Protein 8PO7 (pdb70)

InterPro domains:
  IPR001650 Helicase, C-terminal domain-like [PF00271] (281-403)
  IPR001650 Helicase, C-terminal domain-like [PS51194] (274-444)
  IPR001650 Helicase, C-terminal domain-like [SM00490] (304-404)
  IPR003593 AAA+ ATPase domain [SM00382] (92-384)
  IPR007502 Helicase-associated domain [SM00847] (464-559)
  IPR010222 RNA helicase HrpA [TIGR01967] (13-1297)
  IPR011545 DEAD/DEAH-box helicase domain [PF00270] (84-233)
  IPR011709 DEAD-box helicase, OB fold [PF07717] (622-698)
  IPR014001 Helicase superfamily 1/2, ATP-binding domain [PS51192] (87-250)
  IPR014001 Helicase superfamily 1/2, ATP-binding domain [SM00487] (75-259)
  IPR024590 RNA helicase HrpA, C-terminal [PF11898] (713-1297)
  IPR027417 P-loop containing nucleoside triphosphate hydrolase [G3DSA:3.40.50.300] (28-252)
  IPR027417 P-loop containing nucleoside triphosphate hydrolase [G3DSA:3.40.50.300] (253-420)
  IPR027417 P-loop containing nucleoside triphosphate hydrolase [SSF52540] (74-601)
  IPR048333 Helicase associated domain (HA2), winged-helix domain [PF04408] (466-498)

Organism: Escherichia coli (strain K12) (NCBI:txid83333)

B-factor: mean 46.71, std 26.01, range [9.18, 165.21]

Solvent-accessible surface area: 53423 Å² total; per-residue (Å²): 217,130,149,16,69,53,110,44,0,73,126,82,0,74,62,1,25,13,130,14,77,44,110,1,31,148,73,0,102,34,7,117,140,49,183,77,93,110,36,31,28,62,59,8,54,105,0,9,143,61,4,90,143,10,25,30,99,6,116,128,9,72,90,33,92,17,144,35,68,51,42,117,102,32,23,0,17,118,45,40,90,62,0,16,64,12,1,118,88,75,67,11,1,0,0,0,0,69,21,35,3,9,19,32,28,0,0,0,2,0,0,3,74,42,39,39,0,7,80,1,12,0,0,0,0,4,36,73,75,60,9,0,74,41,16,0,56,114,0,0,116,33,12,191,46,134,43,12,24,8,0,0,13,48,7,91,151,41,100,88,52,55,136,52,0,0,0,6,0,0,3,5,26,18,0,2,64,23,0,113,168,23,108,36,0,13,50,0,9,0,0,0,0,2,12,0,27,75,24,26,12,50,0,0,2,0,0,0,4,0,65,82,0,19,114,127,2,113,42,1,32,1,0,0,0,0,4,56,33,43,6,88,76,6,12,133,20,11,123,116,8,42,60,36,71,0,18,29,81,52,45,4,14,80,43,41,50,99,72,61,104,142,134,18,133,74,86,17,127,4,38,29,42,14,0,40,91,2,1,83,43,2,45,151,66,26,126,25,11,1,2,0,0,3,13,2,40,49,19,0,98,23,3,6,62,13,1,90,136,70,121,43,183,141,27,46,24,4,32,18,42,71,204,35,57,105,90,82,50,76,98,12,122,75,116,67,120,36,52,9,0,1,0,0,27,66,33,1,20,14,34,51,41,11,48,48,3,26,1,0,0,0,16,0,40,12,52,24,23,72,37,21,152,192,63,120,15,21,34,61,19,70,38,84,13,7,34,13,18,0,58,12,1,37,22,20,0,18,97,80,30,48,1,9,0,0,4,6,10,37,95,114,55,20,100,90,19,92,114,83,60,61,12,38,1,83,29,15,15,8,4,12,0,13,5,58,1,50,16,35,30,13,49,95,15,85,79,14,32,20,22,37,70,12,62,168,197,53,21,108,82,5,37,117,27,0,96,136,27,33,0,28,155,75,28,127,50,0,116,62,2,28,82,8,90,26,2,3,88,13,0,72,23,0,9,42,1,62,133,47,44,2,1,26,1,4,0,0,1,1,0,3,42,10,11,131,44,0,117,101,72,107,58,14,49,17,8,99,26,27,31,77,3,37,118,52,66,178,92,47,72,105,71,34,11,79,138,16,1,146,75,77,187,11,57,24,39,79,1,23,23,0,21,4,13,13,45,85,12,108,78,47,0,130,50,59,63,8,90,47,33,102,131,70,26,128,145,126,70,12,45,106,10,65,113,158,151,8,71,65,2,32,9,124,18,53,106,155,59,69,73,164,123,18,102,143,7,28,33,99,5,102,130,14,70,84,45,86,24,138,34,57,42,42,121,109,36,22,0,10,111,16,54,95,36,0,23,66,9,1,116,85,77,61,11,0,0,0,0,0,54,7,22,3,9,17,30,30,0,0,0,1,0,0,1,79,43,37,41,0,7,67,2,17,0,0,0,0,4,32,69,80,76,22,0,59,56,16,0,52,115,0,0,112,30,9,176,33,137,61,14,22,8,0,0,17,48,5,101,172,27,99,89,53,54,133,66,0,1,0,6,0,0,7,4,26,17,0,1,62,18,0,102,174,22,116,42,0,15,31,0,10,0,0,0,0,1,10,0,27,59,24,28,8,42,0,0,0,0,0,0,10,0,62,85,9,21,108,158,4,112,43,0,32,1,0,0,0,1,3,41,34,44,0,48,78,6,7,127,20,8,123,76,7,38,12,6,10,0,11,10,119,63,64,124,27,82,46,44,54,99,69,150,25,104,85,50,1,58,16,4,15,79,3,2,95,47,0,31,141,56,59,121,17,7,0,2,0,1,6,14,3,46,52,10,0,79,1,0,4,60,4,1,88,160,84,92,46,179,166,28,56,20,12,27,16,27,76,171,38,55,120,81,63,70,80,86,11,116,93,114,61,124,37,30,12,0,1,0,0,27,65,42,1,20,13,34,50,37,8,53,55,15,32,0,0,0,0,29,0,39,12,58,29,25,68,42,13,150,202,42,100,6,20,33,52,6,32,36,82,10,6,35,16,15,0,57,24,2,53,20,9,0,3,100,67,60,123,0,10,0,0,2,16,12,30,93,114,49,22,113,89,22,83,115,84,64,62,15,37,2,88,26,10,16,13,3,13,0,6,6,56,2,22,36,30,21,13,53,83,13,80,80,14,38,21,23,35,71,13,56,157,191,43,26,119,73,5,11,132,44,0,93,136,23,31,0,8,104,133,148,47,24,125,52,0,155,55,2,37,79,8,93,24,4,2,90,10,0,62,24,0,6,53,0,43,140,48,41,1,0,42,2,3,0,0,0,0,0,3,35,4,6,58,54,0,44,67,108,48,166,138,89,90,119,37,0,31,100,71,9,147,105,11,132,42,205,85,22,110,79,12,8,16,15,52,1,39,48,33,3,24,124,41,74,180,86,58,57,39,39,22,1,4,137,23,0,102,78,0,37,4,33,6,29,64,0,9,3,0,13,12,9,13,52,103,2,95,99,38,0,121,97,62,62,4,80,32,30,107,131,88,23,135,120,193,56,6,7,101,6,46,170

Secondary structure (DSSP, 8-state):
-----HHHHHHHGGGS-HHHHHHHHHHHHHHTT---HHHHHHHHHHHHHHHHHHHHHHHHHHHTPPPP---TT-HHHHTHHHHHHHHHH-SEEEEE--TTSSHHHHHHHHHHHTTTTSSSEEEEEESSHHHHHHHHHHHHHHTT--TTSSEEEEETTEEE--TT--EEEEEHHHHHHHTTT-TT-TTEEEEEE-SGGG--HHHHHHHHHHHHHGGG-TT-EEEEEE-SSSHHHHHHHTTS--EEE----B---EEEE------SS-SHHHHHHHHHHHHHHHHTSSS-EEEEE-SSHHHHHHHHHHHHHT--TTEEEEE--TT--TTTSGGGGS--SSEEEEEE-THHHHT---TTEEEEEE--EEE--EEETGGGEEE--EEEPPHHHHHHHHHTT-SSTT-EEEESS-HHHHHHS-SSPPPGGGSS-HHHHHHHHHHHT---TTTS--SS---GGGHHHHHHHHHHHT-----HHHHHHHTS-S-HHHHHHHHHHHTTT-HHHHHHHHHHHTS-----THHHHHHHHHHHHHHHHHHSPTT-SHHHHHHTT--HHHHHHHHHHHHHHHHHHHHTT----SSPPPTTTTTTT-/--GGGGS-HHHHHHH---TTHHHHHHHHHHHHHPPPP---TTSHHHHTHHHHHHHHHH-SEEEEE--TTSSHHHHHHHHHHHTT-SSSSEEEEEESSHHHHHHHHHHHHHHTT--TTSSEEEEETTEEE--TT--EEEEEHHHHHHHTTT-TT-TTEEEEEE-SGGG--HHHHHHHHHHHHHGGG-TT-EEEEEE-SSSHHHHHHHTTS--EEE--------EEEE----HHHHHHHHHHHHHHTTSSS-EEEEE-SSHHHHHHHHHHHHHTT-TTEEEEE--SS--TTTTGGGGS--SSEEEEEE-THHHHT---TTEEEEEE--EEE--EEETTTTEEE--EEEPPHHHHHHHHHTTTTSTT-EEEESS-HHHHHHS-SSPPPGGGSS-HHHHHHHHHHHT---TTTS--SS---GGGHHHHHHHHHHTT-B---B-HHHHHHHTS-S-HHHHHHHHHHHTTT-HHHHHHHHHHHTS--SB---TTTSSHHHHHHGGG--SS-THHHHHHHHHHHTTTTTTS-HHHHHHHHHHTTB-HHHHHHHHHHHHHHHHHHHHTT----SS---HHHHHHHH-

Foldseek 3Di:
DDFDDLVVVLVLLVLAQLVVSVVLVVVSVVLVPVPDVVVSRVVVVVVVVVSVVRSVLLVVLVVLQFDFDDDPPALCNVCLVVVLVLQVVDQEEEEAEFFRNCCLQCVLSSCVVNVALRSAAAEEADQDALLLQVSLCVNCVVRVHDELACRYEDEQPDGSHDSNHRYYRYHLVVVLQCCVVPVLNSNGLEYEYEQLLLQELSSQLCLLSVLVNCVVRVSHHYYYYHYPDPCQLSCVLNVNRYYHYRYDDWADAAEAEAAQDCPVVADLVSVLVSVVVVVVVCVVDDAFEEEEEDAFQLNLVVSLVVVVVVVDPQEAEQEDDPPDDVVSVCCQVPDGDGYYYYYYYCCCLRPDQRPGHQEYEAQFWYWDFAQDPVLRWGATEIDGAALVSLVSRSCSNGPDYHGYYYYNHDPVVRVVGHNHDDRNQAGDQVLLVVLLCVLSVVDDLVPTSGSDRYDCVRNVVSVVVCVVLVPPCVDPVSNQLNLQPTGSVLSSLLVLVLVPQANVLSLLLRLCSNYDHQQVCVSVVSVVVLVVLVVVVPPDDDPPCCVVQVVHSGHPVRVSSSVRSSVVNVVSCVSVVRDHHPDHDDPCCVVVSD/DVVCVLFALVVSVVPCPVVRVVRNVLLVVLVVLDFDQDDDPPALCRVVLVVVLVLQVVDQEEEEAEFFRNCCLQCVLSSCVVNPAQRSAAAEEADQDPVLLVVSLCVNCVVRPHDELACRYEDEVPDGSHDSNHRYYRYHLVVVLQCCVVPVLCSNGQEYEYEQLQLQELSSQLVLLSVLVNCVVNVSHHYYYYHYPDPCQLSCVLNVNRYYHYRYDDWADAAEAEAAALVSNVVSVVVVVVVPLPDDAFEEEEADAAQLVLVLSQVVVVVVPDPQEAEQEDDPPDDPVSVCVLVDDGDGYYYYYYHCCCLRPDQRPRHQEYEAQQWYFDFAQDPVLRWGAGEIDGAALCSVVSRRRSNTVDYHGYYYYHRDPVVRVPGHNGDDRNQAGDQVLLVVLVCQVSVVDDLVPGSGSDRYDPVRNVVSVVVCVVLVQVPVHGDPVVVQLNLFPTGSLLSSLLLLLLVQQANLLSLLLRLCVRYDHQQDCPPVPVPQSVVLLCVLDDDPDRSRSSVSVVVVLPVQCVVDPSVVSSVVCVVNRTNSVSVSSSVRSSVVRVVSCVVVVRDHHPDHDDDPSSVVSVD

Radius of gyration: 37.69 Å; Cα contacts (8 Å, |Δi|>4): 2034; chains: 2; bounding box: 105×93×84 Å

Nearest PDB structures (foldseek):
  8po7-assembly1_A-2  TM=1.002E+00  e=0.000E+00  Escherichia coli K-12
  8po8-assembly1_B  TM=9.654E-01  e=1.322E-97  Escherichia coli K-12
  8po6-assembly1_A  TM=9.384E-01  e=5.644E-93  Escherichia coli K-12
  6zww-assembly2_C  TM=7.565E-01  e=1.429E-93  Escherichia coli
  6zm2-assembly1_A  TM=7.275E-01  e=3.047E-46  Thermochaetoides thermophila DSM 1495

Sequence (1173 aa):
QQKLTFTALQQRLDSLMLRDRLRFSRRLHGVKKVKNPDAQQAIFQEMAKEIDQAAGKVLLREAARPEITYPDNLPVSQKKQDILEAIRDHQVVIVAGETGSGKTTQLPKICMELGRGIKGLIGHTQPRRLAARTVANRIAEELKTEPGGCIGYKVRFSNHVSDNTMVKLMTDGILLAEIQQDRLLMQYDTIIIDEAHERSLNIDFLLGYLKELLPRRPDLKIIITSATIDPERFSRHFNNAPIIEVSGRTYPVEVRYRPIVEEADDTERDQLQAIFDAVDELSQESPGDILIFMSGEREIRDTADALNKLNLRHTEILPLYARLSNSEQNRVFQSHSGRRIVLATNVAETSLTVPGIKYVIDPGTARISRYSYRTKVQRLPIEPISQASANQRKGRCGRVSEGICIRLYSEDDFLSRPEFTDPEILRTNLASVILQMTALGLGDIAAFPFVEAPDKRNIQDGVRLLEELGAITLTPLGRQLSQLPVDPRLARMVLEAQKHGCVREAMIITSALSIQDPRESDFLAFVNLWNYLGEQQKALSSNAFRRLCRTDYLNYLRVREWQDIYTQLRQVVKELGIPVNSEPAEYREIHIALQQRLDSLMLRDRLRFSAKEIDQAAGKVLLREAARPEITYPDNLPVSQKKQDILEAIRDHQVVIVAGETGSGKTTQLPKICMELGRGIKGLIGHTQPRRLAARTVANRIAEELKTEPGGCIGYKVRFSNHVSDNTMVKLMTDGILLAEIQQDRLLMQYDTIIIDEAHERSLNIDFLLGYLKELLPRRPDLKIIITSATIDPERFSRHFNNAPIIEVSGRTYPVEVRYRPIERDQLQAIFDAVDELSQESPGDILIFMSGEREIRDTADALNKLNLRHTEILPLYARLSNSEQNRVFQSHSGRRIVLATNVAETSLTVPGIKYVIDPGTARISRYSYRTKVQRLPIEPISQASANQRKGRCGRVSEGICIRLYSEDDFLSRPEFTDPEILRTNLASVILQMTALGLGDIAAFPFVEAPDKRNIQDGVRLLEELGAITYKLTPLGRQLSQLPVDPRLARMVLEAQKHGCVREAMIITSALSIQDPRERPMDKQQASDEKHRRFHDKESDFLAFVNLWNYLGEQQKALSSNAFRRLCRTDYLNYLRVREWQDIYTQLRQVVKELGIPVNSEPAEYREIHIALL

GO terms:
  GO:0034458 3'-5' RNA helicase activity (F, IDA)
  GO:0009451 RNA modification (P, IMP)
  GO:0004386 helicase activity (F, IMP)

Structure (mmCIF, N/CA/C/O backbone):
data_8PO7
#
_entry.id   8PO7
#
_cell.length_a   80.470
_cell.length_b   106.124
_cell.length_c   178.276
_cell.angle_alpha   90.000
_cell.angle_beta   90.000
_cell.angle_gamma   90.000
#
_symmetry.space_group_name_H-M   'P 21 21 21'
#
loop_
_entity.id
_entity.type
_entity.pdbx_description
1 polymer 'ATP-dependent RNA helicase HrpA'
2 polymer "DNA (5'-D(P*CP*C)-3')"
3 non-polymer "ADENOSINE-5'-DIPHOSPHATE"
4 non-polymer 'MAGNESIUM ION'
5 non-polymer 'PHOSPHATE ION'
6 water water
#
loop_
_atom_site.group_PDB
_atom_site.id
_atom_site.type_symbol
_atom_site.label_atom_id
_atom_site.label_alt_id
_atom_site.label_comp_id
_atom_site.label_asym_id
_atom_site.label_entity_id
_atom_site.label_seq_id
_atom_site.pdbx_PDB_ins_code
_atom_site.Cartn_x
_atom_site.Cartn_y
_atom_site.Cartn_z
_atom_site.occupancy
_atom_site.B_iso_or_equiv
_atom_site.auth_seq_id
_atom_site.auth_comp_id
_atom_site.auth_asym_id
_atom_site.auth_atom_id
_atom_site.pdbx_PDB_model_num
ATOM 1 N N . GLN A 1 4 ? -26.18900 99.09600 55.13400 1.000 89.80550 4 GLN A N 1
ATOM 2 C CA . GLN A 1 4 ? -26.19000 100.55200 55.05500 1.000 98.81185 4 GLN A CA 1
ATOM 3 C C . GLN A 1 4 ? -25.06800 101.07000 54.14600 1.000 105.32842 4 GLN A C 1
ATOM 4 O O . GLN A 1 4 ? -25.32600 101.83800 53.21600 1.000 106.14431 4 GLN A O 1
ATOM 10 N N . GLN A 1 5 ? -23.83200 100.64100 54.39900 1.000 104.87047 5 GLN A N 1
ATOM 11 C CA . GLN A 1 5 ? -22.67100 101.12800 53.66400 1.000 104.68097 5 GLN A CA 1
ATOM 12 C C . GLN A 1 5 ? -22.14600 100.06800 52.69800 1.000 92.20579 5 GLN A C 1
ATOM 13 O O . GLN A 1 5 ? -22.30300 98.86200 52.91500 1.000 86.34983 5 GLN A O 1
ATOM 19 N N . LYS A 1 6 ? -21.50600 100.55200 51.63300 1.000 84.41802 6 LYS A N 1
ATOM 20 C CA . LYS A 1 6 ? -21.22900 99.76100 50.43700 1.000 72.10075 6 LYS A CA 1
ATOM 21 C C . LYS A 1 6 ? -20.25800 98.61100 50.69400 1.000 66.65536 6 LYS A C 1
ATOM 22 O O . LYS A 1 6 ? -19.20800 98.79000 51.32100 1.000 72.13760 6 LYS A O 1
ATOM 28 N N . LEU A 1 7 ? -20.61000 97.43300 50.18000 1.000 52.11678 7 LEU A N 1
ATOM 29 C CA . LEU A 1 7 ? -19.78000 96.23700 50.20100 1.000 46.89510 7 LEU A CA 1
ATOM 30 C C . LEU A 1 7 ? -19.22500 95.97800 48.80500 1.000 41.18389 7 LEU A C 1
ATOM 31 O O . LEU A 1 7 ? -19.70700 96.53700 47.81900 1.000 32.63023 7 LEU A O 1
ATOM 36 N N . THR A 1 8 ? -18.16100 95.16900 48.74700 1.000 34.68574 8 THR A N 1
ATOM 37 C CA . THR A 1 8 ? -17.42400 94.89200 47.51200 1.000 37.36237 8 THR A CA 1
ATOM 38 C C . THR A 1 8 ? -17.07600 93.41000 47.42800 1.000 28.74555 8 THR A C 1
ATOM 39 O O . THR A 1 8 ? -17.02000 92.70900 48.43700 1.000 35.64901 8 THR A O 1
ATOM 43 N N . PHE A 1 9 ? -16.83000 92.93700 46.20400 1.000 28.31918 9 PHE A N 1
ATOM 44 C CA . PHE A 1 9 ? -16.39100 91.55500 46.02000 1.000 32.53285 9 PHE A CA 1
ATOM 45 C C . PHE A 1 9 ? -15.14000 91.23600 46.83800 1.000 33.50665 9 PHE A C 1
ATOM 46 O O . PHE A 1 9 ? -15.07600 90.20300 47.51800 1.000 31.90909 9 PHE A O 1
ATOM 54 N N . THR A 1 10 ? -14.12100 92.10100 46.77600 1.000 33.17240 10 THR A N 1
ATOM 55 C CA . THR A 1 10 ? -12.85200 91.77200 47.43500 1.000 30.18257 10 THR A CA 1
ATOM 56 C C . THR A 1 10 ? -13.00800 91.71100 48.94700 1.000 33.27767 10 THR A C 1
ATOM 57 O O . THR A 1 10 ? -12.43000 90.83600 49.60600 1.000 33.68035 10 THR A O 1
ATOM 61 N N . ALA A 1 11 ? -13.76000 92.64800 49.52500 1.000 32.45389 11 ALA A N 1
ATOM 62 C CA . ALA A 1 11 ? -13.90400 92.64500 50.97600 1.000 35.46741 11 ALA A CA 1
ATOM 63 C C . ALA A 1 11 ? -14.69900 91.43200 51.44600 1.000 33.29610 11 ALA A C 1
ATOM 64 O O . ALA A 1 11 ? -14.32200 90.78200 52.42700 1.000 41.06019 11 ALA A O 1
ATOM 66 N N . LEU A 1 12 ? -15.79200 91.10200 50.75800 1.000 28.06652 12 LEU A N 1
ATOM 67 C CA . LEU A 1 12 ? -16.53800 89.89900 51.12000 1.000 32.97237 12 LEU A CA 1
ATOM 68 C C . LEU A 1 12 ? -15.67300 88.65500 50.96400 1.000 31.17479 12 LEU A C 1
ATOM 69 O O . LEU A 1 12 ? -15.70600 87.75600 51.81500 1.000 32.36177 12 LEU A O 1
ATOM 74 N N . GLN A 1 13 ? -14.86800 88.59900 49.89600 1.000 26.77689 13 GLN A N 1
ATOM 75 C CA . GLN A 1 13 ? -14.07000 87.40500 49.65400 1.000 31.00635 13 GLN A CA 1
ATOM 76 C C . GLN A 1 13 ? -12.95400 87.26500 50.67800 1.000 31.64853 13 GLN A C 1
ATOM 77 O O . GLN A 1 13 ? -12.66200 86.14300 51.11200 1.000 31.78539 13 GLN A O 1
ATOM 83 N N . GLN A 1 14 ? -12.41800 88.37900 51.18400 1.000 31.97489 14 GLN A N 1
ATOM 84 C CA . GLN A 1 14 ? -11.42000 88.26000 52.24000 1.000 41.03124 14 GLN A CA 1
ATOM 85 C C . GLN A 1 14 ? -12.04800 87.79900 53.55000 1.000 43.92632 14 GLN A C 1
ATOM 86 O O . GLN A 1 14 ? -11.35300 87.21400 54.39200 1.000 39.86794 14 GLN A O 1
ATOM 92 N N . ARG A 1 15 ? -13.35100 88.02000 53.72300 1.000 32.38283 15 ARG A N 1
ATOM 93 C CA . ARG A 1 15 ? -14.02400 87.55700 54.93000 1.000 35.69112 15 ARG A CA 1
ATOM 94 C C . ARG A 1 15 ? -14.13100 86.04600 54.95400 1.000 35.77797 15 ARG A C 1
ATOM 95 O O . ARG A 1 15 ? -14.25900 85.46500 56.03400 1.000 39.62580 15 ARG A O 1
ATOM 103 N N . LEU A 1 16 ? -14.05400 85.39400 53.79200 1.000 30.56945 16 LEU A N 1
ATOM 104 C CA . LEU A 1 16 ? -14.29200 83.96100 53.76800 1.000 33.29347 16 LEU A CA 1
ATOM 105 C C . LEU A 1 16 ? -13.13700 83.15900 54.34100 1.000 37.23341 16 LEU A C 1
ATOM 106 O O . LEU A 1 16 ? -13.30700 81.95800 54.58800 1.000 34.50677 16 LEU A O 1
ATOM 111 N N . ASP A 1 17 ? -12.01700 83.80300 54.65900 1.000 34.55677 17 ASP A N 1
ATOM 112 C CA . ASP A 1 17 ? -10.91300 83.07900 55.26700 1.000 42.79724 17 ASP A CA 1
ATOM 113 C C . ASP A 1 17 ? -11.08300 82.88900 56.76600 1.000 43.40784 17 ASP A C 1
ATOM 114 O O . ASP A 1 17 ? -10.32700 82.12000 57.36400 1.000 49.73228 17 ASP A O 1
ATOM 119 N N . SER A 1 18 ? -12.09000 83.49800 57.38000 1.000 44.95802 18 SER A N 1
ATOM 120 C CA . SER A 1 18 ? -12.38100 83.21200 58.77400 1.000 50.19023 18 SER A CA 1
ATOM 121 C C . SER A 1 18 ? -13.47800 82.17300 58.91100 1.000 46.35556 18 SER A C 1
ATOM 122 O O . SER A 1 18 ? -13.95600 81.92700 60.02300 1.000 40.39958 18 SER A O 1
ATOM 125 N N . LEU A 1 19 ? -13.84800 81.52700 57.81400 1.000 36.97812 19 LEU A N 1
ATOM 126 C CA . LEU A 1 19 ? -14.90100 80.52900 57.81600 1.000 28.34814 19 LEU A CA 1
ATOM 127 C C . LEU A 1 19 ? -14.35300 79.11000 57.78500 1.000 31.83803 19 LEU A C 1
ATOM 128 O O . LEU A 1 19 ? -13.17100 78.86700 57.52400 1.000 26.65583 19 LEU A O 1
ATOM 133 N N . MET A 1 20 ? -15.24300 78.17500 58.10200 1.000 25.44516 20 MET A N 1
ATOM 134 C CA . MET A 1 20 ? -14.97600 76.77900 57.83200 1.000 28.15338 20 MET A CA 1
ATOM 135 C C . MET A 1 20 ? -14.89700 76.56800 56.33200 1.000 28.53237 20 MET A C 1
ATOM 136 O O . MET A 1 20 ? -15.55700 77.26600 55.55500 1.000 27.50067 20 MET A O 1
ATOM 141 N N . LEU A 1 21 ? -14.07500 75.59400 55.92700 1.000 33.01185 21 LEU A N 1
ATOM 142 C CA . LEU A 1 21 ? -13.73000 75.44800 54.51400 1.000 27.92440 21 LEU A CA 1
ATOM 143 C C . LEU A 1 21 ? -14.96500 75.19900 53.65800 1.000 32.29861 21 LEU A C 1
ATOM 144 O O . LEU A 1 21 ? -15.07200 75.73000 52.54300 1.000 30.48787 21 LEU A O 1
ATOM 149 N N . ARG A 1 22 ? -15.92000 74.40900 54.16300 1.000 27.31117 22 ARG A N 1
ATOM 150 C CA . ARG A 1 22 ? -17.14500 74.17100 53.39800 1.000 27.42697 22 ARG A CA 1
ATOM 151 C C . ARG A 1 22 ? -17.97800 75.44200 53.26100 1.000 27.42434 22 ARG A C 1
ATOM 152 O O . ARG A 1 22 ? -18.55000 75.70100 52.19700 1.000 31.01688 22 ARG A O 1
ATOM 160 N N . ASP A 1 23 ? -18.05500 76.24900 54.31700 1.000 28.42972 23 ASP A N 1
ATOM 161 C CA . ASP A 1 23 ? -18.75600 77.52300 54.20600 1.000 33.00396 23 ASP A CA 1
ATOM 162 C C . ASP A 1 23 ? -18.03800 78.45200 53.23400 1.000 30.71158 23 ASP A C 1
ATOM 163 O O . ASP A 1 23 ? -18.68200 79.12300 52.41700 1.000 25.61886 23 ASP A O 1
ATOM 168 N N . ARG A 1 24 ? -16.70000 78.47900 53.28000 1.000 28.84820 24 ARG A N 1
ATOM 169 C CA . ARG A 1 24 ? -15.97500 79.36500 52.38100 1.000 33.19345 24 ARG A CA 1
ATOM 170 C C . ARG A 1 24 ? -16.19000 78.95400 50.93400 1.000 32.61180 24 ARG A C 1
ATOM 171 O O . ARG A 1 24 ? -16.37800 79.81400 50.06500 1.000 30.24310 24 ARG A O 1
ATOM 179 N N . LEU A 1 25 ? -16.20200 77.64500 50.66100 1.000 27.69806 25 LEU A N 1
ATOM 180 C CA . LEU A 1 25 ? -16.50600 77.18700 49.31100 1.000 24.47925 25 LEU A CA 1
ATOM 181 C C . LEU A 1 25 ? -17.88400 77.65900 48.86500 1.000 24.40029 25 LEU A C 1
ATOM 182 O O . LEU A 1 25 ? -18.03300 78.21800 47.77400 1.000 31.30112 25 LEU A O 1
ATOM 187 N N . ARG A 1 26 ? -18.90000 77.48500 49.71700 1.000 27.17168 26 ARG A N 1
ATOM 188 C CA . ARG A 1 26 ? -20.26600 77.81100 49.29800 1.000 35.21738 26 ARG A CA 1
ATOM 189 C C . ARG A 1 26 ? -20.41700 79.30600 49.04200 1.000 27.41118 26 ARG A C 1
ATOM 190 O O . ARG A 1 26 ? -20.99600 79.72000 48.03000 1.000 27.32433 26 ARG A O 1
ATOM 198 N N . PHE A 1 27 ? -19.95800 80.12600 49.99200 1.000 25.67150 27 PHE A N 1
ATOM 199 C CA . PHE A 1 27 ? -20.00600 81.57300 49.83000 1.000 24.55558 27 PHE A CA 1
ATOM 200 C C . PHE A 1 27 ? -19.23000 81.99900 48.59700 1.000 25.09511 27 PHE A C 1
ATOM 201 O O . PHE A 1 27 ? -19.64200 82.92100 47.88200 1.000 25.70045 27 PHE A O 1
ATOM 209 N N . SER A 1 28 ? -18.06200 81.39000 48.38100 1.000 23.06066 28 SER A N 1
ATOM 210 C CA . SER A 1 28 ? -17.23200 81.76100 47.24200 1.000 25.70045 28 SER A CA 1
ATOM 211 C C . SER A 1 28 ? -17.95500 81.47700 45.93500 1.000 25.40831 28 SER A C 1
ATOM 212 O O . SER A 1 28 ? -17.91600 82.29100 45.00400 1.000 23.18699 28 SER A O 1
ATOM 215 N N . ARG A 1 29 ? -18.66300 80.34900 45.85500 1.000 23.93445 29 ARG A N 1
ATOM 216 C CA . ARG A 1 29 ? -19.40100 80.08400 44.62800 1.000 24.13974 29 ARG A CA 1
ATOM 217 C C . ARG A 1 29 ? -20.63800 80.96700 44.52100 1.000 28.90347 29 ARG A C 1
ATOM 218 O O . ARG A 1 29 ? -21.02800 81.33800 43.40900 1.000 28.90083 29 ARG A O 1
ATOM 226 N N . ARG A 1 30 ? -21.21800 81.38800 45.65000 1.000 23.84496 30 ARG A N 1
ATOM 227 C CA . ARG A 1 30 ? -22.31800 82.34900 45.57700 1.000 24.54242 30 ARG A CA 1
ATOM 228 C C . ARG A 1 30 ? -21.83400 83.70600 45.07100 1.000 23.46334 30 ARG A C 1
ATOM 229 O O . ARG A 1 30 ? -22.47500 84.31000 44.20500 1.000 25.42410 30 ARG A O 1
ATOM 237 N N . LEU A 1 31 ? -20.68700 84.18300 45.57400 1.000 24.22396 31 LEU A N 1
ATOM 238 C CA . LEU A 1 31 ? -20.13200 85.45600 45.11500 1.000 25.05564 31 LEU A CA 1
ATOM 239 C C . LEU A 1 31 ? -19.76900 85.39800 43.64300 1.000 29.09559 31 LEU A C 1
ATOM 240 O O . LEU A 1 31 ? -19.95300 86.37900 42.91200 1.000 28.26918 31 LEU A O 1
ATOM 245 N N . HIS A 1 32 ? -19.22000 84.26400 43.19700 1.000 29.58513 32 HIS A N 1
ATOM 246 C CA . HIS A 1 32 ? -18.95300 84.09000 41.77700 1.000 30.71421 32 HIS A CA 1
ATOM 247 C C . HIS A 1 32 ? -20.20900 84.34200 40.94400 1.000 27.80070 32 HIS A C 1
ATOM 248 O O . HIS A 1 32 ? -20.16900 85.07100 39.94700 1.000 26.93218 32 HIS A O 1
ATOM 255 N N . GLY A 1 33 ? -21.33100 83.72300 41.32900 1.000 27.85597 33 GLY A N 1
ATOM 256 C CA . GLY A 1 33 ? -22.59200 84.00300 40.65500 1.000 23.76338 33 GLY A CA 1
ATOM 257 C C . GLY A 1 33 ? -22.95200 85.47800 40.66000 1.000 32.31440 33 GLY A C 1
ATOM 258 O O . GLY A 1 33 ? -23.44600 86.01100 39.65900 1.000 31.05899 33 GLY A O 1
ATOM 259 N N . VAL A 1 34 ? -22.66200 86.17600 41.76600 1.000 28.02178 34 VAL A N 1
ATOM 260 C CA . VAL A 1 34 ? -23.03900 87.58700 41.84200 1.000 31.03267 34 VAL A CA 1
ATOM 261 C C . VAL A 1 34 ? -22.28400 88.38800 40.79200 1.000 28.97979 34 VAL A C 1
ATOM 262 O O . VAL A 1 34 ? -22.79100 89.40400 40.29400 1.000 27.96125 34 VAL A O 1
ATOM 266 N N . LYS A 1 35 ? -21.10000 87.91400 40.38800 1.000 23.12383 35 LYS A N 1
ATOM 267 C CA . LYS A 1 35 ? -20.31600 88.58100 39.34900 1.000 24.84772 35 LYS A CA 1
ATOM 268 C C . LYS A 1 35 ? -21.00400 88.57500 37.99000 1.000 25.18986 35 LYS A C 1
ATOM 269 O O . LYS A 1 35 ? -20.60000 89.34500 37.11500 1.000 27.06904 35 LYS A O 1
ATOM 275 N N . LYS A 1 36 ? -22.03900 87.75900 37.79100 1.000 25.10301 36 LYS A N 1
ATOM 276 C CA . LYS A 1 36 ? -22.77300 87.75400 36.52700 1.000 29.72462 36 LYS A CA 1
ATOM 277 C C . LYS A 1 36 ? -24.11900 88.45800 36.62500 1.000 33.42769 36 LYS A C 1
ATOM 278 O O . LYS A 1 36 ? -24.86100 88.48600 35.64300 1.000 40.04691 36 LYS A O 1
ATOM 284 N N . VAL A 1 37 ? -24.43800 89.04900 37.77200 1.000 33.60929 37 VAL A N 1
ATOM 285 C CA . VAL A 1 37 ? -25.66300 89.82500 37.92900 1.000 29.27193 37 VAL A CA 1
ATOM 286 C C . VAL A 1 37 ? -25.40700 91.21500 37.34800 1.000 32.79604 37 VAL A C 1
ATOM 287 O O . VAL A 1 37 ? -24.42400 91.87700 37.70400 1.000 24.33450 37 VAL A O 1
ATOM 291 N N . LYS A 1 38 ? -26.24000 91.62600 36.38800 1.000 24.63190 38 LYS A N 1
ATOM 292 C CA . LYS A 1 38 ? -25.96500 92.86000 35.65000 1.000 27.96125 38 LYS A CA 1
ATOM 293 C C . LYS A 1 38 ? -26.40300 94.11500 36.40200 1.000 28.10337 38 LYS A C 1
ATOM 294 O O . LYS A 1 38 ? -25.84900 95.19300 36.16600 1.000 35.37266 38 LYS A O 1
ATOM 300 N N . ASN A 1 39 ? -27.40100 94.00200 37.27400 1.000 26.46896 39 ASN A N 1
ATOM 301 C CA . ASN A 1 39 ? -27.94600 95.11100 38.04800 1.000 34.62520 39 ASN A CA 1
ATOM 302 C C . ASN A 1 39 ? -27.10000 95.35400 39.29500 1.000 28.97716 39 ASN A C 1
ATOM 303 O O . ASN A 1 39 ? -27.17700 94.57100 40.24700 1.000 28.86136 39 ASN A O 1
ATOM 308 N N . PRO A 1 40 ? -26.32700 96.44600 39.35100 1.000 28.68239 40 PRO A N 1
ATOM 309 C CA . PRO A 1 40 ? -25.47300 96.67200 40.53200 1.000 31.58537 40 PRO A CA 1
ATOM 310 C C . PRO A 1 40 ? -26.25900 96.85300 41.82400 1.000 39.63633 40 PRO A C 1
ATOM 311 O O . PRO A 1 40 ? -25.74200 96.51800 42.90100 1.000 36.99391 40 PRO A O 1
ATOM 315 N N . ASP A 1 41 ? -27.50400 97.33000 41.75100 1.000 36.46490 41 ASP A N 1
ATOM 316 C CA . ASP A 1 41 ? -28.32000 97.43400 42.96000 1.000 38.48619 41 ASP A CA 1
ATOM 317 C C . ASP A 1 41 ? -28.72600 96.06000 43.47100 1.000 32.60654 41 ASP A C 1
ATOM 318 O O . ASP A 1 41 ? -28.81600 95.85000 44.68400 1.000 36.58333 41 ASP A O 1
ATOM 323 N N . ALA A 1 42 ? -29.04500 95.13200 42.56400 1.000 39.88110 42 ALA A N 1
ATOM 324 C CA . ALA A 1 42 ? -29.29000 93.76200 42.99600 1.000 38.96257 42 ALA A CA 1
ATOM 325 C C . ALA A 1 42 ? -28.01300 93.10400 43.51500 1.000 37.85717 42 ALA A C 1
ATOM 326 O O . ALA A 1 42 ? -28.07900 92.24300 44.39900 1.000 29.42458 42 ALA A O 1
ATOM 328 N N . GLN A 1 43 ? -26.84100 93.55200 43.05300 1.000 29.26667 43 GLN A N 1
ATOM 329 C CA . GLN A 1 43 ? -25.61100 92.97400 43.58100 1.000 29.94306 43 GLN A CA 1
ATOM 330 C C . GLN A 1 43 ? -25.36700 93.47500 44.99500 1.000 31.29586 43 GLN A C 1
ATOM 331 O O . GLN A 1 43 ? -24.97700 92.70500 45.88200 1.000 28.38498 43 GLN A O 1
ATOM 337 N N . GLN A 1 44 ? -25.64100 94.75700 45.23000 1.000 33.04607 44 GLN A N 1
ATOM 338 C CA . GLN A 1 44 ? -25.47300 95.31500 46.56200 1.000 39.75740 44 GLN A CA 1
ATOM 339 C C . GLN A 1 44 ? -26.44700 94.67400 47.54500 1.000 35.56479 44 GLN A C 1
ATOM 340 O O . GLN A 1 44 ? -26.06700 94.33100 48.66900 1.000 42.16032 44 GLN A O 1
ATOM 346 N N . ALA A 1 45 ? -27.68500 94.43600 47.10900 1.000 32.97501 45 ALA A N 1
ATOM 347 C CA . ALA A 1 45 ? -28.66600 93.79400 47.97500 1.000 36.87811 45 ALA A CA 1
ATOM 348 C C . ALA A 1 45 ? -28.22600 92.38400 48.34500 1.000 41.91555 45 ALA A C 1
ATOM 349 O O . ALA A 1 45 ? -28.33000 91.97900 49.51000 1.000 37.27289 45 ALA A O 1
ATOM 351 N N . ILE A 1 46 ? -27.77700 91.60100 47.35500 1.000 30.71947 46 ILE A N 1
ATOM 352 C CA . ILE A 1 46 ? -27.27200 90.26400 47.65300 1.000 32.12227 46 ILE A CA 1
ATOM 353 C C . ILE A 1 46 ? -26.09400 90.34300 48.61500 1.000 31.78539 46 ILE A C 1
ATOM 354 O O . ILE A 1 46 ? -25.99300 89.54600 49.55500 1.000 33.58034 46 ILE A O 1
ATOM 359 N N . PHE A 1 47 ? -25.18400 91.30000 48.39500 1.000 30.73263 47 PHE A N 1
ATOM 360 C CA . PHE A 1 47 ? -24.04700 91.46900 49.29500 1.000 34.24884 47 PHE A CA 1
ATOM 361 C C . PHE A 1 47 ? -24.52300 91.68300 50.73300 1.000 32.26966 47 PHE A C 1
ATOM 362 O O . PHE A 1 47 ? -24.03800 91.02900 51.66400 1.000 35.42004 47 PHE A O 1
ATOM 370 N N . GLN A 1 48 ? -25.47400 92.59900 50.92900 1.000 32.39336 48 GLN A N 1
ATOM 371 C CA . GLN A 1 48 ? -25.92400 92.93200 52.27800 1.000 34.38570 48 GLN A CA 1
ATOM 372 C C . GLN A 1 48 ? -26.48600 91.70800 52.99300 1.000 39.09416 48 GLN A C 1
ATOM 373 O O . GLN A 1 48 ? -26.16500 91.45000 54.15900 1.000 34.80154 48 GLN A O 1
ATOM 379 N N . GLU A 1 49 ? -27.32800 90.93900 52.30100 1.000 34.80417 49 GLU A N 1
ATOM 380 C CA . GLU A 1 49 ? -27.81200 89.67700 52.84400 1.000 36.93601 49 GLU A CA 1
ATOM 381 C C . GLU A 1 49 ? -26.65900 88.72100 53.13800 1.000 41.70500 49 GLU A C 1
ATOM 382 O O . GLU A 1 49 ? -26.59700 88.11300 54.21500 1.000 43.11306 49 GLU A O 1
ATOM 388 N N . MET A 1 50 ? -25.71400 88.60300 52.20300 1.000 41.63394 50 MET A N 1
ATOM 389 C CA . MET A 1 50 ? -24.65700 87.61100 52.34900 1.000 36.34910 50 MET A CA 1
ATOM 390 C C . MET A 1 50 ? -23.68300 87.97900 53.46100 1.000 31.65643 50 MET A C 1
ATOM 391 O O . MET A 1 50 ? -23.14000 87.08600 54.11800 1.000 34.49624 50 MET A O 1
ATOM 396 N N . ALA A 1 51 ? -23.46500 89.27300 53.71500 1.000 30.79317 51 ALA A N 1
ATOM 397 C CA . ALA A 1 51 ? -22.52700 89.63000 54.77200 1.000 30.38785 51 ALA A CA 1
ATOM 398 C C . ALA A 1 51 ? -23.07400 89.28500 56.14600 1.000 37.47818 51 ALA A C 1
ATOM 399 O O . ALA A 1 51 ? -22.28800 88.99500 57.05800 1.000 36.80968 51 ALA A O 1
ATOM 401 N N . LYS A 1 52 ? -24.39900 89.23100 56.29000 1.000 34.81207 52 LYS A N 1
ATOM 402 C CA . LYS A 1 52 ? -24.97400 88.80100 57.55700 1.000 37.42028 52 LYS A CA 1
ATOM 403 C C . LYS A 1 52 ? -24.93600 87.29100 57.72300 1.000 39.18891 52 LYS A C 1
ATOM 404 O O . LYS A 1 52 ? -24.73100 86.80800 58.84300 1.000 41.40496 52 LYS A O 1
ATOM 410 N N . GLU A 1 53 ? -25.02200 86.53700 56.62200 1.000 34.67258 53 GLU A N 1
ATOM 411 C CA . GLU A 1 53 ? -24.84300 85.09500 56.72700 1.000 37.19920 53 GLU A CA 1
ATOM 412 C C . GLU A 1 53 ? -23.39200 84.73000 56.96200 1.000 30.90107 53 GLU A C 1
ATOM 413 O O . GLU A 1 53 ? -23.10800 83.78200 57.70200 1.000 39.90478 53 GLU A O 1
ATOM 419 N N . ILE A 1 54 ? -22.46500 85.49800 56.39300 1.000 30.73526 54 ILE A N 1
ATOM 420 C CA . ILE A 1 54 ? -21.04900 85.29000 56.68600 1.000 32.88815 54 ILE A CA 1
ATOM 421 C C . ILE A 1 54 ? -20.76800 85.55300 58.16300 1.000 33.26451 54 ILE A C 1
ATOM 422 O O . ILE A 1 54 ? -20.11200 84.74900 58.83400 1.000 36.76230 54 ILE A O 1
ATOM 427 N N . ASP A 1 55 ? -21.24500 86.69300 58.68500 1.000 31.93278 55 ASP A N 1
ATOM 428 C CA . ASP A 1 55 ? -21.14400 86.97200 60.11900 1.000 34.04882 55 ASP A CA 1
ATOM 429 C C . ASP A 1 55 ? -21.66400 85.81800 60.97000 1.000 44.92907 55 ASP A C 1
ATOM 430 O O . ASP A 1 55 ? -21.04400 85.45100 61.98000 1.000 42.81040 55 ASP A O 1
ATOM 435 N N . GLN A 1 56 ? -22.80200 85.23400 60.57900 1.000 44.91065 56 GLN A N 1
ATOM 436 C CA . GLN A 1 56 ? -23.33800 84.08400 61.30200 1.000 43.32362 56 GLN A CA 1
ATOM 437 C C . GLN A 1 56 ? -22.40000 82.89200 61.18900 1.000 39.44157 56 GLN A C 1
ATOM 438 O O . GLN A 1 56 ? -22.02100 82.29200 62.20000 1.000 46.27660 56 GLN A O 1
ATOM 444 N N . ALA A 1 57 ? -22.02700 82.52700 59.95600 1.000 33.72510 57 ALA A N 1
ATOM 445 C CA . ALA A 1 57 ? -21.15400 81.37500 59.74200 1.000 28.67449 57 ALA A CA 1
ATOM 446 C C . ALA A 1 57 ? -19.83300 81.49800 60.48800 1.000 30.69842 57 ALA A C 1
ATOM 447 O O . ALA A 1 57 ? -19.25700 80.48000 60.88900 1.000 35.55163 57 ALA A O 1
ATOM 449 N N . ALA A 1 58 ? -19.30600 82.71400 60.64900 1.000 32.97501 58 ALA A N 1
ATOM 450 C CA . ALA A 1 58 ? -18.05700 82.83600 61.38900 1.000 30.59841 58 ALA A CA 1
ATOM 451 C C . ALA A 1 58 ? -18.23200 82.48400 62.86000 1.000 36.34120 58 ALA A C 1
ATOM 452 O O . ALA A 1 58 ? -17.25300 82.11900 63.51300 1.000 31.52746 58 ALA A O 1
ATOM 454 N N . GLY A 1 59 ? -19.46400 82.51600 63.37900 1.000 31.28796 59 GLY A N 1
ATOM 455 C CA . GLY A 1 59 ? -19.67800 82.09000 64.74900 1.000 30.26942 59 GLY A CA 1
ATOM 456 C C . GLY A 1 59 ? -19.47100 80.60000 64.93900 1.000 34.48571 59 GLY A C 1
ATOM 457 O O . GLY A 1 59 ? -19.11400 80.15600 66.03800 1.000 33.69351 59 GLY A O 1
ATOM 458 N N . LYS A 1 60 ? -19.72000 79.80800 63.89000 1.000 31.61168 60 LYS A N 1
ATOM 459 C CA . LYS A 1 60 ? -19.41800 78.38000 63.94300 1.000 37.95981 60 LYS A CA 1
ATOM 460 C C . LYS A 1 60 ? -17.95400 78.13500 64.29400 1.000 34.83312 60 LYS A C 1
ATOM 461 O O . LYS A 1 60 ? -17.63800 77.23500 65.08400 1.000 37.48081 60 LYS A O 1
ATOM 467 N N . VAL A 1 61 ? -17.04800 78.93700 63.72800 1.000 33.87775 61 VAL A N 1
ATOM 468 C CA . VAL A 1 61 ? -15.62400 78.75400 63.98700 1.000 34.79101 61 VAL A CA 1
ATOM 469 C C . VAL A 1 61 ? -15.30900 79.04600 65.45000 1.000 41.23389 61 VAL A C 1
ATOM 470 O O . VAL A 1 61 ? -14.52500 78.33000 66.08900 1.000 38.43356 61 VAL A O 1
ATOM 474 N N . LEU A 1 62 ? -15.92700 80.08100 66.01800 1.000 38.71517 62 LEU A N 1
ATOM 475 C CA . LEU A 1 62 ? -15.54100 80.47500 67.36700 1.000 38.46514 62 LEU A CA 1
ATOM 476 C C . LEU A 1 62 ? -16.15100 79.54600 68.41600 1.000 36.88337 62 LEU A C 1
ATOM 477 O O . LEU A 1 62 ? -15.54300 79.33100 69.47200 1.000 37.17025 62 LEU A O 1
ATOM 482 N N . LEU A 1 63 ? -17.30200 78.93200 68.11900 1.000 36.50964 63 LEU A N 1
ATOM 483 C CA . LEU A 1 63 ? -17.80300 77.84800 68.96200 1.000 32.70918 63 LEU A CA 1
ATOM 484 C C . LEU A 1 63 ? -16.83300 76.67600 68.99400 1.000 30.24310 63 LEU A C 1
ATOM 485 O O . LEU A 1 63 ? -16.57600 76.10400 70.06100 1.000 29.80357 63 LEU A O 1
ATOM 490 N N . ARG A 1 64 ? -16.30300 76.29300 67.82600 1.000 31.55115 64 ARG A N 1
ATOM 491 C CA . ARG A 1 64 ? -15.36300 75.18000 67.74600 1.000 30.19046 64 ARG A CA 1
ATOM 492 C C . ARG A 1 64 ? -14.03700 75.49700 68.43500 1.000 27.82965 64 ARG A C 1
ATOM 493 O O . ARG A 1 64 ? -13.46500 74.63000 69.10400 1.000 28.59027 64 ARG A O 1
ATOM 501 N N . GLU A 1 65 ? -13.51800 76.72000 68.26700 1.000 26.52160 65 GLU A N 1
ATOM 502 C CA . GLU A 1 65 ? -12.29200 77.10800 68.96800 1.000 34.66731 65 GLU A CA 1
ATOM 503 C C . GLU A 1 65 ? -12.47500 77.05000 70.48100 1.000 33.41716 65 GLU A C 1
ATOM 504 O O . GLU A 1 65 ? -11.55100 76.67400 71.21500 1.000 29.13770 65 GLU A O 1
ATOM 510 N N . ALA A 1 66 ? -13.66500 77.41600 70.96700 1.000 30.87212 66 ALA A N 1
ATOM 511 C CA . ALA A 1 66 ? -13.92300 77.33000 72.39900 1.000 34.32517 66 ALA A CA 1
ATOM 512 C C . ALA A 1 66 ? -13.84900 75.89000 72.88800 1.000 32.64602 66 ALA A C 1
ATOM 513 O O . ALA A 1 66 ? -13.58100 75.64700 74.06800 1.000 31.38797 66 ALA A O 1
ATOM 515 N N . ALA A 1 67 ? -14.11800 74.92700 72.01600 1.000 30.51418 67 ALA A N 1
ATOM 516 C CA . ALA A 1 67 ? -14.10900 73.52500 72.39900 1.000 28.30339 67 ALA A CA 1
ATOM 517 C C . ALA A 1 67 ? -12.73200 72.87400 72.30300 1.000 37.30184 67 ALA A C 1
ATOM 518 O O . ALA A 1 67 ? -12.59400 71.70500 72.67600 1.000 27.55594 67 ALA A O 1
ATOM 520 N N . ARG A 1 68 ? -11.71400 73.58800 71.84100 1.000 27.15326 68 ARG A N 1
ATOM 521 C CA . ARG A 1 68 ? -10.40900 72.96300 71.64500 1.000 33.26188 68 ARG A CA 1
ATOM 522 C C . ARG A 1 68 ? -9.83800 72.48400 72.98300 1.000 23.94761 68 ARG A C 1
ATOM 523 O O . ARG A 1 68 ? -9.79100 73.25600 73.94600 1.000 27.78228 68 ARG A O 1
ATOM 531 N N . PRO A 1 69 ? -9.43000 71.22900 73.09600 1.000 24.47136 69 PRO A N 1
ATOM 532 C CA . PRO A 1 69 ? -8.89700 70.73600 74.36700 1.000 26.76110 69 PRO A CA 1
ATOM 533 C C . PRO A 1 69 ? -7.43800 71.13700 74.53600 1.000 26.02944 69 PRO A C 1
ATOM 534 O O . PRO A 1 69 ? -6.76000 71.53000 73.59400 1.000 26.60056 69 PRO A O 1
ATOM 538 N N . GLU A 1 70 ? -6.95400 70.98400 75.76300 1.000 24.06604 70 GLU A N 1
ATOM 539 C CA . GLU A 1 70 ? -5.53000 71.10800 76.01800 1.000 28.50868 70 GLU A CA 1
ATOM 540 C C . GLU A 1 70 ? -4.82900 69.86000 75.50200 1.000 24.86614 70 GLU A C 1
ATOM 541 O O . GLU A 1 70 ? -5.25200 68.74000 75.79700 1.000 29.15350 70 GLU A O 1
ATOM 547 N N . ILE A 1 71 ? -3.78400 70.04900 74.70600 1.000 23.86076 71 ILE A N 1
ATOM 548 C CA . ILE A 1 71 ? -3.05700 68.93800 74.09900 1.000 25.04248 71 ILE A CA 1
ATOM 549 C C . ILE A 1 71 ? -1.91800 68.52800 75.02500 1.000 28.27181 71 ILE A C 1
ATOM 550 O O . ILE A 1 71 ? -1.08400 69.35700 75.39800 1.000 34.22516 71 ILE A O 1
ATOM 555 N N . THR A 1 72 ? -1.88100 67.24800 75.40100 1.000 28.15338 72 THR A N 1
ATOM 556 C CA . THR A 1 72 ? -0.76400 66.67300 76.14400 1.000 29.89306 72 THR A CA 1
ATOM 557 C C . THR A 1 72 ? -0.33300 65.37200 75.47200 1.000 31.75644 72 THR A C 1
ATOM 558 O O . THR A 1 72 ? -1.09000 64.76900 74.70600 1.000 28.92978 72 THR A O 1
ATOM 562 N N . TYR A 1 73 ? 0.89300 64.93000 75.77900 1.000 34.95682 73 TYR A N 1
ATOM 563 C CA . TYR A 1 73 ? 1.45900 63.71400 75.19200 1.000 33.23820 73 TYR A CA 1
ATOM 564 C C . TYR A 1 73 ? 2.09100 62.83300 76.26800 1.000 26.85322 73 TYR A C 1
ATOM 565 O O . TYR A 1 73 ? 2.69800 63.35000 77.20500 1.000 34.81470 73 TYR A O 1
ATOM 574 N N . PRO A 1 74 ? 1.97900 61.50500 76.15500 1.000 28.21654 74 PRO A N 1
ATOM 575 C CA . PRO A 1 74 ? 2.66300 60.59300 77.09900 1.000 32.41178 74 PRO A CA 1
ATOM 576 C C . PRO A 1 74 ? 4.17900 60.63900 76.89700 1.000 35.36740 74 PRO A C 1
ATOM 577 O O . PRO A 1 74 ? 4.64700 60.60800 75.76200 1.000 31.16426 74 PRO A O 1
ATOM 581 N N . ASP A 1 75 ? 4.94800 60.70800 78.00300 1.000 32.03542 75 ASP A N 1
ATOM 582 C CA . ASP A 1 75 ? 6.38400 61.03700 77.92400 1.000 45.84234 75 ASP A CA 1
ATOM 583 C C . ASP A 1 75 ? 7.12600 60.00600 77.10600 1.000 41.39180 75 ASP A C 1
ATOM 584 O O . ASP A 1 75 ? 8.11300 60.31200 76.42700 1.000 46.41346 75 ASP A O 1
ATOM 589 N N . ASN A 1 76 ? 6.72800 58.75500 77.28000 1.000 28.66396 76 ASN A N 1
ATOM 590 C CA . ASN A 1 76 ? 7.51500 57.60000 76.90900 1.000 45.27648 76 ASN A CA 1
ATOM 591 C C . ASN A 1 76 ? 7.32800 57.21300 75.46100 1.000 34.37781 76 ASN A C 1
ATOM 592 O O . ASN A 1 76 ? 7.88500 56.20000 75.03900 1.000 42.97357 76 ASN A O 1
ATOM 597 N N . LEU A 1 77 ? 6.54800 57.98100 74.70900 1.000 30.64052 77 LEU A N 1
ATOM 598 C CA . LEU A 1 77 ? 6.37600 57.55700 73.33100 1.000 28.25865 77 LEU A CA 1
ATOM 599 C C . LEU A 1 77 ? 7.37300 58.28000 72.43500 1.000 29.59302 77 LEU A C 1
ATOM 600 O O . LEU A 1 77 ? 7.54900 59.49600 72.55700 1.000 28.80082 77 LEU A O 1
ATOM 605 N N . PRO A 1 78 ? 8.01400 57.53100 71.53900 1.000 33.89617 78 PRO A N 1
ATOM 606 C CA . PRO A 1 78 ? 8.92600 58.15900 70.56400 1.000 25.48463 78 PRO A CA 1
ATOM 607 C C . PRO A 1 78 ? 8.28500 59.29600 69.78700 1.000 20.02609 78 PRO A C 1
ATOM 608 O O . PRO A 1 78 ? 8.94800 60.30900 69.53800 1.000 23.01592 78 PRO A O 1
ATOM 612 N N . VAL A 1 79 ? 7.00800 59.15800 69.40500 1.000 18.64960 79 VAL A N 1
ATOM 613 C CA . VAL A 1 79 ? 6.32300 60.20800 68.66300 1.000 19.15493 79 VAL A CA 1
ATOM 614 C C . VAL A 1 79 ? 6.15900 61.45500 69.53200 1.000 26.76374 79 VAL A C 1
ATOM 615 O O . VAL A 1 79 ? 6.31000 62.58700 69.04900 1.000 22.60008 79 VAL A O 1
ATOM 619 N N . SER A 1 80 ? 5.87100 61.26900 70.82800 1.000 23.26595 80 SER A N 1
ATOM 620 C CA . SER A 1 80 ? 5.78700 62.40700 71.74100 1.000 26.89007 80 SER A CA 1
ATOM 621 C C . SER A 1 80 ? 7.13600 63.09400 71.88600 1.000 27.25064 80 SER A C 1
ATOM 622 O O . SER A 1 80 ? 7.21800 64.32600 71.85600 1.000 32.23018 80 SER A O 1
ATOM 625 N N . GLN A 1 81 ? 8.21000 62.31300 71.98300 1.000 23.48439 81 GLN A N 1
ATOM 626 C CA . GLN A 1 81 ? 9.54500 62.89200 72.07500 1.000 27.81912 81 GLN A CA 1
ATOM 627 C C . GLN A 1 81 ? 9.94100 63.60600 70.78600 1.000 32.67234 81 GLN A C 1
ATOM 628 O O . GLN A 1 81 ? 10.76800 64.52200 70.81800 1.000 28.20601 81 GLN A O 1
ATOM 634 N N . LYS A 1 82 ? 9.38600 63.18400 69.64900 1.000 31.69327 82 LYS A N 1
ATOM 635 C CA . LYS A 1 82 ? 9.71200 63.73400 68.34000 1.000 33.16187 82 LYS A CA 1
ATOM 636 C C . LYS A 1 82 ? 8.63500 64.68800 67.84300 1.000 31.27743 82 LYS A C 1
ATOM 637 O O . LYS A 1 82 ? 8.58000 64.98600 66.64600 1.000 27.92177 82 LYS A O 1
ATOM 643 N N . LYS A 1 83 ? 7.77200 65.16500 68.74100 1.000 28.00336 83 LYS A N 1
ATOM 644 C CA . LYS A 1 83 ? 6.54600 65.82500 68.30700 1.000 26.44791 83 LYS A CA 1
ATOM 645 C C . LYS A 1 83 ? 6.83200 67.11400 67.55100 1.000 28.76134 83 LYS A C 1
ATOM 646 O O . LYS A 1 83 ? 6.10700 67.44800 66.60800 1.000 32.08806 83 LYS A O 1
ATOM 652 N N . GLN A 1 84 ? 7.90800 67.82000 67.90800 1.000 31.30902 84 GLN A N 1
ATOM 653 C CA . GLN A 1 84 ? 8.19300 69.09900 67.26900 1.000 33.32768 84 GLN A CA 1
ATOM 654 C C . GLN A 1 84 ? 8.72200 68.89300 65.85800 1.000 33.78826 84 GLN A C 1
ATOM 655 O O . GLN A 1 84 ? 8.37800 69.65000 64.94300 1.000 33.06186 84 GLN A O 1
ATOM 661 N N . ASP A 1 85 ? 9.54200 67.86100 65.65500 1.000 27.14273 85 ASP A N 1
ATOM 662 C CA . ASP A 1 85 ? 9.98500 67.56100 64.30000 1.000 38.21248 85 ASP A CA 1
ATOM 663 C C . ASP A 1 85 ? 8.81100 67.14000 63.42300 1.000 26.41633 85 ASP A C 1
ATOM 664 O O . ASP A 1 85 ? 8.73400 67.53000 62.25500 1.000 26.85848 85 ASP A O 1
ATOM 669 N N . ILE A 1 86 ? 7.87300 66.36500 63.97100 1.000 21.49468 86 ILE A N 1
ATOM 670 C CA . ILE A 1 86 ? 6.71000 65.95700 63.18900 1.000 22.52375 86 ILE A CA 1
ATOM 671 C C . ILE A 1 86 ? 5.83300 67.16000 62.86900 1.000 26.53213 86 ILE A C 1
ATOM 672 O O . ILE A 1 86 ? 5.42500 67.36300 61.71900 1.000 26.03733 86 ILE A O 1
ATOM 677 N N . LEU A 1 87 ? 5.55300 67.98500 63.88600 1.000 30.12466 87 LEU A N 1
ATOM 678 C CA . LEU A 1 87 ? 4.71700 69.16800 63.71500 1.000 26.95850 87 LEU A CA 1
ATOM 679 C C . LEU A 1 87 ? 5.25600 70.05900 62.60500 1.000 33.76457 87 LEU A C 1
ATOM 680 O O . LEU A 1 87 ? 4.50800 70.50200 61.72700 1.000 31.80118 87 LEU A O 1
ATOM 685 N N . GLU A 1 88 ? 6.56800 70.31100 62.62100 1.000 28.14285 88 GLU A N 1
ATOM 686 C CA . GLU A 1 88 ? 7.17800 71.18400 61.62900 1.000 31.78276 88 GLU A CA 1
ATOM 687 C C . GLU A 1 88 ? 7.12500 70.57700 60.23300 1.000 32.82499 88 GLU A C 1
ATOM 688 O O . GLU A 1 88 ? 6.96600 71.30500 59.24500 1.000 32.58549 88 GLU A O 1
ATOM 694 N N . ALA A 1 89 ? 7.29500 69.25500 60.11900 1.000 26.56108 89 ALA A N 1
ATOM 695 C CA . ALA A 1 89 ? 7.17000 68.61400 58.81000 1.000 26.56371 89 ALA A CA 1
ATOM 696 C C . ALA A 1 89 ? 5.75400 68.76200 58.26300 1.000 22.54744 89 ALA A C 1
ATOM 697 O O . ALA A 1 89 ? 5.56100 69.13200 57.10000 1.000 32.35651 89 ALA A O 1
ATOM 699 N N . ILE A 1 90 ? 4.74800 68.47600 59.09300 1.000 24.51610 90 ILE A N 1
ATOM 700 C CA . ILE A 1 90 ? 3.35600 68.65100 58.67200 1.000 28.90873 90 ILE A CA 1
ATOM 701 C C . ILE A 1 90 ? 3.08800 70.11000 58.32900 1.000 34.83049 90 ILE A C 1
ATOM 702 O O . ILE A 1 90 ? 2.45400 70.42100 57.31400 1.000 34.38044 90 ILE A O 1
ATOM 707 N N . ARG A 1 91 ? 3.58200 71.02700 59.16100 1.000 32.29861 91 ARG A N 1
ATOM 708 C CA . ARG A 1 91 ? 3.38500 72.44900 58.90500 1.000 29.55091 91 ARG A CA 1
ATOM 709 C C . ARG A 1 91 ? 3.92700 72.84200 57.53800 1.000 30.14835 91 ARG A C 1
ATOM 710 O O . ARG A 1 91 ? 3.25500 73.54000 56.77500 1.000 26.70847 91 ARG A O 1
ATOM 718 N N . ASP A 1 92 ? 5.14000 72.39800 57.20500 1.000 26.01628 92 ASP A N 1
ATOM 719 C CA . ASP A 1 92 ? 5.82800 72.89100 56.01700 1.000 31.65116 92 ASP A CA 1
ATOM 720 C C . ASP A 1 92 ? 5.61200 72.04300 54.76700 1.000 33.92512 92 ASP A C 1
ATOM 721 O O . ASP A 1 92 ? 6.15100 72.39500 53.71900 1.000 37.32553 92 ASP A O 1
ATOM 726 N N . HIS A 1 93 ? 4.86000 70.94200 54.83200 1.000 27.62963 93 HIS A N 1
ATOM 727 C CA . HIS A 1 93 ? 4.68000 70.08800 53.66400 1.000 30.15888 93 HIS A CA 1
ATOM 728 C C . HIS A 1 93 ? 3.21700 69.69900 53.51300 1.000 35.06473 93 HIS A C 1
ATOM 729 O O . HIS A 1 93 ? 2.53400 69.43200 54.50500 1.000 33.20135 93 HIS A O 1
ATOM 736 N N . GLN A 1 94 ? 2.75000 69.63200 52.26100 1.000 27.32696 94 GLN A N 1
ATOM 737 C CA . GLN A 1 94 ? 1.36800 69.23600 52.02800 1.000 25.26356 94 GLN A CA 1
ATOM 738 C C . GLN A 1 94 ? 1.16400 67.75700 52.33600 1.000 22.32110 94 GLN A C 1
ATOM 739 O O . GLN A 1 94 ? 0.10800 67.36600 52.84200 1.000 28.32445 94 GLN A O 1
ATOM 745 N N . VAL A 1 95 ? 2.15600 66.92300 52.02000 1.000 22.57902 95 VAL A N 1
ATOM 746 C CA . VAL A 1 95 ? 2.10800 65.48300 52.24500 1.000 23.01855 95 VAL A CA 1
ATOM 747 C C . VAL A 1 95 ? 3.32400 65.06200 53.06500 1.000 29.81410 95 VAL A C 1
ATOM 748 O O . VAL A 1 95 ? 4.45800 65.41100 52.72500 1.000 28.61133 95 VAL A O 1
ATOM 752 N N . VAL A 1 96 ? 3.09400 64.25700 54.10100 1.000 23.79759 96 VAL A N 1
ATOM 753 C CA . VAL A 1 96 ? 4.16200 63.71200 54.92300 1.000 19.60498 96 VAL A CA 1
ATOM 754 C C . VAL A 1 96 ? 3.94800 62.20700 55.06200 1.000 28.61922 96 VAL A C 1
ATOM 755 O O . VAL A 1 96 ? 2.81000 61.74400 55.20900 1.000 22.06844 96 VAL A O 1
ATOM 759 N N . ILE A 1 97 ? 5.03800 61.44200 55.01200 1.000 22.05791 97 ILE A N 1
ATOM 760 C CA . ILE A 1 97 ? 5.01100 60.01400 55.31400 1.000 26.76637 97 ILE A CA 1
ATOM 761 C C . ILE A 1 97 ? 5.58600 59.83300 56.71200 1.000 28.36656 97 ILE A C 1
ATOM 762 O O . ILE A 1 97 ? 6.76500 60.12400 56.94600 1.000 29.18245 97 ILE A O 1
ATOM 767 N N . VAL A 1 98 ? 4.79200 59.31100 57.63800 1.000 23.10540 98 VAL A N 1
ATOM 768 C CA . VAL A 1 98 ? 5.27100 59.04200 58.98800 1.000 18.67329 98 VAL A CA 1
ATOM 769 C C . VAL A 1 98 ? 5.41600 57.53600 59.12900 1.000 21.31308 98 VAL A C 1
ATOM 770 O O . VAL A 1 98 ? 4.42400 56.80200 59.10300 1.000 18.48116 98 VAL A O 1
ATOM 774 N N . ALA A 1 99 ? 6.64600 57.06600 59.31100 1.000 22.20793 99 ALA A N 1
ATOM 775 C CA . ALA A 1 99 ? 6.91500 55.63900 59.37500 1.000 22.56586 99 ALA A CA 1
ATOM 776 C C . ALA A 1 99 ? 7.63400 55.29900 60.66900 1.000 20.16821 99 ALA A C 1
ATOM 777 O O . ALA A 1 99 ? 8.55600 56.00300 61.09300 1.000 24.07920 99 ALA A O 1
ATOM 779 N N . GLY A 1 100 ? 7.23700 54.19600 61.27000 1.000 22.32373 100 GLY A N 1
ATOM 780 C CA . GLY A 1 100 ? 7.82600 53.82700 62.52900 1.000 23.84496 100 GLY A CA 1
ATOM 781 C C . GLY A 1 100 ? 7.29100 52.49900 63.00700 1.000 20.08662 100 GLY A C 1
ATOM 782 O O . GLY A 1 100 ? 6.21900 52.04200 62.59100 1.000 17.09152 100 GLY A O 1
ATOM 783 N N . GLU A 1 101 ? 8.06700 51.89600 63.89400 1.000 21.64733 101 GLU A N 1
ATOM 784 C CA . GLU A 1 101 ? 7.68100 50.66500 64.55400 1.000 22.77378 101 GLU A CA 1
ATOM 785 C C . GLU A 1 101 ? 6.33700 50.80500 65.25400 1.000 21.52890 101 GLU A C 1
ATOM 786 O O . GLU A 1 101 ? 5.93700 51.89000 65.70200 1.000 23.17120 101 GLU A O 1
ATOM 792 N N . THR A 1 102 ? 5.63200 49.68600 65.31800 1.000 22.59745 102 THR A N 1
ATOM 793 C CA . THR A 1 102 ? 4.40600 49.61000 66.09700 1.000 27.63489 102 THR A CA 1
ATOM 794 C C . THR A 1 102 ? 4.70400 49.95300 67.54900 1.000 25.68466 102 THR A C 1
ATOM 795 O O . THR A 1 102 ? 5.73400 49.55200 68.10100 1.000 21.65260 102 THR A O 1
ATOM 799 N N . GLY A 1 103 ? 3.83800 50.76000 68.14700 1.000 20.86829 103 GLY A N 1
ATOM 800 C CA . GLY A 1 103 ? 4.07000 51.21400 69.49900 1.000 22.86853 103 GLY A CA 1
ATOM 801 C C . GLY A 1 103 ? 4.79300 52.53800 69.60100 1.000 23.05540 103 GLY A C 1
ATOM 802 O O . GLY A 1 103 ? 5.02200 53.01100 70.71800 1.000 23.41333 103 GLY A O 1
ATOM 803 N N . SER A 1 104 ? 5.17000 53.13800 68.47000 1.000 18.18376 104 SER A N 1
ATOM 804 C CA . SER A 1 104 ? 5.83100 54.44300 68.47800 1.000 22.57902 104 SER A CA 1
ATOM 805 C C . SER A 1 104 ? 4.92000 55.55700 68.99000 1.000 22.52112 104 SER A C 1
ATOM 806 O O . SER A 1 104 ? 5.40800 56.56700 69.51500 1.000 24.29502 104 SER A O 1
ATOM 809 N N . GLY A 1 105 ? 3.61100 55.40300 68.82500 1.000 16.96519 105 GLY A N 1
ATOM 810 C CA . GLY A 1 105 ? 2.65700 56.46800 69.08400 1.000 20.54983 105 GLY A CA 1
ATOM 811 C C . GLY A 1 105 ? 2.09700 57.18600 67.86300 1.000 21.68418 105 GLY A C 1
ATOM 812 O O . GLY A 1 105 ? 1.56900 58.29900 68.01100 1.000 24.62927 105 GLY A O 1
ATOM 813 N N . LYS A 1 106 ? 2.19900 56.59400 66.66900 1.000 18.32325 106 LYS A N 1
ATOM 814 C CA . LYS A 1 106 ? 1.67800 57.22800 65.45400 1.000 21.10779 106 LYS A CA 1
ATOM 815 C C . LYS A 1 106 ? 0.16400 57.40800 65.51800 1.000 19.37074 106 LYS A C 1
ATOM 816 O O . LYS A 1 106 ? -0.35900 58.52100 65.37300 1.000 17.26786 106 LYS A O 1
ATOM 822 N N . THR A 1 107 ? -0.55500 56.32100 65.75300 1.000 20.36034 107 THR A N 1
ATOM 823 C CA . THR A 1 107 ? -2.00900 56.35900 65.67200 1.000 22.64745 107 THR A CA 1
ATOM 824 C C . THR A 1 107 ? -2.62000 57.26000 66.74400 1.000 21.29203 107 THR A C 1
ATOM 825 O O . THR A 1 107 ? -3.54100 58.03400 66.45300 1.000 18.07322 107 THR A O 1
ATOM 829 N N . THR A 1 108 ? -2.12800 57.19100 67.98200 1.000 18.79436 108 THR A N 1
ATOM 830 C CA . THR A 1 108 ? -2.79100 57.94000 69.04900 1.000 21.64733 108 THR A CA 1
ATOM 831 C C . THR A 1 108 ? -2.31800 59.38300 69.17800 1.000 22.73694 108 THR A C 1
ATOM 832 O O . THR A 1 108 ? -3.08300 60.20800 69.68800 1.000 20.64195 108 THR A O 1
ATOM 836 N N . GLN A 1 109 ? -1.10800 59.73000 68.71600 1.000 20.31559 109 GLN A N 1
ATOM 837 C CA . GLN A 1 109 ? -0.60500 61.09400 68.90100 1.000 18.96280 109 GLN A CA 1
ATOM 838 C C . GLN A 1 109 ? -0.63200 61.96000 67.64900 1.000 19.02597 109 GLN A C 1
ATOM 839 O O . GLN A 1 109 ? -0.74000 63.18000 67.78000 1.000 24.35029 109 GLN A O 1
ATOM 845 N N . LEU A 1 110 ? -0.54700 61.38400 66.44400 1.000 18.09164 110 LEU A N 1
ATOM 846 C CA . LEU A 1 110 ? -0.55500 62.21900 65.24000 1.000 16.70463 110 LEU A CA 1
ATOM 847 C C . LEU A 1 110 ? -1.76700 63.14500 65.14900 1.000 17.60737 110 LEU A C 1
ATOM 848 O O . LEU A 1 110 ? -1.57600 64.32300 64.79700 1.000 19.01017 110 LEU A O 1
ATOM 853 N N . PRO A 1 111 ? -3.00100 62.71900 65.44600 1.000 15.71504 111 PRO A N 1
ATOM 854 C CA . PRO A 1 111 ? -4.11000 63.69000 65.41600 1.000 18.42589 111 PRO A CA 1
ATOM 855 C C . PRO A 1 111 ? -3.93700 64.83100 66.40700 1.000 21.01568 111 PRO A C 1
ATOM 856 O O . PRO A 1 111 ? -4.35300 65.96000 66.10900 1.000 18.28114 111 PRO A O 1
ATOM 860 N N . LYS A 1 112 ? -3.32700 64.56700 67.57300 1.000 14.10695 112 LYS A N 1
ATOM 861 C CA . LYS A 1 112 ? -3.06300 65.62600 68.54300 1.000 14.92547 112 LYS A CA 1
ATOM 862 C C . LYS A 1 112 ? -2.11500 66.66000 67.96100 1.000 26.09523 112 LYS A C 1
ATOM 863 O O . LYS A 1 112 ? -2.31900 67.87200 68.11900 1.000 23.40017 112 LYS A O 1
ATOM 869 N N . ILE A 1 113 ? -1.06800 66.19000 67.27500 1.000 22.60008 113 ILE A N 1
ATOM 870 C CA . ILE A 1 113 ? -0.09600 67.09800 66.68700 1.000 19.08124 113 ILE A CA 1
ATOM 871 C C . ILE A 1 113 ? -0.76800 68.00100 65.66700 1.000 19.62077 113 ILE A C 1
ATOM 872 O O . ILE A 1 113 ? -0.49300 69.20300 65.61000 1.000 25.57412 113 ILE A O 1
ATOM 877 N N . CYS A 1 114 ? -1.68700 67.45100 64.86600 1.000 15.56239 114 CYS A N 1
ATOM 878 C CA . CYS A 1 114 ? -2.39200 68.29600 63.90700 1.000 27.28222 114 CYS A CA 1
ATOM 879 C C . CYS A 1 114 ? -3.25100 69.33400 64.61800 1.000 18.50748 114 CYS A C 1
ATOM 880 O O . CYS A 1 114 ? -3.33000 70.49000 64.18200 1.000 18.83647 114 CYS A O 1
ATOM 883 N N . MET A 1 115 ? -3.86100 68.95600 65.74000 1.000 21.06832 115 MET A N 1
ATOM 884 C CA . MET A 1 115 ? -4.62300 69.93200 66.51700 1.000 23.03171 115 MET A CA 1
ATOM 885 C C . MET A 1 115 ? -3.71400 71.00800 67.08900 1.000 24.11342 115 MET A C 1
ATOM 886 O O . MET A 1 115 ? -4.08000 72.18800 67.10200 1.000 23.07119 115 MET A O 1
ATOM 891 N N . GLU A 1 116 ? -2.52900 70.62000 67.58100 1.000 22.93959 116 GLU A N 1
ATOM 892 C CA . GLU A 1 116 ? -1.59800 71.61200 68.11100 1.000 27.72438 116 GLU A CA 1
ATOM 893 C C . GLU A 1 116 ? -1.17500 72.60400 67.04300 1.000 28.91662 116 GLU A C 1
ATOM 894 O O . GLU A 1 116 ? -0.93900 73.78100 67.34700 1.000 25.82941 116 GLU A O 1
ATOM 900 N N . LEU A 1 117 ? -1.05300 72.14300 65.79500 1.000 25.46358 117 LEU A N 1
ATOM 901 C CA . LEU A 1 117 ? -0.73700 73.01000 64.66900 1.000 27.39539 117 LEU A CA 1
ATOM 902 C C . LEU A 1 117 ? -1.84900 73.99600 64.35600 1.000 22.20266 117 LEU A C 1
ATOM 903 O O . LEU A 1 117 ? -1.62400 74.92600 63.57300 1.000 29.68514 117 LEU A O 1
ATOM 908 N N . GLY A 1 118 ? -3.03900 73.80600 64.91800 1.000 28.62975 118 GLY A N 1
ATOM 909 C CA . GLY A 1 118 ? -4.17300 74.65400 64.61600 1.000 25.10564 118 GLY A CA 1
ATOM 910 C C . GLY A 1 118 ? -5.13600 74.06800 63.60700 1.000 27.55067 118 GLY A C 1
ATOM 911 O O . GLY A 1 118 ? -6.09000 74.74800 63.22000 1.000 30.09835 118 GLY A O 1
ATOM 912 N N . ARG A 1 119 ? -4.88700 72.85900 63.12100 1.000 20.03398 119 ARG A N 1
ATOM 913 C CA . ARG A 1 119 ? -5.83000 72.23900 62.20900 1.000 24.05552 119 ARG A CA 1
ATOM 914 C C . ARG A 1 119 ? -6.98200 71.60400 62.98500 1.000 25.65834 119 ARG A C 1
ATOM 915 O O . ARG A 1 119 ? -6.94500 71.46100 64.21300 1.000 22.39216 119 ARG A O 1
ATOM 923 N N . GLY A 1 120 ? -8.02000 71.21800 62.24900 1.000 21.49205 120 GLY A N 1
ATOM 924 C CA . GLY A 1 120 ? -9.17700 70.59900 62.84200 1.000 18.39694 120 GLY A CA 1
ATOM 925 C C . GLY A 1 120 ? -10.24200 71.57400 63.30100 1.000 31.39061 120 GLY A C 1
ATOM 926 O O . GLY A 1 120 ? -11.26800 71.12700 63.82800 1.000 19.72605 120 GLY A O 1
ATOM 927 N N . ILE A 1 121 ? -10.04700 72.87500 63.08100 1.000 18.69698 121 ILE A N 1
ATOM 928 C CA . ILE A 1 121 ? -11.04100 73.90400 63.38500 1.000 26.98481 121 ILE A CA 1
ATOM 929 C C . ILE A 1 121 ? -11.84500 74.28100 62.14600 1.000 26.59266 121 ILE A C 1
ATOM 930 O O . ILE A 1 121 ? -13.07500 74.25400 62.16900 1.000 23.45808 121 ILE A O 1
ATOM 935 N N . LYS A 1 122 ? -11.17000 74.63700 61.04600 1.000 25.87942 122 LYS A N 1
ATOM 936 C CA . LYS A 1 122 ? -11.89300 75.04800 59.84400 1.000 26.19261 122 LYS A CA 1
ATOM 937 C C . LYS A 1 122 ? -12.36000 73.86300 59.00100 1.000 23.14751 122 LYS A C 1
ATOM 938 O O . LYS A 1 122 ? -13.30600 74.00200 58.21400 1.000 26.64793 122 LYS A O 1
ATOM 944 N N . GLY A 1 123 ? -11.74300 72.70300 59.16900 1.000 21.05779 123 GLY A N 1
ATOM 945 C CA . GLY A 1 123 ? -12.25100 71.45600 58.63200 1.000 20.58931 123 GLY A CA 1
ATOM 946 C C . GLY A 1 123 ? -11.86300 70.36700 59.60700 1.000 20.14189 123 GLY A C 1
ATOM 947 O O . GLY A 1 123 ? -11.14800 70.61600 60.57200 1.000 24.63716 123 GLY A O 1
ATOM 948 N N . LEU A 1 124 ? -12.32300 69.14900 59.34500 1.000 22.87643 124 LEU A N 1
ATOM 949 C CA . LEU A 1 124 ? -12.01600 68.04500 60.24300 1.000 22.95275 124 LEU A CA 1
ATOM 950 C C . LEU A 1 124 ? -10.66200 67.43400 59.90600 1.000 25.69519 124 LEU A C 1
ATOM 951 O O . LEU A 1 124 ? -10.18600 67.50600 58.76800 1.000 25.62412 124 LEU A O 1
ATOM 956 N N . ILE A 1 125 ? -10.02300 66.86900 60.93100 1.000 24.72139 125 ILE A N 1
ATOM 957 C CA . ILE A 1 125 ? -8.87300 65.98700 60.76600 1.000 14.54385 125 ILE A CA 1
ATOM 958 C C . ILE A 1 125 ? -9.43700 64.57900 60.60300 1.000 21.76314 125 ILE A C 1
ATOM 959 O O . ILE A 1 125 ? -9.84500 63.95400 61.57800 1.000 17.51263 125 ILE A O 1
ATOM 964 N N . GLY A 1 126 ? -9.46100 64.06800 59.37300 1.000 14.36488 126 GLY A N 1
ATOM 965 C CA . GLY A 1 126 ? -9.96900 62.72400 59.12700 1.000 14.23329 126 GLY A CA 1
ATOM 966 C C . GLY A 1 126 ? -8.86800 61.68900 59.31000 1.000 18.49169 126 GLY A C 1
ATOM 967 O O . GLY A 1 126 ? -7.72500 61.90700 58.92300 1.000 23.76864 126 GLY A O 1
ATOM 968 N N . HIS A 1 127 ? -9.21400 60.56600 59.93500 1.000 19.90502 127 HIS A N 1
ATOM 969 C CA . HIS A 1 127 ? -8.19900 59.58300 60.32900 1.000 16.21773 127 HIS A CA 1
ATOM 970 C C . HIS A 1 127 ? -8.75200 58.19500 60.04200 1.000 24.32660 127 HIS A C 1
ATOM 971 O O . HIS A 1 127 ? -9.63500 57.71800 60.76900 1.000 20.93146 127 HIS A O 1
ATOM 978 N N . THR A 1 128 ? -8.23700 57.53800 58.99700 1.000 13.35423 128 THR A N 1
ATOM 979 C CA . THR A 1 128 ? -8.82800 56.28500 58.54800 1.000 13.82534 128 THR A CA 1
ATOM 980 C C . THR A 1 128 ? -8.10500 55.08300 59.15600 1.000 15.94928 128 THR A C 1
ATOM 981 O O . THR A 1 128 ? -6.90900 55.12900 59.44600 1.000 16.70200 128 THR A O 1
ATOM 985 N N . GLN A 1 129 ? -8.85800 54.01400 59.37400 1.000 16.63094 129 GLN A N 1
ATOM 986 C CA . GLN A 1 129 ? -8.36300 52.73300 59.83800 1.000 21.64996 129 GLN A CA 1
ATOM 987 C C . GLN A 1 129 ? -8.88600 51.64100 58.92500 1.000 21.65786 129 GLN A C 1
ATOM 988 O O . GLN A 1 129 ? -9.96700 51.77500 58.35300 1.000 23.35017 129 GLN A O 1
ATOM 994 N N . PRO A 1 130 ? -8.15300 50.54000 58.78400 1.000 22.52375 130 PRO A N 1
ATOM 995 C CA . PRO A 1 130 ? -8.70900 49.41400 58.01900 1.000 21.95000 130 PRO A CA 1
ATOM 996 C C . PRO A 1 130 ? -9.90000 48.75900 58.70400 1.000 22.58165 130 PRO A C 1
ATOM 997 O O . PRO A 1 130 ? -10.80000 48.27200 58.00900 1.000 23.00013 130 PRO A O 1
ATOM 1001 N N . ARG A 1 131 ? -9.97500 48.79300 60.03500 1.000 27.40855 131 ARG A N 1
ATOM 1002 C CA . ARG A 1 131 ? -10.96200 48.02400 60.78700 1.000 33.89091 131 ARG A CA 1
ATOM 1003 C C . ARG A 1 131 ? -11.87000 48.95100 61.58200 1.000 29.32720 131 ARG A C 1
ATOM 1004 O O . ARG A 1 131 ? -11.42100 49.95600 62.15500 1.000 27.51383 131 ARG A O 1
ATOM 1012 N N . ARG A 1 132 ? -13.14900 48.57800 61.61800 1.000 22.27109 132 ARG A N 1
ATOM 1013 C CA . ARG A 1 132 ? -14.15800 49.33800 62.34200 1.000 25.00300 132 ARG A CA 1
ATOM 1014 C C . ARG A 1 132 ? -13.87000 49.38900 63.84000 1.000 27.91651 132 ARG A C 1
ATOM 1015 O O . ARG A 1 132 ? -13.97700 50.45300 64.46000 1.000 25.28987 132 ARG A O 1
ATOM 1023 N N . LEU A 1 133 ? -13.48400 48.25900 64.43300 1.000 19.43128 133 LEU A N 1
ATOM 1024 C CA . LEU A 1 133 ? -13.19100 48.24100 65.86100 1.000 28.50079 133 LEU A CA 1
ATOM 1025 C C . LEU A 1 133 ? -12.03400 49.17600 66.19700 1.000 23.41860 133 LEU A C 1
ATOM 1026 O O . LEU A 1 133 ? -12.06100 49.86400 67.22300 1.000 24.76350 133 LEU A O 1
ATOM 1031 N N . ALA A 1 134 ? -11.03100 49.24500 65.32100 1.000 17.16522 134 ALA A N 1
ATOM 1032 C CA . ALA A 1 134 ? -9.86800 50.08300 65.58200 1.000 24.99247 134 ALA A CA 1
ATOM 1033 C C . ALA A 1 134 ? -10.23100 51.56100 65.51400 1.000 21.98421 134 ALA A C 1
ATOM 1034 O O . ALA A 1 134 ? -9.74700 52.35800 66.32200 1.000 25.56622 134 ALA A O 1
ATOM 1036 N N . ALA A 1 135 ? -11.11600 51.93700 64.59000 1.000 22.11581 135 ALA A N 1
ATOM 1037 C CA . ALA A 1 135 ? -11.55000 53.32900 64.50200 1.000 22.11055 135 ALA A CA 1
ATOM 1038 C C . ALA A 1 135 ? -12.21700 53.77500 65.80000 1.000 22.48954 135 ALA A C 1
ATOM 1039 O O . ALA A 1 135 ? -11.87800 54.82300 66.36600 1.000 22.64482 135 ALA A O 1
ATOM 1041 N N . ARG A 1 136 ? -13.14500 52.96400 66.30400 1.000 20.04714 136 ARG A N 1
ATOM 1042 C CA . ARG A 1 136 ? -13.83500 53.28600 67.54700 1.000 21.20781 136 ARG A CA 1
ATOM 1043 C C . ARG A 1 136 ? -12.87900 53.25200 68.74200 1.000 23.06592 136 ARG A C 1
ATOM 1044 O O . ARG A 1 136 ? -12.88900 54.16500 69.57800 1.000 21.35782 136 ARG A O 1
ATOM 1052 N N . THR A 1 137 ? -12.03500 52.21300 68.82900 1.000 21.66839 137 THR A N 1
ATOM 1053 C CA . THR A 1 137 ? -11.08900 52.08200 69.94400 1.000 26.21104 137 THR A CA 1
ATOM 1054 C C . THR A 1 137 ? -10.08400 53.23500 69.96500 1.000 20.39192 137 THR A C 1
ATOM 1055 O O . THR A 1 137 ? -9.76500 53.77700 71.03000 1.000 19.99187 137 THR A O 1
ATOM 1059 N N . VAL A 1 138 ? -9.56000 53.61400 68.80100 1.000 18.95227 138 VAL A N 1
ATOM 1060 C CA . VAL A 1 138 ? -8.61500 54.73100 68.76600 1.000 16.27827 138 VAL A CA 1
ATOM 1061 C C . VAL A 1 138 ? -9.30100 56.03500 69.16500 1.000 22.17371 138 VAL A C 1
ATOM 1062 O O . VAL A 1 138 ? -8.76900 56.80800 69.97600 1.000 19.81290 138 VAL A O 1
ATOM 1066 N N . ALA A 1 139 ? -10.51200 56.27900 68.65500 1.000 19.86817 139 ALA A N 1
ATOM 1067 C CA . ALA A 1 139 ? -11.22000 57.49400 69.04100 1.000 19.27336 139 ALA A CA 1
ATOM 1068 C C . ALA A 1 139 ? -11.42900 57.53500 70.55200 1.000 22.21582 139 ALA A C 1
ATOM 1069 O O . ALA A 1 139 ? -11.16500 58.56000 71.19400 1.000 19.36285 139 ALA A O 1
ATOM 1071 N N . ASN A 1 140 ? -11.88500 56.42100 71.14000 1.000 17.14416 140 ASN A N 1
ATOM 1072 C CA . ASN A 1 140 ? -12.10500 56.38500 72.58600 1.000 23.30543 140 ASN A CA 1
ATOM 1073 C C . ASN A 1 140 ? -10.80500 56.64500 73.34600 1.000 22.97644 140 ASN A C 1
ATOM 1074 O O . ASN A 1 140 ? -10.80700 57.31600 74.38800 1.000 20.25243 140 ASN A O 1
ATOM 1079 N N . ARG A 1 141 ? -9.69000 56.10500 72.84300 1.000 16.80465 141 ARG A N 1
ATOM 1080 C CA . ARG A 1 141 ? -8.40700 56.25000 73.52200 1.000 24.21606 141 ARG A CA 1
ATOM 1081 C C . ARG A 1 141 ? -7.90600 57.69100 73.46800 1.000 20.70248 141 ARG A C 1
ATOM 1082 O O . ARG A 1 141 ? -7.54400 58.27000 74.49900 1.000 25.12933 141 ARG A O 1
ATOM 1090 N N . ILE A 1 142 ? -7.94400 58.31500 72.28900 1.000 19.07071 142 ILE A N 1
ATOM 1091 C CA . ILE A 1 142 ? -7.47900 59.69900 72.21000 1.000 19.47339 142 ILE A CA 1
ATOM 1092 C C . ILE A 1 142 ? -8.35500 60.59500 73.08000 1.000 22.69483 142 ILE A C 1
ATOM 1093 O O . ILE A 1 142 ? -7.84700 61.43800 73.82800 1.000 24.50557 142 ILE A O 1
ATOM 1098 N N . ALA A 1 143 ? -9.67700 60.37900 73.05100 1.000 20.42613 143 ALA A N 1
ATOM 1099 C CA . ALA A 1 143 ? -10.58100 61.17200 73.88400 1.000 20.70248 143 ALA A CA 1
ATOM 1100 C C . ALA A 1 143 ? -10.23100 61.03100 75.35900 1.000 25.10301 143 ALA A C 1
ATOM 1101 O O . ALA A 1 143 ? -10.21400 62.01700 76.10300 1.000 24.53978 143 ALA A O 1
ATOM 1103 N N . GLU A 1 144 ? -9.93700 59.80800 75.79600 1.000 22.20266 144 GLU A N 1
ATOM 1104 C CA . GLU A 1 144 ? -9.56000 59.59800 77.18600 1.000 25.51359 144 GLU A CA 1
ATOM 1105 C C . GLU A 1 144 ? -8.24700 60.30400 77.50500 1.000 26.02944 144 GLU A C 1
ATOM 1106 O O . GLU A 1 144 ? -8.13600 60.99100 78.53000 1.000 24.91351 144 GLU A O 1
ATOM 1112 N N . GLU A 1 145 ? -7.25200 60.17700 76.62100 1.000 21.17359 145 GLU A N 1
ATOM 1113 C CA . GLU A 1 145 ? -5.97900 60.85400 76.85600 1.000 20.14452 145 GLU A CA 1
ATOM 1114 C C . GLU A 1 145 ? -6.16300 62.36100 76.97400 1.000 20.51562 145 GLU A C 1
ATOM 1115 O O . GLU A 1 145 ? -5.46900 63.01000 77.75600 1.000 29.21140 145 GLU A O 1
ATOM 1121 N N . LEU A 1 146 ? -7.09400 62.93500 76.22600 1.000 22.80010 146 LEU A N 1
ATOM 1122 C CA . LEU A 1 146 ? -7.36000 64.36000 76.32100 1.000 25.24776 146 LEU A CA 1
ATOM 1123 C C . LEU A 1 146 ? -8.37500 64.69800 77.40300 1.000 29.24824 146 LEU A C 1
ATOM 1124 O O . LEU A 1 146 ? -8.73700 65.86900 77.54300 1.000 34.11198 146 LEU A O 1
ATOM 1129 N N . LYS A 1 147 ? -8.83600 63.70000 78.16000 1.000 29.42458 147 LYS A N 1
ATOM 1130 C CA . LYS A 1 147 ? -9.83600 63.88400 79.21100 1.000 32.49337 147 LYS A CA 1
ATOM 1131 C C . LYS A 1 147 ? -11.08600 64.54900 78.64800 1.000 28.52184 147 LYS A C 1
ATOM 1132 O O . LYS A 1 147 ? -11.58100 65.54900 79.16900 1.000 32.10122 147 LYS A O 1
ATOM 1138 N N . THR A 1 148 ? -11.58900 63.98700 77.55900 1.000 27.07693 148 THR A N 1
ATOM 1139 C CA . THR A 1 148 ? -12.77700 64.49600 76.89600 1.000 30.80896 148 THR A CA 1
ATOM 1140 C C . THR A 1 148 ? -13.70000 63.32500 76.60300 1.000 29.94306 148 THR A C 1
ATOM 1141 O O . THR A 1 148 ? -13.33000 62.15900 76.75000 1.000 30.66683 148 THR A O 1
ATOM 1145 N N . GLU A 1 149 ? -14.91300 63.65100 76.19600 1.000 29.25351 149 GLU A N 1
ATOM 1146 C CA . GLU A 1 149 ? -15.92100 62.63800 75.94000 1.000 23.97130 149 GLU A CA 1
ATOM 1147 C C . GLU A 1 149 ? -15.91400 62.27700 74.46200 1.000 25.50569 149 GLU A C 1
ATOM 1148 O O . GLU A 1 149 ? -15.89900 63.17900 73.61600 1.000 25.05037 149 GLU A O 1
ATOM 1154 N N . PRO A 1 150 ? -15.88800 60.98600 74.12000 1.000 31.05109 150 PRO A N 1
ATOM 1155 C CA . PRO A 1 150 ? -15.96000 60.59300 72.70600 1.000 31.05636 150 PRO A CA 1
ATOM 1156 C C . PRO A 1 150 ? -17.22000 61.14900 72.05600 1.000 27.07693 150 PRO A C 1
ATOM 1157 O O . PRO A 1 150 ? -18.30000 61.14000 72.64800 1.000 24.30291 150 PRO A O 1
ATOM 1161 N N . GLY A 1 151 ? -17.07000 61.66400 70.83800 1.000 20.41561 151 GLY A N 1
ATOM 1162 C CA . GLY A 1 151 ? -18.14200 62.39500 70.18800 1.000 22.54218 151 GLY A CA 1
ATOM 1163 C C . GLY A 1 151 ? -18.01000 63.88500 70.35200 1.000 26.95323 151 GLY A C 1
ATOM 1164 O O . GLY A 1 151 ? -18.65700 64.64200 69.62000 1.000 24.85035 151 GLY A O 1
ATOM 1165 N N . GLY A 1 152 ? -17.13400 64.31600 71.25500 1.000 27.55067 152 GLY A N 1
ATOM 1166 C CA . GLY A 1 152 ? -16.81700 65.70900 71.44200 1.000 32.86710 152 GLY A CA 1
ATOM 1167 C C . GLY A 1 152 ? -15.73300 66.04700 70.44700 1.000 35.20422 152 GLY A C 1
ATOM 1168 O O . GLY A 1 152 ? -15.91400 65.78500 69.25400 1.000 29.26140 152 GLY A O 1
ATOM 1169 N N . CYS A 1 153 ? -14.63500 66.66300 70.88700 1.000 27.37960 153 CYS A N 1
ATOM 1170 C CA . CYS A 1 153 ? -13.60200 67.03000 69.92700 1.000 27.61910 153 CYS A CA 1
ATOM 1171 C C . CYS A 1 153 ? -13.05800 65.81700 69.17000 1.000 23.87128 153 CYS A C 1
ATOM 1172 O O . CYS A 1 153 ? -12.66600 65.95700 68.00600 1.000 20.13399 153 CYS A O 1
ATOM 1175 N N . ILE A 1 154 ? -12.99600 64.64200 69.80700 1.000 22.06317 154 ILE A N 1
ATOM 1176 C CA . ILE A 1 154 ? -12.60900 63.39000 69.14600 1.000 17.41525 154 ILE A CA 1
ATOM 1177 C C . ILE A 1 154 ? -13.86200 62.55100 68.93100 1.000 22.15266 154 ILE A C 1
ATOM 1178 O O . ILE A 1 154 ? -14.53400 62.17300 69.89400 1.000 25.65834 154 ILE A O 1
ATOM 1183 N N . GLY A 1 155 ? -14.18500 62.25400 67.67000 1.000 18.21008 155 GLY A N 1
ATOM 1184 C CA . GLY A 1 155 ? -15.31200 61.40400 67.35000 1.000 20.47614 155 GLY A CA 1
ATOM 1185 C C . GLY A 1 155 ? -14.92300 60.31500 66.36900 1.000 19.78658 155 GLY A C 1
ATOM 1186 O O . GLY A 1 155 ? -13.76800 60.21200 65.95600 1.000 20.64458 155 GLY A O 1
ATOM 1187 N N . TYR A 1 156 ? -15.92400 59.52400 65.98100 1.000 25.20039 156 TYR A N 1
ATOM 1188 C CA . TYR A 1 156 ? -15.67900 58.46300 65.01600 1.000 20.38139 156 TYR A CA 1
ATOM 1189 C C . TYR A 1 156 ? -16.93400 58.18800 64.20300 1.000 25.62939 156 TYR A C 1
ATOM 1190 O O . TYR A 1 156 ? -18.05300 58.46900 64.63400 1.000 20.97357 156 TYR A O 1
ATOM 1199 N N . LYS A 1 157 ? -16.72900 57.62700 63.00900 1.000 22.32636 157 LYS A N 1
ATOM 1200 C CA . LYS A 1 157 ? -17.83400 57.26000 62.12600 1.000 28.69028 157 LYS A CA 1
ATOM 1201 C C . LYS A 1 157 ? -17.52100 55.91600 61.48900 1.000 27.60331 157 LYS A C 1
ATOM 1202 O O . LYS A 1 157 ? -16.55300 55.78900 60.73500 1.000 22.00527 157 LYS A O 1
ATOM 1208 N N . VAL A 1 158 ? -18.32100 54.90900 61.80400 1.000 31.22216 158 VAL A N 1
ATOM 1209 C CA . VAL A 1 158 ? -18.21900 53.60800 61.17800 1.000 22.86853 158 VAL A CA 1
ATOM 1210 C C . VAL A 1 158 ? -19.61200 53.17600 60.74200 1.000 27.42434 158 VAL A C 1
ATOM 1211 O O . VAL A 1 158 ? -20.60700 53.84400 61.02500 1.000 24.88193 158 VAL A O 1
ATOM 1215 N N . ARG A 1 159 ? -19.67900 52.01600 60.09100 1.000 28.24023 159 ARG A N 1
ATOM 1216 C CA . ARG A 1 159 ? -20.96700 51.46500 59.70500 1.000 32.52495 159 ARG A CA 1
ATOM 1217 C C . ARG A 1 159 ? -21.83000 51.30700 60.95300 1.000 30.51418 159 ARG A C 1
ATOM 1218 O O . ARG A 1 159 ? -21.40800 50.70600 61.94600 1.000 31.96962 159 ARG A O 1
ATOM 1226 N N . PHE A 1 160 ? -23.02600 51.88700 60.90100 1.000 36.02800 160 PHE A N 1
ATOM 1227 C CA . PHE A 1 160 ? -24.04600 51.84100 61.94100 1.000 43.28940 160 PHE A CA 1
ATOM 1228 C C . PHE A 1 160 ? -23.74300 52.69100 63.17300 1.000 44.91328 160 PHE A C 1
ATOM 1229 O O . PHE A 1 160 ? -24.48100 52.59300 64.16200 1.000 50.03495 160 PHE A O 1
ATOM 1237 N N . SER A 1 161 ? -22.68500 53.50500 63.16700 1.000 37.58345 161 SER A N 1
ATOM 1238 C CA . SER A 1 161 ? -22.38200 54.34600 64.32600 1.000 40.18903 161 SER A CA 1
ATOM 1239 C C . SER A 1 161 ? -21.63900 55.59500 63.87900 1.000 46.76350 161 SER A C 1
ATOM 1240 O O . SER A 1 161 ? -20.48800 55.50800 63.44300 1.000 44.04739 161 SER A O 1
ATOM 1243 N N . ASN A 1 162 ? -22.27900 56.75000 64.05300 1.000 54.21439 162 ASN A N 1
ATOM 1244 C CA . ASN A 1 162 ? -21.75500 58.06100 63.67000 1.000 49.88493 162 ASN A CA 1
ATOM 1245 C C . ASN A 1 162 ? -21.68800 58.91400 64.93500 1.000 51.92991 162 ASN A C 1
ATOM 1246 O O . ASN A 1 162 ? -22.64300 59.62900 65.24900 1.000 55.78300 162 ASN A O 1
ATOM 1251 N N . HIS A 1 163 ? -20.55700 58.83100 65.64900 1.000 45.57125 163 HIS A N 1
ATOM 1252 C CA . HIS A 1 163 ? -20.32600 59.56200 66.90500 1.000 42.36824 163 HIS A CA 1
ATOM 1253 C C . HIS A 1 163 ? -19.56500 60.86400 66.63900 1.000 43.46574 163 HIS A C 1
ATOM 1254 O O . HIS A 1 163 ? -18.40300 61.02200 67.03200 1.000 31.03530 163 HIS A O 1
ATOM 1261 N N . VAL A 1 164 ? -20.23700 61.80700 65.97200 1.000 46.41872 164 VAL A N 1
ATOM 1262 C CA . VAL A 1 164 ? -19.64700 63.08600 65.56300 1.000 39.57580 164 VAL A CA 1
ATOM 1263 C C . VAL A 1 164 ? -20.60500 64.22100 65.90900 1.000 44.66851 164 VAL A C 1
ATOM 1264 O O . VAL A 1 164 ? -21.76600 64.19600 65.48500 1.000 59.98877 164 VAL A O 1
ATOM 1268 N N . SER A 1 165 ? -20.12500 65.21300 66.66900 1.000 26.92954 165 SER A N 1
ATOM 1269 C CA . SER A 1 165 ? -20.88900 66.40100 67.05100 1.000 29.27193 165 SER A CA 1
ATOM 1270 C C . SER A 1 165 ? -20.43200 67.63000 66.25200 1.000 23.86076 165 SER A C 1
ATOM 1271 O O . SER A 1 165 ? -19.48100 67.58900 65.47100 1.000 20.66827 165 SER A O 1
ATOM 1274 N N . ASP A 1 166 ? -21.10000 68.75800 66.48400 1.000 22.79484 166 ASP A N 1
ATOM 1275 C CA . ASP A 1 166 ? -20.69600 69.99000 65.81600 1.000 29.88516 166 ASP A CA 1
ATOM 1276 C C . ASP A 1 166 ? -19.31100 70.46100 66.23900 1.000 27.89282 166 ASP A C 1
ATOM 1277 O O . ASP A 1 166 ? -18.70800 71.27500 65.53400 1.000 27.66648 166 ASP A O 1
ATOM 1282 N N . ASN A 1 167 ? -18.78300 69.96200 67.35400 1.000 22.38953 167 ASN A N 1
ATOM 1283 C CA . ASN A 1 167 ? -17.47300 70.36400 67.83400 1.000 20.62879 167 ASN A CA 1
ATOM 1284 C C . ASN A 1 167 ? -16.38600 69.35200 67.50500 1.000 22.67114 167 ASN A C 1
ATOM 1285 O O . ASN A 1 167 ? -15.23900 69.55100 67.91000 1.000 25.66360 167 ASN A O 1
ATOM 1290 N N . THR A 1 168 ? -16.70900 68.27500 66.78600 1.000 21.20254 168 THR A N 1
ATOM 1291 C CA . THR A 1 168 ? -15.71200 67.25100 66.51200 1.000 19.43391 168 THR A CA 1
ATOM 1292 C C . THR A 1 168 ? -14.61000 67.83100 65.64100 1.000 19.07071 168 THR A C 1
ATOM 1293 O O . THR A 1 168 ? -14.87600 68.47300 64.61400 1.000 18.46011 168 THR A O 1
ATOM 1297 N N . MET A 1 169 ? -13.37400 67.63300 66.08300 1.000 20.85250 169 MET A N 1
ATOM 1298 C CA . MET A 1 169 ? -12.18800 68.06500 65.36200 1.000 22.37900 169 MET A CA 1
ATOM 1299 C C . MET A 1 169 ? -11.44700 66.92600 64.70400 1.000 20.68406 169 MET A C 1
ATOM 1300 O O . MET A 1 169 ? -10.86900 67.11600 63.63600 1.000 20.05767 169 MET A O 1
ATOM 1305 N N . VAL A 1 170 ? -11.43800 65.75700 65.33600 1.000 27.00324 170 VAL A N 1
ATOM 1306 C CA . VAL A 1 170 ? -10.78700 64.57300 64.81400 1.000 15.90980 170 VAL A CA 1
ATOM 1307 C C . VAL A 1 170 ? -11.87300 63.52800 64.61700 1.000 20.77091 170 VAL A C 1
ATOM 1308 O O . VAL A 1 170 ? -12.62400 63.22000 65.54900 1.000 19.90502 170 VAL A O 1
ATOM 1312 N N . LYS A 1 171 ? -11.97500 63.00700 63.41100 1.000 14.22802 171 LYS A N 1
ATOM 1313 C CA . LYS A 1 171 ? -12.99500 62.02400 63.06300 1.000 20.25506 171 LYS A CA 1
ATOM 1314 C C . LYS A 1 171 ? -12.28400 60.73600 62.66000 1.000 17.04941 171 LYS A C 1
ATOM 1315 O O . LYS A 1 171 ? -11.71600 60.64700 61.56200 1.000 16.77570 171 LYS A O 1
ATOM 1321 N N . LEU A 1 172 ? -12.27400 59.75600 63.55200 1.000 14.14906 172 LEU A N 1
ATOM 1322 C CA . LEU A 1 172 ? -11.78500 58.43900 63.17600 1.000 20.55773 172 LEU A CA 1
ATOM 1323 C C . LEU A 1 172 ? -12.85400 57.75600 62.33700 1.000 20.20242 172 LEU A C 1
ATOM 1324 O O . LEU A 1 172 ? -14.05100 57.96800 62.53800 1.000 18.63381 172 LEU A O 1
ATOM 1329 N N . MET A 1 173 ? -12.41900 56.94700 61.37800 1.000 19.37601 173 MET A N 1
ATOM 1330 C CA . MET A 1 173 ? -13.36200 56.23700 60.52400 1.000 20.27612 173 MET A CA 1
ATOM 1331 C C . MET A 1 173 ? -12.61800 55.10500 59.82800 1.000 21.31835 173 MET A C 1
ATOM 1332 O O . MET A 1 173 ? -11.38600 55.04200 59.85100 1.000 15.80453 173 MET A O 1
ATOM 1337 N N . THR A 1 174 ? -13.37300 54.20300 59.21500 1.000 16.48882 174 THR A N 1
ATOM 1338 C CA . THR A 1 174 ? -12.69700 53.24800 58.35600 1.000 26.22946 174 THR A CA 1
ATOM 1339 C C . THR A 1 174 ? -12.37400 53.92100 57.03100 1.000 24.72139 174 THR A C 1
ATOM 1340 O O . THR A 1 174 ? -12.98300 54.93300 56.66300 1.000 20.61563 174 THR A O 1
ATOM 1344 N N . ASP A 1 175 ? -11.39300 53.36100 56.31400 1.000 21.16570 175 ASP A N 1
ATOM 1345 C CA . ASP A 1 175 ? -11.10700 53.89400 54.98600 1.000 23.22910 175 ASP A CA 1
ATOM 1346 C C . ASP A 1 175 ? -12.31100 53.72000 54.07400 1.000 18.51275 175 ASP A C 1
ATOM 1347 O O . ASP A 1 175 ? -12.58000 54.58600 53.23900 1.000 25.67939 175 ASP A O 1
ATOM 1352 N N . GLY A 1 176 ? -13.09600 52.66000 54.28700 1.000 19.29442 176 GLY A N 1
ATOM 1353 C CA . GLY A 1 176 ? -14.31300 52.47400 53.50900 1.000 22.11318 176 GLY A CA 1
ATOM 1354 C C . GLY A 1 176 ? -15.33100 53.58400 53.71700 1.000 32.37493 176 GLY A C 1
ATOM 1355 O O . GLY A 1 176 ? -16.01800 53.98600 52.77600 1.000 22.21845 176 GLY A O 1
ATOM 1356 N N . ILE A 1 177 ? -15.45100 54.08900 54.95500 1.000 22.69219 177 ILE A N 1
ATOM 1357 C CA . ILE A 1 177 ? -16.36700 55.20400 55.22400 1.000 20.38139 177 ILE A CA 1
ATOM 1358 C C . ILE A 1 177 ? -15.92900 56.44000 54.44500 1.000 23.16594 177 ILE A C 1
ATOM 1359 O O . ILE A 1 177 ? -16.74300 57.12400 53.81300 1.000 25.67939 177 ILE A O 1
ATOM 1364 N N . LEU A 1 178 ? -14.62200 56.73400 54.47100 1.000 22.96065 178 LEU A N 1
ATOM 1365 C CA . LEU A 1 178 ? -14.11200 57.92700 53.80300 1.000 20.77618 178 LEU A CA 1
ATOM 1366 C C . LEU A 1 178 ? -14.30700 57.83000 52.29500 1.000 25.68203 178 LEU A C 1
ATOM 1367 O O . LEU A 1 178 ? -14.70600 58.80800 51.64900 1.000 25.21355 178 LEU A O 1
ATOM 1372 N N . LEU A 1 179 ? -14.06300 56.64700 51.72200 1.000 25.29777 179 LEU A N 1
ATOM 1373 C CA . LEU A 1 179 ? -14.31400 56.44300 50.29900 1.000 25.68203 179 LEU A CA 1
ATOM 1374 C C . LEU A 1 179 ? -15.77400 56.69600 49.95000 1.000 32.70918 179 LEU A C 1
ATOM 1375 O O . LEU A 1 179 ? -16.07100 57.34000 48.93500 1.000 25.94522 179 LEU A O 1
ATOM 1380 N N . ALA A 1 180 ? -16.70400 56.17800 50.76500 1.000 34.09883 180 ALA A N 1
ATOM 1381 C CA . ALA A 1 180 ? -18.12600 56.38300 50.49200 1.000 35.72007 180 ALA A CA 1
ATOM 1382 C C . ALA A 1 180 ? -18.53700 57.84600 50.60000 1.000 31.42482 180 ALA A C 1
ATOM 1383 O O . ALA A 1 180 ? -19.55100 58.23200 50.01700 1.000 38.08878 180 ALA A O 1
ATOM 1385 N N . GLU A 1 181 ? -17.78600 58.66900 51.33300 1.000 29.39300 181 GLU A N 1
ATOM 1386 C CA . GLU A 1 181 ? -18.13800 60.08300 51.44300 1.000 33.99618 181 GLU A CA 1
ATOM 1387 C C . GLU A 1 181 ? -17.79900 60.86000 50.17700 1.000 35.09631 181 GLU A C 1
ATOM 1388 O O . GLU A 1 181 ? -18.31100 61.96900 49.99000 1.000 27.17431 181 GLU A O 1
ATOM 1394 N N . ILE A 1 182 ? -16.97800 60.28300 49.29400 1.000 34.26200 182 ILE A N 1
ATOM 1395 C CA . ILE A 1 182 ? -16.53500 61.00500 48.10700 1.000 37.85454 182 ILE A CA 1
ATOM 1396 C C . ILE A 1 182 ? -17.72000 61.37500 47.20400 1.000 41.54709 182 ILE A C 1
ATOM 1397 O O . ILE A 1 182 ? -17.67500 62.42300 46.55000 1.000 41.12072 182 ILE A O 1
ATOM 1402 N N . GLN A 1 183 ? -18.80000 60.55900 47.15500 1.000 45.41860 183 GLN A N 1
ATOM 1403 C CA . GLN A 1 183 ? -19.89400 60.85900 46.21300 1.000 54.62497 183 GLN A CA 1
ATOM 1404 C C . GLN A 1 183 ? -20.45300 62.24100 46.48600 1.000 53.05899 183 GLN A C 1
ATOM 1405 O O . GLN A 1 183 ? -20.58700 63.08700 45.58800 1.000 61.35999 183 GLN A O 1
ATOM 1411 N N . GLN A 1 184 ? -20.80400 62.46300 47.73700 1.000 48.10577 184 GLN A N 1
ATOM 1412 C CA . GLN A 1 184 ? -21.48900 63.66700 48.14000 1.000 51.42195 184 GLN A CA 1
ATOM 1413 C C . GLN A 1 184 ? -20.54800 64.82400 48.40000 1.000 47.25830 184 GLN A C 1
ATOM 1414 O O . GLN A 1 184 ? -21.01100 65.96400 48.45400 1.000 48.74795 184 GLN A O 1
ATOM 1420 N N . ASP A 1 185 ? -19.25500 64.56400 48.54500 1.000 40.92859 185 ASP A N 1
ATOM 1421 C CA . ASP A 1 185 ? -18.28200 65.61700 48.80900 1.000 40.82595 185 ASP A CA 1
ATOM 1422 C C . ASP A 1 185 ? -17.03100 65.23500 48.02100 1.000 39.06784 185 ASP A C 1
ATOM 1423 O O . ASP A 1 185 ? -16.09600 64.62600 48.56400 1.000 30.13256 185 ASP A O 1
ATOM 1428 N N . ARG A 1 186 ? -16.95200 65.73600 46.79100 1.000 31.34586 186 ARG A N 1
ATOM 1429 C CA . ARG A 1 186 ? -15.94100 65.24100 45.86900 1.000 38.08351 186 ARG A CA 1
ATOM 1430 C C . ARG A 1 186 ? -14.59800 65.88300 46.13800 1.000 28.65607 186 ARG A C 1
ATOM 1431 O O . ARG A 1 186 ? -13.55900 65.27800 45.86900 1.000 35.80166 186 ARG A O 1
ATOM 1439 N N . LEU A 1 187 ? -14.60400 67.09100 46.68600 1.000 34.15410 187 LEU A N 1
ATOM 1440 C CA . LEU A 1 187 ? -13.38800 67.78000 47.07900 1.000 31.19058 187 LEU A CA 1
ATOM 1441 C C . LEU A 1 187 ? -12.99900 67.49600 48.52300 1.000 28.72976 187 LEU A C 1
ATOM 1442 O O . LEU A 1 187 ? -11.98700 68.03200 48.99300 1.000 26.27157 187 LEU A O 1
ATOM 1447 N N . LEU A 1 188 ? -13.77700 66.65900 49.22300 1.000 27.97177 188 LEU A N 1
ATOM 1448 C CA . LEU A 1 188 ? -13.53700 66.30700 50.62400 1.000 29.15350 188 LEU A CA 1
ATOM 1449 C C . LEU A 1 188 ? -13.35800 67.56700 51.47300 1.000 29.89306 188 LEU A C 1
ATOM 1450 O O . LEU A 1 188 ? -12.47200 67.66300 52.33200 1.000 24.72402 188 LEU A O 1
ATOM 1455 N N . MET A 1 189 ? -14.24200 68.53900 51.23800 1.000 26.23999 189 MET A N 1
ATOM 1456 C CA . MET A 1 189 ? -14.17000 69.85000 51.86800 1.000 28.78766 189 MET A CA 1
ATOM 1457 C C . MET A 1 189 ? -14.50500 69.81000 53.35200 1.000 29.88779 189 MET A C 1
ATOM 1458 O O . MET A 1 189 ? -14.23100 70.78900 54.05700 1.000 30.68789 189 MET A O 1
ATOM 1463 N N . GLN A 1 190 ? -15.10700 68.71700 53.83800 1.000 25.51622 190 GLN A N 1
ATOM 1464 C CA . GLN A 1 190 ? -15.27100 68.53300 55.27100 1.000 25.81625 190 GLN A CA 1
ATOM 1465 C C . GLN A 1 190 ? -13.92800 68.50500 55.99400 1.000 25.81625 190 GLN A C 1
ATOM 1466 O O . GLN A 1 190 ? -13.87400 68.81900 57.18800 1.000 19.09439 190 GLN A O 1
ATOM 1472 N N . TYR A 1 191 ? -12.84200 68.15500 55.30500 1.000 22.64745 191 TYR A N 1
ATOM 1473 C CA . TYR A 1 191 ? -11.55700 67.88600 55.94500 1.000 23.66600 191 TYR A CA 1
ATOM 1474 C C . TYR A 1 191 ? -10.52100 68.93900 55.57000 1.000 18.85752 191 TYR A C 1
ATOM 1475 O O . TYR A 1 191 ? -10.39400 69.31700 54.39700 1.000 19.90239 191 TYR A O 1
ATOM 1484 N N . ASP A 1 192 ? -9.77900 69.41700 56.56700 1.000 18.36799 192 ASP A N 1
ATOM 1485 C CA . ASP A 1 192 ? -8.55700 70.15000 56.27000 1.000 18.87068 192 ASP A CA 1
ATOM 1486 C C . ASP A 1 192 ? -7.32100 69.26900 56.36000 1.000 18.27061 192 ASP A C 1
ATOM 1487 O O . ASP A 1 192 ? -6.24200 69.71100 55.95900 1.000 24.62401 192 ASP A O 1
ATOM 1492 N N . THR A 1 193 ? -7.45700 68.05000 56.89200 1.000 19.07334 193 THR A N 1
ATOM 1493 C CA . THR A 1 193 ? -6.35300 67.11900 57.10300 1.000 16.32827 193 THR A CA 1
ATOM 1494 C C . THR A 1 193 ? -6.86500 65.69000 56.98400 1.000 17.69949 193 THR A C 1
ATOM 1495 O O . THR A 1 193 ? -7.91400 65.35200 57.54000 1.000 19.55498 193 THR A O 1
ATOM 1499 N N . ILE A 1 194 ? -6.11400 64.83100 56.30700 1.000 17.28892 194 ILE A N 1
ATOM 1500 C CA . ILE A 1 194 ? -6.50600 63.43100 56.21600 1.000 18.05743 194 ILE A CA 1
ATOM 1501 C C . ILE A 1 194 ? -5.30400 62.57000 56.56400 1.000 17.14153 194 ILE A C 1
ATOM 1502 O O . ILE A 1 194 ? -4.23900 62.70500 55.94900 1.000 20.69195 194 ILE A O 1
ATOM 1507 N N . ILE A 1 195 ? -5.46500 61.72000 57.57500 1.000 14.40699 195 ILE A N 1
ATOM 1508 C CA . ILE A 1 195 ? -4.45100 60.76300 57.99500 1.000 17.87583 195 ILE A CA 1
ATOM 1509 C C . ILE A 1 195 ? -4.89700 59.39500 57.49600 1.000 22.43427 195 ILE A C 1
ATOM 1510 O O . ILE A 1 195 ? -5.98500 58.92700 57.85800 1.000 20.46561 195 ILE A O 1
ATOM 1515 N N . ILE A 1 196 ? -4.09600 58.78600 56.61900 1.000 22.33952 196 ILE A N 1
ATOM 1516 C CA . ILE A 1 196 ? -4.32000 57.42300 56.14900 1.000 20.67880 196 ILE A CA 1
ATOM 1517 C C . ILE A 1 196 ? -3.44600 56.48500 56.97700 1.000 24.69770 196 ILE A C 1
ATOM 1518 O O . ILE A 1 196 ? -2.22800 56.40500 56.76300 1.000 20.06556 196 ILE A O 1
ATOM 1523 N N . ASP A 1 197 ? -4.05800 55.73600 57.88800 1.000 16.41513 197 ASP A N 1
ATOM 1524 C CA . ASP A 1 197 ? -3.31000 54.92600 58.84200 1.000 17.40998 197 ASP A CA 1
ATOM 1525 C C . ASP A 1 197 ? -3.22100 53.46700 58.39100 1.000 15.18866 197 ASP A C 1
ATOM 1526 O O . ASP A 1 197 ? -4.00500 52.99500 57.56200 1.000 14.00694 197 ASP A O 1
ATOM 1531 N N . GLU A 1 198 ? -2.22300 52.75700 58.93800 1.000 17.32839 198 GLU A N 1
ATOM 1532 C CA . GLU A 1 198 ? -1.95800 51.35800 58.57200 1.000 20.17610 198 GLU A CA 1
ATOM 1533 C C . GLU A 1 198 ? -1.73100 51.20900 57.07000 1.000 14.83599 198 GLU A C 1
ATOM 1534 O O . GLU A 1 198 ? -2.08300 50.18100 56.48600 1.000 18.78909 198 GLU A O 1
ATOM 1540 N N . ALA A 1 199 ? -1.13900 52.22300 56.43100 1.000 19.73395 199 ALA A N 1
ATOM 1541 C CA . ALA A 1 199 ? -1.14100 52.28900 54.96900 1.000 24.47662 199 ALA A CA 1
ATOM 1542 C C . ALA A 1 199 ? -0.32500 51.17000 54.34400 1.000 21.52627 199 ALA A C 1
ATOM 1543 O O . ALA A 1 199 ? -0.58700 50.78600 53.19800 1.000 19.33653 199 ALA A O 1
ATOM 1545 N N . HIS A 1 200 ? 0.66600 50.64600 55.07100 1.000 18.54433 200 HIS A N 1
ATOM 1546 C CA . HIS A 1 200 ? 1.46800 49.53500 54.56800 1.000 19.91818 200 HIS A CA 1
ATOM 1547 C C . HIS A 1 200 ? 0.62000 48.28900 54.29700 1.000 21.76050 200 HIS A C 1
ATOM 1548 O O . HIS A 1 200 ? 1.09300 47.36400 53.62700 1.000 18.94438 200 HIS A O 1
ATOM 1555 N N . GLU A 1 201 ? -0.62500 48.25000 54.76900 1.000 22.10791 201 GLU A N 1
ATOM 1556 C CA . GLU A 1 201 ? -1.46800 47.10700 54.45900 1.000 25.16091 201 GLU A CA 1
ATOM 1557 C C . GLU A 1 201 ? -1.83700 47.05500 52.98300 1.000 24.14237 201 GLU A C 1
ATOM 1558 O O . GLU A 1 201 ? -2.11700 45.96500 52.47500 1.000 20.93409 201 GLU A O 1
ATOM 1564 N N . ARG A 1 202 ? -1.79700 48.19000 52.27800 1.000 20.41297 202 ARG A N 1
ATOM 1565 C CA . ARG A 1 202 ? -1.99300 48.22100 50.82200 1.000 25.90311 202 ARG A CA 1
ATOM 1566 C C . ARG A 1 202 ? -3.23600 47.44300 50.39900 1.000 25.40305 202 ARG A C 1
ATOM 1567 O O . ARG A 1 202 ? -3.19700 46.62800 49.47600 1.000 22.47112 202 ARG A O 1
ATOM 1575 N N . SER A 1 203 ? -4.32500 47.62600 51.14300 1.000 21.87631 203 SER A N 1
ATOM 1576 C CA . SER A 1 203 ? -5.63200 47.14800 50.71500 1.000 25.80309 203 SER A CA 1
ATOM 1577 C C . SER A 1 203 ? -6.12200 47.95800 49.51200 1.000 26.00312 203 SER A C 1
ATOM 1578 O O . SER A 1 203 ? -5.58900 49.02400 49.18400 1.000 26.02154 203 SER A O 1
ATOM 1581 N N . LEU A 1 204 ? -7.17800 47.45500 48.86800 1.000 23.48966 204 LEU A N 1
ATOM 1582 C CA . LEU A 1 204 ? -7.83000 48.22500 47.81400 1.000 26.16893 204 LEU A CA 1
ATOM 1583 C C . LEU A 1 204 ? -8.29300 49.58200 48.32400 1.000 27.10062 204 LEU A C 1
ATOM 1584 O O . LEU A 1 204 ? -8.11500 50.59900 47.64400 1.000 26.47949 204 LEU A O 1
ATOM 1589 N N . ASN A 1 205 ? -8.87900 49.61900 49.52400 1.000 25.90047 205 ASN A N 1
ATOM 1590 C CA . ASN A 1 205 ? -9.36600 50.88200 50.06700 1.000 30.96161 205 ASN A CA 1
ATOM 1591 C C . ASN A 1 205 ? -8.23100 51.88400 50.23300 1.000 27.12430 205 ASN A C 1
ATOM 1592 O O . ASN A 1 205 ? -8.36100 53.05000 49.84100 1.000 28.73502 205 ASN A O 1
ATOM 1597 N N . ILE A 1 206 ? -7.09800 51.43100 50.77700 1.000 26.03733 206 ILE A N 1
ATOM 1598 C CA . ILE A 1 206 ? -5.94900 52.30900 50.97300 1.000 24.15553 206 ILE A CA 1
ATOM 1599 C C . ILE A 1 206 ? -5.45000 52.82300 49.63000 1.000 24.84772 206 ILE A C 1
ATOM 1600 O O . ILE A 1 206 ? -5.20300 54.02200 49.46200 1.000 27.70595 206 ILE A O 1
ATOM 1605 N N . ASP A 1 207 ? -5.33600 51.93000 48.63700 1.000 22.55797 207 ASP A N 1
ATOM 1606 C CA . ASP A 1 207 ? -4.84000 52.34300 47.33200 1.000 22.47638 207 ASP A CA 1
ATOM 1607 C C . ASP A 1 207 ? -5.83800 53.23900 46.59900 1.000 34.84628 207 ASP A C 1
ATOM 1608 O O . ASP A 1 207 ? -5.42600 54.13000 45.84700 1.000 29.55354 207 ASP A O 1
ATOM 1613 N N . PHE A 1 208 ? -7.14200 53.02400 46.78900 1.000 24.71875 208 PHE A N 1
ATOM 1614 C CA . PHE A 1 208 ? -8.11300 53.95700 46.22000 1.000 28.90347 208 PHE A CA 1
ATOM 1615 C C . PHE A 1 208 ? -7.95900 55.34600 46.82600 1.000 26.88743 208 PHE A C 1
ATOM 1616 O O . PHE A 1 208 ? -7.97800 56.34900 46.10500 1.000 27.14010 208 PHE A O 1
ATOM 1624 N N . LEU A 1 209 ? -7.77100 55.42100 48.14800 1.000 21.49731 209 LEU A N 1
ATOM 1625 C CA . LEU A 1 209 ? -7.59700 56.71900 48.79200 1.000 28.30603 209 LEU A CA 1
ATOM 1626 C C . LEU A 1 209 ? -6.31900 57.40800 48.33600 1.000 25.35830 209 LEU A C 1
ATOM 1627 O O . LEU A 1 209 ? -6.33000 58.61400 48.06600 1.000 31.13268 209 LEU A O 1
ATOM 1632 N N . LEU A 1 210 ? -5.21100 56.66400 48.23700 1.000 21.12095 210 LEU A N 1
ATOM 1633 C CA . LEU A 1 210 ? -3.94400 57.28300 47.86200 1.000 21.26308 210 LEU A CA 1
ATOM 1634 C C . LEU A 1 210 ? -3.98800 57.79500 46.42800 1.000 30.94055 210 LEU A C 1
ATOM 1635 O O . LEU A 1 210 ? -3.43000 58.85700 46.12400 1.000 35.53321 210 LEU A O 1
ATOM 1640 N N . GLY A 1 211 ? -4.65600 57.06400 45.53700 1.000 28.19812 211 GLY A N 1
ATOM 1641 C CA . GLY A 1 211 ? -4.83100 57.56000 44.18200 1.000 30.39049 211 GLY A CA 1
ATOM 1642 C C . GLY A 1 211 ? -5.76100 58.75700 44.14600 1.000 34.36201 211 GLY A C 1
ATOM 1643 O O . GLY A 1 211 ? -5.45600 59.77800 43.52400 1.000 30.40365 211 GLY A O 1
ATOM 1644 N N . TYR A 1 212 ? -6.90300 58.66000 44.83600 1.000 29.07717 212 TYR A N 1
ATOM 1645 C CA . TYR A 1 212 ? -7.84300 59.76900 44.80200 1.000 28.99558 212 TYR A CA 1
ATOM 1646 C C . TYR A 1 212 ? -7.26200 61.01400 45.46100 1.000 33.74878 212 TYR A C 1
ATOM 1647 O O . TYR A 1 212 ? -7.40900 62.11900 44.92900 1.000 35.29897 212 TYR A O 1
ATOM 1656 N N . LEU A 1 213 ? -6.56500 60.85700 46.59600 1.000 30.81159 213 LEU A N 1
ATOM 1657 C CA . LEU A 1 213 ? -5.97400 62.02400 47.24700 1.000 22.90538 213 LEU A CA 1
ATOM 1658 C C . LEU A 1 213 ? -4.92400 62.68300 46.35600 1.000 31.00635 213 LEU A C 1
ATOM 1659 O O . LEU A 1 213 ? -4.88100 63.91200 46.24400 1.000 34.57783 213 LEU A O 1
ATOM 1664 N N . LYS A 1 214 ? -4.09000 61.88100 45.69000 1.000 30.95898 214 LYS A N 1
ATOM 1665 C CA . LYS A 1 214 ? -3.11300 62.43400 44.75400 1.000 37.06497 214 LYS A CA 1
ATOM 1666 C C . LYS A 1 214 ? -3.78800 63.25300 43.65700 1.000 39.79951 214 LYS A C 1
ATOM 1667 O O . LYS A 1 214 ? -3.30700 64.33600 43.29600 1.000 40.81542 214 LYS A O 1
ATOM 1673 N N . GLU A 1 215 ? -4.87900 62.72700 43.08800 1.000 33.02764 215 GLU A N 1
ATOM 1674 C CA . GLU A 1 215 ? -5.65600 63.46000 42.08800 1.000 37.20446 215 GLU A CA 1
ATOM 1675 C C . GLU A 1 215 ? -6.22500 64.75200 42.65800 1.000 38.46251 215 GLU A C 1
ATOM 1676 O O . GLU A 1 215 ? -6.34600 65.75800 41.95100 1.000 35.32266 215 GLU A O 1
ATOM 1682 N N . LEU A 1 216 ? -6.62500 64.72400 43.92600 1.000 35.65427 216 LEU A N 1
ATOM 1683 C CA . LEU A 1 216 ? -7.36700 65.82200 44.52200 1.000 30.69579 216 LEU A CA 1
ATOM 1684 C C . LEU A 1 216 ? -6.47800 67.00700 44.87400 1.000 37.52029 216 LEU A C 1
ATOM 1685 O O . LEU A 1 216 ? -6.93900 68.15300 44.80200 1.000 32.36704 216 LEU A O 1
ATOM 1690 N N . LEU A 1 217 ? -5.20800 66.75600 45.21300 1.000 37.68610 217 LEU A N 1
ATOM 1691 C CA . LEU A 1 217 ? -4.37300 67.78800 45.83100 1.000 37.11498 217 LEU A CA 1
ATOM 1692 C C . LEU A 1 217 ? -4.25100 69.07000 45.01700 1.000 39.94689 217 LEU A C 1
ATOM 1693 O O . LEU A 1 217 ? -4.29400 70.15200 45.63000 1.000 40.76541 217 LEU A O 1
ATOM 1698 N N . PRO A 1 218 ? -4.09500 69.04900 43.68500 1.000 32.00384 218 PRO A N 1
ATOM 1699 C CA . PRO A 1 218 ? -4.04900 70.32700 42.95500 1.000 35.43056 218 PRO A CA 1
ATOM 1700 C C . PRO A 1 218 ? -5.29700 71.16800 43.15300 1.000 38.69674 218 PRO A C 1
ATOM 1701 O O . PRO A 1 218 ? -5.22100 72.39500 43.02200 1.000 40.65224 218 PRO A O 1
ATOM 1705 N N . ARG A 1 219 ? -6.43900 70.55800 43.48500 1.000 39.27839 219 ARG A N 1
ATOM 1706 C CA . ARG A 1 219 ? -7.65700 71.32200 43.74100 1.000 39.15733 219 ARG A CA 1
ATOM 1707 C C . ARG A 1 219 ? -7.86900 71.62700 45.22300 1.000 38.90466 219 ARG A C 1
ATOM 1708 O O . ARG A 1 219 ? -8.76800 72.40500 45.55000 1.000 38.85203 219 ARG A O 1
ATOM 1716 N N . ARG A 1 220 ? -7.04300 71.08100 46.12000 1.000 34.08303 220 ARG A N 1
ATOM 1717 C CA . ARG A 1 220 ? -7.15900 71.31300 47.56400 1.000 31.01688 220 ARG A CA 1
ATOM 1718 C C . ARG A 1 220 ? -5.81100 71.74900 48.13600 1.000 36.78336 220 ARG A C 1
ATOM 1719 O O . ARG A 1 220 ? -5.18800 71.01600 48.91800 1.000 35.98853 220 ARG A O 1
ATOM 1727 N N . PRO A 1 221 ? -5.32600 72.93900 47.76500 1.000 37.54661 221 PRO A N 1
ATOM 1728 C CA . PRO A 1 221 ? -4.02300 73.39200 48.28500 1.000 35.92273 221 PRO A CA 1
ATOM 1729 C C . PRO A 1 221 ? -4.04300 73.69400 49.77400 1.000 38.45461 221 PRO A C 1
ATOM 1730 O O . PRO A 1 221 ? -2.97600 73.89600 50.36800 1.000 35.44899 221 PRO A O 1
ATOM 1734 N N . ASP A 1 222 ? -5.22500 73.74900 50.38000 1.000 33.28557 222 ASP A N 1
ATOM 1735 C CA . ASP A 1 222 ? -5.40600 73.89700 51.81300 1.000 34.48571 222 ASP A CA 1
ATOM 1736 C C . ASP A 1 222 ? -5.40200 72.56300 52.55500 1.000 38.28354 222 ASP A C 1
ATOM 1737 O O . ASP A 1 222 ? -5.36400 72.55700 53.78900 1.000 35.38845 222 ASP A O 1
ATOM 1742 N N . LEU A 1 223 ? -5.46900 71.44600 51.83700 1.000 34.65415 223 LEU A N 1
ATOM 1743 C CA . LEU A 1 223 ? -5.55300 70.12300 52.43800 1.000 31.68801 223 LEU A CA 1
ATOM 1744 C C . LEU A 1 223 ? -4.16200 69.59900 52.77700 1.000 28.74555 223 LEU A C 1
ATOM 1745 O O . LEU A 1 223 ? -3.21100 69.80800 52.02300 1.000 31.18269 223 LEU A O 1
ATOM 1750 N N . LYS A 1 224 ? -4.03200 68.95700 53.93600 1.000 24.40819 224 LYS A N 1
ATOM 1751 C CA . LYS A 1 224 ? -2.78800 68.29300 54.30900 1.000 25.41357 224 LYS A CA 1
ATOM 1752 C C . LYS A 1 224 ? -3.01800 66.79300 54.46100 1.000 29.11139 224 LYS A C 1
ATOM 1753 O O . LYS A 1 224 ? -4.05500 66.36000 54.97800 1.000 24.58453 224 LYS A O 1
ATOM 1759 N N . ILE A 1 225 ? -2.04100 66.00900 54.00300 1.000 28.80345 225 ILE A N 1
ATOM 1760 C CA . ILE A 1 225 ? -2.11500 64.55400 53.97600 1.000 17.59421 225 ILE A CA 1
ATOM 1761 C C . ILE A 1 225 ? -0.99300 63.99300 54.84400 1.000 20.99462 225 ILE A C 1
ATOM 1762 O O . ILE A 1 225 ? 0.16800 64.41500 54.72900 1.000 23.82917 225 ILE A O 1
ATOM 1767 N N . ILE A 1 226 ? -1.32300 63.01300 55.67700 1.000 18.26272 226 ILE A N 1
ATOM 1768 C CA . ILE A 1 226 ? -0.32500 62.28100 56.44300 1.000 18.60749 226 ILE A CA 1
ATOM 1769 C C . ILE A 1 226 ? -0.54300 60.79800 56.17200 1.000 17.73634 226 ILE A C 1
ATOM 1770 O O . ILE A 1 226 ? -1.62800 60.26800 56.44100 1.000 18.61802 226 ILE A O 1
ATOM 1775 N N . ILE A 1 227 ? 0.45300 60.15200 55.57500 1.000 18.94438 227 ILE A N 1
ATOM 1776 C CA . ILE A 1 227 ? 0.42600 58.71200 55.33300 1.000 22.51586 227 ILE A CA 1
ATOM 1777 C C . ILE A 1 227 ? 1.19700 58.05400 56.46700 1.000 28.60080 227 ILE A C 1
ATOM 1778 O O . ILE A 1 227 ? 2.37500 58.36200 56.68600 1.000 24.26080 227 ILE A O 1
ATOM 1783 N N . THR A 1 228 ? 0.53000 57.18100 57.20900 1.000 18.24956 228 THR A N 1
ATOM 1784 C CA . THR A 1 228 ? 1.09900 56.56800 58.40000 1.000 28.65080 228 THR A CA 1
ATOM 1785 C C . THR A 1 228 ? 1.29100 55.08100 58.15800 1.000 32.20649 228 THR A C 1
ATOM 1786 O O . THR A 1 228 ? 0.36100 54.39800 57.71500 1.000 34.19884 228 THR A O 1
ATOM 1790 N N . SER A 1 229 ? 2.48000 54.57200 58.47900 1.000 28.20338 229 SER A N 1
ATOM 1791 C CA . SER A 1 229 ? 2.85100 53.24000 58.02300 1.000 33.03554 229 SER A CA 1
ATOM 1792 C C . SER A 1 229 ? 3.85700 52.60900 58.97200 1.000 28.75608 229 SER A C 1
ATOM 1793 O O . SER A 1 229 ? 4.63200 53.30300 59.63400 1.000 26.36895 229 SER A O 1
ATOM 1796 N N . ALA A 1 230 ? 3.81900 51.28300 59.05000 1.000 21.40783 230 ALA A N 1
ATOM 1797 C CA . ALA A 1 230 ? 4.99200 50.55300 59.49500 1.000 27.41645 230 ALA A CA 1
ATOM 1798 C C . ALA A 1 230 ? 6.13600 50.80200 58.51200 1.000 27.52172 230 ALA A C 1
ATOM 1799 O O . ALA A 1 230 ? 5.92500 51.20800 57.36000 1.000 29.32983 230 ALA A O 1
ATOM 1801 N N . THR A 1 231 ? 7.36900 50.60000 58.98500 1.000 30.27468 231 THR A N 1
ATOM 1802 C CA . THR A 1 231 ? 8.55100 50.80700 58.13000 1.000 41.27337 231 THR A CA 1
ATOM 1803 C C . THR A 1 231 ? 8.77900 49.61200 57.20800 1.000 36.61755 231 THR A C 1
ATOM 1804 O O . THR A 1 231 ? 9.63400 48.75000 57.41400 1.000 33.75931 231 THR A O 1
ATOM 1808 N N . ILE A 1 232 ? 7.90500 49.55400 56.20500 1.000 37.43080 232 ILE A N 1
ATOM 1809 C CA . ILE A 1 232 ? 7.94100 48.58800 55.11200 1.000 33.86722 232 ILE A CA 1
ATOM 1810 C C . ILE A 1 232 ? 7.87300 49.41900 53.83400 1.000 36.70703 232 ILE A C 1
ATOM 1811 O O . ILE A 1 232 ? 6.78700 49.85600 53.43200 1.000 39.52579 232 ILE A O 1
ATOM 1816 N N . ASP A 1 233 ? 9.01800 49.65800 53.20300 1.000 37.19657 233 ASP A N 1
ATOM 1817 C CA . ASP A 1 233 ? 9.09300 50.36300 51.92600 1.000 35.94642 233 ASP A CA 1
ATOM 1818 C C . ASP A 1 233 ? 8.30600 51.67600 51.88800 1.000 28.39025 233 ASP A C 1
ATOM 1819 O O . ASP A 1 233 ? 7.49500 51.89400 50.97400 1.000 29.04559 233 ASP A O 1
ATOM 1824 N N . PRO A 1 234 ? 8.48700 52.57000 52.86000 1.000 32.16175 234 PRO A N 1
ATOM 1825 C CA . PRO A 1 234 ? 7.77100 53.85100 52.79600 1.000 34.59362 234 PRO A CA 1
ATOM 1826 C C . PRO A 1 234 ? 8.23100 54.74100 51.64300 1.000 33.84616 234 PRO A C 1
ATOM 1827 O O . PRO A 1 234 ? 7.53300 55.71300 51.31800 1.000 27.99020 234 PRO A O 1
ATOM 1831 N N . GLU A 1 235 ? 9.36100 54.42000 51.00500 1.000 31.51430 235 GLU A N 1
ATOM 1832 C CA . GLU A 1 235 ? 9.81800 55.17700 49.84400 1.000 35.72797 235 GLU A CA 1
ATOM 1833 C C . GLU A 1 235 ? 8.80800 55.11900 48.70500 1.000 37.30447 235 GLU A C 1
ATOM 1834 O O . GLU A 1 235 ? 8.71300 56.06600 47.91400 1.000 38.84413 235 GLU A O 1
ATOM 1840 N N . ARG A 1 236 ? 8.05800 54.01700 48.59200 1.000 32.52495 236 ARG A N 1
ATOM 1841 C CA . ARG A 1 236 ? 7.05100 53.93000 47.53700 1.000 28.03494 236 ARG A CA 1
ATOM 1842 C C . ARG A 1 236 ? 5.94500 54.95800 47.74200 1.000 27.76912 236 ARG A C 1
ATOM 1843 O O . ARG A 1 236 ? 5.47900 55.57700 46.77600 1.000 31.06951 236 ARG A O 1
ATOM 1851 N N . PHE A 1 237 ? 5.53500 55.18000 48.99400 1.000 26.11629 237 PHE A N 1
ATOM 1852 C CA . PHE A 1 237 ? 4.56600 56.23700 49.27400 1.000 24.59242 237 PHE A CA 1
ATOM 1853 C C . PHE A 1 237 ? 5.15000 57.60700 48.94600 1.000 28.64291 237 PHE A C 1
ATOM 1854 O O . PHE A 1 237 ? 4.46200 58.46900 48.38200 1.000 25.98469 237 PHE A O 1
ATOM 1862 N N . SER A 1 238 ? 6.42300 57.82000 49.29100 1.000 30.54050 238 SER A N 1
ATOM 1863 C CA . SER A 1 238 ? 7.07600 59.09800 49.01800 1.000 35.02788 238 SER A CA 1
ATOM 1864 C C . SER A 1 238 ? 7.10000 59.38700 47.52100 1.000 40.24430 238 SER A C 1
ATOM 1865 O O . SER A 1 238 ? 6.74400 60.48800 47.08300 1.000 37.50976 238 SER A O 1
ATOM 1868 N N . ARG A 1 239 ? 7.52800 58.40600 46.72200 1.000 33.65140 239 ARG A N 1
ATOM 1869 C CA . ARG A 1 239 ? 7.57200 58.58600 45.27500 1.000 33.18556 239 ARG A CA 1
ATOM 1870 C C . ARG A 1 239 ? 6.18800 58.87400 44.72000 1.000 34.18831 239 ARG A C 1
ATOM 1871 O O . ARG A 1 239 ? 6.03800 59.69600 43.81100 1.000 37.75979 239 ARG A O 1
ATOM 1879 N N . HIS A 1 240 ? 5.16400 58.18400 45.23500 1.000 33.73562 240 HIS A N 1
ATOM 1880 C CA . HIS A 1 240 ? 3.80300 58.39800 44.74600 1.000 34.70942 240 HIS A CA 1
ATOM 1881 C C . HIS A 1 240 ? 3.36300 59.84300 44.93100 1.000 35.39109 240 HIS A C 1
ATOM 1882 O O . HIS A 1 240 ? 2.67000 60.41000 44.07700 1.000 38.69148 240 HIS A O 1
ATOM 1889 N N . PHE A 1 241 ? 3.78500 60.47200 46.02200 1.000 35.41740 241 PHE A N 1
ATOM 1890 C CA . PHE A 1 241 ? 3.39500 61.84500 46.33100 1.000 40.39432 241 PHE A CA 1
ATOM 1891 C C . PHE A 1 241 ? 4.51700 62.83300 46.02400 1.000 37.27289 241 PHE A C 1
ATOM 1892 O O . PHE A 1 241 ? 4.78500 63.75800 46.80300 1.000 41.44707 241 PHE A O 1
ATOM 1900 N N . ASN A 1 242 ? 5.23900 62.58800 44.92400 1.000 36.62808 242 ASN A N 1
ATOM 1901 C CA . ASN A 1 242 ? 6.27400 63.49700 44.41700 1.000 35.94905 242 ASN A CA 1
ATOM 1902 C C . ASN A 1 242 ? 7.38600 63.69200 45.44700 1.000 38.54936 242 ASN A C 1
ATOM 1903 O O . ASN A 1 242 ? 7.75400 64.81600 45.80000 1.000 34.21989 242 ASN A O 1
ATOM 1908 N N . ASN A 1 243 ? 7.93100 62.56700 45.91600 1.000 37.85980 243 ASN A N 1
ATOM 1909 C CA . ASN A 1 243 ? 9.05100 62.54400 46.86000 1.000 37.02286 243 ASN A CA 1
ATOM 1910 C C . ASN A 1 243 ? 8.74000 63.33800 48.12700 1.000 30.95634 243 ASN A C 1
ATOM 1911 O O . ASN A 1 243 ? 9.54400 64.14800 48.59500 1.000 38.71254 243 ASN A O 1
ATOM 1916 N N . ALA A 1 244 ? 7.57000 63.06700 48.70100 1.000 30.99319 244 ALA A N 1
ATOM 1917 C CA . ALA A 1 244 ? 7.19500 63.64400 49.98100 1.000 30.03255 244 ALA A CA 1
ATOM 1918 C C . ALA A 1 244 ? 8.16600 63.18300 51.07100 1.000 32.72498 244 ALA A C 1
ATOM 1919 O O . ALA A 1 244 ? 8.65600 62.05000 51.04000 1.000 30.16941 244 ALA A O 1
ATOM 1921 N N . PRO A 1 245 ? 8.47100 64.04100 52.04200 1.000 37.43870 245 PRO A N 1
ATOM 1922 C CA . PRO A 1 245 ? 9.41700 63.64900 53.09500 1.000 33.43032 245 PRO A CA 1
ATOM 1923 C C . PRO A 1 245 ? 8.90200 62.49200 53.94600 1.000 27.74280 245 PRO A C 1
ATOM 1924 O O . PRO A 1 245 ? 7.70800 62.36900 54.22400 1.000 22.34742 245 PRO A O 1
ATOM 1928 N N . ILE A 1 246 ? 9.84000 61.66200 54.39000 1.000 31.37745 246 ILE A N 1
ATOM 1929 C CA . ILE A 1 246 ? 9.57700 60.52800 55.27000 1.000 30.50366 246 ILE A CA 1
ATOM 1930 C C . ILE A 1 246 ? 10.15100 60.87300 56.63100 1.000 30.57998 246 ILE A C 1
ATOM 1931 O O . ILE A 1 246 ? 11.36100 61.09600 56.76100 1.000 40.73120 246 ILE A O 1
ATOM 1936 N N . ILE A 1 247 ? 9.29000 60.93000 57.63900 1.000 28.02441 247 ILE A N 1
ATOM 1937 C CA . ILE A 1 247 ? 9.70200 61.13900 59.01800 1.000 26.29263 247 ILE A CA 1
ATOM 1938 C C . ILE A 1 247 ? 9.69100 59.78600 59.70600 1.000 24.12395 247 ILE A C 1
ATOM 1939 O O . ILE A 1 247 ? 8.63800 59.15200 59.82600 1.000 22.18161 247 ILE A O 1
ATOM 1944 N N . GLU A 1 248 ? 10.84900 59.35100 60.18000 1.000 24.05288 248 GLU A N 1
ATOM 1945 C CA . GLU A 1 248 ? 10.97000 58.06400 60.83800 1.000 24.78981 248 GLU A CA 1
ATOM 1946 C C . GLU A 1 248 ? 10.88800 58.27900 62.34400 1.000 28.29550 248 GLU A C 1
ATOM 1947 O O . GLU A 1 248 ? 11.74500 58.95100 62.92600 1.000 26.69004 248 GLU A O 1
ATOM 1953 N N . VAL A 1 249 ? 9.88300 57.68300 62.98100 1.000 25.01089 249 VAL A N 1
ATOM 1954 C CA . VAL A 1 249 ? 9.55800 58.02900 64.35600 1.000 23.01065 249 VAL A CA 1
ATOM 1955 C C . VAL A 1 249 ? 9.79900 56.86100 65.31500 1.000 21.61575 249 VAL A C 1
ATOM 1956 O O . VAL A 1 249 ? 9.32200 56.89100 66.44700 1.000 30.74053 249 VAL A O 1
ATOM 1960 N N . SER A 1 250 ? 10.49200 55.81300 64.88200 1.000 20.15242 250 SER A N 1
ATOM 1961 C CA . SER A 1 250 ? 10.87700 54.74500 65.80200 1.000 23.27648 250 SER A CA 1
ATOM 1962 C C . SER A 1 250 ? 11.77100 55.28500 66.91700 1.000 29.52722 250 SER A C 1
ATOM 1963 O O . SER A 1 250 ? 12.57100 56.20600 66.71800 1.000 24.49767 250 SER A O 1
ATOM 1966 N N . GLY A 1 251 ? 11.67200 54.68300 68.09600 1.000 23.68705 251 GLY A N 1
ATOM 1967 C CA . GLY A 1 251 ? 12.65400 54.95500 69.12700 1.000 36.28067 251 GLY A CA 1
ATOM 1968 C C . GLY A 1 251 ? 13.90700 54.13400 68.89100 1.000 34.00934 251 GLY A C 1
ATOM 1969 O O . GLY A 1 251 ? 14.23400 53.75600 67.75600 1.000 24.70033 251 GLY A O 1
ATOM 1970 N N . ARG A 1 252 ? 14.60700 53.82700 69.97500 1.000 32.30387 252 ARG A N 1
ATOM 1971 C CA . ARG A 1 252 ? 15.79200 52.99500 69.86100 1.000 32.57496 252 ARG A CA 1
ATOM 1972 C C . ARG A 1 252 ? 15.37100 51.62700 69.34200 1.000 29.68251 252 ARG A C 1
ATOM 1973 O O . ARG A 1 252 ? 14.28100 51.14800 69.64800 1.000 32.52758 252 ARG A O 1
ATOM 1981 N N . THR A 1 253 ? 16.21800 51.01100 68.52300 1.000 25.33198 253 THR A N 1
ATOM 1982 C CA . THR A 1 253 ? 15.96300 49.67300 68.00600 1.000 23.43702 253 THR A CA 1
ATOM 1983 C C . THR A 1 253 ? 16.67500 48.66200 68.89200 1.000 23.60020 253 THR A C 1
ATOM 1984 O O . THR A 1 253 ? 17.87800 48.79900 69.13800 1.000 23.15014 253 THR A O 1
ATOM 1988 N N . TYR A 1 254 ? 15.94500 47.64000 69.35100 1.000 15.87822 254 TYR A N 1
ATOM 1989 C CA . TYR A 1 254 ? 16.56000 46.57000 70.13100 1.000 22.61587 254 TYR A CA 1
ATOM 1990 C C . TYR A 1 254 ? 16.53600 45.30400 69.29200 1.000 20.96830 254 TYR A C 1
ATOM 1991 O O . TYR A 1 254 ? 15.46300 44.70200 69.13500 1.000 22.45269 254 TYR A O 1
ATOM 2000 N N . PRO A 1 255 ? 17.68100 44.79400 68.84100 1.000 20.08136 255 PRO A N 1
ATOM 2001 C CA . PRO A 1 255 ? 17.66500 43.59100 68.00000 1.000 18.89437 255 PRO A CA 1
ATOM 2002 C C . PRO A 1 255 ? 17.01400 42.42600 68.72700 1.000 17.91004 255 PRO A C 1
ATOM 2003 O O . PRO A 1 255 ? 17.13300 42.27900 69.94400 1.000 19.81553 255 PRO A O 1
ATOM 2007 N N . VAL A 1 256 ? 16.30700 41.60800 67.96200 1.000 18.32062 256 VAL A N 1
ATOM 2008 C CA . VAL A 1 256 ? 15.55200 40.47400 68.48100 1.000 21.56574 256 VAL A CA 1
ATOM 2009 C C . VAL A 1 256 ? 16.27700 39.20200 68.06100 1.000 18.56802 256 VAL A C 1
ATOM 2010 O O . VAL A 1 256 ? 16.66700 39.07000 66.89700 1.000 18.06269 256 VAL A O 1
ATOM 2014 N N . GLU A 1 257 ? 16.49300 38.28500 69.00400 1.000 17.11784 257 GLU A N 1
ATOM 2015 C CA . GLU A 1 257 ? 17.02900 36.97700 68.63900 1.000 25.47411 257 GLU A CA 1
ATOM 2016 C C . GLU A 1 257 ? 15.96300 36.13500 67.93500 1.000 25.59781 257 GLU A C 1
ATOM 2017 O O . GLU A 1 257 ? 14.84900 35.98200 68.44300 1.000 25.87942 257 GLU A O 1
ATOM 2023 N N . VAL A 1 258 ? 16.28500 35.63800 66.73900 1.000 18.82857 258 VAL A N 1
ATOM 2024 C CA . VAL A 1 258 ? 15.42200 34.72800 65.99900 1.000 21.74208 258 VAL A CA 1
ATOM 2025 C C . VAL A 1 258 ? 15.89600 33.29800 66.21000 1.000 25.08195 258 VAL A C 1
ATOM 2026 O O . VAL A 1 258 ? 17.08200 32.99400 66.03500 1.000 25.69255 258 VAL A O 1
ATOM 2030 N N . ARG A 1 259 ? 14.97000 32.40900 66.55800 1.000 23.14225 259 ARG A N 1
ATOM 2031 C CA . ARG A 1 259 ? 15.25400 30.98100 66.58600 1.000 30.74053 259 ARG A CA 1
ATOM 2032 C C . ARG A 1 259 ? 14.35900 30.28200 65.56900 1.000 31.35639 259 ARG A C 1
ATOM 2033 O O . ARG A 1 259 ? 13.14800 30.51700 65.54000 1.000 29.47985 259 ARG A O 1
ATOM 2041 N N . TYR A 1 260 ? 14.94500 29.43800 64.73000 1.000 26.10576 260 TYR A N 1
ATOM 2042 C CA . TYR A 1 260 ? 14.17800 28.68700 63.74700 1.000 24.30291 260 TYR A CA 1
ATOM 2043 C C . TYR A 1 260 ? 13.90000 27.30900 64.33100 1.000 27.92177 260 TYR A C 1
ATOM 2044 O O . TYR A 1 260 ? 14.81900 26.62100 64.78400 1.000 27.30064 260 TYR A O 1
ATOM 2053 N N . ARG A 1 261 ? 12.61900 26.94700 64.37500 1.000 25.88995 261 ARG A N 1
ATOM 2054 C CA . ARG A 1 261 ? 12.15100 25.68700 64.94700 1.000 30.66157 261 ARG A CA 1
ATOM 2055 C C . ARG A 1 261 ? 11.17200 25.06300 63.96500 1.000 28.37972 261 ARG A C 1
ATOM 2056 O O . ARG A 1 261 ? 9.95300 25.13500 64.15900 1.000 31.75644 261 ARG A O 1
ATOM 2064 N N . PRO A 1 262 ? 11.66700 24.51500 62.85600 1.000 29.81673 262 PRO A N 1
ATOM 2065 C CA . PRO A 1 262 ? 10.76000 23.89700 61.88500 1.000 33.11713 262 PRO A CA 1
ATOM 2066 C C . PRO A 1 262 ? 9.93000 22.80600 62.54500 1.000 37.45712 262 PRO A C 1
ATOM 2067 O O . PRO A 1 262 ? 10.38900 22.09900 63.44900 1.000 35.85693 262 PRO A O 1
ATOM 2071 N N . ILE A 1 263 ? 8.69100 22.67700 62.08400 1.000 33.04344 263 ILE A N 1
ATOM 2072 C CA . ILE A 1 263 ? 7.75100 21.77300 62.73600 1.000 37.25710 263 ILE A CA 1
ATOM 2073 C C . ILE A 1 263 ? 8.20300 20.33400 62.50100 1.000 44.16056 263 ILE A C 1
ATOM 2074 O O . ILE A 1 263 ? 8.23500 19.84700 61.36800 1.000 43.67892 263 ILE A O 1
ATOM 2079 N N . VAL A 1 264 ? 8.58100 19.66300 63.58800 1.000 53.68538 264 VAL A N 1
ATOM 2080 C CA . VAL A 1 264 ? 8.92600 18.25200 63.54100 1.000 53.67486 264 VAL A CA 1
ATOM 2081 C C . VAL A 1 264 ? 7.65700 17.44000 63.32200 1.000 60.62569 264 VAL A C 1
ATOM 2082 O O . VAL A 1 264 ? 6.67000 17.58800 64.05600 1.000 58.23856 264 VAL A O 1
ATOM 2086 N N . GLU A 1 265 ? 7.67300 16.57900 62.31100 1.000 57.48058 265 GLU A N 1
ATOM 2087 C CA . GLU A 1 265 ? 6.53600 15.69400 62.08300 1.000 72.48764 265 GLU A CA 1
ATOM 2088 C C . GLU A 1 265 ? 6.67900 14.43100 62.92600 1.000 81.13341 265 GLU A C 1
ATOM 2089 O O . GLU A 1 265 ? 6.64100 13.30100 62.44800 1.000 82.91520 265 GLU A O 1
ATOM 2095 N N . GLU A 1 266 ? 6.84800 14.67400 64.22800 1.000 89.72655 266 GLU A N 1
ATOM 2096 C CA . GLU A 1 266 ? 7.04100 13.61900 65.21700 1.000 93.65860 266 GLU A CA 1
ATOM 2097 C C . GLU A 1 266 ? 5.74200 12.86800 65.48400 1.000 101.91222 266 GLU A C 1
ATOM 2098 O O . GLU A 1 266 ? 5.72200 11.63200 65.52600 1.000 102.30174 266 GLU A O 1
ATOM 2104 N N . ALA A 1 267 ? 4.64900 13.60000 65.67600 1.000 106.82860 267 ALA A N 1
ATOM 2105 C CA . ALA A 1 267 ? 3.37400 13.00000 66.03600 1.000 115.49806 267 ALA A CA 1
ATOM 2106 C C . ALA A 1 267 ? 2.56300 12.54700 64.83100 1.000 118.06679 267 ALA A C 1
ATOM 2107 O O . ALA A 1 267 ? 1.45700 12.02800 65.01500 1.000 123.35163 267 ALA A O 1
ATOM 2109 N N . ASP A 1 268 ? 3.06100 12.76100 63.61300 1.000 115.01905 268 ASP A N 1
ATOM 2110 C CA . ASP A 1 268 ? 2.52700 12.22400 62.36300 1.000 117.32723 268 ASP A CA 1
ATOM 2111 C C . ASP A 1 268 ? 1.23700 12.93500 61.94300 1.000 116.11655 268 ASP A C 1
ATOM 2112 O O . ASP A 1 268 ? 0.75600 12.72500 60.82000 1.000 118.30366 268 ASP A O 1
ATOM 2117 N N . ASP A 1 269 ? 0.71600 13.84200 62.76600 1.000 109.09729 269 ASP A N 1
ATOM 2118 C CA . ASP A 1 269 ? -0.45500 14.64300 62.43900 1.000 102.96761 269 ASP A CA 1
ATOM 2119 C C . ASP A 1 269 ? -0.00500 15.90300 61.70000 1.000 92.07420 269 ASP A C 1
ATOM 2120 O O . ASP A 1 269 ? 1.15800 16.03600 61.31700 1.000 104.28356 269 ASP A O 1
ATOM 2125 N N . THR A 1 270 ? -0.92600 16.83000 61.45200 1.000 74.51683 270 THR A N 1
ATOM 2126 C CA . THR A 1 270 ? -0.55700 18.22400 61.22600 1.000 64.34193 270 THR A CA 1
ATOM 2127 C C . THR A 1 270 ? -0.98300 19.09900 62.39300 1.000 59.04392 270 THR A C 1
ATOM 2128 O O . THR A 1 270 ? -0.17900 19.88300 62.90700 1.000 53.91173 270 THR A O 1
ATOM 2132 N N . GLU A 1 271 ? -2.22700 18.93900 62.85200 1.000 63.98925 271 GLU A N 1
ATOM 2133 C CA . GLU A 1 271 ? -2.72000 19.72400 63.97900 1.000 65.30257 271 GLU A CA 1
ATOM 2134 C C . GLU A 1 271 ? -1.89500 19.47400 65.23200 1.000 63.33654 271 GLU A C 1
ATOM 2135 O O . GLU A 1 271 ? -1.38500 20.41500 65.85300 1.000 60.75202 271 GLU A O 1
ATOM 2141 N N . ARG A 1 272 ? -1.76900 18.20900 65.63100 1.000 56.31728 272 ARG A N 1
ATOM 2142 C CA . ARG A 1 272 ? -0.94200 17.90800 66.78900 1.000 52.56946 272 ARG A CA 1
ATOM 2143 C C . ARG A 1 272 ? 0.52600 18.25800 66.56700 1.000 50.79030 272 ARG A C 1
ATOM 2144 O O . ARG A 1 272 ? 1.19700 18.69400 67.50700 1.000 43.24992 272 ARG A O 1
ATOM 2152 N N . ASP A 1 273 ? 1.02400 18.17300 65.33200 1.000 52.27732 273 ASP A N 1
ATOM 2153 C CA . ASP A 1 273 ? 2.39200 18.62000 65.07100 1.000 47.62939 273 ASP A CA 1
ATOM 2154 C C . ASP A 1 273 ? 2.55300 20.12500 65.29000 1.000 44.33953 273 ASP A C 1
ATOM 2155 O O . ASP A 1 273 ? 3.50400 20.56500 65.95200 1.000 41.83660 273 ASP A O 1
ATOM 2160 N N . GLN A 1 274 ? 1.62200 20.93000 64.76900 1.000 36.95706 274 GLN A N 1
ATOM 2161 C CA . GLN A 1 274 ? 1.65000 22.36200 65.05300 1.000 42.59984 274 GLN A CA 1
ATOM 2162 C C . GLN A 1 274 ? 1.49500 22.63800 66.54100 1.000 43.98685 274 GLN A C 1
ATOM 2163 O O . GLN A 1 274 ? 2.21500 23.47600 67.09700 1.000 35.96747 274 GLN A O 1
ATOM 2169 N N . LEU A 1 275 ? 0.55800 21.95200 67.20400 1.000 41.04439 275 LEU A N 1
ATOM 2170 C CA . LEU A 1 275 ? 0.32700 22.23800 68.61400 1.000 38.38092 275 LEU A CA 1
ATOM 2171 C C . LEU A 1 275 ? 1.52700 21.83200 69.45700 1.000 38.02298 275 LEU A C 1
ATOM 2172 O O . LEU A 1 275 ? 1.96200 22.59600 70.32500 1.000 40.54433 275 LEU A O 1
ATOM 2177 N N . GLN A 1 276 ? 2.10900 20.65800 69.19500 1.000 36.85179 276 GLN A N 1
ATOM 2178 C CA . GLN A 1 276 ? 3.28000 20.26600 69.96900 1.000 36.51490 276 GLN A CA 1
ATOM 2179 C C . GLN A 1 276 ? 4.46000 21.19800 69.70000 1.000 44.17372 276 GLN A C 1
ATOM 2180 O O . GLN A 1 276 ? 5.24100 21.48300 70.61400 1.000 34.09619 276 GLN A O 1
ATOM 2186 N N . ALA A 1 277 ? 4.59200 21.68900 68.46100 1.000 33.38295 277 ALA A N 1
ATOM 2187 C CA . ALA A 1 277 ? 5.61700 22.68200 68.15500 1.000 31.48272 277 ALA A CA 1
ATOM 2188 C C . ALA A 1 277 ? 5.41000 23.94900 68.97600 1.000 37.64925 277 ALA A C 1
ATOM 2189 O O . ALA A 1 277 ? 6.37400 24.54200 69.47400 1.000 34.76733 277 ALA A O 1
ATOM 2191 N N . ILE A 1 278 ? 4.15500 24.37500 69.13700 1.000 34.33306 278 ILE A N 1
ATOM 2192 C CA . ILE A 1 278 ? 3.88300 25.53200 69.98100 1.000 32.87236 278 ILE A CA 1
ATOM 2193 C C . ILE A 1 278 ? 4.21500 25.21200 71.43200 1.000 35.09105 278 ILE A C 1
ATOM 2194 O O . ILE A 1 278 ? 4.83500 26.02200 72.13200 1.000 34.87523 278 ILE A O 1
ATOM 2199 N N . PHE A 1 279 ? 3.83700 24.02000 71.90000 1.000 30.99845 279 PHE A N 1
ATOM 2200 C CA . PHE A 1 279 ? 4.18200 23.62800 73.26200 1.000 37.84138 279 PHE A CA 1
ATOM 2201 C C . PHE A 1 279 ? 5.69200 23.69400 73.47300 1.000 36.46227 279 PHE A C 1
ATOM 2202 O O . PHE A 1 279 ? 6.16900 24.23400 74.47600 1.000 31.77223 279 PHE A O 1
ATOM 2210 N N . ASP A 1 280 ? 6.46000 23.14300 72.52800 1.000 34.58309 280 ASP A N 1
ATOM 2211 C CA . ASP A 1 280 ? 7.91400 23.13400 72.65800 1.000 37.94666 280 ASP A CA 1
ATOM 2212 C C . ASP A 1 280 ? 8.47900 24.54800 72.67700 1.000 34.41465 280 ASP A C 1
ATOM 2213 O O . ASP A 1 280 ? 9.42100 24.83800 73.42600 1.000 33.46191 280 ASP A O 1
ATOM 2218 N N . ALA A 1 281 ? 7.93800 25.43400 71.83800 1.000 28.22707 281 ALA A N 1
ATOM 2219 C CA . ALA A 1 281 ? 8.39200 26.81900 71.84700 1.000 29.70356 281 ALA A CA 1
ATOM 2220 C C . ALA A 1 281 ? 8.06000 27.49200 73.17300 1.000 26.31631 281 ALA A C 1
ATOM 2221 O O . ALA A 1 281 ? 8.88300 28.23200 73.72200 1.000 30.59841 281 ALA A O 1
ATOM 2223 N N . VAL A 1 282 ? 6.86800 27.23100 73.71500 1.000 31.39061 282 VAL A N 1
ATOM 2224 C CA . VAL A 1 282 ? 6.50000 27.81300 75.00400 1.000 30.95371 282 VAL A CA 1
ATOM 2225 C C . VAL A 1 282 ? 7.46200 27.34500 76.09500 1.000 38.32565 282 VAL A C 1
ATOM 2226 O O . VAL A 1 282 ? 7.89200 28.13600 76.94400 1.000 42.97094 282 VAL A O 1
ATOM 2230 N N . ASP A 1 283 ? 7.83900 26.06400 76.07400 1.000 37.31763 283 ASP A N 1
ATOM 2231 C CA . ASP A 1 283 ? 8.80200 25.54400 77.04700 1.000 32.81709 283 ASP A CA 1
ATOM 2232 C C . ASP A 1 283 ? 10.15200 26.22400 76.90600 1.000 41.21810 283 ASP A C 1
ATOM 2233 O O . ASP A 1 283 ? 10.79400 26.56700 77.90500 1.000 46.81088 283 ASP A O 1
ATOM 2238 N N . GLU A 1 284 ? 10.63500 26.34200 75.66600 1.000 31.60642 284 GLU A N 1
ATOM 2239 C CA . GLU A 1 284 ? 11.90500 27.00900 75.40100 1.000 36.88600 284 GLU A CA 1
ATOM 2240 C C . GLU A 1 284 ? 11.91800 28.42300 75.97200 1.000 37.68610 284 GLU A C 1
ATOM 2241 O O . GLU A 1 284 ? 12.89400 28.84000 76.60600 1.000 40.12586 284 GLU A O 1
ATOM 2247 N N . LEU A 1 285 ? 10.83300 29.17100 75.75700 1.000 33.13292 285 LEU A N 1
ATOM 2248 C CA . LEU A 1 285 ? 10.76200 30.56600 76.17100 1.000 38.30986 285 LEU A CA 1
ATOM 2249 C C . LEU A 1 285 ? 10.57100 30.70700 77.67300 1.000 38.50198 285 LEU A C 1
ATOM 2250 O O . LEU A 1 285 ? 10.99500 31.71000 78.26300 1.000 40.47854 285 LEU A O 1
ATOM 2255 N N . SER A 1 286 ? 9.96200 29.71600 78.30800 1.000 38.51251 286 SER A N 1
ATOM 2256 C CA . SER A 1 286 ? 9.72800 29.80200 79.73900 1.000 45.66600 286 SER A CA 1
ATOM 2257 C C . SER A 1 286 ? 10.97300 29.54000 80.56000 1.000 47.59255 286 SER A C 1
ATOM 2258 O O . SER A 1 286 ? 10.94600 29.75100 81.77500 1.000 42.58142 286 SER A O 1
ATOM 2261 N N . GLN A 1 287 ? 12.07100 29.15700 79.91600 1.000 53.76434 287 GLN A N 1
ATOM 2262 C CA . GLN A 1 287 ? 13.35900 29.10600 80.58500 1.000 59.58346 287 GLN A CA 1
ATOM 2263 C C . GLN A 1 287 ? 14.00900 30.48100 80.66800 1.000 62.00217 287 GLN A C 1
ATOM 2264 O O . GLN A 1 287 ? 14.88800 30.68900 81.51000 1.000 69.64782 287 GLN A O 1
ATOM 2270 N N . GLU A 1 288 ? 13.59100 31.41700 79.82000 1.000 56.86471 288 GLU A N 1
ATOM 2271 C CA . GLU A 1 288 ? 14.19300 32.73600 79.73900 1.000 49.18221 288 GLU A CA 1
ATOM 2272 C C . GLU A 1 288 ? 13.60700 33.66000 80.81000 1.000 47.23198 288 GLU A C 1
ATOM 2273 O O . GLU A 1 288 ? 12.67800 33.30500 81.53900 1.000 56.21990 288 GLU A O 1
ATOM 2279 N N . SER A 1 289 ? 14.13400 34.88600 80.87400 1.000 48.09524 289 SER A N 1
ATOM 2280 C CA . SER A 1 289 ? 13.75100 35.85600 81.89700 1.000 48.58214 289 SER A CA 1
ATOM 2281 C C . SER A 1 289 ? 12.27000 36.24300 81.78800 1.000 51.04823 289 SER A C 1
ATOM 2282 O O . SER A 1 289 ? 11.62800 35.99800 80.76200 1.000 45.99762 289 SER A O 1
ATOM 2285 N N . PRO A 1 290 ? 11.71500 36.86300 82.84000 1.000 57.98064 290 PRO A N 1
ATOM 2286 C CA . PRO A 1 290 ? 10.29000 37.23600 82.83100 1.000 53.44851 290 PRO A CA 1
ATOM 2287 C C . PRO A 1 290 ? 9.88600 38.04900 81.60700 1.000 54.24861 290 PRO A C 1
ATOM 2288 O O . PRO A 1 290 ? 10.63800 38.89500 81.11900 1.000 52.49840 290 PRO A O 1
ATOM 2292 N N . GLY A 1 291 ? 8.66600 37.79400 81.12500 1.000 55.20925 291 GLY A N 1
ATOM 2293 C CA . GLY A 1 291 ? 8.15800 38.42200 79.91600 1.000 46.55032 291 GLY A CA 1
ATOM 2294 C C . GLY A 1 291 ? 7.01300 37.66900 79.25900 1.000 41.47339 291 GLY A C 1
ATOM 2295 O O . GLY A 1 291 ? 6.98600 36.43200 79.24200 1.000 33.77247 291 GLY A O 1
ATOM 2296 N N . ASP A 1 292 ? 6.03500 38.40800 78.74600 1.000 39.17575 292 ASP A N 1
ATOM 2297 C CA . ASP A 1 292 ? 4.86000 37.77200 78.16900 1.000 37.89928 292 ASP A CA 1
ATOM 2298 C C . ASP A 1 292 ? 5.15200 37.26500 76.75000 1.000 28.85083 292 ASP A C 1
ATOM 2299 O O . ASP A 1 292 ? 6.07500 37.72500 76.07700 1.000 28.02178 292 ASP A O 1
ATOM 2304 N N . ILE A 1 293 ? 4.36500 36.28400 76.31200 1.000 31.44061 293 ILE A N 1
ATOM 2305 C CA . ILE A 1 293 ? 4.53400 35.63900 75.00800 1.000 28.78240 293 ILE A CA 1
ATOM 2306 C C . ILE A 1 293 ? 3.33900 35.99000 74.13200 1.000 21.61049 293 ILE A C 1
ATOM 2307 O O . ILE A 1 293 ? 2.19000 35.92400 74.58300 1.000 24.31607 293 ILE A O 1
ATOM 2312 N N . LEU A 1 294 ? 3.60700 36.37600 72.89100 1.000 31.91435 294 LEU A N 1
ATOM 2313 C CA . LEU A 1 294 ? 2.57400 36.62000 71.89000 1.000 28.91399 294 LEU A CA 1
ATOM 2314 C C . LEU A 1 294 ? 2.66200 35.53000 70.83100 1.000 29.73514 294 LEU A C 1
ATOM 2315 O O . LEU A 1 294 ? 3.70700 35.35500 70.19800 1.000 21.04989 294 LEU A O 1
ATOM 2320 N N . ILE A 1 295 ? 1.56500 34.81600 70.62000 1.000 25.69255 295 ILE A N 1
ATOM 2321 C CA . ILE A 1 295 ? 1.50000 33.74900 69.63100 1.000 22.53165 295 ILE A CA 1
ATOM 2322 C C . ILE A 1 295 ? 0.59100 34.21900 68.50500 1.000 24.13710 295 ILE A C 1
ATOM 2323 O O . ILE A 1 295 ? -0.58700 34.51900 68.73700 1.000 27.17957 295 ILE A O 1
ATOM 2328 N N . PHE A 1 296 ? 1.11900 34.26400 67.28600 1.000 20.64721 296 PHE A N 1
ATOM 2329 C CA . PHE A 1 296 ? 0.33000 34.65700 66.12600 1.000 20.99462 296 PHE A CA 1
ATOM 2330 C C . PHE A 1 296 ? -0.43100 33.46000 65.55800 1.000 25.34251 296 PHE A C 1
ATOM 2331 O O . PHE A 1 296 ? 0.07500 32.33600 65.52700 1.000 27.05851 296 PHE A O 1
ATOM 2339 N N . MET A 1 297 ? -1.68500 33.68700 65.19600 1.000 33.76457 297 MET A N 1
ATOM 2340 C CA . MET A 1 297 ? -2.52600 32.63500 64.64500 1.000 37.97034 297 MET A CA 1
ATOM 2341 C C . MET A 1 297 ? -3.18400 33.13300 63.36400 1.000 36.91232 297 MET A C 1
ATOM 2342 O O . MET A 1 297 ? -3.26100 34.33700 63.11600 1.000 35.15421 297 MET A O 1
ATOM 2347 N N . SER A 1 298 ? -3.64900 32.18100 62.54400 1.000 34.65152 298 SER A N 1
ATOM 2348 C CA . SER A 1 298 ? -4.22200 32.46900 61.23100 1.000 34.59625 298 SER A CA 1
ATOM 2349 C C . SER A 1 298 ? -5.71300 32.78600 61.27600 1.000 37.96245 298 SER A C 1
ATOM 2350 O O . SER A 1 298 ? -6.25400 33.28600 60.28300 1.000 37.55187 298 SER A O 1
ATOM 2353 N N . GLY A 1 299 ? -6.39200 32.47900 62.37200 1.000 32.20912 299 GLY A N 1
ATOM 2354 C CA . GLY A 1 299 ? -7.82100 32.71200 62.44800 1.000 32.63023 299 GLY A CA 1
ATOM 2355 C C . GLY A 1 299 ? -8.29600 32.48800 63.86400 1.000 40.32062 299 GLY A C 1
ATOM 2356 O O . GLY A 1 299 ? -7.55500 32.00400 64.72300 1.000 37.49397 299 GLY A O 1
ATOM 2357 N N . GLU A 1 300 ? -9.55700 32.85600 64.10000 1.000 42.61827 300 GLU A N 1
ATOM 2358 C CA . GLU A 1 300 ? -10.07200 32.84900 65.46400 1.000 46.40556 300 GLU A CA 1
ATOM 2359 C C . GLU A 1 300 ? -10.45500 31.44800 65.92400 1.000 42.51826 300 GLU A C 1
ATOM 2360 O O . GLU A 1 300 ? -10.33300 31.13600 67.11500 1.000 42.54984 300 GLU A O 1
ATOM 2366 N N . ARG A 1 301 ? -10.86400 30.57600 65.00400 1.000 39.88373 301 ARG A N 1
ATOM 2367 C CA . ARG A 1 301 ? -11.08200 29.18700 65.38300 1.000 43.49732 301 ARG A CA 1
ATOM 2368 C C . ARG A 1 301 ? -9.76400 28.51000 65.75200 1.000 41.02597 301 ARG A C 1
ATOM 2369 O O . ARG A 1 301 ? -9.72400 27.68400 66.67100 1.000 38.59936 301 ARG A O 1
ATOM 2377 N N . GLU A 1 302 ? -8.66800 28.87200 65.07500 1.000 40.75752 302 GLU A N 1
ATOM 2378 C CA . GLU A 1 302 ? -7.36200 28.36100 65.49200 1.000 39.76793 302 GLU A CA 1
ATOM 2379 C C . GLU A 1 302 ? -6.98900 28.87600 66.87500 1.000 39.34682 302 GLU A C 1
ATOM 2380 O O . GLU A 1 302 ? -6.44600 28.12800 67.69500 1.000 46.47926 302 GLU A O 1
ATOM 2386 N N . ILE A 1 303 ? -7.30700 30.14000 67.15900 1.000 37.81769 303 ILE A N 1
ATOM 2387 C CA . ILE A 1 303 ? -7.06000 30.71000 68.48100 1.000 39.44947 303 ILE A CA 1
ATOM 2388 C C . ILE A 1 303 ? -7.78600 29.90700 69.54700 1.000 43.76314 303 ILE A C 1
ATOM 2389 O O . ILE A 1 303 ? -7.24400 29.64800 70.62800 1.000 36.53070 303 ILE A O 1
ATOM 2394 N N . ARG A 1 304 ? -9.03100 29.51700 69.26700 1.000 36.19908 304 ARG A N 1
ATOM 2395 C CA . ARG A 1 304 ? -9.83000 28.82300 70.26900 1.000 38.34933 304 ARG A CA 1
ATOM 2396 C C . ARG A 1 304 ? -9.24800 27.45400 70.58100 1.000 44.58429 304 ARG A C 1
ATOM 2397 O O . ARG A 1 304 ? -9.08700 27.09300 71.75000 1.000 48.26368 304 ARG A O 1
ATOM 2405 N N . ASP A 1 305 ? -8.91500 26.68100 69.54700 1.000 47.10565 305 ASP A N 1
ATOM 2406 C CA . ASP A 1 305 ? -8.30100 25.37600 69.76800 1.000 47.79784 305 ASP A CA 1
ATOM 2407 C C . ASP A 1 305 ? -6.97000 25.50600 70.50200 1.000 49.97968 305 ASP A C 1
ATOM 2408 O O . ASP A 1 305 ? -6.66500 24.70400 71.39400 1.000 38.36776 305 ASP A O 1
ATOM 2413 N N . THR A 1 306 ? -6.14800 26.49000 70.12000 1.000 35.17264 306 THR A N 1
ATOM 2414 C CA . THR A 1 306 ? -4.84600 26.63200 70.76200 1.000 33.67509 306 THR A CA 1
ATOM 2415 C C . THR A 1 306 ? -4.98700 27.03200 72.22700 1.000 37.66504 306 THR A C 1
ATOM 2416 O O . THR A 1 306 ? -4.31000 26.46600 73.09600 1.000 34.45413 306 THR A O 1
ATOM 2420 N N . ALA A 1 307 ? -5.89100 27.97100 72.52600 1.000 34.45150 307 ALA A N 1
ATOM 2421 C CA . ALA A 1 307 ? -6.10800 28.37900 73.90900 1.000 40.37326 307 ALA A CA 1
ATOM 2422 C C . ALA A 1 307 ? -6.62700 27.22100 74.74400 1.000 44.45796 307 ALA A C 1
ATOM 2423 O O . ALA A 1 307 ? -6.23300 27.05500 75.90400 1.000 46.06079 307 ALA A O 1
ATOM 2425 N N . ASP A 1 308 ? -7.51800 26.41000 74.16800 1.000 43.04463 308 ASP A N 1
ATOM 2426 C CA . ASP A 1 308 ? -7.99100 25.21900 74.86000 1.000 43.00779 308 ASP A CA 1
ATOM 2427 C C . ASP A 1 308 ? -6.83500 24.26900 75.14700 1.000 43.51838 308 ASP A C 1
ATOM 2428 O O . ASP A 1 308 ? -6.67100 23.79600 76.27700 1.000 42.85251 308 ASP A O 1
ATOM 2433 N N . ALA A 1 309 ? -5.99100 24.01400 74.14400 1.000 39.97321 309 ALA A N 1
ATOM 2434 C CA . ALA A 1 309 ? -4.89300 23.07400 74.34400 1.000 45.54493 309 ALA A CA 1
ATOM 2435 C C . ALA A 1 309 ? -3.92800 23.57700 75.41900 1.000 39.25207 309 ALA A C 1
ATOM 2436 O O . ALA A 1 309 ? -3.52000 22.81300 76.30000 1.000 49.89809 309 ALA A O 1
ATOM 2438 N N . LEU A 1 310 ? -3.59800 24.86900 75.40200 1.000 40.09691 310 LEU A N 1
ATOM 2439 C CA . LEU A 1 310 ? -2.68200 25.40400 76.40700 1.000 36.80704 310 LEU A CA 1
ATOM 2440 C C . LEU A 1 310 ? -3.29200 25.37100 77.81200 1.000 46.48715 310 LEU A C 1
ATOM 2441 O O . LEU A 1 310 ? -2.56000 25.24500 78.80100 1.000 47.98996 310 LEU A O 1
ATOM 2446 N N . ASN A 1 311 ? -4.61900 25.46200 77.92600 1.000 49.95073 311 ASN A N 1
ATOM 2447 C CA . ASN A 1 311 ? -5.25800 25.36700 79.24100 1.000 52.51682 311 ASN A CA 1
ATOM 2448 C C . ASN A 1 311 ? -5.14900 23.95600 79.81700 1.000 51.24299 311 ASN A C 1
ATOM 2449 O O . ASN A 1 311 ? -4.96300 23.78700 81.02700 1.000 46.50294 311 ASN A O 1
ATOM 2454 N N . LYS A 1 312 ? -5.25800 22.93200 78.96900 1.000 54.59339 312 LYS A N 1
ATOM 2455 C CA . LYS A 1 312 ? -5.11200 21.55200 79.42100 1.000 59.93087 312 LYS A CA 1
ATOM 2456 C C . LYS A 1 312 ? -3.69800 21.21200 79.88000 1.000 61.07574 312 LYS A C 1
ATOM 2457 O O . LYS A 1 312 ? -3.51200 20.17300 80.52600 1.000 63.20231 312 LYS A O 1
ATOM 2463 N N . LEU A 1 313 ? -2.71400 22.06600 79.59600 1.000 51.46407 313 LEU A N 1
ATOM 2464 C CA . LEU A 1 313 ? -1.34100 21.83800 80.02700 1.000 44.39743 313 LEU A CA 1
ATOM 2465 C C . LEU A 1 313 ? -1.09400 22.17300 81.48900 1.000 56.83313 313 LEU A C 1
ATOM 2466 O O . LEU A 1 313 ? -0.03000 21.81100 82.00100 1.000 60.91783 313 LEU A O 1
ATOM 2471 N N . ASN A 1 314 ? -2.02800 22.86000 82.15400 1.000 47.43463 314 ASN A N 1
ATOM 2472 C CA . ASN A 1 314 ? -1.90500 23.24800 83.55700 1.000 48.23210 314 ASN A CA 1
ATOM 2473 C C . ASN A 1 314 ? -0.57100 23.95300 83.80100 1.000 61.51527 314 ASN A C 1
ATOM 2474 O O . ASN A 1 314 ? 0.28300 23.51700 84.57900 1.000 62.04954 314 ASN A O 1
ATOM 2479 N N . LEU A 1 315 ? -0.39900 25.06800 83.09700 1.000 57.90694 315 LEU A N 1
ATOM 2480 C CA . LEU A 1 315 ? 0.84500 25.82900 83.21100 1.000 51.50091 315 LEU A CA 1
ATOM 2481 C C . LEU A 1 315 ? 0.94900 26.59900 84.53000 1.000 58.55702 315 LEU A C 1
ATOM 2482 O O . LEU A 1 315 ? -0.03800 27.20500 84.97900 1.000 64.82883 315 LEU A O 1
ATOM 2487 N N . ARG A 1 316 ? 2.16300 26.54600 85.16100 1.000 58.14908 316 ARG A N 1
ATOM 2488 C CA . ARG A 1 316 ? 2.44900 27.30900 86.39300 1.000 66.41323 316 ARG A CA 1
ATOM 2489 C C . ARG A 1 316 ? 2.47300 28.78400 86.12700 1.000 62.37064 316 ARG A C 1
ATOM 2490 O O . ARG A 1 316 ? 3.17900 29.25800 85.23200 1.000 52.80107 316 ARG A O 1
ATOM 2498 N N . HIS A 1 317 ? 1.70800 29.50100 86.94500 1.000 57.60954 317 HIS A N 1
ATOM 2499 C CA . HIS A 1 317 ? 1.71000 30.96100 86.97400 1.000 56.74628 317 HIS A CA 1
ATOM 2500 C C . HIS A 1 317 ? 1.55400 31.55800 85.58200 1.000 53.85646 317 HIS A C 1
ATOM 2501 O O . HIS A 1 317 ? 2.29700 32.45900 85.18000 1.000 51.23509 317 HIS A O 1
ATOM 2508 N N . THR A 1 318 ? 0.66600 30.96300 84.79500 1.000 50.20076 318 THR A N 1
ATOM 2509 C CA . THR A 1 318 ? 0.47600 31.36700 83.41500 1.000 48.86375 318 THR A CA 1
ATOM 2510 C C . THR A 1 318 ? -0.98900 31.56100 83.06800 1.000 53.48536 318 THR A C 1
ATOM 2511 O O . THR A 1 318 ? -1.81500 30.66300 83.26600 1.000 56.28833 318 THR A O 1
ATOM 2515 N N . GLU A 1 319 ? -1.29200 32.72000 82.51700 1.000 47.58465 319 GLU A N 1
ATOM 2516 C CA . GLU A 1 319 ? -2.62600 33.02100 82.05700 1.000 46.70823 319 GLU A CA 1
ATOM 2517 C C . GLU A 1 319 ? -2.64700 32.95900 80.53800 1.000 43.88947 319 GLU A C 1
ATOM 2518 O O . GLU A 1 319 ? -1.77300 33.53100 79.87200 1.000 39.67318 319 GLU A O 1
ATOM 2524 N N . ILE A 1 320 ? -3.64100 32.27000 79.99500 1.000 41.46813 320 ILE A N 1
ATOM 2525 C CA . ILE A 1 320 ? -3.86300 32.21700 78.55900 1.000 41.95766 320 ILE A CA 1
ATOM 2526 C C . ILE A 1 320 ? -4.92500 33.25200 78.22600 1.000 43.47100 320 ILE A C 1
ATOM 2527 O O . ILE A 1 320 ? -6.00900 33.25400 78.82300 1.000 51.30352 320 ILE A O 1
ATOM 2532 N N . LEU A 1 321 ? -4.62400 34.13100 77.27200 1.000 44.22372 321 LEU A N 1
ATOM 2533 C CA . LEU A 1 321 ? -5.51800 35.23400 76.92600 1.000 39.32577 321 LEU A CA 1
ATOM 2534 C C . LEU A 1 321 ? -5.73200 35.26800 75.41900 1.000 33.59877 321 LEU A C 1
ATOM 2535 O O . LEU A 1 321 ? -4.91300 35.84400 74.68400 1.000 40.75489 321 LEU A O 1
ATOM 2540 N N . PRO A 1 322 ? -6.83600 34.71000 74.92800 1.000 40.59697 322 PRO A N 1
ATOM 2541 C CA . PRO A 1 322 ? -7.14000 34.79700 73.49500 1.000 38.41513 322 PRO A CA 1
ATOM 2542 C C . PRO A 1 322 ? -7.73400 36.15000 73.12500 1.000 39.53895 322 PRO A C 1
ATOM 2543 O O . PRO A 1 322 ? -8.59000 36.68500 73.83000 1.000 44.12898 322 PRO A O 1
ATOM 2547 N N . LEU A 1 323 ? -7.24900 36.71100 72.00800 1.000 37.50976 323 LEU A N 1
ATOM 2548 C CA . LEU A 1 323 ? -7.75000 37.97200 71.45400 1.000 40.63908 323 LEU A CA 1
ATOM 2549 C C . LEU A 1 323 ? -8.71400 37.70300 70.29500 1.000 42.26296 323 LEU A C 1
ATOM 2550 O O . LEU A 1 323 ? -8.28100 37.37000 69.18600 1.000 44.33689 323 LEU A O 1
ATOM 2555 N N . TYR A 1 324 ? -10.01200 37.86800 70.54100 1.000 49.54805 324 TYR A N 1
ATOM 2556 C CA . TYR A 1 324 ? -11.04300 37.77400 69.51100 1.000 57.10422 324 TYR A CA 1
ATOM 2557 C C . TYR A 1 324 ? -11.55300 39.16500 69.15200 1.000 56.91472 324 TYR A C 1
ATOM 2558 O O . TYR A 1 324 ? -11.49900 40.09000 69.96600 1.000 52.26942 324 TYR A O 1
ATOM 2567 N N . ALA A 1 325 ? -12.06000 39.31000 67.92100 1.000 49.94020 325 ALA A N 1
ATOM 2568 C CA . ALA A 1 325 ? -12.52900 40.62500 67.47500 1.000 57.68850 325 ALA A CA 1
ATOM 2569 C C . ALA A 1 325 ? -13.68000 41.15700 68.33600 1.000 75.29850 325 ALA A C 1
ATOM 2570 O O . ALA A 1 325 ? -13.69000 42.33600 68.71800 1.000 79.82536 325 ALA A O 1
ATOM 2572 N N . ARG A 1 326 ? -14.6520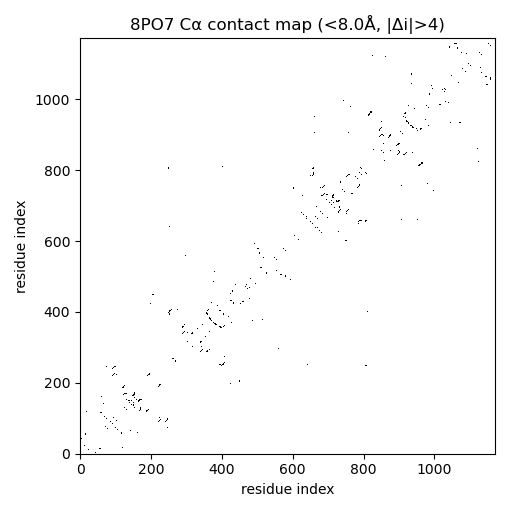0 40.31200 68.65500 1.000 80.14645 326 ARG A N 1
ATOM 2573 C CA . ARG A 1 326 ? -15.78600 40.69400 69.51000 1.000 88.00792 326 ARG A CA 1
ATOM 2574 C C . ARG A 1 326 ? -15.58000 40.34300 70.98500 1.000 88.77117 326 ARG A C 1
ATOM 2575 O O . ARG A 1 326 ? -16.40400 39.68300 71.59400 1.000 91.96366 326 ARG A O 1
ATOM 2583 N N . LEU A 1 327 ? -14.54200 40.87600 71.59300 1.000 85.43393 327 LEU A N 1
ATOM 2584 C CA . LEU A 1 327 ? -14.31000 40.61600 73.01100 1.000 84.03639 327 LEU A CA 1
ATOM 2585 C C . LEU A 1 327 ? -15.06800 41.65200 73.82400 1.000 88.60273 327 LEU A C 1
ATOM 2586 O O . LEU A 1 327 ? -15.39000 42.73800 73.34400 1.000 86.52880 327 LEU A O 1
ATOM 2591 N N . SER A 1 328 ? -15.40400 41.28700 75.04600 1.000 90.58981 328 SER A N 1
ATOM 2592 C CA . SER A 1 328 ? -16.03100 42.27800 75.88900 1.000 99.36981 328 SER A CA 1
ATOM 2593 C C . SER A 1 328 ? -15.07700 43.45900 75.99000 1.000 105.58108 328 SER A C 1
ATOM 2594 O O . SER A 1 328 ? -13.86500 43.28600 76.17600 1.000 102.83601 328 SER A O 1
ATOM 2597 N N . ASN A 1 329 ? -15.61000 44.67200 75.83100 1.000 115.64544 329 ASN A N 1
ATOM 2598 C CA . ASN A 1 329 ? -14.69100 45.79300 75.90200 1.000 119.15113 329 ASN A CA 1
ATOM 2599 C C . ASN A 1 329 ? -14.20000 46.03300 77.33200 1.000 120.41970 329 ASN A C 1
ATOM 2600 O O . ASN A 1 329 ? -13.43900 46.97300 77.54800 1.000 120.40128 329 ASN A O 1
ATOM 2605 N N . SER A 1 330 ? -14.65400 45.22900 78.30800 1.000 117.51935 330 SER A N 1
ATOM 2606 C CA . SER A 1 330 ? -13.99800 45.15600 79.60500 1.000 110.42113 330 SER A CA 1
ATOM 2607 C C . SER A 1 330 ? -13.05300 43.94600 79.70800 1.000 107.67080 330 SER A C 1
ATOM 2608 O O . SER A 1 330 ? -12.34400 43.81600 80.70900 1.000 109.51313 330 SER A O 1
ATOM 2611 N N . GLU A 1 331 ? -13.04800 43.06700 78.69900 1.000 101.21740 331 GLU A N 1
ATOM 2612 C CA . GLU A 1 331 ? -12.00400 42.06900 78.50100 1.000 92.29528 331 GLU A CA 1
ATOM 2613 C C . GLU A 1 331 ? -10.94900 42.55300 77.49900 1.000 85.82608 331 GLU A C 1
ATOM 2614 O O . GLU A 1 331 ? -9.79400 42.17700 77.57000 1.000 77.37507 331 GLU A O 1
ATOM 2620 N N . GLN A 1 332 ? -11.39600 43.41400 76.59600 1.000 89.31334 332 GLN A N 1
ATOM 2621 C CA . GLN A 1 332 ? -10.60100 44.35100 75.81800 1.000 94.46396 332 GLN A CA 1
ATOM 2622 C C . GLN A 1 332 ? -9.56500 45.03400 76.69200 1.000 98.13808 332 GLN A C 1
ATOM 2623 O O . GLN A 1 332 ? -8.42100 45.23300 76.27200 1.000 96.70896 332 GLN A O 1
ATOM 2629 N N . ASN A 1 333 ? -9.99000 45.50900 77.86600 1.000 105.76268 333 ASN A N 1
ATOM 2630 C CA . ASN A 1 333 ? -9.18400 46.37900 78.69200 1.000 108.68672 333 ASN A CA 1
ATOM 2631 C C . ASN A 1 333 ? -8.04600 45.58700 79.34600 1.000 104.33356 333 ASN A C 1
ATOM 2632 O O . ASN A 1 333 ? -6.97600 46.15700 79.60600 1.000 104.25197 333 ASN A O 1
ATOM 2637 N N . ARG A 1 334 ? -8.22800 44.25900 79.47300 1.000 100.82788 334 ARG A N 1
ATOM 2638 C CA . ARG A 1 334 ? -7.30300 43.37000 80.16400 1.000 94.18761 334 ARG A CA 1
ATOM 2639 C C . ARG A 1 334 ? -5.96100 43.18200 79.47700 1.000 81.37818 334 ARG A C 1
ATOM 2640 O O . ARG A 1 334 ? -4.97800 42.89200 80.16000 1.000 78.71996 334 ARG A O 1
ATOM 2648 N N . VAL A 1 335 ? -5.88700 43.31600 78.15600 1.000 78.00935 335 VAL A N 1
ATOM 2649 C CA . VAL A 1 335 ? -4.58500 43.38500 77.50200 1.000 76.68551 335 VAL A CA 1
ATOM 2650 C C . VAL A 1 335 ? -3.66700 44.43600 78.15400 1.000 77.16978 335 VAL A C 1
ATOM 2651 O O . VAL A 1 335 ? -2.49500 44.15700 78.43100 1.000 76.45917 335 VAL A O 1
ATOM 2655 N N . PHE A 1 336 ? -4.17700 45.64900 78.42400 1.000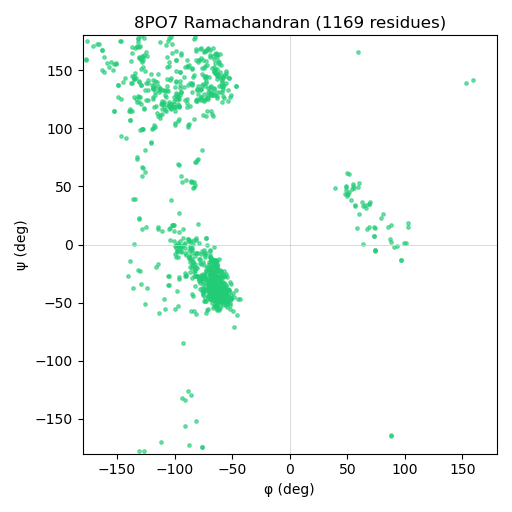 69.97155 336 PHE A N 1
ATOM 2656 C CA . PHE A 1 336 ? -3.38800 46.79200 78.91600 1.000 66.17636 336 PHE A CA 1
ATOM 2657 C C . PHE A 1 336 ? -3.39400 46.86300 80.43700 1.000 67.21595 336 PHE A C 1
ATOM 2658 O O . PHE A 1 336 ? -2.97600 47.86700 81.03600 1.000 70.54004 336 PHE A O 1
ATOM 2666 N N . GLN A 1 337 ? -3.85000 45.78500 81.04500 1.000 61.83110 337 GLN A N 1
ATOM 2667 C CA . GLN A 1 337 ? -4.05300 45.59800 82.46600 1.000 68.64770 337 GLN A CA 1
ATOM 2668 C C . GLN A 1 337 ? -2.87700 44.82800 83.07200 1.000 67.80550 337 GLN A C 1
ATOM 2669 O O . GLN A 1 337 ? -2.26100 43.99300 82.40200 1.000 67.80287 337 GLN A O 1
ATOM 2675 N N . SER A 1 338 ? -2.56800 45.09800 84.34400 1.000 68.66876 338 SER A N 1
ATOM 2676 C CA . SER A 1 338 ? -1.42800 44.41700 84.96800 1.000 70.12683 338 SER A CA 1
ATOM 2677 C C . SER A 1 338 ? -1.77900 42.97100 85.29800 1.000 66.41849 338 SER A C 1
ATOM 2678 O O . SER A 1 338 ? -2.95000 42.59800 85.31100 1.000 72.54554 338 SER A O 1
ATOM 2681 N N . HIS A 1 339 ? -0.76400 42.16000 85.61900 1.000 61.85478 339 HIS A N 1
ATOM 2682 C CA . HIS A 1 339 ? -1.00900 40.74400 85.90400 1.000 62.79174 339 HIS A CA 1
ATOM 2683 C C . HIS A 1 339 ? 0.18000 40.16600 86.66600 1.000 66.46323 339 HIS A C 1
ATOM 2684 O O . HIS A 1 339 ? 1.27500 40.72400 86.67400 1.000 62.06270 339 HIS A O 1
ATOM 2691 N N . SER A 1 340 ? -0.05600 39.03500 87.32500 1.000 76.99344 340 SER A N 1
ATOM 2692 C CA . SER A 1 340 ? 0.89500 38.52800 88.31100 1.000 84.84175 340 SER A CA 1
ATOM 2693 C C . SER A 1 340 ? 2.02900 37.73100 87.66300 1.000 76.72236 340 SER A C 1
ATOM 2694 O O . SER A 1 340 ? 3.21800 38.03700 87.86200 1.000 84.53382 340 SER A O 1
ATOM 2697 N N . GLY A 1 341 ? 1.68000 36.68900 86.92700 1.000 57.37530 341 GLY A N 1
ATOM 2698 C CA . GLY A 1 341 ? 2.64600 35.76300 86.38400 1.000 58.25962 341 GLY A CA 1
ATOM 2699 C C . GLY A 1 341 ? 3.14600 36.02900 84.98000 1.000 60.45198 341 GLY A C 1
ATOM 2700 O O . GLY A 1 341 ? 3.54100 37.14100 84.61100 1.000 55.02765 341 GLY A O 1
ATOM 2701 N N . ARG A 1 342 ? 3.12900 34.94600 84.20100 1.000 55.69878 342 ARG A N 1
ATOM 2702 C CA . ARG A 1 342 ? 3.39800 34.93200 82.77000 1.000 52.13257 342 ARG A CA 1
ATOM 2703 C C . ARG A 1 342 ? 2.04400 35.01600 82.07300 1.000 55.51455 342 ARG A C 1
ATOM 2704 O O . ARG A 1 342 ? 1.07500 34.39200 82.51600 1.000 58.05959 342 ARG A O 1
ATOM 2712 N N . ARG A 1 343 ? 1.97400 35.77500 80.99000 1.000 50.69292 343 ARG A N 1
ATOM 2713 C CA . ARG A 1 343 ? 0.77200 35.81500 80.17500 1.000 44.21056 343 ARG A CA 1
ATOM 2714 C C . ARG A 1 343 ? 1.11000 35.34300 78.76300 1.000 40.12060 343 ARG A C 1
ATOM 2715 O O . ARG A 1 343 ? 2.16200 35.69400 78.22500 1.000 29.64303 343 ARG A O 1
ATOM 2723 N N . ILE A 1 344 ? 0.24300 34.51400 78.17900 1.000 32.23808 344 ILE A N 1
ATOM 2724 C CA . ILE A 1 344 ? 0.39300 34.05400 76.79900 1.000 30.36680 344 ILE A CA 1
ATOM 2725 C C . ILE A 1 344 ? -0.78200 34.60900 76.00200 1.000 36.98338 344 ILE A C 1
ATOM 2726 O O . ILE A 1 344 ? -1.94100 34.22900 76.23500 1.000 36.05695 344 ILE A O 1
ATOM 2731 N N . VAL A 1 345 ? -0.49500 35.51800 75.07200 1.000 32.18281 345 VAL A N 1
ATOM 2732 C CA . VAL A 1 345 ? -1.52100 36.18500 74.27700 1.000 27.68753 345 VAL A CA 1
ATOM 2733 C C . VAL A 1 345 ? -1.58400 35.52800 72.90600 1.000 27.47435 345 VAL A C 1
ATOM 2734 O O . VAL A 1 345 ? -0.56100 35.38700 72.23100 1.000 23.88444 345 VAL A O 1
ATOM 2738 N N . LEU A 1 346 ? -2.77700 35.10800 72.49900 1.000 29.90095 346 LEU A N 1
ATOM 2739 C CA . LEU A 1 346 ? -2.99400 34.52500 71.18200 1.000 28.89820 346 LEU A CA 1
ATOM 2740 C C . LEU A 1 346 ? -3.78000 35.51500 70.33800 1.000 26.02154 346 LEU A C 1
ATOM 2741 O O . LEU A 1 346 ? -4.81500 36.02100 70.77700 1.000 36.22540 346 LEU A O 1
ATOM 2746 N N . ALA A 1 347 ? -3.28900 35.79900 69.13700 1.000 27.52698 347 ALA A N 1
ATOM 2747 C CA . ALA A 1 347 ? -3.92100 36.82200 68.31700 1.000 28.81924 347 ALA A CA 1
ATOM 2748 C C . ALA A 1 347 ? -3.67300 36.52100 66.84800 1.000 26.71899 347 ALA A C 1
ATOM 2749 O O . ALA A 1 347 ? -2.69300 35.86500 66.48500 1.000 23.44228 347 ALA A O 1
ATOM 2751 N N . THR A 1 348 ? -4.57200 37.02400 66.00600 1.000 25.36357 348 THR A N 1
ATOM 2752 C CA . THR A 1 348 ? -4.37900 37.01900 64.56200 1.000 31.76960 348 THR A CA 1
ATOM 2753 C C . THR A 1 348 ? -3.38300 38.11400 64.17500 1.000 30.63788 348 THR A C 1
ATOM 2754 O O . THR A 1 348 ? -2.81100 38.80400 65.02600 1.000 22.80537 348 THR A O 1
ATOM 2758 N N . ASN A 1 349 ? -3.18500 38.31100 62.87000 1.000 24.58453 349 ASN A N 1
ATOM 2759 C CA . ASN A 1 349 ? -2.22600 39.35700 62.50800 1.000 22.55007 349 ASN A CA 1
ATOM 2760 C C . ASN A 1 349 ? -2.76400 40.80100 62.75800 1.000 32.69076 349 ASN A C 1
ATOM 2761 O O . ASN A 1 349 ? -2.07800 41.77400 62.41500 1.000 28.93242 349 ASN A O 1
ATOM 2766 N N . VAL A 1 350 ? -3.94800 40.98700 63.35500 1.000 30.11940 350 VAL A N 1
ATOM 2767 C CA . VAL A 1 350 ? -4.31300 42.30700 63.86400 1.000 28.76398 350 VAL A CA 1
ATOM 2768 C C . VAL A 1 350 ? -3.23700 42.81700 64.82100 1.000 31.47219 350 VAL A C 1
ATOM 2769 O O . VAL A 1 350 ? -2.99900 44.02800 64.91600 1.000 26.44264 350 VAL A O 1
ATOM 2773 N N . ALA A 1 351 ? -2.51500 41.90300 65.48000 1.000 29.96675 351 ALA A N 1
ATOM 2774 C CA . ALA A 1 351 ? -1.45300 42.24600 66.41400 1.000 21.18412 351 ALA A CA 1
ATOM 2775 C C . ALA A 1 351 ? -0.09600 42.39800 65.73400 1.000 22.79221 351 ALA A C 1
ATOM 2776 O O . ALA A 1 351 ? 0.90500 42.64100 66.41200 1.000 19.48918 351 ALA A O 1
ATOM 2778 N N . GLU A 1 352 ? -0.05100 42.30400 64.40900 1.000 24.61085 352 GLU A N 1
ATOM 2779 C CA . GLU A 1 352 ? 1.21000 42.44300 63.69700 1.000 28.99295 352 GLU A CA 1
ATOM 2780 C C . GLU A 1 352 ? 1.67700 43.89400 63.71500 1.000 29.85095 352 GLU A C 1
ATOM 2781 O O . GLU A 1 352 ? 2.78900 44.19300 64.15900 1.000 25.29514 352 GLU A O 1
ATOM 2787 N N . THR A 1 353 ? 0.84400 44.81800 63.22800 1.000 29.48248 353 THR A N 1
ATOM 2788 C CA . THR A 1 353 ? 1.21400 46.23200 63.22000 1.000 28.96926 353 THR A CA 1
ATOM 2789 C C . THR A 1 353 ? 0.16800 47.16400 63.80200 1.000 29.58776 353 THR A C 1
ATOM 2790 O O . THR A 1 353 ? 0.52900 48.26400 64.23300 1.000 28.20075 353 THR A O 1
ATOM 2794 N N . SER A 1 354 ? -1.10100 46.76400 63.83600 1.000 28.51921 354 SER A N 1
ATOM 2795 C CA . SER A 1 354 ? -2.20900 47.65400 64.15000 1.000 30.75106 354 SER A CA 1
ATOM 2796 C C . SER A 1 354 ? -2.43200 47.80900 65.65200 1.000 39.29682 354 SER A C 1
ATOM 2797 O O . SER A 1 354 ? -2.70200 48.91300 66.13900 1.000 31.50641 354 SER A O 1
ATOM 2800 N N . LEU A 1 355 ? -2.39200 46.70000 66.38000 1.000 52.68000 355 LEU A N 1
ATOM 2801 C CA . LEU A 1 355 ? -2.60300 46.65800 67.81900 1.000 46.31345 355 LEU A CA 1
ATOM 2802 C C . LEU A 1 355 ? -1.25400 46.50700 68.51200 1.000 44.13161 355 LEU A C 1
ATOM 2803 O O . LEU A 1 355 ? -0.36500 45.81500 68.00700 1.000 45.12120 355 LEU A O 1
ATOM 2808 N N . THR A 1 356 ? -1.08900 47.15900 69.65900 1.000 34.31727 356 THR A N 1
ATOM 2809 C CA . THR A 1 356 ? 0.11900 46.98100 70.46400 1.000 39.10469 356 THR A CA 1
ATOM 2810 C C . THR A 1 356 ? -0.24900 46.28700 71.76800 1.000 40.94965 356 THR A C 1
ATOM 2811 O O . THR A 1 356 ? -0.89500 46.88400 72.63600 1.000 42.17611 356 THR A O 1
ATOM 2815 N N . VAL A 1 357 ? 0.14800 45.02800 71.89700 1.000 39.23365 357 VAL A N 1
ATOM 2816 C CA . VAL A 1 357 ? -0.02100 44.29800 73.14800 1.000 42.33402 357 VAL A CA 1
ATOM 2817 C C . VAL A 1 357 ? 1.11900 44.69000 74.08100 1.000 43.44731 357 VAL A C 1
ATOM 2818 O O . VAL A 1 357 ? 2.28800 44.56700 73.70000 1.000 52.95635 357 VAL A O 1
ATOM 2822 N N . PRO A 1 358 ? 0.84300 45.16900 75.29100 1.000 41.29179 358 PRO A N 1
ATOM 2823 C CA . PRO A 1 358 ? 1.93400 45.58300 76.18100 1.000 35.64901 358 PRO A CA 1
ATOM 2824 C C . PRO A 1 358 ? 2.69400 44.39500 76.74600 1.000 36.10170 358 PRO A C 1
ATOM 2825 O O . PRO A 1 358 ? 2.19000 43.27200 76.82900 1.000 44.75273 358 PRO A O 1
ATOM 2829 N N . GLY A 1 359 ? 3.92500 44.67600 77.16900 1.000 32.69603 359 GLY A N 1
ATOM 2830 C CA . GLY A 1 359 ? 4.70300 43.72300 77.93100 1.000 36.49911 359 GLY A CA 1
ATOM 2831 C C . GLY A 1 359 ? 5.16700 42.48400 77.19700 1.000 36.37805 359 GLY A C 1
ATOM 2832 O O . GLY A 1 359 ? 5.52800 41.50700 77.85900 1.000 30.64841 359 GLY A O 1
ATOM 2833 N N . ILE A 1 360 ? 5.11600 42.45200 75.86600 1.000 30.58261 360 ILE A N 1
ATOM 2834 C CA . ILE A 1 360 ? 5.57500 41.27700 75.13200 1.000 28.51395 360 ILE A CA 1
ATOM 2835 C C . ILE A 1 360 ? 7.09600 41.30200 75.04100 1.000 25.83731 360 ILE A C 1
ATOM 2836 O O . ILE A 1 360 ? 7.70600 42.30600 74.64900 1.000 31.53010 360 ILE A O 1
ATOM 2841 N N . LYS A 1 361 ? 7.70900 40.19500 75.41300 1.000 27.32696 361 LYS A N 1
ATOM 2842 C CA . LYS A 1 361 ? 9.12300 39.99400 75.22100 1.000 32.26703 361 LYS A CA 1
ATOM 2843 C C . LYS A 1 361 ? 9.41300 38.87600 74.23500 1.000 28.69818 361 LYS A C 1
ATOM 2844 O O . LYS A 1 361 ? 10.52300 38.82800 73.69900 1.000 29.59829 361 LYS A O 1
ATOM 2850 N N . TYR A 1 362 ? 8.43800 38.01200 73.94700 1.000 30.52998 362 TYR A N 1
ATOM 2851 C CA . TYR A 1 362 ? 8.65500 36.82500 73.14100 1.000 27.91387 362 TYR A CA 1
ATOM 2852 C C . TYR A 1 362 ? 7.52100 36.63900 72.14700 1.000 28.56395 362 TYR A C 1
ATOM 2853 O O . TYR A 1 362 ? 6.35500 36.93200 72.43300 1.000 21.50258 362 TYR A O 1
ATOM 2862 N N . VAL A 1 363 ? 7.87200 36.13300 70.97600 1.000 21.08148 363 VAL A N 1
ATOM 2863 C CA . VAL A 1 363 ? 6.89400 35.87700 69.93700 1.000 22.63956 363 VAL A CA 1
ATOM 2864 C C . VAL A 1 363 ? 7.07200 34.45300 69.44000 1.000 25.83994 363 VAL A C 1
ATOM 2865 O O . VAL A 1 363 ? 8.20000 33.96200 69.30000 1.000 23.06592 363 VAL A O 1
ATOM 2869 N N . ILE A 1 364 ? 5.95400 33.76900 69.23600 1.000 21.83683 364 ILE A N 1
ATOM 2870 C CA . ILE A 1 364 ? 5.93200 32.50700 68.51100 1.000 19.20757 364 ILE A CA 1
ATOM 2871 C C . ILE A 1 364 ? 5.21600 32.76000 67.19100 1.000 22.77378 364 ILE A C 1
ATOM 2872 O O . ILE A 1 364 ? 4.05800 33.18800 67.18200 1.000 21.50784 364 ILE A O 1
ATOM 2877 N N . ASP A 1 365 ? 5.89800 32.50900 66.07700 1.000 17.63106 365 ASP A N 1
ATOM 2878 C CA . ASP A 1 365 ? 5.35300 32.82700 64.75800 1.000 17.13100 365 ASP A CA 1
ATOM 2879 C C . ASP A 1 365 ? 5.19900 31.58000 63.89100 1.000 25.95574 365 ASP A C 1
ATOM 2880 O O . ASP A 1 365 ? 6.18000 31.12100 63.28000 1.000 24.48451 365 ASP A O 1
ATOM 2885 N N . PRO A 1 366 ? 3.99100 31.01700 63.77100 1.000 23.04750 366 PRO A N 1
ATOM 2886 C CA . PRO A 1 366 ? 3.78600 29.92300 62.80200 1.000 25.70308 366 PRO A CA 1
ATOM 2887 C C . PRO A 1 366 ? 3.98900 30.34100 61.34500 1.000 26.74268 366 PRO A C 1
ATOM 2888 O O . PRO A 1 366 ? 4.18500 29.46600 60.49100 1.000 27.15062 366 PRO A O 1
ATOM 2892 N N . GLY A 1 367 ? 3.93500 31.63400 61.02300 1.000 17.86004 367 GLY A N 1
ATOM 2893 C CA . GLY A 1 367 ? 4.31800 32.08700 59.69700 1.000 25.06616 367 GLY A CA 1
ATOM 2894 C C . GLY A 1 367 ? 3.24400 32.11100 58.62600 1.000 29.31930 367 GLY A C 1
ATOM 2895 O O . GLY A 1 367 ? 3.58600 32.25500 57.44300 1.000 30.27468 367 GLY A O 1
ATOM 2896 N N . THR A 1 368 ? 1.96100 32.05100 58.99400 1.000 23.10014 368 THR A N 1
ATOM 2897 C CA . THR A 1 368 ? 0.87500 32.00000 58.02600 1.000 25.26356 368 THR A CA 1
ATOM 2898 C C . THR A 1 368 ? -0.16400 33.07800 58.33000 1.000 30.12993 368 THR A C 1
ATOM 2899 O O . THR A 1 368 ? -0.22300 33.64400 59.43100 1.000 25.58728 368 THR A O 1
ATOM 2903 N N . ALA A 1 369 ? -0.98800 33.35500 57.32200 1.000 27.42434 369 ALA A N 1
ATOM 2904 C CA . ALA A 1 369 ? -2.10300 34.28200 57.44400 1.000 23.39491 369 ALA A CA 1
ATOM 2905 C C . ALA A 1 369 ? -3.04500 34.02900 56.28400 1.000 32.50127 369 ALA A C 1
ATOM 2906 O O . ALA A 1 369 ? -2.61600 33.61100 55.20400 1.000 29.42458 369 ALA A O 1
ATOM 2908 N N . ARG A 1 370 ? -4.32800 34.29100 56.52000 1.000 30.41417 370 ARG A N 1
ATOM 2909 C CA . ARG A 1 370 ? -5.29200 34.35900 55.43300 1.000 34.07514 370 ARG A CA 1
ATOM 2910 C C . ARG A 1 370 ? -5.01300 35.58200 54.57400 1.000 25.31356 370 ARG A C 1
ATOM 2911 O O . ARG A 1 370 ? -4.77900 36.67500 55.08900 1.000 29.95096 370 ARG A O 1
ATOM 2919 N N . ILE A 1 371 ? -5.07300 35.41100 53.26000 1.000 24.00025 371 ILE A N 1
ATOM 2920 C CA . ILE A 1 371 ? -4.89500 36.53100 52.34400 1.000 26.69794 371 ILE A CA 1
ATOM 2921 C C . ILE A 1 371 ? -5.82400 36.34400 51.15600 1.000 27.37960 371 ILE A C 1
ATOM 2922 O O . ILE A 1 371 ? -6.06300 35.21800 50.71100 1.000 32.62233 371 ILE A O 1
ATOM 2927 N N . SER A 1 372 ? -6.37400 37.44300 50.66200 1.000 29.19034 372 SER A N 1
ATOM 2928 C CA . SER A 1 372 ? -7.24300 37.37500 49.49900 1.000 29.94043 372 SER A CA 1
ATOM 2929 C C . SER A 1 372 ? -6.38000 37.24300 48.25500 1.000 30.59577 372 SER A C 1
ATOM 2930 O O . SER A 1 372 ? -5.49700 38.07200 48.01900 1.000 28.34550 372 SER A O 1
ATOM 2933 N N . ARG A 1 373 ? -6.63500 36.20600 47.45600 1.000 31.53010 373 ARG A N 1
ATOM 2934 C CA . ARG A 1 373 ? -5.84700 35.97600 46.25000 1.000 28.77977 373 ARG A CA 1
ATOM 2935 C C . ARG A 1 373 ? -6.74000 35.36200 45.18100 1.000 32.34072 373 ARG A C 1
ATOM 2936 O O . ARG A 1 373 ? -7.38500 34.33100 45.41000 1.000 34.17515 373 ARG A O 1
ATOM 2944 N N . TYR A 1 374 ? -6.77700 36.01000 44.01900 1.000 33.84616 374 TYR A N 1
ATOM 2945 C CA . TYR A 1 374 ? -7.50300 35.48400 42.87300 1.000 34.82786 374 TYR A CA 1
ATOM 2946 C C . TYR A 1 374 ? -6.78400 34.27200 42.30100 1.000 41.96029 374 TYR A C 1
ATOM 2947 O O . TYR A 1 374 ? -5.56000 34.27700 42.14100 1.000 45.96077 374 TYR A O 1
ATOM 2956 N N . SER A 1 375 ? -7.54600 33.23300 42.00500 1.000 48.31106 375 SER A N 1
ATOM 2957 C CA . SER A 1 375 ? -7.01900 32.00600 41.42600 1.000 53.93278 375 SER A CA 1
ATOM 2958 C C . SER A 1 375 ? -7.37800 31.94700 39.94300 1.000 62.34695 375 SER A C 1
ATOM 2959 O O . SER A 1 375 ? -8.56200 31.98500 39.58900 1.000 57.74113 375 SER A O 1
ATOM 2962 N N . TYR A 1 376 ? -6.36600 31.83100 39.07400 1.000 73.65094 376 TYR A N 1
ATOM 2963 C CA . TYR A 1 376 ? -6.68400 31.71800 37.65400 1.000 84.19694 376 TYR A CA 1
ATOM 2964 C C . TYR A 1 376 ? -7.22600 30.33600 37.33700 1.000 79.97538 376 TYR A C 1
ATOM 2965 O O . TYR A 1 376 ? -8.17600 30.20300 36.55300 1.000 74.77475 376 TYR A O 1
ATOM 2974 N N . ARG A 1 377 ? -6.65900 29.30100 37.94600 1.000 77.50666 377 ARG A N 1
ATOM 2975 C CA . ARG A 1 377 ? -7.43200 28.08000 38.06800 1.000 82.26513 377 ARG A CA 1
ATOM 2976 C C . ARG A 1 377 ? -8.55000 28.35200 39.07600 1.000 82.22565 377 ARG A C 1
ATOM 2977 O O . ARG A 1 377 ? -8.38600 29.14300 40.00200 1.000 86.65513 377 ARG A O 1
ATOM 2985 N N . THR A 1 378 ? -9.70600 27.75800 38.82500 1.000 80.66493 378 THR A N 1
ATOM 2986 C CA . THR A 1 378 ? -10.94600 27.87700 39.59500 1.000 76.11702 378 THR A CA 1
ATOM 2987 C C . THR A 1 378 ? -11.63200 29.23500 39.38200 1.000 76.66446 378 THR A C 1
ATOM 2988 O O . THR A 1 378 ? -12.77000 29.40900 39.81500 1.000 82.24934 378 THR A O 1
ATOM 2992 N N . LYS A 1 379 ? -10.97800 30.13400 38.65500 1.000 72.67977 379 LYS A N 1
ATOM 2993 C CA . LYS A 1 379 ? -11.52100 31.45800 38.32500 1.000 72.85874 379 LYS A CA 1
ATOM 2994 C C . LYS A 1 379 ? -12.29000 32.08700 39.50100 1.000 70.60320 379 LYS A C 1
ATOM 2995 O O . LYS A 1 379 ? -13.41100 32.57800 39.34700 1.000 76.83816 379 LYS A O 1
ATOM 3001 N N . VAL A 1 380 ? -11.68400 32.08400 40.69100 1.000 64.00504 380 VAL A N 1
ATOM 3002 C CA . VAL A 1 380 ? -12.36500 32.52800 41.91200 1.000 55.66194 380 VAL A CA 1
ATOM 3003 C C . VAL A 1 380 ? -11.42700 33.37400 42.77100 1.000 48.36896 380 VAL A C 1
ATOM 3004 O O . VAL A 1 380 ? -10.24400 33.05400 42.91800 1.000 47.24777 380 VAL A O 1
ATOM 3008 N N . GLN A 1 381 ? -11.96200 34.45400 43.34700 1.000 47.24777 381 GLN A N 1
ATOM 3009 C CA . GLN A 1 381 ? -11.26400 35.18400 44.40600 1.000 45.93182 381 GLN A CA 1
ATOM 3010 C C . GLN A 1 381 ? -11.29600 34.35700 45.68400 1.000 41.44971 381 GLN A C 1
ATOM 3011 O O . GLN A 1 381 ? -12.34700 34.23000 46.31900 1.000 50.89294 381 GLN A O 1
ATOM 3017 N N . ARG A 1 382 ? -10.14800 33.84500 46.10400 1.000 37.83348 382 ARG A N 1
ATOM 3018 C CA . ARG A 1 382 ? -10.08600 32.91900 47.22600 1.000 38.59673 382 ARG A CA 1
ATOM 3019 C C . ARG A 1 382 ? -9.48600 33.60300 48.44900 1.000 33.25662 382 ARG A C 1
ATOM 3020 O O . ARG A 1 382 ? -9.00400 34.73600 48.38700 1.000 29.34562 382 ARG A O 1
ATOM 3028 N N . LEU A 1 383 ? -9.54400 32.90600 49.58100 1.000 30.16677 383 LEU A N 1
ATOM 3029 C CA . LEU A 1 383 ? -8.94800 33.38200 50.83000 1.000 33.24083 383 LEU A CA 1
ATOM 3030 C C . LEU A 1 383 ? -8.04900 32.30900 51.44100 1.000 32.64602 383 LEU A C 1
ATOM 3031 O O . LEU A 1 383 ? -8.26400 31.87500 52.57500 1.000 42.00767 383 LEU A O 1
ATOM 3036 N N . PRO A 1 384 ? -7.02500 31.86200 50.71800 1.000 38.59673 384 PRO A N 1
ATOM 3037 C CA . PRO A 1 384 ? -6.14900 30.81600 51.25600 1.000 35.89641 384 PRO A CA 1
ATOM 3038 C C . PRO A 1 384 ? -5.35600 31.27600 52.47100 1.000 32.63549 384 PRO A C 1
ATOM 3039 O O . PRO A 1 384 ? -5.05500 32.46100 52.64000 1.000 30.48787 384 PRO A O 1
ATOM 3043 N N . ILE A 1 385 ? -5.00800 30.30400 53.31100 1.000 35.20159 385 ILE A N 1
ATOM 3044 C CA . ILE A 1 385 ? -3.97100 30.46600 54.32700 1.000 35.73586 385 ILE A CA 1
ATOM 3045 C C . ILE A 1 385 ? -2.63900 30.12800 53.66700 1.000 31.77486 385 ILE A C 1
ATOM 3046 O O . ILE A 1 385 ? -2.46400 29.01700 53.15300 1.000 30.80633 385 ILE A O 1
ATOM 3051 N N . GLU A 1 386 ? -1.72000 31.08300 53.62400 1.000 30.77211 386 GLU A N 1
ATOM 3052 C CA . GLU A 1 386 ? -0.45200 30.86200 52.94500 1.000 34.95945 386 GLU A CA 1
ATOM 3053 C C . GLU A 1 386 ? 0.68800 31.41500 53.79000 1.000 32.90395 386 GLU A C 1
ATOM 3054 O O . GLU A 1 386 ? 0.44900 32.10600 54.78400 1.000 27.74543 386 GLU A O 1
ATOM 3060 N N . PRO A 1 387 ? 1.93400 31.03600 53.48400 1.000 31.44851 387 PRO A N 1
ATOM 3061 C CA . PRO A 1 387 ? 3.08000 31.64300 54.18100 1.000 28.50079 387 PRO A CA 1
ATOM 3062 C C . PRO A 1 387 ? 3.13700 33.15700 53.98600 1.000 25.41094 387 PRO A C 1
ATOM 3063 O O . PRO A 1 387 ? 2.93000 33.66500 52.88200 1.000 26.23472 387 PRO A O 1
ATOM 3067 N N . ILE A 1 388 ? 3.42300 33.88000 55.08400 1.000 18.26008 388 ILE A N 1
ATOM 3068 C CA . ILE A 1 388 ? 3.52000 35.34400 55.04000 1.000 29.70356 388 ILE A CA 1
ATOM 3069 C C . ILE A 1 388 ? 4.85500 35.76900 54.42600 1.000 24.66085 388 ILE A C 1
ATOM 3070 O O . ILE A 1 388 ? 5.81300 35.00200 54.35100 1.000 21.68944 388 ILE A O 1
ATOM 3075 N N . SER A 1 389 ? 4.90100 37.01400 53.95900 1.000 19.60235 389 SER A N 1
ATOM 3076 C CA . SER A 1 389 ? 6.10800 37.60300 53.39100 1.000 18.11270 389 SER A CA 1
ATOM 3077 C C . SER A 1 389 ? 7.22000 37.75300 54.44400 1.000 16.81254 389 SER A C 1
ATOM 3078 O O . SER A 1 389 ? 6.99500 37.72700 55.66000 1.000 18.13902 389 SER A O 1
ATOM 3081 N N . GLN A 1 390 ? 8.43800 37.95400 53.94900 1.000 18.21008 390 GLN A N 1
ATOM 3082 C CA . GLN A 1 390 ? 9.53100 38.28500 54.85600 1.000 26.82953 390 GLN A CA 1
ATOM 3083 C C . GLN A 1 390 ? 9.20700 39.55300 55.64100 1.000 28.53237 390 GLN A C 1
ATOM 3084 O O . GLN A 1 390 ? 9.41600 39.60400 56.85900 1.000 32.59865 390 GLN A O 1
ATOM 3090 N N . ALA A 1 391 ? 8.62000 40.55800 54.97600 1.000 21.06042 391 ALA A N 1
ATOM 3091 C CA . ALA A 1 391 ? 8.28600 41.80100 55.66600 1.000 17.88899 391 ALA A CA 1
ATOM 3092 C C . ALA A 1 391 ? 7.29900 41.56800 56.80500 1.000 17.50473 391 ALA A C 1
ATOM 3093 O O . ALA A 1 391 ? 7.48900 42.10300 57.90400 1.000 18.80225 391 ALA A O 1
ATOM 3095 N N . SER A 1 392 ? 6.26000 40.75000 56.57600 1.000 14.67281 392 SER A N 1
ATOM 3096 C CA . SER A 1 392 ? 5.28300 40.47400 57.63000 1.000 25.86100 392 SER A CA 1
ATOM 3097 C C . SER A 1 392 ? 5.90300 39.66500 58.76200 1.000 22.03685 392 SER A C 1
ATOM 3098 O O . SER A 1 392 ? 5.62900 39.92300 59.94000 1.000 19.76026 392 SER A O 1
ATOM 3101 N N . ALA A 1 393 ? 6.71800 38.66000 58.42700 1.000 16.99151 393 ALA A N 1
ATOM 3102 C CA . ALA A 1 393 ? 7.38300 37.89900 59.48100 1.000 16.33354 393 ALA A CA 1
ATOM 3103 C C . ALA A 1 393 ? 8.28700 38.79700 60.31600 1.000 21.94210 393 ALA A C 1
ATOM 3104 O O . ALA A 1 393 ? 8.38300 38.61400 61.53400 1.000 16.57567 393 ALA A O 1
ATOM 3106 N N . ASN A 1 394 ? 8.92200 39.80200 59.69100 1.000 19.77079 394 ASN A N 1
ATOM 3107 C CA . ASN A 1 394 ? 9.75600 40.72500 60.45600 1.000 15.88085 394 ASN A CA 1
ATOM 3108 C C . ASN A 1 394 ? 8.91900 41.67600 61.30200 1.000 22.39742 394 ASN A C 1
ATOM 3109 O O . ASN A 1 394 ? 9.37000 42.10700 62.37200 1.000 19.95766 394 ASN A O 1
ATOM 3114 N N . GLN A 1 395 ? 7.71000 42.02300 60.85000 1.000 18.31799 395 GLN A N 1
ATOM 3115 C CA . GLN A 1 395 ? 6.83800 42.81600 61.71000 1.000 21.76050 395 GLN A CA 1
ATOM 3116 C C . GLN A 1 395 ? 6.41100 42.00500 62.93300 1.000 20.52878 395 GLN A C 1
ATOM 3117 O O . GLN A 1 395 ? 6.44100 42.50900 64.05800 1.000 22.90275 395 GLN A O 1
ATOM 3123 N N . ARG A 1 396 ? 6.05400 40.73300 62.73900 1.000 18.39957 396 ARG A N 1
ATOM 3124 C CA . ARG A 1 396 ? 5.70800 39.88600 63.87800 1.000 16.66779 396 ARG A CA 1
ATOM 3125 C C . ARG A 1 396 ? 6.87000 39.78200 64.85300 1.000 16.96256 396 ARG A C 1
ATOM 3126 O O . ARG A 1 396 ? 6.68500 39.88800 66.07000 1.000 24.59769 396 ARG A O 1
ATOM 3134 N N . LYS A 1 397 ? 8.07700 39.55800 64.33000 1.000 18.91016 397 LYS A N 1
ATOM 3135 C CA . LYS A 1 397 ? 9.27900 39.54100 65.16400 1.000 23.51071 397 LYS A CA 1
ATOM 3136 C C . LYS A 1 397 ? 9.44400 40.83500 65.95000 1.000 23.06066 397 LYS A C 1
ATOM 3137 O O . LYS A 1 397 ? 9.82400 40.81000 67.12900 1.000 17.28365 397 LYS A O 1
ATOM 3143 N N . GLY A 1 398 ? 9.21000 41.97900 65.30100 1.000 21.47626 398 GLY A N 1
ATOM 3144 C CA . GLY A 1 398 ? 9.41100 43.26300 65.95700 1.000 20.87882 398 GLY A CA 1
ATOM 3145 C C . GLY A 1 398 ? 8.50000 43.48800 67.15000 1.000 23.18962 398 GLY A C 1
ATOM 3146 O O . GLY A 1 398 ? 8.79300 44.33500 67.99700 1.000 20.71827 398 GLY A O 1
ATOM 3147 N N . ARG A 1 399 ? 7.42000 42.71600 67.27000 1.000 23.25805 399 ARG A N 1
ATOM 3148 C CA . ARG A 1 399 ? 6.54500 42.95000 68.41100 1.000 24.43188 399 ARG A CA 1
ATOM 3149 C C . ARG A 1 399 ? 7.16400 42.55600 69.74800 1.000 26.82690 399 ARG A C 1
ATOM 3150 O O . ARG A 1 399 ? 6.60200 42.91600 70.78800 1.000 31.29059 399 ARG A O 1
ATOM 3158 N N . CYS A 1 400 ? 8.30500 41.86300 69.76800 1.000 25.67676 400 CYS A N 1
ATOM 3159 C CA . CYS A 1 400 ? 9.02800 41.63700 71.02000 1.000 30.35101 400 CYS A CA 1
ATOM 3160 C C . CYS A 1 400 ? 10.26400 42.51800 71.14900 1.000 30.83001 400 CYS A C 1
ATOM 3161 O O . CYS A 1 400 ? 11.10300 42.27200 72.02400 1.000 32.23808 400 CYS A O 1
ATOM 3164 N N . GLY A 1 401 ? 10.37800 43.54300 70.30600 1.000 29.73251 401 GLY A N 1
ATOM 3165 C CA . GLY A 1 401 ? 11.54600 44.37800 70.21600 1.000 29.48248 401 GLY A CA 1
ATOM 3166 C C . GLY A 1 401 ? 11.36600 45.64100 71.04500 1.000 33.52507 401 GLY A C 1
ATOM 3167 O O . GLY A 1 401 ? 11.97900 46.64500 70.67300 1.000 25.46358 401 GLY A O 1
ATOM 3168 N N . ARG A 1 402 ? 10.55000 45.67200 72.14100 1.000 26.64267 402 ARG A N 1
ATOM 3169 C CA . ARG A 1 402 ? 10.48500 46.97000 72.85000 1.000 35.02788 402 ARG A CA 1
ATOM 3170 C C . ARG A 1 402 ? 11.60600 47.21100 73.78500 1.000 35.62269 402 ARG A C 1
ATOM 3171 O O . ARG A 1 402 ? 11.83700 48.35700 74.17400 1.000 28.76661 402 ARG A O 1
ATOM 3179 N N . VAL A 1 403 ? 12.16900 46.15100 74.29200 1.000 32.27229 403 VAL A N 1
ATOM 3180 C CA . VAL A 1 403 ? 13.28600 46.23500 75.15700 1.000 26.03207 403 VAL A CA 1
ATOM 3181 C C . VAL A 1 403 ? 14.28900 45.24700 74.62200 1.000 29.07191 403 VAL A C 1
ATOM 3182 O O . VAL A 1 403 ? 14.02000 44.49700 73.68300 1.000 32.08016 403 VAL A O 1
ATOM 3186 N N . SER A 1 404 ? 15.44400 45.26400 75.23900 1.000 25.78204 404 SER A N 1
ATOM 3187 C CA . SER A 1 404 ? 16.49600 44.36000 74.87000 1.000 29.92464 404 SER A CA 1
ATOM 3188 C C . SER A 1 404 ? 16.10600 42.90900 75.16600 1.000 29.03243 404 SER A C 1
ATOM 3189 O O . SER A 1 404 ? 15.19600 42.61200 75.94900 1.000 33.90933 404 SER A O 1
ATOM 3192 N N . GLU A 1 405 ? 16.80500 42.00000 74.49000 1.000 25.32935 405 GLU A N 1
ATOM 3193 C CA . GLU A 1 405 ? 16.74200 40.56700 74.74600 1.000 23.74495 405 GLU A CA 1
ATOM 3194 C C . GLU A 1 405 ? 15.38000 39.95900 74.41200 1.000 25.99259 405 GLU A C 1
ATOM 3195 O O . GLU A 1 405 ? 14.98100 38.95400 75.00800 1.000 24.80297 405 GLU A O 1
ATOM 3201 N N . GLY A 1 406 ? 14.69800 40.50700 73.41300 1.000 24.16606 406 GLY A N 1
ATOM 3202 C CA . GLY A 1 406 ? 13.52500 39.84700 72.88200 1.000 25.22145 406 GLY A CA 1
ATOM 3203 C C . GLY A 1 406 ? 13.91000 38.63200 72.05700 1.000 24.46872 406 GLY A C 1
ATOM 3204 O O . GLY A 1 406 ? 15.02800 38.51600 71.56400 1.000 27.52435 406 GLY A O 1
ATOM 3205 N N . ILE A 1 407 ? 13.00000 37.66600 71.98600 1.000 21.42362 407 ILE A N 1
ATOM 3206 C CA . ILE A 1 407 ? 13.24300 36.41500 71.28000 1.000 26.01101 407 ILE A CA 1
ATOM 3207 C C . ILE A 1 407 ? 12.01300 36.09500 70.44600 1.000 26.21630 407 ILE A C 1
ATOM 3208 O O . ILE A 1 407 ? 10.90000 36.03100 70.97800 1.000 23.66073 407 ILE A O 1
ATOM 3213 N N . CYS A 1 408 ? 12.21100 35.86100 69.15900 1.000 21.05516 408 CYS A N 1
ATOM 3214 C CA . CYS A 1 408 ? 11.12800 35.46400 68.27100 1.000 18.55222 408 CYS A CA 1
ATOM 3215 C C . CYS A 1 408 ? 11.42700 34.06300 67.75300 1.000 21.52890 408 CYS A C 1
ATOM 3216 O O . CYS A 1 408 ? 12.47300 33.83300 67.13900 1.000 24.91088 408 CYS A O 1
ATOM 3219 N N . ILE A 1 409 ? 10.54500 33.11800 68.05300 1.000 22.22898 409 ILE A N 1
ATOM 3220 C CA . ILE A 1 409 ? 10.67800 31.74300 67.58700 1.000 25.54254 409 ILE A CA 1
ATOM 3221 C C . ILE A 1 409 ? 9.77700 31.55800 66.36900 1.000 30.50892 409 ILE A C 1
ATOM 3222 O O . ILE A 1 409 ? 8.54700 31.65600 66.47400 1.000 28.41393 409 ILE A O 1
ATOM 3227 N N . ARG A 1 410 ? 10.38300 31.23600 65.22800 1.000 25.40041 410 ARG A N 1
ATOM 3228 C CA . ARG A 1 410 ? 9.66000 30.96000 63.99300 1.000 19.61288 410 ARG A CA 1
ATOM 3229 C C . ARG A 1 410 ? 9.49800 29.45600 63.84300 1.000 20.33665 410 ARG A C 1
ATOM 3230 O O . ARG A 1 410 ? 10.47800 28.71000 63.96100 1.000 20.12610 410 ARG A O 1
ATOM 3238 N N . LEU A 1 411 ? 8.26200 29.00600 63.64200 1.000 20.53404 411 LEU A N 1
ATOM 3239 C CA . LEU A 1 411 ? 8.03300 27.57400 63.51500 1.000 29.30088 411 LEU A CA 1
ATOM 3240 C C . LEU A 1 411 ? 8.26500 27.13900 62.07200 1.000 31.44061 411 LEU A C 1
ATOM 3241 O O . LEU A 1 411 ? 7.41200 26.49000 61.45500 1.000 30.44049 411 LEU A O 1
ATOM 3246 N N . TYR A 1 412 ? 9.43700 27.46900 61.54700 1.000 28.95874 412 TYR A N 1
ATOM 3247 C CA . TYR A 1 412 ? 9.85500 27.09200 60.20600 1.000 21.70787 412 TYR A CA 1
ATOM 3248 C C . TYR A 1 412 ? 11.35500 27.34200 60.14800 1.000 23.06592 412 TYR A C 1
ATOM 3249 O O . TYR A 1 412 ? 11.94300 27.87700 61.08900 1.000 31.30639 412 TYR A O 1
ATOM 3258 N N . SER A 1 413 ? 11.97400 26.92700 59.05100 1.000 22.47375 413 SER A N 1
ATOM 3259 C CA . SER A 1 413 ? 13.42200 27.00700 58.91100 1.000 27.35065 413 SER A CA 1
ATOM 3260 C C . SER A 1 413 ? 13.83700 28.35200 58.32000 1.000 22.05264 413 SER A C 1
ATOM 3261 O O . SER A 1 413 ? 13.03700 29.07100 57.70900 1.000 21.91052 413 SER A O 1
ATOM 3264 N N . GLU A 1 414 ? 15.10100 28.70700 58.54700 1.000 27.04008 414 GLU A N 1
ATOM 3265 C CA . GLU A 1 414 ? 15.65400 29.89600 57.90500 1.000 25.72940 414 GLU A CA 1
ATOM 3266 C C . GLU A 1 414 ? 15.54300 29.82900 56.38300 1.000 24.29502 414 GLU A C 1
ATOM 3267 O O . GLU A 1 414 ? 15.25400 30.84200 55.73500 1.000 25.52938 414 GLU A O 1
ATOM 3273 N N . ASP A 1 415 ? 15.83300 28.66700 55.79200 1.000 30.24836 415 ASP A N 1
ATOM 3274 C CA . ASP A 1 415 ? 15.62500 28.47200 54.35700 1.000 26.86901 415 ASP A CA 1
ATOM 3275 C C . ASP A 1 415 ? 14.18400 28.77600 53.96000 1.000 25.34514 415 ASP A C 1
ATOM 3276 O O . ASP A 1 415 ? 13.92800 29.42500 52.93900 1.000 26.54002 415 ASP A O 1
ATOM 3281 N N . ASP A 1 416 ? 13.22700 28.25700 54.72800 1.000 25.74782 416 ASP A N 1
ATOM 3282 C CA . ASP A 1 416 ? 11.82700 28.59400 54.51800 1.000 24.78981 416 ASP A CA 1
ATOM 3283 C C . ASP A 1 416 ? 11.62100 30.11500 54.54900 1.000 26.62951 416 ASP A C 1
ATOM 3284 O O . ASP A 1 416 ? 10.98700 30.68900 53.65300 1.000 29.04559 416 ASP A O 1
ATOM 3289 N N . PHE A 1 417 ? 12.14800 30.78500 55.57800 1.000 27.61384 417 PHE A N 1
ATOM 3290 C CA . PHE A 1 417 ? 12.00400 32.24000 55.67000 1.000 22.86853 417 PHE A CA 1
ATOM 3291 C C . PHE A 1 417 ? 12.57700 32.92800 54.43500 1.000 29.99833 417 PHE A C 1
ATOM 3292 O O . PHE A 1 417 ? 11.95500 33.83400 53.86500 1.000 27.11115 417 PHE A O 1
ATOM 3300 N N . LEU A 1 418 ? 13.76900 32.50600 53.99800 1.000 27.03745 418 LEU A N 1
ATOM 3301 C CA . LEU A 1 418 ? 14.40400 33.19900 52.88300 1.000 23.24752 418 LEU A CA 1
ATOM 3302 C C . LEU A 1 418 ? 13.71900 32.90800 51.55400 1.000 30.94845 418 LEU A C 1
ATOM 3303 O O . LEU A 1 418 ? 13.79400 33.73000 50.63500 1.000 25.11091 418 LEU A O 1
ATOM 3308 N N . SER A 1 419 ? 12.98600 31.80400 51.45800 1.000 29.80357 419 SER A N 1
ATOM 3309 C CA . SER A 1 419 ? 12.29700 31.49000 50.21300 1.000 35.96484 419 SER A CA 1
ATOM 3310 C C . SER A 1 419 ? 11.09300 32.39700 50.00400 1.000 28.76398 419 SER A C 1
ATOM 3311 O O . SER A 1 419 ? 10.63700 32.57500 48.87300 1.000 32.59338 419 SER A O 1
ATOM 3314 N N . ARG A 1 420 ? 10.53400 32.92400 51.07600 1.000 27.84281 420 ARG A N 1
ATOM 3315 C CA . ARG A 1 420 ? 9.36100 33.75800 50.95600 1.000 22.51059 420 ARG A CA 1
ATOM 3316 C C . ARG A 1 420 ? 9.69800 35.06900 50.24100 1.000 30.73000 420 ARG A C 1
ATOM 3317 O O . ARG A 1 420 ? 10.83300 35.56200 50.32100 1.000 29.80094 420 ARG A O 1
ATOM 3325 N N . PRO A 1 421 ? 8.72300 35.66500 49.55100 1.000 34.61468 421 PRO A N 1
ATOM 3326 C CA . PRO A 1 421 ? 8.95600 36.97500 48.93100 1.000 29.14823 421 PRO A CA 1
ATOM 3327 C C . PRO A 1 421 ? 9.32700 38.01500 49.97800 1.000 28.67712 421 PRO A C 1
ATOM 3328 O O . PRO A 1 421 ? 8.94700 37.93300 51.14900 1.000 25.40041 421 PRO A O 1
ATOM 3332 N N . GLU A 1 422 ? 10.04300 39.03800 49.51800 1.000 28.11390 422 GLU A N 1
ATOM 3333 C CA . GLU A 1 422 ? 10.46900 40.09600 50.41700 1.000 24.86614 422 GLU A CA 1
ATOM 3334 C C . GLU A 1 422 ? 9.27300 40.88300 50.94400 1.000 25.40831 422 GLU A C 1
ATOM 3335 O O . GLU A 1 422 ? 9.23200 41.23400 52.13100 1.000 26.04260 422 GLU A O 1
ATOM 3341 N N . PHE A 1 423 ? 8.27200 41.13300 50.09900 1.000 24.98194 423 PHE A N 1
ATOM 3342 C CA . PHE A 1 423 ? 7.10700 41.91900 50.49700 1.000 28.70081 423 PHE A CA 1
ATOM 3343 C C . PHE A 1 423 ? 5.82300 41.17100 50.16200 1.000 27.60857 423 PHE A C 1
ATOM 3344 O O . PHE A 1 423 ? 5.78700 40.31300 49.27700 1.000 27.54541 423 PHE A O 1
ATOM 3352 N N . THR A 1 424 ? 4.75600 41.53200 50.87100 1.000 21.40783 424 THR A N 1
ATOM 3353 C CA . THR A 1 424 ? 3.43100 41.04900 50.52200 1.000 23.21594 424 THR A CA 1
ATOM 3354 C C . THR A 1 424 ? 2.96100 41.75100 49.25500 1.000 24.24238 424 THR A C 1
ATOM 3355 O O . THR A 1 424 ? 3.18800 42.95200 49.07200 1.000 22.87116 424 THR A O 1
ATOM 3359 N N . ASP A 1 425 ? 2.33300 40.99500 48.36300 1.000 19.71026 425 ASP A N 1
ATOM 3360 C CA . ASP A 1 425 ? 1.68000 41.61800 47.21700 1.000 25.16354 425 ASP A CA 1
ATOM 3361 C C . ASP A 1 425 ? 0.59400 42.57100 47.71000 1.000 28.39288 425 ASP A C 1
ATOM 3362 O O . ASP A 1 425 ? -0.23100 42.18200 48.54700 1.000 21.45257 425 ASP A O 1
ATOM 3367 N N . PRO A 1 426 ? 0.54700 43.80100 47.21700 1.000 25.68729 426 PRO A N 1
ATOM 3368 C CA . PRO A 1 426 ? -0.59500 44.66400 47.53100 1.000 23.83180 426 PRO A CA 1
ATOM 3369 C C . PRO A 1 426 ? -1.86900 44.07900 46.93200 1.000 31.00898 426 PRO A C 1
ATOM 3370 O O . PRO A 1 426 ? -1.83600 43.39800 45.89900 1.000 27.05324 426 PRO A O 1
ATOM 3374 N N . GLU A 1 427 ? -3.00400 44.36000 47.58800 1.000 23.08435 427 GLU A N 1
ATOM 3375 C CA . GLU A 1 427 ? -4.26000 43.71500 47.20200 1.000 23.40807 427 GLU A CA 1
ATOM 3376 C C . GLU A 1 427 ? -4.61400 43.99600 45.74200 1.000 26.62424 427 GLU A C 1
ATOM 3377 O O . GLU A 1 427 ? -5.14100 43.12000 45.04600 1.000 33.82248 427 GLU A O 1
ATOM 3383 N N . ILE A 1 428 ? -4.29800 45.19800 45.25000 1.000 23.16330 428 ILE A N 1
ATOM 3384 C CA . ILE A 1 428 ? -4.60200 45.57200 43.86900 1.000 35.66743 428 ILE A CA 1
ATOM 3385 C C . ILE A 1 428 ? -4.00400 44.58800 42.86600 1.000 41.09440 428 ILE A C 1
ATOM 3386 O O . ILE A 1 428 ? -4.49500 44.47400 41.73400 1.000 38.65727 428 ILE A O 1
ATOM 3391 N N . LEU A 1 429 ? -2.92900 43.88800 43.24000 1.000 36.30172 429 LEU A N 1
ATOM 3392 C CA . LEU A 1 429 ? -2.23000 42.99100 42.32600 1.000 41.56025 429 LEU A CA 1
ATOM 3393 C C . LEU A 1 429 ? -2.65600 41.53600 42.46800 1.000 42.61037 429 LEU A C 1
ATOM 3394 O O . LEU A 1 429 ? -2.17300 40.68900 41.71300 1.000 36.91495 429 LEU A O 1
ATOM 3399 N N . ARG A 1 430 ? -3.56400 41.22600 43.39200 1.000 40.94438 430 ARG A N 1
ATOM 3400 C CA . ARG A 1 430 ? -4.01400 39.85300 43.58200 1.000 41.71290 430 ARG A CA 1
ATOM 3401 C C . ARG A 1 430 ? -5.53600 39.76200 43.61900 1.000 34.98577 430 ARG A C 1
ATOM 3402 O O . ARG A 1 430 ? -6.08200 38.80500 44.18200 1.000 39.23628 430 ARG A O 1
ATOM 3410 N N . THR A 1 431 ? -6.23200 40.75000 43.05800 1.000 34.41465 431 THR A N 1
ATOM 3411 C CA . THR A 1 431 ? -7.69100 40.77900 43.02600 1.000 33.81984 431 THR A CA 1
ATOM 3412 C C . THR A 1 431 ? -8.19000 40.74700 41.59200 1.000 30.41154 431 THR A C 1
ATOM 3413 O O . THR A 1 431 ? -7.63800 41.42900 40.71900 1.000 38.04140 431 THR A O 1
ATOM 3417 N N . ASN A 1 432 ? -9.22300 39.94800 41.34300 1.000 31.77223 432 ASN A N 1
ATOM 3418 C CA . ASN A 1 432 ? -9.81300 39.94100 40.01300 1.000 40.83648 432 ASN A CA 1
ATOM 3419 C C . ASN A 1 432 ? -10.30300 41.33800 39.65600 1.000 37.80716 432 ASN A C 1
ATOM 3420 O O . ASN A 1 432 ? -10.84500 42.06600 40.49400 1.000 40.90227 432 ASN A O 1
ATOM 3425 N N . LEU A 1 433 ? -10.10200 41.71700 38.39800 1.000 42.33666 433 LEU A N 1
ATOM 3426 C CA . LEU A 1 433 ? -10.36800 43.09500 38.01500 1.000 42.14453 433 LEU A CA 1
ATOM 3427 C C . LEU A 1 433 ? -11.85400 43.38600 37.90400 1.000 45.57652 433 LEU A C 1
ATOM 3428 O O . LEU A 1 433 ? -12.23900 44.55900 37.94700 1.000 47.18460 433 LEU A O 1
ATOM 3433 N N . ALA A 1 434 ? -12.69900 42.35500 37.80300 1.000 38.18616 434 ALA A N 1
ATOM 3434 C CA . ALA A 1 434 ? -14.13700 42.58500 37.90600 1.000 42.97884 434 ALA A CA 1
ATOM 3435 C C . ALA A 1 434 ? -14.49100 43.18000 39.26500 1.000 43.10254 434 ALA A C 1
ATOM 3436 O O . ALA A 1 434 ? -15.30800 44.10700 39.35000 1.000 41.78922 434 ALA A O 1
ATOM 3438 N N . SER A 1 435 ? -13.89100 42.65900 40.34100 1.000 38.33881 435 SER A N 1
ATOM 3439 C CA . SER A 1 435 ? -14.13200 43.23400 41.66100 1.000 38.51514 435 SER A CA 1
ATOM 3440 C C . SER A 1 435 ? -13.60700 44.66000 41.74100 1.000 34.51730 435 SER A C 1
ATOM 3441 O O . SER A 1 435 ? -14.32000 45.55600 42.19900 1.000 38.00456 435 SER A O 1
ATOM 3444 N N . VAL A 1 436 ? -12.38700 44.90000 41.24800 1.000 36.17802 436 VAL A N 1
ATOM 3445 C CA . VAL A 1 436 ? -11.79400 46.23700 41.32200 1.000 33.79089 436 VAL A CA 1
ATOM 3446 C C . VAL A 1 436 ? -12.65900 47.23800 40.56900 1.000 35.19633 436 VAL A C 1
ATOM 3447 O O . VAL A 1 436 ? -13.02800 48.29400 41.09900 1.000 38.90993 436 VAL A O 1
ATOM 3451 N N . ILE A 1 437 ? -13.03800 46.89900 39.33600 1.000 34.81470 437 ILE A N 1
ATOM 3452 C CA . ILE A 1 437 ? -13.84700 47.82100 38.54400 1.000 36.45174 437 ILE A CA 1
ATOM 3453 C C . ILE A 1 437 ? -15.21000 48.02500 39.19700 1.000 44.39743 437 ILE A C 1
ATOM 3454 O O . ILE A 1 437 ? -15.71300 49.15000 39.27100 1.000 39.24944 437 ILE A O 1
ATOM 3459 N N . LEU A 1 438 ? -15.81300 46.94600 39.70600 1.000 36.58070 438 LEU A N 1
ATOM 3460 C CA . LEU A 1 438 ? -17.10900 47.05800 40.36600 1.000 38.96257 438 LEU A CA 1
ATOM 3461 C C . LEU A 1 438 ? -17.04600 48.04700 41.52400 1.000 40.93386 438 LEU A C 1
ATOM 3462 O O . LEU A 1 438 ? -17.92900 48.90400 41.67700 1.000 35.97800 438 LEU A O 1
ATOM 3467 N N . GLN A 1 439 ? -15.97500 47.97700 42.31000 1.000 33.38032 439 GLN A N 1
ATOM 3468 C CA . GLN A 1 439 ? -15.90300 48.75800 43.53300 1.000 44.21056 439 GLN A CA 1
ATOM 3469 C C . GLN A 1 439 ? -15.60700 50.20300 43.17000 1.000 37.30710 439 GLN A C 1
ATOM 3470 O O . GLN A 1 439 ? -16.23400 51.12500 43.69200 1.000 32.25650 439 GLN A O 1
ATOM 3476 N N . MET A 1 440 ? -14.76600 50.39500 42.14900 1.000 37.14656 440 MET A N 1
ATOM 3477 C CA . MET A 1 440 ? -14.48700 51.73600 41.63200 1.000 42.00767 440 MET A CA 1
ATOM 3478 C C . MET A 1 440 ? -15.72500 52.41800 41.05500 1.000 46.38188 440 MET A C 1
ATOM 3479 O O . MET A 1 440 ? -15.98000 53.60100 41.32200 1.000 45.17910 440 MET A O 1
ATOM 3484 N N . THR A 1 441 ? -16.51800 51.69400 40.27400 1.000 38.90466 441 THR A N 1
ATOM 3485 C CA . THR A 1 441 ? -17.73600 52.31500 39.76300 1.000 42.08926 441 THR A CA 1
ATOM 3486 C C . THR A 1 441 ? -18.73900 52.58300 40.87900 1.000 38.58621 441 THR A C 1
ATOM 3487 O O . THR A 1 441 ? -19.48600 53.57000 40.82400 1.000 43.84736 441 THR A O 1
ATOM 3491 N N . ALA A 1 442 ? -18.80700 51.70500 41.88500 1.000 36.77020 442 ALA A N 1
ATOM 3492 C CA . ALA A 1 442 ? -19.71600 51.97400 42.99900 1.000 38.29407 442 ALA A CA 1
ATOM 3493 C C . ALA A 1 442 ? -19.31900 53.25000 43.72200 1.000 39.60212 442 ALA A C 1
ATOM 3494 O O . ALA A 1 442 ? -20.18200 53.99500 44.19500 1.000 42.57353 442 ALA A O 1
ATOM 3496 N N . LEU A 1 443 ? -18.02000 53.52800 43.78300 1.000 38.74149 443 LEU A N 1
ATOM 3497 C CA . LEU A 1 443 ? -17.48400 54.69100 44.47000 1.000 35.87799 443 LEU A CA 1
ATOM 3498 C C . LEU A 1 443 ? -17.37000 55.92000 43.58000 1.000 41.64973 443 LEU A C 1
ATOM 3499 O O . LEU A 1 443 ? -17.12000 57.00900 44.10000 1.000 43.16307 443 LEU A O 1
ATOM 3504 N N . GLY A 1 444 ? -17.57400 55.78100 42.27200 1.000 45.99762 444 GLY A N 1
ATOM 3505 C CA . GLY A 1 444 ? -17.42200 56.89600 41.34900 1.000 42.32350 444 GLY A CA 1
ATOM 3506 C C . GLY A 1 444 ? -15.99400 57.36900 41.16700 1.000 45.01329 444 GLY A C 1
ATOM 3507 O O . GLY A 1 444 ? -15.75900 58.57000 40.99300 1.000 47.41621 444 GLY A O 1
ATOM 3508 N N . LEU A 1 445 ? -15.03200 56.45400 41.19600 1.000 43.22097 445 LEU A N 1
ATOM 3509 C CA . LEU A 1 445 ? -13.63000 56.82700 41.06000 1.000 50.70082 445 LEU A CA 1
ATOM 3510 C C . LEU A 1 445 ? -13.19200 56.94900 39.60400 1.000 48.76111 445 LEU A C 1
ATOM 3511 O O . LEU A 1 445 ? -12.03700 57.30700 39.34100 1.000 49.38750 445 LEU A O 1
ATOM 3516 N N . GLY A 1 446 ? -14.06900 56.66100 38.66000 1.000 41.54445 446 GLY A N 1
ATOM 3517 C CA . GLY A 1 446 ? -13.72600 56.83300 37.26400 1.000 52.02466 446 GLY A CA 1
ATOM 3518 C C . GLY A 1 446 ? -13.05400 55.61000 36.67200 1.000 56.41729 446 GLY A C 1
ATOM 3519 O O . GLY A 1 446 ? -13.05900 54.50900 37.23300 1.000 57.90957 446 GLY A O 1
ATOM 3520 N N . ASP A 1 447 ? -12.44100 55.82700 35.51400 1.000 54.23019 447 ASP A N 1
ATOM 3521 C CA . ASP A 1 447 ? -11.93800 54.73000 34.70300 1.000 55.29084 447 ASP A CA 1
ATOM 3522 C C . ASP A 1 447 ? -10.64200 54.17500 35.27300 1.000 56.88050 447 ASP A C 1
ATOM 3523 O O . ASP A 1 447 ? -9.73700 54.92900 35.64300 1.000 59.70979 447 ASP A O 1
ATOM 3528 N N . ILE A 1 448 ? -10.56500 52.84500 35.34500 1.000 54.32230 448 ILE A N 1
ATOM 3529 C CA . ILE A 1 448 ? -9.43400 52.17600 35.96700 1.000 55.57508 448 ILE A CA 1
ATOM 3530 C C . ILE A 1 448 ? -8.13600 52.43100 35.21400 1.000 56.65153 448 ILE A C 1
ATOM 3531 O O . ILE A 1 448 ? -7.05200 52.35500 35.80400 1.000 56.46203 448 ILE A O 1
ATOM 3536 N N . ALA A 1 449 ? -8.21500 52.76800 33.92800 1.000 62.31537 449 ALA A N 1
ATOM 3537 C CA . ALA A 1 449 ? -7.00700 53.04100 33.16000 1.000 66.26321 449 ALA A CA 1
ATOM 3538 C C . ALA A 1 449 ? -6.48700 54.45400 33.38100 1.000 67.12647 449 ALA A C 1
ATOM 3539 O O . ALA A 1 449 ? -5.31400 54.72300 33.09700 1.000 65.16834 449 ALA A O 1
ATOM 3541 N N . ALA A 1 450 ? -7.32700 55.35700 33.88100 1.000 64.03663 450 ALA A N 1
ATOM 3542 C CA . ALA A 1 450 ? -6.91900 56.71800 34.19300 1.000 64.69460 450 ALA A CA 1
ATOM 3543 C C . ALA A 1 450 ? -6.57700 56.92000 35.66600 1.000 59.79138 450 ALA A C 1
ATOM 3544 O O . ALA A 1 450 ? -6.13900 58.01400 36.03900 1.000 62.07586 450 ALA A O 1
ATOM 3546 N N . PHE A 1 451 ? -6.76900 55.90700 36.51000 1.000 54.48285 451 PHE A N 1
ATOM 3547 C CA . PHE A 1 451 ? -6.62000 56.10800 37.95100 1.000 50.47184 451 PHE A CA 1
ATOM 3548 C C . PHE A 1 451 ? -5.15000 56.06300 38.35400 1.000 45.95551 451 PHE A C 1
ATOM 3549 O O . PHE A 1 451 ? -4.42700 55.14300 37.95700 1.000 44.24741 451 PHE A O 1
ATOM 3557 N N . PRO A 1 452 ? -4.69200 56.99700 39.17400 1.000 46.15817 452 PRO A N 1
ATOM 3558 C CA . PRO A 1 452 ? -3.27200 57.02200 39.58800 1.000 45.49756 452 PRO A CA 1
ATOM 3559 C C . PRO A 1 452 ? -2.96600 56.05100 40.72300 1.000 41.54182 452 PRO A C 1
ATOM 3560 O O . PRO A 1 452 ? -2.70500 56.43300 41.86600 1.000 38.71517 452 PRO A O 1
ATOM 3564 N N . PHE A 1 453 ? -2.98700 54.75600 40.40300 1.000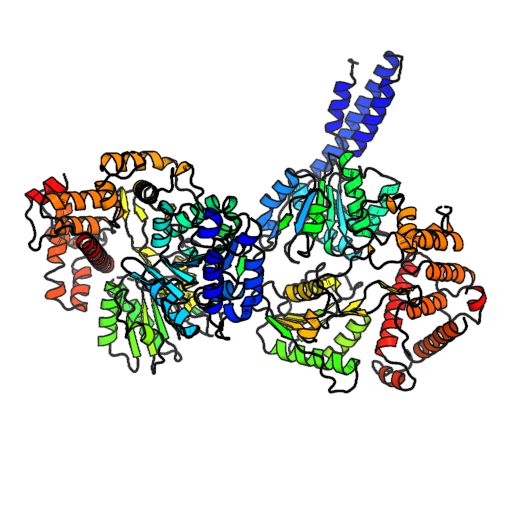 39.32050 453 PHE A N 1
ATOM 3565 C CA . PHE A 1 453 ? -2.61400 53.73700 41.37800 1.000 34.99630 453 PHE A CA 1
ATOM 3566 C C . PHE A 1 453 ? -1.15500 53.90200 41.79700 1.000 37.82032 453 PHE A C 1
ATOM 3567 O O . PHE A 1 453 ? -0.29400 54.22200 40.97400 1.000 37.64399 453 PHE A O 1
ATOM 3575 N N . VAL A 1 454 ? -0.87600 53.66200 43.08400 1.000 33.43032 454 VAL A N 1
ATOM 3576 C CA . VAL A 1 454 ? 0.50300 53.43700 43.51900 1.000 37.47555 454 VAL A CA 1
ATOM 3577 C C . VAL A 1 454 ? 1.11800 52.29200 42.72400 1.000 42.24980 454 VAL A C 1
ATOM 3578 O O . VAL A 1 454 ? 2.27700 52.35800 42.29400 1.000 45.07383 454 VAL A O 1
ATOM 3582 N N . GLU A 1 455 ? 0.35500 51.22100 42.52800 1.000 36.39384 455 GLU A N 1
ATOM 3583 C CA . GLU A 1 455 ? 0.75600 50.10300 41.68100 1.000 37.88612 455 GLU A CA 1
ATOM 3584 C C . GLU A 1 455 ? -0.46000 49.70400 40.85400 1.000 40.74699 455 GLU A C 1
ATOM 3585 O O . GLU A 1 455 ? -1.47100 49.26000 41.41100 1.000 46.82930 455 GLU A O 1
ATOM 3591 N N . ALA A 1 456 ? -0.37400 49.88200 39.53600 1.000 40.13113 456 ALA A N 1
ATOM 3592 C CA . ALA A 1 456 ? -1.49500 49.62700 38.64600 1.000 46.56611 456 ALA A CA 1
ATOM 3593 C C . ALA A 1 456 ? -1.69300 48.12400 38.46700 1.000 45.35017 456 ALA A C 1
ATOM 3594 O O . ALA A 1 456 ? -0.72000 47.36800 38.43500 1.000 48.26368 456 ALA A O 1
ATOM 3596 N N . PRO A 1 457 ? -2.93800 47.66600 38.34200 1.000 43.43942 457 PRO A N 1
ATOM 3597 C CA . PRO A 1 457 ? -3.17300 46.24800 38.04400 1.000 42.46825 457 PRO A CA 1
ATOM 3598 C C . PRO A 1 457 ? -2.81500 45.93600 36.60000 1.000 48.47686 457 PRO A C 1
ATOM 3599 O O . PRO A 1 457 ? -2.63300 46.82500 35.76800 1.000 52.76159 457 PRO A O 1
ATOM 3603 N N . ASP A 1 458 ? -2.72600 44.64300 36.30100 1.000 55.18556 458 ASP A N 1
ATOM 3604 C CA . ASP A 1 458 ? -2.38800 44.20300 34.95100 1.000 62.09955 458 ASP A CA 1
ATOM 3605 C C . ASP A 1 458 ? -3.53300 44.57700 34.01500 1.000 58.73862 458 ASP A C 1
ATOM 3606 O O . ASP A 1 458 ? -4.61900 43.99600 34.09300 1.000 53.82224 458 ASP A O 1
ATOM 3611 N N . LYS A 1 459 ? -3.29200 45.54500 33.12500 1.000 57.57796 459 LYS A N 1
ATOM 3612 C CA . LYS A 1 459 ? -4.34300 46.03800 32.23900 1.000 65.81579 459 LYS A CA 1
ATOM 3613 C C . LYS A 1 459 ? -4.84100 44.98300 31.25700 1.000 69.39516 459 LYS A C 1
ATOM 3614 O O . LYS A 1 459 ? -5.87200 45.20300 30.61100 1.000 73.63251 459 LYS A O 1
ATOM 3620 N N . ARG A 1 460 ? -4.13200 43.86400 31.10500 1.000 62.92333 460 ARG A N 1
ATOM 3621 C CA . ARG A 1 460 ? -4.61100 42.81100 30.21800 1.000 70.15315 460 ARG A CA 1
ATOM 3622 C C . ARG A 1 460 ? -5.86600 42.12200 30.74600 1.000 68.65560 460 ARG A C 1
ATOM 3623 O O . ARG A 1 460 ? -6.55100 41.44700 29.96700 1.000 64.54458 460 ARG A O 1
ATOM 3631 N N . ASN A 1 461 ? -6.20500 42.30400 32.02700 1.000 63.91029 461 ASN A N 1
ATOM 3632 C CA . ASN A 1 461 ? -7.38200 41.69200 32.63500 1.000 62.97334 461 ASN A CA 1
ATOM 3633 C C . ASN A 1 461 ? -8.60400 42.60400 32.61800 1.000 60.33881 461 ASN A C 1
ATOM 3634 O O . ASN A 1 461 ? -9.69000 42.17000 33.02000 1.000 57.69113 461 ASN A O 1
ATOM 3639 N N . ILE A 1 462 ? -8.46500 43.83600 32.12700 1.000 58.45701 462 ILE A N 1
ATOM 3640 C CA . ILE A 1 462 ? -9.50800 44.84100 32.31800 1.000 52.86950 462 ILE A CA 1
ATOM 3641 C C . ILE A 1 462 ? -10.77800 44.47000 31.56100 1.000 60.45462 462 ILE A C 1
ATOM 3642 O O . ILE A 1 462 ? -11.86700 44.39400 32.14200 1.000 59.54925 462 ILE A O 1
ATOM 3647 N N . GLN A 1 463 ? -10.66200 44.22800 30.25300 1.000 66.82643 463 GLN A N 1
ATOM 3648 C CA . GLN A 1 463 ? -11.86700 44.07200 29.44300 1.000 71.70860 463 GLN A CA 1
ATOM 3649 C C . GLN A 1 463 ? -12.64500 42.81300 29.81200 1.000 67.10805 463 GLN A C 1
ATOM 3650 O O . GLN A 1 463 ? -13.86800 42.77000 29.62200 1.000 65.38416 463 GLN A O 1
ATOM 3656 N N . ASP A 1 464 ? -11.96700 41.78300 30.32300 1.000 63.29706 464 ASP A N 1
ATOM 3657 C CA . ASP A 1 464 ? -12.68700 40.61600 30.82400 1.000 70.20579 464 ASP A CA 1
ATOM 3658 C C . ASP A 1 464 ? -13.45700 40.94500 32.09800 1.000 65.56839 464 ASP A C 1
ATOM 3659 O O . ASP A 1 464 ? -14.56600 40.43600 32.30800 1.000 62.47065 464 ASP A O 1
ATOM 3664 N N . GLY A 1 465 ? -12.90500 41.82000 32.94200 1.000 58.59387 465 GLY A N 1
ATOM 3665 C CA . GLY A 1 465 ? -13.64200 42.26600 34.11400 1.000 45.26859 465 GLY A CA 1
ATOM 3666 C C . GLY A 1 465 ? -14.90300 43.01900 33.74000 1.000 54.34073 465 GLY A C 1
ATOM 3667 O O . GLY A 1 465 ? -15.98500 42.74900 34.26900 1.000 52.46682 465 GLY A O 1
ATOM 3668 N N . VAL A 1 466 ? -14.78300 43.95700 32.79600 1.000 50.51395 466 VAL A N 1
ATOM 3669 C CA . VAL A 1 466 ? -15.95200 44.67700 32.30200 1.000 52.02466 466 VAL A CA 1
ATOM 3670 C C . VAL A 1 466 ? -16.94200 43.70000 31.68700 1.000 54.57760 466 VAL A C 1
ATOM 3671 O O . VAL A 1 466 ? -18.15100 43.76200 31.94900 1.000 53.63801 466 VAL A O 1
ATOM 3675 N N . ARG A 1 467 ? -16.42600 42.75500 30.89800 1.000 56.84629 467 ARG A N 1
ATOM 3676 C CA . ARG A 1 467 ? -17.21000 41.65500 30.34600 1.000 64.43667 467 ARG A CA 1
ATOM 3677 C C . ARG A 1 467 ? -18.04300 40.96800 31.42000 1.000 57.75166 467 ARG A C 1
ATOM 3678 O O . ARG A 1 467 ? -19.27100 40.86000 31.30100 1.000 58.31225 467 ARG A O 1
ATOM 3686 N N . LEU A 1 468 ? -17.37500 40.47700 32.46600 1.000 57.96221 468 LEU A N 1
ATOM 3687 C CA . LEU A 1 468 ? -18.05400 39.72700 33.51800 1.000 57.75692 468 LEU A CA 1
ATOM 3688 C C . LEU A 1 468 ? -19.18800 40.53500 34.13900 1.000 55.19346 468 LEU A C 1
ATOM 3689 O O . LEU A 1 468 ? -20.31300 40.04000 34.27700 1.000 53.21691 468 LEU A O 1
ATOM 3694 N N . LEU A 1 469 ? -18.90900 41.78700 34.51800 1.000 54.92237 469 LEU A N 1
ATOM 3695 C CA . LEU A 1 469 ? -19.90900 42.59900 35.20600 1.000 55.08029 469 LEU A CA 1
ATOM 3696 C C . LEU A 1 469 ? -21.10900 42.88500 34.30900 1.000 60.29407 469 LEU A C 1
ATOM 3697 O O . LEU A 1 469 ? -22.24100 42.99400 34.79900 1.000 61.37052 469 LEU A O 1
ATOM 3702 N N . GLU A 1 470 ? -20.88200 43.01800 33.00000 1.000 59.49134 470 GLU A N 1
ATOM 3703 C CA . GLU A 1 470 ? -21.99700 43.13600 32.06300 1.000 66.25005 470 GLU A CA 1
ATOM 3704 C C . GLU A 1 470 ? -22.85500 41.87500 32.07400 1.000 62.88912 470 GLU A C 1
ATOM 3705 O O . GLU A 1 470 ? -24.08000 41.94600 32.22500 1.000 60.45198 470 GLU A O 1
ATOM 3711 N N . GLU A 1 471 ? -22.22200 40.70500 31.93100 1.000 60.58884 471 GLU A N 1
ATOM 3712 C CA . GLU A 1 471 ? -22.96000 39.44300 31.94800 1.000 67.58179 471 GLU A CA 1
ATOM 3713 C C . GLU A 1 471 ? -23.76300 39.25800 33.23100 1.000 65.89211 471 GLU A C 1
ATOM 3714 O O . GLU A 1 471 ? -24.84400 38.65900 33.20500 1.000 64.63670 471 GLU A O 1
ATOM 3720 N N . LEU A 1 472 ? -23.26800 39.76400 34.35800 1.000 61.39947 472 LEU A N 1
ATOM 3721 C CA . LEU A 1 472 ? -24.02600 39.64000 35.59700 1.000 63.49182 472 LEU A CA 1
ATOM 3722 C C . LEU A 1 472 ? -25.06500 40.74200 35.77100 1.000 64.73934 472 LEU A C 1
ATOM 3723 O O . LEU A 1 472 ? -25.86700 40.66900 36.70900 1.000 65.45785 472 LEU A O 1
ATOM 3728 N N . GLY A 1 473 ? -25.08100 41.74600 34.89900 1.000 65.29730 473 GLY A N 1
ATOM 3729 C CA . GLY A 1 473 ? -26.03700 42.82300 35.03500 1.000 64.64459 473 GLY A CA 1
ATOM 3730 C C . GLY A 1 473 ? -25.65100 43.87700 36.04700 1.000 70.36896 473 GLY A C 1
ATOM 3731 O O . GLY A 1 473 ? -26.53300 44.51200 36.63200 1.000 75.26166 473 GLY A O 1
ATOM 3732 N N . ALA A 1 474 ? -24.35400 44.05700 36.30300 1.000 61.23103 474 ALA A N 1
ATOM 3733 C CA . ALA A 1 474 ? -23.89900 44.97400 37.34100 1.000 58.68335 474 ALA A CA 1
ATOM 3734 C C . ALA A 1 474 ? -23.67400 46.39400 36.83800 1.000 63.65763 474 ALA A C 1
ATOM 3735 O O . ALA A 1 474 ? -23.73200 47.33500 37.63700 1.000 62.21272 474 ALA A O 1
ATOM 3737 N N . ILE A 1 475 ? -23.36200 46.56300 35.55000 1.000 66.79748 475 ILE A N 1
ATOM 3738 C CA . ILE A 1 475 ? -23.00100 47.85300 34.97200 1.000 68.00815 475 ILE A CA 1
ATOM 3739 C C . ILE A 1 475 ? -23.75500 48.04400 33.66000 1.000 72.19550 475 ILE A C 1
ATOM 3740 O O . ILE A 1 475 ? -24.37800 47.12200 33.13400 1.000 67.36860 475 ILE A O 1
ATOM 3745 N N . THR A 1 476 ? -23.69000 49.27000 33.13900 1.000 79.19634 476 THR A N 1
ATOM 3746 C CA . THR A 1 476 ? -24.13600 49.57600 31.77800 1.000 84.11008 476 THR A CA 1
ATOM 3747 C C . THR A 1 476 ? -23.12400 50.48300 31.07900 1.000 83.42842 476 THR A C 1
ATOM 3748 O O . THR A 1 476 ? -23.08700 50.56000 29.84900 1.000 87.63156 476 THR A O 1
ATOM 3752 N N . LEU A 1 486 ? -23.69100 51.85300 36.77000 1.000 63.37865 486 LEU A N 1
ATOM 3753 C CA . LEU A 1 486 ? -24.03300 50.87700 37.79800 1.000 64.80251 486 LEU A CA 1
ATOM 3754 C C . LEU A 1 486 ? -25.55500 50.65800 37.89800 1.000 71.95073 486 LEU A C 1
ATOM 3755 O O . LEU A 1 486 ? -26.33200 51.60500 37.78500 1.000 72.61923 486 LEU A O 1
ATOM 3760 N N . THR A 1 487 ? -25.96700 49.42100 38.17200 1.000 69.47938 487 THR A N 1
ATOM 3761 C CA . THR A 1 487 ? -27.35800 49.01900 38.29600 1.000 65.90264 487 THR A CA 1
ATOM 3762 C C . THR A 1 487 ? -27.72000 48.96900 39.76500 1.000 63.27601 487 THR A C 1
ATOM 3763 O O . THR A 1 487 ? -26.84400 48.94900 40.63300 1.000 62.82332 487 THR A O 1
ATOM 3767 N N . PRO A 1 488 ? -29.00800 48.89100 40.10100 1.000 63.24179 488 PRO A N 1
ATOM 3768 C CA . PRO A 1 488 ? -29.33600 48.49600 41.48700 1.000 59.34396 488 PRO A CA 1
ATOM 3769 C C . PRO A 1 488 ? -28.75400 47.13600 41.87600 1.000 56.82523 488 PRO A C 1
ATOM 3770 O O . PRO A 1 488 ? -28.31000 46.96700 43.01800 1.000 54.74341 488 PRO A O 1
ATOM 3774 N N . LEU A 1 489 ? -28.72000 46.16200 40.95500 1.000 61.85742 489 LEU A N 1
ATOM 3775 C CA . LEU A 1 489 ? -28.11200 44.86600 41.27200 1.000 64.43404 489 LEU A CA 1
ATOM 3776 C C . LEU A 1 489 ? -26.60700 44.99400 41.48400 1.000 61.26787 489 LEU A C 1
ATOM 3777 O O . LEU A 1 489 ? -26.04600 44.37400 42.39800 1.000 54.10386 489 LEU A O 1
ATOM 3782 N N . GLY A 1 490 ? -25.94300 45.78000 40.63500 1.000 57.98327 490 GLY A N 1
ATOM 3783 C CA . GLY A 1 490 ? -24.51700 46.00400 40.79700 1.000 56.96472 490 GLY A CA 1
ATOM 3784 C C . GLY A 1 490 ? -24.16400 46.61400 42.14100 1.000 54.79868 490 GLY A C 1
ATOM 3785 O O . GLY A 1 490 ? -23.15200 46.25500 42.75100 1.000 55.96197 490 GLY A O 1
ATOM 3786 N N . ARG A 1 491 ? -24.99200 47.54100 42.62900 1.000 52.66947 491 ARG A N 1
ATOM 3787 C CA . ARG A 1 491 ? -24.70500 48.11800 43.93800 1.000 59.03866 491 ARG A CA 1
ATOM 3788 C C . ARG A 1 491 ? -24.80800 47.07200 45.04500 1.000 52.24574 491 ARG A C 1
ATOM 3789 O O . ARG A 1 491 ? -23.99100 47.07000 45.97100 1.000 46.91878 491 ARG A O 1
ATOM 3797 N N . GLN A 1 492 ? -25.79900 46.17600 44.97100 1.000 57.37530 492 GLN A N 1
ATOM 3798 C CA . GLN A 1 492 ? -25.87000 45.11200 45.96900 1.000 67.87130 492 GLN A CA 1
ATOM 3799 C C . GLN A 1 492 ? -24.70500 44.14200 45.82400 1.000 66.90276 492 GLN A C 1
ATOM 3800 O O . GLN A 1 492 ? -24.23700 43.58300 46.82300 1.000 67.67917 492 GLN A O 1
ATOM 3806 N N . LEU A 1 493 ? -24.22600 43.92600 44.59600 1.000 67.38440 493 LEU A N 1
ATOM 3807 C CA . LEU A 1 493 ? -23.03600 43.09900 44.41000 1.000 59.48608 493 LEU A CA 1
ATOM 3808 C C . LEU A 1 493 ? -21.80800 43.73600 45.05600 1.000 40.40221 493 LEU A C 1
ATOM 3809 O O . LEU A 1 493 ? -20.99500 43.03400 45.66600 1.000 38.93098 493 LEU A O 1
ATOM 3814 N N . SER A 1 494 ? -21.65900 45.06600 44.96400 1.000 47.18987 494 SER A N 1
ATOM 3815 C CA . SER A 1 494 ? -20.47300 45.71300 45.54500 1.000 45.71074 494 SER A CA 1
ATOM 3816 C C . SER A 1 494 ? -20.36000 45.49500 47.02700 1.000 45.16068 494 SER A C 1
ATOM 3817 O O . SER A 1 494 ? -19.29300 45.73500 47.60600 1.000 39.14680 494 SER A O 1
ATOM 3820 N N . GLN A 1 495 ? -21.47100 45.18500 47.66200 1.000 50.28761 495 GLN A N 1
ATOM 3821 C CA . GLN A 1 495 ? -21.49500 45.16100 49.10400 1.000 55.21978 495 GLN A CA 1
ATOM 3822 C C . GLN A 1 495 ? -21.08000 43.81400 49.64800 1.000 49.71122 495 GLN A C 1
ATOM 3823 O O . GLN A 1 495 ? -20.87800 43.69300 50.86100 1.000 40.92333 495 GLN A O 1
ATOM 3829 N N . LEU A 1 496 ? -20.87600 42.83300 48.77300 1.000 42.64985 496 LEU A N 1
ATOM 3830 C CA . LEU A 1 496 ? -20.51600 41.50100 49.19900 1.000 37.58082 496 LEU A CA 1
ATOM 3831 C C . LEU A 1 496 ? -19.03400 41.29200 48.96500 1.000 46.52663 496 LEU A C 1
ATOM 3832 O O . LEU A 1 496 ? -18.56900 41.39800 47.81800 1.000 50.09548 496 LEU A O 1
ATOM 3837 N N . PRO A 1 497 ? -18.27200 41.00200 49.99500 1.000 47.60834 497 PRO A N 1
ATOM 3838 C CA . PRO A 1 497 ? -16.81600 40.85600 49.88300 1.000 48.53213 497 PRO A CA 1
ATOM 3839 C C . PRO A 1 497 ? -16.42000 39.46500 49.40700 1.000 48.99535 497 PRO A C 1
ATOM 3840 O O . PRO A 1 497 ? -15.57600 38.80100 50.00800 1.000 53.89067 497 PRO A O 1
ATOM 3844 N N . VAL A 1 498 ? -17.05800 39.01100 48.33200 1.000 46.63980 498 VAL A N 1
ATOM 3845 C CA . VAL A 1 498 ? -16.74400 37.73300 47.71700 1.000 46.75824 498 VAL A CA 1
ATOM 3846 C C . VAL A 1 498 ? -16.55800 37.96200 46.22700 1.000 45.44492 498 VAL A C 1
ATOM 3847 O O . VAL A 1 498 ? -16.82500 39.04600 45.70400 1.000 45.06067 498 VAL A O 1
ATOM 3851 N N . ASP A 1 499 ? -16.07600 36.92500 45.55500 1.000 46.52400 499 ASP A N 1
ATOM 3852 C CA . ASP A 1 499 ? -16.00100 36.94700 44.10500 1.000 53.48010 499 ASP A CA 1
ATOM 3853 C C . ASP A 1 499 ? -17.33000 37.44300 43.53500 1.000 58.02011 499 ASP A C 1
ATOM 3854 O O . ASP A 1 499 ? -18.39800 37.00700 43.98800 1.000 47.38200 499 ASP A O 1
ATOM 3859 N N . PRO A 1 500 ? -17.31100 38.32900 42.53100 1.000 59.93350 500 PRO A N 1
ATOM 3860 C CA . PRO A 1 500 ? -18.57800 38.92800 42.07500 1.000 54.29072 500 PRO A CA 1
ATOM 3861 C C . PRO A 1 500 ? -19.59000 37.90300 41.59300 1.000 61.78372 500 PRO A C 1
ATOM 3862 O O . PRO A 1 500 ? -20.79400 38.07800 41.83500 1.000 62.23641 500 PRO A O 1
ATOM 3866 N N . ARG A 1 501 ? -19.14000 36.84200 40.91100 1.000 55.61456 501 ARG A N 1
ATOM 3867 C CA . ARG A 1 501 ? -20.07900 35.81200 40.46400 1.000 53.39061 501 ARG A CA 1
ATOM 3868 C C . ARG A 1 501 ? -20.63800 35.00400 41.61400 1.000 51.44301 501 ARG A C 1
ATOM 3869 O O . ARG A 1 501 ? -21.80500 34.61400 41.59600 1.000 50.41920 501 ARG A O 1
ATOM 3877 N N . LEU A 1 502 ? -19.82800 34.74600 42.62200 1.000 49.78228 502 LEU A N 1
ATOM 3878 C CA . LEU A 1 502 ? -20.36800 34.07100 43.79000 1.000 50.16128 502 LEU A CA 1
ATOM 3879 C C . LEU A 1 502 ? -21.34100 34.97900 44.50900 1.000 45.93709 502 LEU A C 1
ATOM 3880 O O . LEU A 1 502 ? -22.36600 34.51600 45.01500 1.000 53.34061 502 LEU A O 1
ATOM 3885 N N . ALA A 1 503 ? -21.06200 36.27800 44.50700 1.000 43.32362 503 ALA A N 1
ATOM 3886 C CA . ALA A 1 503 ? -21.99200 37.22900 45.09300 1.000 51.65356 503 ALA A CA 1
ATOM 3887 C C . ALA A 1 503 ? -23.31500 37.21000 44.34200 1.000 53.99332 503 ALA A C 1
ATOM 3888 O O . ALA A 1 503 ? -24.39000 37.30600 44.95200 1.000 48.68742 503 ALA A O 1
ATOM 3890 N N . ARG A 1 504 ? -23.25100 37.08500 43.01200 1.000 48.23210 504 ARG A N 1
ATOM 3891 C CA . ARG A 1 504 ? -24.46500 36.93900 42.21300 1.000 57.94116 504 ARG A CA 1
ATOM 3892 C C . ARG A 1 504 ? -25.29500 35.75700 42.69400 1.000 59.28869 504 ARG A C 1
ATOM 3893 O O . ARG A 1 504 ? -26.52800 35.83600 42.76300 1.000 54.87500 504 ARG A O 1
ATOM 3901 N N . MET A 1 505 ? -24.63200 34.65000 43.03700 1.000 57.22791 505 MET A N 1
ATOM 3902 C CA . MET A 1 505 ? -25.35300 33.49100 43.54300 1.000 55.39875 505 MET A CA 1
ATOM 3903 C C . MET A 1 505 ? -25.94500 33.75800 44.92100 1.000 49.91388 505 MET A C 1
ATOM 3904 O O . MET A 1 505 ? -27.04500 33.28800 45.22700 1.000 51.42459 505 MET A O 1
ATOM 3909 N N . VAL A 1 506 ? -25.23600 34.50300 45.77300 1.000 47.07933 506 VAL A N 1
ATOM 3910 C CA . VAL A 1 506 ? -25.77600 34.79000 47.10000 1.000 47.69782 506 VAL A CA 1
ATOM 3911 C C . VAL A 1 506 ? -27.06900 35.59100 46.98300 1.000 59.89402 506 VAL A C 1
ATOM 3912 O O . VAL A 1 506 ? -28.07200 35.28600 47.63900 1.000 63.01282 506 VAL A O 1
ATOM 3916 N N . LEU A 1 507 ? -27.07100 36.61500 46.12700 1.000 64.31034 507 LEU A N 1
ATOM 3917 C CA . LEU A 1 507 ? -28.26800 37.43400 45.95600 1.000 65.73946 507 LEU A CA 1
ATOM 3918 C C . LEU A 1 507 ? -29.40000 36.63700 45.32500 1.000 68.91089 507 LEU A C 1
ATOM 3919 O O . LEU A 1 507 ? -30.56100 36.77000 45.73100 1.000 74.57999 507 LEU A O 1
ATOM 3924 N N . GLU A 1 508 ? -29.08100 35.80400 44.33300 1.000 65.90264 508 GLU A N 1
ATOM 3925 C CA . GLU A 1 508 ? -30.10200 34.96300 43.72200 1.000 66.86854 508 GLU A CA 1
ATOM 3926 C C . GLU A 1 508 ? -30.62300 33.92100 44.70600 1.000 66.97119 508 GLU A C 1
ATOM 3927 O O . GLU A 1 508 ? -31.77900 33.49700 44.60000 1.000 68.93721 508 GLU A O 1
ATOM 3933 N N . ALA A 1 509 ? -29.78400 33.48600 45.65400 1.000 63.94714 509 ALA A N 1
ATOM 3934 C CA . ALA A 1 509 ? -30.24100 32.55000 46.67700 1.000 65.27625 509 ALA A CA 1
ATOM 3935 C C . ALA A 1 509 ? -31.22900 33.19900 47.63500 1.000 65.27888 509 ALA A C 1
ATOM 3936 O O . ALA A 1 509 ? -32.05100 32.50600 48.24600 1.000 61.33367 509 ALA A O 1
ATOM 3938 N N . GLN A 1 510 ? -31.15900 34.52300 47.77600 1.000 65.81579 510 GLN A N 1
ATOM 3939 C CA . GLN A 1 510 ? -32.07000 35.23300 48.66400 1.000 65.01043 510 GLN A CA 1
ATOM 3940 C C . GLN A 1 510 ? -33.51000 35.13200 48.17900 1.000 64.67618 510 GLN A C 1
ATOM 3941 O O . GLN A 1 510 ? -34.44000 35.10000 48.99300 1.000 66.95803 510 GLN A O 1
ATOM 3947 N N . LYS A 1 511 ? -33.70700 35.01700 46.86400 1.000 69.45833 511 LYS A N 1
ATOM 3948 C CA . LYS A 1 511 ? -35.04200 34.81900 46.30800 1.000 77.62773 511 LYS A CA 1
ATOM 3949 C C . LYS A 1 511 ? -35.66600 33.49000 46.71600 1.000 73.10877 511 LYS A C 1
ATOM 3950 O O . LYS A 1 511 ? -36.88000 33.32400 46.56000 1.000 81.89929 511 LYS A O 1
ATOM 3956 N N . HIS A 1 512 ? -34.87400 32.52900 47.20100 1.000 66.90013 512 HIS A N 1
ATOM 3957 C CA . HIS A 1 512 ? -35.37700 31.17900 47.43100 1.000 70.90324 512 HIS A CA 1
ATOM 3958 C C . HIS A 1 512 ? -35.09300 30.66600 48.83800 1.000 64.86567 512 HIS A C 1
ATOM 3959 O O . HIS A 1 512 ? -35.27200 29.46800 49.09500 1.000 66.45270 512 HIS A O 1
ATOM 3966 N N . GLY A 1 513 ? -34.69700 31.53900 49.76100 1.000 62.07060 513 GLY A N 1
ATOM 3967 C CA . GLY A 1 513 ? -34.49800 31.13600 51.14000 1.000 60.86256 513 GLY A CA 1
ATOM 3968 C C . GLY A 1 513 ? -33.37300 30.15000 51.36700 1.000 71.17696 513 GLY A C 1
ATOM 3969 O O . GLY A 1 513 ? -33.48400 29.29600 52.25300 1.000 71.10063 513 GLY A O 1
ATOM 3970 N N . CYS A 1 514 ? -32.29000 30.23300 50.58600 1.000 65.57892 514 CYS A N 1
ATOM 3971 C CA . CYS A 1 514 ? -31.14900 29.33100 50.73600 1.000 58.26225 514 CYS A CA 1
ATOM 3972 C C . CYS A 1 514 ? -29.82900 30.09200 50.69100 1.000 55.16451 514 CYS A C 1
ATOM 3973 O O . CYS A 1 514 ? -28.82300 29.61200 50.15300 1.000 55.12766 514 CYS A O 1
ATOM 3976 N N . VAL A 1 515 ? -29.79700 31.27800 51.29900 1.000 55.74089 515 VAL A N 1
ATOM 3977 C CA . VAL A 1 515 ? -28.53900 32.00100 51.41400 1.000 48.17946 515 VAL A CA 1
ATOM 3978 C C . VAL A 1 515 ? -27.57100 31.21700 52.29300 1.000 46.92405 515 VAL A C 1
ATOM 3979 O O . VAL A 1 515 ? -26.35000 31.28700 52.10700 1.000 45.25806 515 VAL A O 1
ATOM 3983 N N . ARG A 1 516 ? -28.10000 30.44200 53.24600 1.000 49.68490 516 ARG A N 1
ATOM 3984 C CA . ARG A 1 516 ? -27.26400 29.55400 54.05100 1.000 51.06928 516 ARG A CA 1
ATOM 3985 C C . ARG A 1 516 ? -26.45700 28.60500 53.16900 1.000 56.10146 516 ARG A C 1
ATOM 3986 O O . ARG A 1 516 ? -25.23400 28.48500 53.31900 1.000 53.78013 516 ARG A O 1
ATOM 3994 N N . GLU A 1 517 ? -27.12400 27.94900 52.21400 1.000 50.49553 517 GLU A N 1
ATOM 3995 C CA . GLU A 1 517 ? -26.42300 27.03400 51.31900 1.000 51.64567 517 GLU A CA 1
ATOM 3996 C C . GLU A 1 517 ? -25.52300 27.78400 50.34600 1.000 51.03770 517 GLU A C 1
ATOM 3997 O O . GLU A 1 517 ? -24.45400 27.28400 49.98700 1.000 52.71685 517 GLU A O 1
ATOM 4003 N N . ALA A 1 518 ? -25.93600 28.97300 49.90400 1.000 53.76697 518 ALA A N 1
ATOM 4004 C CA . ALA A 1 518 ? -25.07000 29.77900 49.05200 1.000 48.15841 518 ALA A CA 1
ATOM 4005 C C . ALA A 1 518 ? -23.78200 30.12900 49.77600 1.000 52.17204 518 ALA A C 1
ATOM 4006 O O . ALA A 1 518 ? -22.71400 30.21400 49.15800 1.000 53.60116 518 ALA A O 1
ATOM 4008 N N . MET A 1 519 ? -23.86500 30.34100 51.09000 1.000 46.40556 519 MET A N 1
ATOM 4009 C CA . MET A 1 519 ? -22.68300 30.68200 51.86500 1.000 48.11366 519 MET A CA 1
ATOM 4010 C C . MET A 1 519 ? -21.83000 29.45400 52.15500 1.000 42.73670 519 MET A C 1
ATOM 4011 O O . MET A 1 519 ? -20.61100 29.57800 52.30700 1.000 41.61552 519 MET A O 1
ATOM 4016 N N . ILE A 1 520 ? -22.45300 28.27600 52.24900 1.000 45.92656 520 ILE A N 1
ATOM 4017 C CA . ILE A 1 520 ? -21.69500 27.03100 52.34400 1.000 50.05863 520 ILE A CA 1
ATOM 4018 C C . ILE A 1 520 ? -20.84100 26.84300 51.09800 1.000 46.83193 520 ILE A C 1
ATOM 4019 O O . ILE A 1 520 ? -19.64500 26.53400 51.17800 1.000 46.62927 520 ILE A O 1
ATOM 4024 N N . ILE A 1 521 ? -21.45100 27.04200 49.92500 1.000 51.54829 521 ILE A N 1
ATOM 4025 C CA . ILE A 1 521 ? -20.73300 26.89800 48.66100 1.000 50.93242 521 ILE A CA 1
ATOM 4026 C C . ILE A 1 521 ? -19.61800 27.93100 48.57300 1.000 52.65105 521 ILE A C 1
ATOM 4027 O O . ILE A 1 521 ? -18.45200 27.59500 48.32100 1.000 50.02968 521 ILE A O 1
ATOM 4032 N N . THR A 1 522 ? -19.96800 29.20600 48.77900 1.000 44.95802 522 THR A N 1
ATOM 4033 C CA . THR A 1 522 ? -19.00400 30.29200 48.62800 1.000 46.16343 522 THR A CA 1
ATOM 4034 C C . THR A 1 522 ? -17.77500 30.07700 49.50300 1.000 42.02346 522 THR A C 1
ATOM 4035 O O . THR A 1 522 ? -16.63800 30.18000 49.03000 1.000 43.22624 522 THR A O 1
ATOM 4039 N N . SER A 1 523 ? -17.98400 29.75600 50.78300 1.000 41.31811 523 SER A N 1
ATOM 4040 C CA . SER A 1 523 ? -16.85000 29.54200 51.68100 1.000 45.99236 523 SER A CA 1
ATOM 4041 C C . SER A 1 523 ? -16.05100 28.30400 51.29400 1.000 47.99260 523 SER A C 1
ATOM 4042 O O . SER A 1 523 ? -14.82100 28.29800 51.40800 1.000 47.22145 523 SER A O 1
ATOM 4045 N N . ALA A 1 524 ? -16.72500 27.24500 50.84100 1.000 53.30113 524 ALA A N 1
ATOM 4046 C CA . ALA A 1 524 ? -16.00100 26.06400 50.38100 1.000 47.29778 524 ALA A CA 1
ATOM 4047 C C . ALA A 1 524 ? -15.13500 26.37900 49.16600 1.000 48.06103 524 ALA A C 1
ATOM 4048 O O . ALA A 1 524 ? -14.02000 25.86200 49.04500 1.000 49.31907 524 ALA A O 1
ATOM 4050 N N . LEU A 1 525 ? -15.62100 27.23100 48.26100 1.000 50.46131 525 LEU A N 1
ATOM 4051 C CA . LEU A 1 525 ? -14.85600 27.55400 47.06300 1.000 49.30854 525 LEU A CA 1
ATOM 4052 C C . LEU A 1 525 ? -13.80800 28.63100 47.28800 1.000 60.20722 525 LEU A C 1
ATOM 4053 O O . LEU A 1 525 ? -12.98600 28.85600 46.39400 1.000 60.68359 525 LEU A O 1
ATOM 4058 N N . SER A 1 526 ? -13.81600 29.30400 48.44300 1.000 63.16020 526 SER A N 1
ATOM 4059 C CA . SER A 1 526 ? -12.80000 30.29700 48.77600 1.000 63.19705 526 SER A CA 1
ATOM 4060 C C . SER A 1 526 ? -11.67600 29.72100 49.61300 1.000 61.86005 526 SER A C 1
ATOM 4061 O O . SER A 1 526 ? -10.74200 30.44900 49.97600 1.000 62.38116 526 SER A O 1
ATOM 4064 N N . ILE A 1 527 ? -11.71900 28.42500 49.87900 1.000 56.81207 527 ILE A N 1
ATOM 4065 C CA . ILE A 1 527 ? -10.67600 27.73000 50.58800 1.000 59.17552 527 ILE A CA 1
ATOM 4066 C C . ILE A 1 527 ? -10.32400 26.51500 49.74400 1.000 81.67558 527 ILE A C 1
ATOM 4067 O O . ILE A 1 527 ? -10.91400 26.28500 48.68900 1.000 86.30508 527 ILE A O 1
ATOM 4072 N N . GLN A 1 528 ? -9.36600 25.73000 50.19600 1.000 92.30580 528 GLN A N 1
ATOM 4073 C CA . GLN A 1 528 ? -9.11200 24.48000 49.49900 1.000 105.36526 528 GLN A CA 1
ATOM 4074 C C . GLN A 1 528 ? -9.94300 23.37600 50.14000 1.000 106.46540 528 GLN A C 1
ATOM 4075 O O . GLN A 1 528 ? -10.11100 23.36300 51.36200 1.000 106.09956 528 GLN A O 1
ATOM 4081 N N . ASP A 1 529 ? -10.42300 22.44400 49.30700 1.000 110.82908 529 ASP A N 1
ATOM 4082 C CA . ASP A 1 529 ? -11.43800 21.45100 49.67600 1.000 113.24252 529 ASP A CA 1
ATOM 4083 C C . ASP A 1 529 ? -11.05200 20.65500 50.93100 1.000 123.98592 529 ASP A C 1
ATOM 4084 O O . ASP A 1 529 ? -9.92500 20.15900 51.01300 1.000 118.46684 529 ASP A O 1
ATOM 4089 N N . PRO A 1 530 ? -11.95900 20.49000 51.91400 1.000 134.00291 530 PRO A N 1
ATOM 4090 C CA . PRO A 1 530 ? -11.62300 19.64700 53.08300 1.000 138.66136 530 PRO A CA 1
ATOM 4091 C C . PRO A 1 530 ? -11.37700 18.17500 52.76000 1.000 137.10854 530 PRO A C 1
ATOM 4092 O O . PRO A 1 530 ? -10.84800 17.44300 53.61500 1.000 138.05076 530 PRO A O 1
ATOM 4096 N N . ARG A 1 531 ? -11.74500 17.71500 51.57200 1.000 132.53694 531 ARG A N 1
ATOM 4097 C CA . ARG A 1 531 ? -11.50500 16.33500 51.17500 1.000 129.47868 531 ARG A CA 1
ATOM 4098 C C . ARG A 1 531 ? -10.18200 16.22200 50.42200 1.000 127.84164 531 ARG A C 1
ATOM 4099 O O . ARG A 1 531 ? -9.86800 17.05500 49.56700 1.000 123.05423 531 ARG A O 1
ATOM 4107 N N . GLU A 1 552 ? -22.72800 20.92500 38.30700 1.000 101.62534 552 GLU A N 1
ATOM 4108 C CA . GLU A 1 552 ? -23.24100 21.72900 39.41000 1.000 93.42699 552 GLU A CA 1
ATOM 4109 C C . GLU A 1 552 ? -23.42100 20.89100 40.67300 1.000 94.42974 552 GLU A C 1
ATOM 4110 O O . GLU A 1 552 ? -23.25000 21.39000 41.78500 1.000 89.82919 552 GLU A O 1
ATOM 4116 N N . SER A 1 553 ? -23.75600 19.60800 40.49500 1.000 100.62259 553 SER A N 1
ATOM 4117 C CA . SER A 1 553 ? -24.06700 18.75200 41.63400 1.000 97.19060 553 SER A CA 1
ATOM 4118 C C . SER A 1 553 ? -22.85700 18.44600 42.50100 1.000 89.97395 553 SER A C 1
ATOM 4119 O O . SER A 1 553 ? -23.02400 17.81500 43.55000 1.000 86.25508 553 SER A O 1
ATOM 4122 N N . ASP A 1 554 ? -21.65600 18.88400 42.11900 1.000 91.87154 554 ASP A N 1
ATOM 4123 C CA . ASP A 1 554 ? -20.54000 18.75700 43.04100 1.000 89.41335 554 ASP A CA 1
ATOM 4124 C C . ASP A 1 554 ? -20.70200 19.72700 44.20000 1.000 94.36921 554 ASP A C 1
ATOM 4125 O O . ASP A 1 554 ? -20.25400 19.44200 45.31400 1.000 93.93231 554 ASP A O 1
ATOM 4130 N N . PHE A 1 555 ? -21.32300 20.88700 43.94700 1.000 96.86425 555 PHE A N 1
ATOM 4131 C CA . PHE A 1 555 ? -21.57800 21.87100 44.99900 1.000 96.50368 555 PHE A CA 1
ATOM 4132 C C . PHE A 1 555 ? -22.61500 21.37900 45.99900 1.000 93.46647 555 PHE A C 1
ATOM 4133 O O . PHE A 1 555 ? -22.67600 21.91200 47.11300 1.000 88.60799 555 PHE A O 1
ATOM 4141 N N . LEU A 1 556 ? -23.43100 20.39500 45.62600 1.000 90.68982 556 LEU A N 1
ATOM 4142 C CA . LEU A 1 556 ? -24.37300 19.80300 46.56200 1.000 88.72380 556 LEU A CA 1
ATOM 4143 C C . LEU A 1 556 ? -23.75800 18.68200 47.38100 1.000 83.77583 556 LEU A C 1
ATOM 4144 O O . LEU A 1 556 ? -24.30600 18.31300 48.41400 1.000 82.75729 556 LEU A O 1
ATOM 4149 N N . ALA A 1 557 ? -22.58600 18.20300 46.98500 1.000 85.70501 557 ALA A N 1
ATOM 4150 C CA . ALA A 1 557 ? -21.73600 17.47500 47.92500 1.000 83.34947 557 ALA A CA 1
ATOM 4151 C C . ALA A 1 557 ? -21.25500 18.38900 49.04700 1.000 67.55284 557 ALA A C 1
ATOM 4152 O O . ALA A 1 557 ? -21.16900 17.96300 50.20200 1.000 67.16068 557 ALA A O 1
ATOM 4154 N N . PHE A 1 558 ? -20.94400 19.65100 48.73200 1.000 64.56300 558 PHE A N 1
ATOM 4155 C CA . PHE A 1 558 ? -20.54300 20.59800 49.77400 1.000 63.58920 558 PHE A CA 1
ATOM 4156 C C . PHE A 1 558 ? -21.63900 20.76200 50.82200 1.000 59.76769 558 PHE A C 1
ATOM 4157 O O . PHE A 1 558 ? -21.37400 20.72200 52.02900 1.000 58.50175 558 PHE A O 1
ATOM 4165 N N . VAL A 1 559 ? -22.88600 20.91200 50.37100 1.000 60.80203 559 VAL A N 1
ATOM 4166 C CA . VAL A 1 559 ? -23.99700 21.12900 51.29600 1.000 60.29407 559 VAL A CA 1
ATOM 4167 C C . VAL A 1 559 ? -24.22200 19.90900 52.18200 1.000 62.48381 559 VAL A C 1
ATOM 4168 O O . VAL A 1 559 ? -24.41600 20.02600 53.39800 1.000 61.39684 559 VAL A O 1
ATOM 4172 N N . ASN A 1 560 ? -24.21000 18.71700 51.58600 1.000 70.75059 560 ASN A N 1
ATOM 4173 C CA . ASN A 1 560 ? -24.50400 17.52100 52.36300 1.000 73.61409 560 ASN A CA 1
ATOM 4174 C C . ASN A 1 560 ? -23.39800 17.22100 53.36400 1.000 67.46335 560 ASN A C 1
ATOM 4175 O O . ASN A 1 560 ? -23.67800 16.85300 54.51000 1.000 67.81603 560 ASN A O 1
ATOM 4180 N N . LEU A 1 561 ? -22.13600 17.38000 52.96300 1.000 66.43954 561 LEU A N 1
ATOM 4181 C CA . LEU A 1 561 ? -21.05800 17.22000 53.93300 1.000 66.03950 561 LEU A CA 1
ATOM 4182 C C . LEU A 1 561 ? -21.17700 18.24100 55.06200 1.000 62.11271 561 LEU A C 1
ATOM 4183 O O . LEU A 1 561 ? -20.98300 17.90600 56.23700 1.000 62.25746 561 LEU A O 1
ATOM 4188 N N . TRP A 1 562 ? -21.55900 19.47800 54.73400 1.000 66.66062 562 TRP A N 1
ATOM 4189 C CA . TRP A 1 562 ? -21.68600 20.50800 55.76300 1.000 56.67785 562 TRP A CA 1
ATOM 4190 C C . TRP A 1 562 ? -22.79500 20.16700 56.74600 1.000 60.82571 562 TRP A C 1
ATOM 4191 O O . TRP A 1 562 ? -22.61600 20.30100 57.96300 1.000 57.14369 562 TRP A O 1
ATOM 4202 N N . ASN A 1 563 ? -23.95000 19.72900 56.23200 1.000 61.82847 563 ASN A N 1
ATOM 4203 C CA . ASN A 1 563 ? -25.06700 19.38300 57.10300 1.000 64.83409 563 ASN A CA 1
ATOM 4204 C C . ASN A 1 563 ? -24.70400 18.23900 58.04000 1.000 65.67893 563 ASN A C 1
ATOM 4205 O O . ASN A 1 563 ? -25.00300 18.29400 59.23800 1.000 64.39983 563 ASN A O 1
ATOM 4210 N N . TYR A 1 564 ? -24.00300 17.22400 57.52600 1.000 66.32374 564 TYR A N 1
ATOM 4211 C CA . TYR A 1 564 ? -23.57100 16.12000 58.37800 1.000 71.12432 564 TYR A CA 1
ATOM 4212 C C . TYR A 1 564 ? -22.60000 16.59500 59.45200 1.000 72.69029 564 TYR A C 1
ATOM 4213 O O . TYR A 1 564 ? -22.73500 16.23000 60.62700 1.000 76.34073 564 TYR A O 1
ATOM 4222 N N . LEU A 1 565 ? -21.62800 17.42900 59.07300 1.000 66.35269 565 LEU A N 1
ATOM 4223 C CA . LEU A 1 565 ? -20.66100 17.93100 60.04300 1.000 66.49481 565 LEU A CA 1
ATOM 4224 C C . LEU A 1 565 ? -21.29200 18.89900 61.03300 1.000 66.95276 565 LEU A C 1
ATOM 4225 O O . LEU A 1 565 ? -20.83200 19.00200 62.17600 1.000 68.89773 565 LEU A O 1
ATOM 4230 N N . GLY A 1 566 ? -22.35700 19.59200 60.63100 1.000 63.12336 566 GLY A N 1
ATOM 4231 C CA . GLY A 1 566 ? -23.12200 20.36200 61.59600 1.000 61.79688 566 GLY A CA 1
ATOM 4232 C C . GLY A 1 566 ? -23.84400 19.47700 62.59100 1.000 77.44350 566 GLY A C 1
ATOM 4233 O O . GLY A 1 566 ? -23.75400 19.68800 63.80500 1.000 74.82213 566 GLY A O 1
ATOM 4234 N N . GLU A 1 567 ? -24.58100 18.48100 62.08800 1.000 84.88913 567 GLU A N 1
ATOM 4235 C CA . GLU A 1 567 ? -25.32100 17.58400 62.96900 1.000 94.32447 567 GLU A CA 1
ATOM 4236 C C . GLU A 1 567 ? -24.40000 16.94200 63.99600 1.000 101.08317 567 GLU A C 1
ATOM 4237 O O . GLU A 1 567 ? -24.65200 17.02200 65.20000 1.000 114.35318 567 GLU A O 1
ATOM 4243 N N . GLN A 1 568 ? -23.30300 16.33400 63.54100 1.000 95.58251 568 GLN A N 1
ATOM 4244 C CA . GLN A 1 568 ? -22.43400 15.59800 64.45700 1.000 93.07169 568 GLN A CA 1
ATOM 4245 C C . GLN A 1 568 ? -21.83000 16.51800 65.50900 1.000 90.39768 568 GLN A C 1
ATOM 4246 O O . GLN A 1 568 ? -21.73900 16.15000 66.68700 1.000 91.92681 568 GLN A O 1
ATOM 4252 N N . GLN A 1 569 ? -21.41000 17.71600 65.11200 1.000 82.96258 569 GLN A N 1
ATOM 4253 C CA . GLN A 1 569 ? -20.86400 18.64200 66.09900 1.000 86.07611 569 GLN A CA 1
ATOM 4254 C C . GLN A 1 569 ? -21.94100 19.47200 66.81000 1.000 94.82979 569 GLN A C 1
ATOM 4255 O O . GLN A 1 569 ? -21.91700 20.70200 66.76700 1.000 100.55153 569 GLN A O 1
ATOM 4261 N N . LYS A 1 570 ? -22.96200 18.83200 67.39600 1.000 99.16979 570 LYS A N 1
ATOM 4262 C CA . LYS A 1 570 ? -23.52700 19.27400 68.66300 1.000 101.19371 570 LYS A CA 1
ATOM 4263 C C . LYS A 1 570 ? -23.61600 18.10800 69.65600 1.000 100.37256 570 LYS A C 1
ATOM 4264 O O . LYS A 1 570 ? -23.41500 18.27900 70.85000 1.000 100.40678 570 LYS A O 1
ATOM 4270 N N . ALA A 1 571 ? -23.86700 16.89300 69.14600 1.000 99.00924 571 ALA A N 1
ATOM 4271 C CA . ALA A 1 571 ? -23.97400 15.70900 70.00000 1.000 101.17529 571 ALA A CA 1
ATOM 4272 C C . ALA A 1 571 ? -22.64100 15.32800 70.62500 1.000 105.78637 571 ALA A C 1
ATOM 4273 O O . ALA A 1 571 ? -22.59500 14.98700 71.80800 1.000 105.99955 571 ALA A O 1
ATOM 4275 N N . LEU A 1 572 ? -21.55600 15.34700 69.86000 1.000 106.29959 572 LEU A N 1
ATOM 4276 C CA . LEU A 1 572 ? -20.32800 14.75300 70.36500 1.000 107.54974 572 LEU A CA 1
ATOM 4277 C C . LEU A 1 572 ? -19.68800 15.68900 71.37800 1.000 106.68384 572 LEU A C 1
ATOM 4278 O O . LEU A 1 572 ? -19.82300 16.90700 71.29800 1.000 98.96976 572 LEU A O 1
ATOM 4283 N N . SER A 1 573 ? -18.94000 15.10500 72.31300 1.000 116.27447 573 SER A N 1
ATOM 4284 C CA . SER A 1 573 ? -18.41500 15.86100 73.44200 1.000 121.63564 573 SER A CA 1
ATOM 4285 C C . SER A 1 573 ? -17.49400 16.99800 72.98100 1.000 122.97001 573 SER A C 1
ATOM 4286 O O . SER A 1 573 ? -17.02000 17.03700 71.83700 1.000 116.25078 573 SER A O 1
ATOM 4289 N N . SER A 1 574 ? -17.25400 17.93300 73.91100 1.000 132.00267 574 SER A N 1
ATOM 4290 C CA . SER A 1 574 ? -16.29400 19.00000 73.70100 1.000 137.64019 574 SER A CA 1
ATOM 4291 C C . SER A 1 574 ? -14.93500 18.35100 73.44500 1.000 139.49830 574 SER A C 1
ATOM 4292 O O . SER A 1 574 ? -14.49000 17.54200 74.25100 1.000 147.86247 574 SER A O 1
ATOM 4295 N N . ASN A 1 575 ? -14.31600 18.65400 72.29100 1.000 128.78123 575 ASN A N 1
ATOM 4296 C CA . ASN A 1 575 ? -12.95900 18.18000 71.89800 1.000 125.09131 575 ASN A CA 1
ATOM 4297 C C . ASN A 1 575 ? -12.91300 16.65800 71.61900 1.000 119.46696 575 ASN A C 1
ATOM 4298 O O . ASN A 1 575 ? -11.91400 15.99500 71.92100 1.000 119.34852 575 ASN A O 1
ATOM 4303 N N . ALA A 1 576 ? -14.00200 16.08700 71.04500 1.000 116.71663 576 ALA A N 1
ATOM 4304 C CA . ALA A 1 576 ? -14.00800 14.69100 70.59400 1.000 110.46588 576 ALA A CA 1
ATOM 4305 C C . ALA A 1 576 ? -14.63700 14.49000 69.22000 1.000 105.97323 576 ALA A C 1
ATOM 4306 O O . ALA A 1 576 ? -14.68900 13.35000 68.75600 1.000 99.95146 576 ALA A O 1
ATOM 4308 N N . PHE A 1 577 ? -15.10300 15.54600 68.54800 1.000 105.15998 577 PHE A N 1
ATOM 4309 C CA . PHE A 1 577 ? -15.49000 15.46400 67.14300 1.000 101.71483 577 PHE A CA 1
ATOM 4310 C C . PHE A 1 577 ? -14.27900 15.49200 66.22300 1.000 104.27829 577 PHE A C 1
ATOM 4311 O O . PHE A 1 577 ? -14.39700 15.18600 65.03200 1.000 107.75766 577 PHE A O 1
ATOM 4319 N N . ARG A 1 578 ? -13.11900 15.83300 66.77700 1.000 104.07564 578 ARG A N 1
ATOM 4320 C CA . ARG A 1 578 ? -11.84500 15.70100 66.08400 1.000 100.81735 578 ARG A CA 1
ATOM 4321 C C . ARG A 1 578 ? -11.65600 14.29400 65.52500 1.000 105.90743 578 ARG A C 1
ATOM 4322 O O . ARG A 1 578 ? -11.40200 14.11700 64.32700 1.000 102.30437 578 ARG A O 1
ATOM 4330 N N . ARG A 1 579 ? -11.75100 13.27700 66.39300 1.000 109.21046 579 ARG A N 1
ATOM 4331 C CA . ARG A 1 579 ? -11.65000 11.89500 65.93100 1.000 113.55572 579 ARG A CA 1
ATOM 4332 C C . ARG A 1 579 ? -12.66600 11.58000 64.83000 1.000 116.01654 579 ARG A C 1
ATOM 4333 O O . ARG A 1 579 ? -12.37600 10.77900 63.93400 1.000 123.17266 579 ARG A O 1
ATOM 4341 N N . LEU A 1 580 ? -13.87100 12.17600 64.88900 1.000 114.69007 580 LEU A N 1
ATOM 4342 C CA . LEU A 1 580 ? -14.90600 11.87300 63.89700 1.000 116.43238 580 LEU A CA 1
ATOM 4343 C C . LEU A 1 580 ? -14.46000 12.19300 62.48200 1.000 117.94309 580 LEU A C 1
ATOM 4344 O O . LEU A 1 580 ? -14.92300 11.54500 61.54600 1.000 128.28380 580 LEU A O 1
ATOM 4349 N N . CYS A 1 581 ? -13.48600 13.07300 62.31600 1.000 111.05279 581 CYS A N 1
ATOM 4350 C CA . CYS A 1 581 ? -13.16900 13.52700 60.97800 1.000 108.21034 581 CYS A CA 1
ATOM 4351 C C . CYS A 1 581 ? -12.21600 12.60400 60.23100 1.000 113.64784 581 CYS A C 1
ATOM 4352 O O . CYS A 1 581 ? -12.23800 12.58600 59.00400 1.000 111.93711 581 CYS A O 1
ATOM 4355 N N . ARG A 1 582 ? -11.47000 11.75300 60.93500 1.000 116.95350 582 ARG A N 1
ATOM 4356 C CA . ARG A 1 582 ? -10.77900 10.67200 60.23800 1.000 125.04657 582 ARG A CA 1
ATOM 4357 C C . ARG A 1 582 ? -11.74200 9.62200 59.69300 1.000 130.25509 582 ARG A C 1
ATOM 4358 O O . ARG A 1 582 ? -11.36700 8.90400 58.75800 1.000 133.17123 582 ARG A O 1
ATOM 4366 N N . THR A 1 583 ? -12.92800 9.45700 60.29700 1.000 134.67667 583 THR A N 1
ATOM 4367 C CA . THR A 1 583 ? -13.88100 8.46500 59.79700 1.000 142.48024 583 THR A CA 1
ATOM 4368 C C . THR A 1 583 ? -13.97900 8.54300 58.28600 1.000 143.99884 583 THR A C 1
ATOM 4369 O O . THR A 1 583 ? -13.93200 7.52900 57.57700 1.000 146.64916 583 THR A O 1
ATOM 4373 N N . ASP A 1 584 ? -14.11000 9.76100 57.78600 1.000 139.63779 584 ASP A N 1
ATOM 4374 C CA . ASP A 1 584 ? -14.20500 9.98900 56.37000 1.000 139.48778 584 ASP A CA 1
ATOM 4375 C C . ASP A 1 584 ? -12.90900 10.72100 55.96600 1.000 138.41133 584 ASP A C 1
ATOM 4376 O O . ASP A 1 584 ? -11.97200 10.84200 56.76500 1.000 136.32161 584 ASP A O 1
ATOM 4381 N N . TYR A 1 585 ? -12.84800 11.23600 54.73200 1.000 136.62164 585 TYR A N 1
ATOM 4382 C CA . TYR A 1 585 ? -11.62200 11.82800 54.18500 1.000 134.28189 585 TYR A CA 1
ATOM 4383 C C . TYR A 1 585 ? -11.39900 13.24500 54.69300 1.000 128.23116 585 TYR A C 1
ATOM 4384 O O . TYR A 1 585 ? -10.62400 14.01700 54.10500 1.000 128.93914 585 TYR A O 1
ATOM 4393 N N . LEU A 1 586 ? -12.09100 13.58500 55.77800 1.000 122.10938 586 LEU A N 1
ATOM 4394 C CA . LEU A 1 586 ? -12.07100 14.91200 56.37600 1.000 110.69485 586 LEU A CA 1
ATOM 4395 C C . LEU A 1 586 ? -10.83600 15.11100 57.24700 1.000 101.10160 586 LEU A C 1
ATOM 4396 O O . LEU A 1 586 ? -10.55900 14.31100 58.14600 1.000 98.90133 586 LEU A O 1
ATOM 4401 N N . ASN A 1 587 ? -10.06900 16.14500 56.93400 1.000 90.37399 587 ASN A N 1
ATOM 4402 C CA . ASN A 1 587 ? -9.05400 16.69200 57.82000 1.000 81.07551 587 ASN A CA 1
ATOM 4403 C C . ASN A 1 587 ? -9.71700 17.75300 58.69900 1.000 76.54865 587 ASN A C 1
ATOM 4404 O O . ASN A 1 587 ? -10.32600 18.69900 58.17900 1.000 65.26046 587 ASN A O 1
ATOM 4409 N N . TYR A 1 588 ? -9.65300 17.56400 60.01900 1.000 74.35102 588 TYR A N 1
ATOM 4410 C CA . TYR A 1 588 ? -10.26500 18.50700 60.95800 1.000 69.50307 588 TYR A CA 1
ATOM 4411 C C . TYR A 1 588 ? -9.87400 19.95300 60.63900 1.000 60.72307 588 TYR A C 1
ATOM 4412 O O . TYR A 1 588 ? -10.72100 20.85300 60.68100 1.000 61.55475 588 TYR A O 1
ATOM 4421 N N . LEU A 1 589 ? -8.59700 20.18800 60.30700 1.000 56.45677 589 LEU A N 1
ATOM 4422 C CA . LEU A 1 589 ? -8.11800 21.54700 60.10300 1.000 61.80741 589 LEU A CA 1
ATOM 4423 C C . LEU A 1 589 ? -8.73900 22.21200 58.88100 1.000 64.60511 589 LEU A C 1
ATOM 4424 O O . LEU A 1 589 ? -8.88100 23.43200 58.85500 1.000 63.66553 589 LEU A O 1
ATOM 4429 N N . ARG A 1 590 ? -9.11000 21.43500 57.86000 1.000 68.29503 590 ARG A N 1
ATOM 4430 C CA . ARG A 1 590 ? -9.80800 22.03900 56.73500 1.000 66.71063 590 ARG A CA 1
ATOM 4431 C C . ARG A 1 590 ? -11.25700 22.34300 57.09500 1.000 60.97310 590 ARG A C 1
ATOM 4432 O O . ARG A 1 590 ? -11.78000 23.39100 56.68600 1.000 54.61444 590 ARG A O 1
ATOM 4440 N N . VAL A 1 591 ? -11.91100 21.42600 57.80900 1.000 57.79114 591 VAL A N 1
ATOM 4441 C CA . VAL A 1 591 ? -13.27900 21.66800 58.23200 1.000 55.45928 591 VAL A CA 1
ATOM 4442 C C . VAL A 1 591 ? -13.35300 22.93400 59.08500 1.000 53.61959 591 VAL A C 1
ATOM 4443 O O . VAL A 1 591 ? -14.19000 23.81400 58.85500 1.000 53.96436 591 VAL A O 1
ATOM 4447 N N . ARG A 1 592 ? -12.43400 23.05800 60.04800 1.000 47.98470 592 ARG A N 1
ATOM 4448 C CA . ARG A 1 592 ? -12.37800 24.221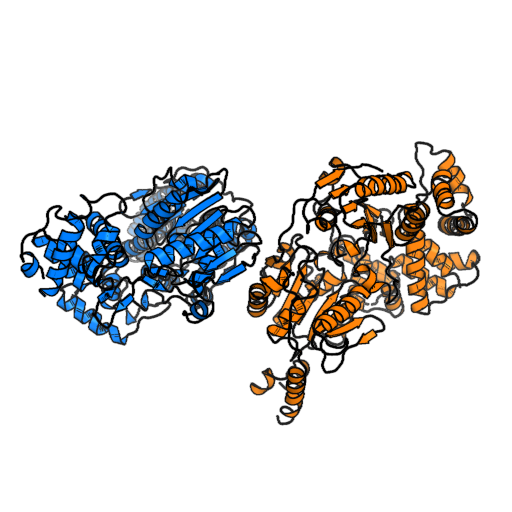00 60.91500 1.000 47.93733 592 ARG A CA 1
ATOM 4449 C C . ARG A 1 592 ? -12.18500 25.50200 60.12000 1.000 49.74281 592 ARG A C 1
ATOM 4450 O O . ARG A 1 592 ? -12.73600 26.54600 60.48400 1.000 51.26667 592 ARG A O 1
ATOM 4458 N N . GLU A 1 593 ? -11.39600 25.45100 59.04400 1.000 45.46861 593 GLU A N 1
ATOM 4459 C CA . GLU A 1 593 ? -11.21100 26.63600 58.21100 1.000 49.22169 593 GLU A CA 1
ATOM 4460 C C . GLU A 1 593 ? -12.47600 26.94800 57.42600 1.000 46.11079 593 GLU A C 1
ATOM 4461 O O . GLU A 1 593 ? -12.89300 28.11100 57.33700 1.000 43.24203 593 GLU A O 1
ATOM 4467 N N . TRP A 1 594 ? -13.09800 25.91400 56.85900 1.000 50.16391 594 TRP A N 1
ATOM 4468 C CA . TRP A 1 594 ? -14.41500 26.05800 56.25100 1.000 44.16845 594 TRP A CA 1
ATOM 4469 C C . TRP A 1 594 ? -15.39800 26.72800 57.20700 1.000 41.18915 594 TRP A C 1
ATOM 4470 O O . TRP A 1 594 ? -16.09600 27.67200 56.83800 1.000 39.93900 594 TRP A O 1
ATOM 4481 N N . GLN A 1 595 ? -15.43800 26.28400 58.46200 1.000 41.36549 595 GLN A N 1
ATOM 4482 C CA . GLN A 1 595 ? -16.41400 26.85500 59.38400 1.000 44.05528 595 GLN A CA 1
ATOM 4483 C C . GLN A 1 595 ? -16.06500 28.30200 59.70000 1.000 49.55068 595 GLN A C 1
ATOM 4484 O O . GLN A 1 595 ? -16.96600 29.15100 59.81800 1.000 37.46239 595 GLN A O 1
ATOM 4490 N N . ASP A 1 596 ? -14.76500 28.59700 59.86800 1.000 48.32158 596 ASP A N 1
ATOM 4491 C CA . ASP A 1 596 ? -14.36300 29.96300 60.16600 1.000 48.43475 596 ASP A CA 1
ATOM 4492 C C . ASP A 1 596 ? -14.75600 30.90400 59.03300 1.000 48.70058 596 ASP A C 1
ATOM 4493 O O . ASP A 1 596 ? -15.36200 31.95800 59.26400 1.000 35.08579 596 ASP A O 1
ATOM 4498 N N . ILE A 1 597 ? -14.45800 30.51700 57.78800 1.000 45.19752 597 ILE A N 1
ATOM 4499 C CA . ILE A 1 597 ? -14.78300 31.37700 56.65600 1.000 36.22540 597 ILE A CA 1
ATOM 4500 C C . ILE A 1 597 ? -16.29200 31.56500 56.54900 1.000 38.46514 597 ILE A C 1
ATOM 4501 O O . ILE A 1 597 ? -16.77800 32.68700 56.37100 1.000 36.43068 597 ILE A O 1
ATOM 4506 N N . TYR A 1 598 ? -17.06100 30.48200 56.71200 1.000 38.07299 598 TYR A N 1
ATOM 4507 C CA . TYR A 1 598 ? -18.51600 30.60700 56.67500 1.000 40.84963 598 TYR A CA 1
ATOM 4508 C C . TYR A 1 598 ? -19.00100 31.57300 57.75300 1.000 35.72534 598 TYR A C 1
ATOM 4509 O O . TYR A 1 598 ? -19.77500 32.49400 57.47300 1.000 36.72282 598 TYR A O 1
ATOM 4518 N N . THR A 1 599 ? -18.53000 31.38500 58.98900 1.000 35.60164 599 THR A N 1
ATOM 4519 C CA . THR A 1 599 ? -18.92900 32.24200 60.10300 1.000 41.26284 599 THR A CA 1
ATOM 4520 C C . THR A 1 599 ? -18.65600 33.71500 59.80000 1.000 43.38941 599 THR A C 1
ATOM 4521 O O . THR A 1 599 ? -19.50700 34.58000 60.04900 1.000 41.22863 599 THR A O 1
ATOM 4525 N N . GLN A 1 600 ? -17.46900 34.02400 59.26600 1.000 35.17264 600 GLN A N 1
ATOM 4526 C CA . GLN A 1 600 ? -17.16300 35.41600 58.94800 1.000 40.84700 600 GLN A CA 1
ATOM 4527 C C . GLN A 1 600 ? -18.04200 35.92100 57.80900 1.000 40.33378 600 GLN A C 1
ATOM 4528 O O . GLN A 1 600 ? -18.48000 37.07800 57.82100 1.000 33.50665 600 GLN A O 1
ATOM 4534 N N . LEU A 1 601 ? -18.28600 35.07700 56.80400 1.000 33.59350 601 LEU A N 1
ATOM 4535 C CA . LEU A 1 601 ? -19.19600 35.44800 55.72200 1.000 41.66026 601 LEU A CA 1
ATOM 4536 C C . LEU A 1 601 ? -20.61000 35.70300 56.24300 1.000 38.53357 601 LEU A C 1
ATOM 4537 O O . LEU A 1 601 ? -21.26700 36.67500 55.84700 1.000 36.40436 601 LEU A O 1
ATOM 4542 N N . ARG A 1 602 ? -21.09200 34.84500 57.13900 1.000 41.31548 602 ARG A N 1
ATOM 4543 C CA . ARG A 1 602 ? -22.44400 35.01700 57.65500 1.000 42.27086 602 ARG A CA 1
ATOM 4544 C C . ARG A 1 602 ? -22.57300 36.33700 58.40500 1.000 42.34192 602 ARG A C 1
ATOM 4545 O O . ARG A 1 602 ? -23.61900 36.99200 58.34900 1.000 35.81219 602 ARG A O 1
ATOM 4553 N N . GLN A 1 603 ? -21.52500 36.73600 59.12900 1.000 43.36836 603 GLN A N 1
ATOM 4554 C CA . GLN A 1 603 ? -21.54600 38.03400 59.80400 1.000 49.97968 603 GLN A CA 1
ATOM 4555 C C . GLN A 1 603 ? -21.71700 39.18200 58.80700 1.000 44.97118 603 GLN A C 1
ATOM 4556 O O . GLN A 1 603 ? -22.52700 40.09000 59.02500 1.000 45.17121 603 GLN A O 1
ATOM 4562 N N . VAL A 1 604 ? -20.97000 39.15000 57.69800 1.000 37.92560 604 VAL A N 1
ATOM 4563 C CA . VAL A 1 604 ? -21.06200 40.21700 56.70000 1.000 36.12012 604 VAL A CA 1
ATOM 4564 C C . VAL A 1 604 ? -22.44900 40.23400 56.06200 1.000 39.20996 604 VAL A C 1
ATOM 4565 O O . VAL A 1 604 ? -23.04100 41.29400 55.84200 1.000 38.71254 604 VAL A O 1
ATOM 4569 N N . VAL A 1 605 ? -22.95400 39.05900 55.69400 1.000 35.45688 605 VAL A N 1
ATOM 4570 C CA . VAL A 1 605 ? -24.28700 38.95500 55.11200 1.000 36.81757 605 VAL A CA 1
ATOM 4571 C C . VAL A 1 605 ? -25.33200 39.52400 56.06300 1.000 40.49696 605 VAL A C 1
ATOM 4572 O O . VAL A 1 605 ? -26.21600 40.29000 55.65600 1.000 38.95730 605 VAL A O 1
ATOM 4576 N N . LYS A 1 606 ? -25.21300 39.20800 57.35300 1.000 41.80238 606 LYS A N 1
ATOM 4577 C CA . LYS A 1 606 ? -26.17200 39.69800 58.33800 1.000 47.48201 606 LYS A CA 1
ATOM 4578 C C . LYS A 1 606 ? -26.15300 41.22400 58.41500 1.000 52.86950 606 LYS A C 1
ATOM 4579 O O . LYS A 1 606 ? -27.20800 41.87000 58.40500 1.000 48.42949 606 LYS A O 1
ATOM 4585 N N . GLU A 1 607 ? -24.95600 41.82100 58.47700 1.000 52.56946 607 GLU A N 1
ATOM 4586 C CA . GLU A 1 607 ? -24.83600 43.27800 58.53600 1.000 51.77989 607 GLU A CA 1
ATOM 4587 C C . GLU A 1 607 ? -25.42400 43.96300 57.30500 1.000 47.00037 607 GLU A C 1
ATOM 4588 O O . GLU A 1 607 ? -25.85100 45.12200 57.38800 1.000 48.77427 607 GLU A O 1
ATOM 4594 N N . LEU A 1 608 ? -25.44800 43.28100 56.15900 1.000 39.48105 608 LEU A N 1
ATOM 4595 C CA . LEU A 1 608 ? -26.11600 43.81800 54.97600 1.000 42.49194 608 LEU A CA 1
ATOM 4596 C C . LEU A 1 608 ? -27.63400 43.64300 55.01500 1.000 42.31297 608 LEU A C 1
ATOM 4597 O O . LEU A 1 608 ? -28.31300 44.06100 54.07100 1.000 55.86459 608 LEU A O 1
ATOM 4602 N N . GLY A 1 609 ? -28.18300 43.06400 56.08000 1.000 42.64985 609 GLY A N 1
ATOM 4603 C CA . GLY A 1 609 ? -29.61200 42.82500 56.14400 1.000 44.77116 609 GLY A CA 1
ATOM 4604 C C . GLY A 1 609 ? -30.13900 41.70500 55.27000 1.000 50.61396 609 GLY A C 1
ATOM 4605 O O . GLY A 1 609 ? -31.34900 41.64500 55.04000 1.000 57.87010 609 GLY A O 1
ATOM 4606 N N . ILE A 1 610 ? -29.27800 40.83200 54.74900 1.000 43.59996 610 ILE A N 1
ATOM 4607 C CA . ILE A 1 610 ? -29.73500 39.69500 53.94900 1.000 49.59016 610 ILE A CA 1
ATOM 4608 C C . ILE A 1 610 ? -30.19800 38.57600 54.87600 1.000 51.30615 610 ILE A C 1
ATOM 4609 O O . ILE A 1 610 ? -29.42100 38.12600 55.73300 1.000 43.07095 610 ILE A O 1
ATOM 4614 N N . PRO A 1 611 ? -31.43000 38.08100 54.73500 1.000 46.67402 611 PRO A N 1
ATOM 4615 C CA . PRO A 1 611 ? -31.91200 37.04300 55.65300 1.000 47.22935 611 PRO A CA 1
ATOM 4616 C C . PRO A 1 611 ? -31.25000 35.70900 55.35800 1.000 50.61396 611 PRO A C 1
ATOM 4617 O O . PRO A 1 611 ? -30.98200 35.36500 54.20400 1.000 48.41896 611 PRO A O 1
ATOM 4621 N N . VAL A 1 612 ? -30.99400 34.95200 56.41800 1.000 51.25615 612 VAL A N 1
ATOM 4622 C CA . VAL A 1 612 ? -30.34200 33.65600 56.31500 1.000 47.06617 612 VAL A CA 1
ATOM 4623 C C . VAL A 1 612 ? -31.24600 32.62800 56.97900 1.000 56.29622 612 VAL A C 1
ATOM 4624 O O . VAL A 1 612 ? -31.63100 32.78900 58.14500 1.000 60.56252 612 VAL A O 1
ATOM 4628 N N . ASN A 1 613 ? -31.59600 31.58500 56.23300 1.000 52.99846 613 ASN A N 1
ATOM 4629 C CA . ASN A 1 613 ? -32.44300 30.53200 56.76900 1.000 57.82009 613 ASN A CA 1
ATOM 4630 C C . ASN A 1 613 ? -31.69900 29.77900 57.86600 1.000 61.88110 613 ASN A C 1
ATOM 4631 O O . ASN A 1 613 ? -30.55700 29.34700 57.67300 1.000 61.00205 613 ASN A O 1
ATOM 4636 N N . SER A 1 614 ? -32.34100 29.64100 59.03000 1.000 69.19777 614 SER A N 1
ATOM 4637 C CA . SER A 1 614 ? -31.78100 28.81100 60.09200 1.000 78.16463 614 SER A CA 1
ATOM 4638 C C . SER A 1 614 ? -31.91100 27.33000 59.76700 1.000 83.51528 614 SER A C 1
ATOM 4639 O O . SER A 1 614 ? -31.09100 26.51800 60.21100 1.000 86.56564 614 SER A O 1
ATOM 4642 N N . GLU A 1 615 ? -32.90400 26.97000 58.99500 1.000 80.15961 615 GLU A N 1
ATOM 4643 C CA . GLU A 1 615 ? -33.19500 25.58100 58.69900 1.000 84.88386 615 GLU A CA 1
ATOM 4644 C C . GLU A 1 615 ? -32.63600 25.21800 57.33900 1.000 78.62258 615 GLU A C 1
ATOM 4645 O O . GLU A 1 615 ? -32.77600 26.00700 56.39300 1.000 79.84642 615 GLU A O 1
ATOM 4651 N N . PRO A 1 616 ? -31.98100 24.06500 57.22300 1.000 70.33738 616 PRO A N 1
ATOM 4652 C CA . PRO A 1 616 ? -31.44100 23.63300 55.92700 1.000 66.07371 616 PRO A CA 1
ATOM 4653 C C . PRO A 1 616 ? -32.48900 23.68500 54.82500 1.000 69.75573 616 PRO A C 1
ATOM 4654 O O . PRO A 1 616 ? -33.58500 23.13200 54.95800 1.000 76.15387 616 PRO A O 1
ATOM 4658 N N . ALA A 1 617 ? -32.13600 24.33400 53.71600 1.000 67.81339 617 ALA A N 1
ATOM 4659 C CA . ALA A 1 617 ? -33.08300 24.47300 52.62100 1.000 71.65333 617 ALA A CA 1
ATOM 4660 C C . ALA A 1 617 ? -33.30700 23.12800 51.93600 1.000 72.51396 617 ALA A C 1
ATOM 4661 O O . ALA A 1 617 ? -32.56200 22.16000 52.13200 1.000 66.71326 617 ALA A O 1
ATOM 4663 N N . GLU A 1 618 ? -34.32800 23.08600 51.08900 1.000 79.81746 618 GLU A N 1
ATOM 4664 C CA . GLU A 1 618 ? -34.69500 21.84600 50.42900 1.000 90.85037 618 GLU A CA 1
ATOM 4665 C C . GLU A 1 618 ? -34.19100 21.83600 48.99800 1.000 96.19311 618 GLU A C 1
ATOM 4666 O O . GLU A 1 618 ? -33.67300 22.83000 48.48000 1.000 93.26645 618 GLU A O 1
ATOM 4672 N N . TYR A 1 619 ? -34.33800 20.68100 48.36500 1.000 103.09657 619 TYR A N 1
ATOM 4673 C CA . TYR A 1 619 ? -33.44000 20.36200 47.27600 1.000 105.70478 619 TYR A CA 1
ATOM 4674 C C . TYR A 1 619 ? -33.74500 21.19500 46.04400 1.000 111.12122 619 TYR A C 1
ATOM 4675 O O . TYR A 1 619 ? -34.87700 21.21600 45.54900 1.000 111.06068 619 TYR A O 1
ATOM 4684 N N . ARG A 1 620 ? -32.70500 21.87300 45.56400 1.000 115.74282 620 ARG A N 1
ATOM 4685 C CA . ARG A 1 620 ? -32.58800 22.47300 44.24700 1.000 122.13833 620 ARG A CA 1
ATOM 4686 C C . ARG A 1 620 ? -33.68800 23.52100 43.94100 1.000 120.21441 620 ARG A C 1
ATOM 4687 O O . ARG A 1 620 ? -33.83200 23.94500 42.78200 1.000 121.70407 620 ARG A O 1
ATOM 4695 N N . GLU A 1 621 ? -34.42300 23.97100 44.96200 1.000 116.02181 621 GLU A N 1
ATOM 4696 C CA . GLU A 1 621 ? -34.48600 25.43300 44.94400 1.000 111.59233 621 GLU A CA 1
ATOM 4697 C C . GLU A 1 621 ? -33.08400 26.00000 45.20200 1.000 100.84367 621 GLU A C 1
ATOM 4698 O O . GLU A 1 621 ? -32.86600 27.22100 45.23600 1.000 100.78050 621 GLU A O 1
ATOM 4704 N N . ILE A 1 622 ? -32.14600 25.07800 45.42400 1.000 92.50846 622 ILE A N 1
ATOM 4705 C CA . ILE A 1 622 ? -30.71600 25.26100 45.25400 1.000 84.05218 622 ILE A CA 1
ATOM 4706 C C . ILE A 1 622 ? -30.27800 25.23400 43.76000 1.000 88.82381 622 ILE A C 1
ATOM 4707 O O . ILE A 1 622 ? -29.37700 25.98800 43.39200 1.000 90.11607 622 ILE A O 1
ATOM 4712 N N . HIS A 1 623 ? -30.94700 24.48500 42.84700 1.000 86.28666 623 HIS A N 1
ATOM 4713 C CA . HIS A 1 623 ? -30.54200 24.53400 41.43300 1.000 90.93459 623 HIS A CA 1
ATOM 4714 C C . HIS A 1 623 ? -31.16700 25.74700 40.76500 1.000 90.71614 623 HIS A C 1
ATOM 4715 O O . HIS A 1 623 ? -30.57700 26.33100 39.85100 1.000 94.06391 623 HIS A O 1
ATOM 4722 N N . ILE A 1 624 ? -32.39500 26.09800 41.16500 1.000 86.32614 624 ILE A N 1
ATOM 4723 C CA . ILE A 1 624 ? -32.99400 27.31600 40.63800 1.000 89.87920 624 ILE A CA 1
ATOM 4724 C C . ILE A 1 624 ? -32.13700 28.50900 41.03200 1.000 87.91054 624 ILE A C 1
ATOM 4725 O O . ILE A 1 624 ? -32.06300 29.49600 40.29100 1.000 91.85049 624 ILE A O 1
ATOM 4730 N N . ALA A 1 625 ? -31.46200 28.43900 42.19200 1.000 87.24467 625 ALA A N 1
ATOM 4731 C CA . ALA A 1 625 ? -30.56000 29.51600 42.59300 1.000 89.05805 625 ALA A CA 1
ATOM 4732 C C . ALA A 1 625 ? -29.25000 29.47900 41.80700 1.000 96.58526 625 ALA A C 1
ATOM 4733 O O . ALA A 1 625 ? -28.76600 30.52700 41.36400 1.000 98.19072 625 ALA A O 1
ATOM 4735 N N . LEU A 1 626 ? -28.66600 28.29000 41.62500 1.000 106.50224 626 LEU A N 1
ATOM 4736 C CA . LEU A 1 626 ? -27.44000 28.12100 40.83600 1.000 111.79498 626 LEU A CA 1
ATOM 4737 C C . LEU A 1 626 ? -27.73800 28.08500 39.34000 1.000 117.53514 626 LEU A C 1
ATOM 4738 O O . LEU A 1 626 ? -28.88700 28.21700 38.92000 1.000 121.34086 626 LEU A O 1
ATOM 4743 N N . GLN B 1 13 ? 33.77200 55.99200 33.14900 1.000 93.16117 13 GLN B N 1
ATOM 4744 C CA . GLN B 1 13 ? 33.57000 56.36900 34.53300 1.000 91.45307 13 GLN B CA 1
ATOM 4745 C C . GLN B 1 13 ? 32.71600 55.37200 35.29600 1.000 103.72823 13 GLN B C 1
ATOM 4746 O O . GLN B 1 13 ? 32.81500 55.29700 36.53100 1.000 93.38751 13 GLN B O 1
ATOM 4752 N N . GLN B 1 14 ? 31.87600 54.59500 34.60900 1.000 127.25210 14 GLN B N 1
ATOM 4753 C CA . GLN B 1 14 ? 31.17100 53.58200 35.38100 1.000 131.35785 14 GLN B CA 1
ATOM 4754 C C . GLN B 1 14 ? 32.09100 52.47300 35.88200 1.000 129.51816 14 GLN B C 1
ATOM 4755 O O . GLN B 1 14 ? 31.84700 51.97500 36.98600 1.000 127.28105 14 GLN B O 1
ATOM 4761 N N . ARG B 1 15 ? 33.21500 52.21600 35.20800 1.000 127.26789 15 ARG B N 1
ATOM 4762 C CA . ARG B 1 15 ? 34.09600 51.12600 35.62900 1.000 122.91474 15 ARG B CA 1
ATOM 4763 C C . ARG B 1 15 ? 34.83500 51.45000 36.93600 1.000 113.67152 15 ARG B C 1
ATOM 4764 O O . ARG B 1 15 ? 35.05900 50.56600 37.77200 1.000 111.40809 15 ARG B O 1
ATOM 4772 N N . LEU B 1 16 ? 35.18000 52.71800 37.16400 1.000 103.03867 16 LEU B N 1
ATOM 4773 C CA . LEU B 1 16 ? 36.01400 53.02600 38.33400 1.000 90.75825 16 LEU B CA 1
ATOM 4774 C C . LEU B 1 16 ? 35.26600 53.13800 39.66200 1.000 82.09932 16 LEU B C 1
ATOM 4775 O O . LEU B 1 16 ? 35.89600 53.49800 40.65900 1.000 72.86926 16 LEU B O 1
ATOM 4780 N N . ASP B 1 17 ? 33.96900 52.85400 39.72100 1.000 81.36239 17 ASP B N 1
ATOM 4781 C CA . ASP B 1 17 ? 33.33800 52.85200 41.03100 1.000 85.32339 17 ASP B CA 1
ATOM 4782 C C . ASP B 1 17 ? 33.76500 51.63600 41.83500 1.000 83.97059 17 ASP B C 1
ATOM 4783 O O . ASP B 1 17 ? 33.43200 51.53900 43.02200 1.000 87.48417 17 ASP B O 1
ATOM 4788 N N . SER B 1 18 ? 34.49000 50.71200 41.20500 1.000 83.82321 18 SER B N 1
ATOM 4789 C CA . SER B 1 18 ? 35.16900 49.61600 41.87500 1.000 83.93901 18 SER B CA 1
ATOM 4790 C C . SER B 1 18 ? 36.66400 49.87700 42.05000 1.000 79.73061 18 SER B C 1
ATOM 4791 O O . SER B 1 18 ? 37.42500 48.93800 42.30500 1.000 82.73360 18 SER B O 1
ATOM 4794 N N . LEU B 1 19 ? 37.09800 51.12600 41.91000 1.000 70.70321 19 LEU B N 1
ATOM 4795 C CA . LEU B 1 19 ? 38.46900 51.50000 42.22000 1.000 65.64734 19 LEU B CA 1
ATOM 4796 C C . LEU B 1 19 ? 38.51800 52.02800 43.65100 1.000 59.18868 19 LEU B C 1
ATOM 4797 O O . LEU B 1 19 ? 37.49700 52.38200 44.24500 1.000 50.59817 19 LEU B O 1
ATOM 4802 N N . MET B 1 20 ? 39.72200 52.07700 44.20300 1.000 56.01724 20 MET B N 1
ATOM 4803 C CA . MET B 1 20 ? 39.89000 52.68200 45.51400 1.000 56.14094 20 MET B CA 1
ATOM 4804 C C . MET B 1 20 ? 39.59000 54.17300 45.47800 1.000 55.40664 20 MET B C 1
ATOM 4805 O O . MET B 1 20 ? 39.78500 54.85000 44.46200 1.000 57.18580 20 MET B O 1
ATOM 4810 N N . LEU B 1 21 ? 39.09000 54.67100 46.61000 1.000 45.03961 21 LEU B N 1
ATOM 4811 C CA . LEU B 1 21 ? 38.49100 56.00300 46.63300 1.000 46.04499 21 LEU B CA 1
ATOM 4812 C C . LEU B 1 21 ? 39.48700 57.09800 46.25100 1.000 48.30316 21 LEU B C 1
ATOM 4813 O O . LEU B 1 21 ? 39.14200 58.00100 45.48500 1.000 53.96173 21 LEU B O 1
ATOM 4818 N N . ARG B 1 22 ? 40.73500 57.02400 46.72400 1.000 50.24287 22 ARG B N 1
ATOM 4819 C CA . ARG B 1 22 ? 41.67700 58.06600 46.32300 1.000 61.39157 22 ARG B CA 1
ATOM 4820 C C . ARG B 1 22 ? 41.99100 57.96100 44.84700 1.000 68.20028 22 ARG B C 1
ATOM 4821 O O . ARG B 1 22 ? 42.13000 58.98000 44.16100 1.000 76.41443 22 ARG B O 1
ATOM 4829 N N . ASP B 1 23 ? 42.10100 56.73800 44.34400 1.000 67.48967 23 ASP B N 1
ATOM 4830 C CA . ASP B 1 23 ? 42.30600 56.55200 42.91700 1.000 71.87967 23 ASP B CA 1
ATOM 4831 C C . ASP B 1 23 ? 41.08600 56.98000 42.10900 1.000 74.87477 23 ASP B C 1
ATOM 4832 O O . ASP B 1 23 ? 41.22500 57.59200 41.04400 1.000 74.31154 23 ASP B O 1
ATOM 4837 N N . ARG B 1 24 ? 39.88100 56.65800 42.58900 1.000 74.80634 24 ARG B N 1
ATOM 4838 C CA . ARG B 1 24 ? 38.68500 57.01200 41.83100 1.000 75.54853 24 ARG B CA 1
ATOM 4839 C C . ARG B 1 24 ? 38.51100 58.52300 41.73800 1.000 74.64316 24 ARG B C 1
ATOM 4840 O O . ARG B 1 24 ? 38.16200 59.04600 40.67300 1.000 79.39110 24 ARG B O 1
ATOM 4848 N N . LEU B 1 25 ? 38.77000 59.23700 42.83600 1.000 71.51121 25 LEU B N 1
ATOM 4849 C CA . LEU B 1 25 ? 38.75100 60.69500 42.80300 1.000 74.88793 25 LEU B CA 1
ATOM 4850 C C . LEU B 1 25 ? 39.72400 61.22000 41.76000 1.000 80.26752 25 LEU B C 1
ATOM 4851 O O . LEU B 1 25 ? 39.43700 62.20100 41.06500 1.000 82.60727 25 LEU B O 1
ATOM 4856 N N . ARG B 1 26 ? 40.88900 60.58200 41.65100 1.000 85.93399 26 ARG B N 1
ATOM 4857 C CA . ARG B 1 26 ? 41.93500 61.04900 40.74800 1.000 95.67200 26 ARG B CA 1
ATOM 4858 C C . ARG B 1 26 ? 41.46300 61.04600 39.29000 1.000 95.43249 26 ARG B C 1
ATOM 4859 O O . ARG B 1 26 ? 41.48100 62.08200 38.61500 1.000 93.68228 26 ARG B O 1
ATOM 4867 N N . PHE B 1 27 ? 41.01500 59.88700 38.79300 1.000 91.52150 27 PHE B N 1
ATOM 4868 C CA . PHE B 1 27 ? 40.65000 59.75400 37.38200 1.000 92.50056 27 PHE B CA 1
ATOM 4869 C C . PHE B 1 27 ? 39.47000 60.61800 36.97400 1.000 98.28020 27 PHE B C 1
ATOM 4870 O O . PHE B 1 27 ? 39.58000 61.44600 36.06100 1.000 102.98603 27 PHE B O 1
ATOM 4878 N N . SER B 1 28 ? 38.36300 60.50100 37.69400 1.000 96.84056 28 SER B N 1
ATOM 4879 C CA . SER B 1 28 ? 37.07200 60.87800 37.12700 1.000 102.90971 28 SER B CA 1
ATOM 4880 C C . SER B 1 28 ? 36.78800 62.36400 37.03300 1.000 105.74689 28 SER B C 1
ATOM 4881 O O . SER B 1 28 ? 36.79500 62.93800 35.94800 1.000 110.80276 28 SER B O 1
ATOM 4884 N N . ALA B 1 51 ? 42.65800 55.30200 30.54500 1.000 87.51576 51 ALA B N 1
ATOM 4885 C CA . ALA B 1 51 ? 41.57800 54.37400 30.87600 1.000 92.17947 51 ALA B CA 1
ATOM 4886 C C . ALA B 1 51 ? 42.12300 52.97300 31.10800 1.000 99.43034 51 ALA B C 1
ATOM 4887 O O . ALA B 1 51 ? 41.53700 52.17700 31.83000 1.000 100.25939 51 ALA B O 1
ATOM 4889 N N . LYS B 1 52 ? 43.25000 52.67000 30.47800 1.000 97.82489 52 LYS B N 1
ATOM 4890 C CA . LYS B 1 52 ? 43.96600 51.45900 30.83700 1.000 95.48250 52 LYS B CA 1
ATOM 4891 C C . LYS B 1 52 ? 44.87000 51.66300 32.04600 1.000 95.46934 52 LYS B C 1
ATOM 4892 O O . LYS B 1 52 ? 45.34000 50.67000 32.61800 1.000 95.58251 52 LYS B O 1
ATOM 4898 N N . GLU B 1 53 ? 45.15600 52.90400 32.43900 1.000 93.06905 53 GLU B N 1
ATOM 4899 C CA . GLU B 1 53 ? 45.67000 53.00000 33.79100 1.000 91.36885 53 GLU B CA 1
ATOM 4900 C C . GLU B 1 53 ? 44.44500 52.98000 34.69600 1.000 87.70262 53 GLU B C 1
ATOM 4901 O O . GLU B 1 53 ? 44.32900 53.81400 35.58400 1.000 88.93172 53 GLU B O 1
ATOM 4907 N N . ILE B 1 54 ? 43.55500 52.00500 34.51900 1.000 79.86221 54 ILE B N 1
ATOM 4908 C CA . ILE B 1 54 ? 42.42700 51.74800 35.40700 1.000 78.97789 54 ILE B CA 1
ATOM 4909 C C . ILE B 1 54 ? 42.55900 50.29100 35.81000 1.000 83.02574 54 ILE B C 1
ATOM 4910 O O . ILE B 1 54 ? 42.46300 49.94200 36.99400 1.000 82.96784 54 ILE B O 1
ATOM 4915 N N . ASP B 1 55 ? 42.70900 49.43100 34.79400 1.000 80.91233 55 ASP B N 1
ATOM 4916 C CA . ASP B 1 55 ? 43.01400 48.02200 35.01500 1.000 82.28355 55 ASP B CA 1
ATOM 4917 C C . ASP B 1 55 ? 44.13500 47.86300 36.03100 1.000 79.54638 55 ASP B C 1
ATOM 4918 O O . ASP B 1 55 ? 44.10600 46.94900 36.86300 1.000 75.57748 55 ASP B O 1
ATOM 4923 N N . GLN B 1 56 ? 45.14000 48.74100 35.96600 1.000 75.13006 56 GLN B N 1
ATOM 4924 C CA . GLN B 1 56 ? 46.22000 48.71900 36.94400 1.000 77.79617 56 GLN B CA 1
ATOM 4925 C C . GLN B 1 56 ? 45.68900 49.00500 38.34100 1.000 72.60344 56 GLN B C 1
ATOM 4926 O O . GLN B 1 56 ? 45.85600 48.19700 39.26300 1.000 71.23222 56 GLN B O 1
ATOM 4932 N N . ALA B 1 57 ? 45.02100 50.15500 38.50400 1.000 72.05074 57 ALA B N 1
ATOM 4933 C CA . ALA B 1 57 ? 44.46600 50.52100 39.80100 1.000 55.71457 57 ALA B CA 1
ATOM 4934 C C . ALA B 1 57 ? 43.48000 49.47500 40.29500 1.000 53.75118 57 ALA B C 1
ATOM 4935 O O . ALA B 1 57 ? 43.42300 49.20200 41.49700 1.000 54.35915 57 ALA B O 1
ATOM 4937 N N . ALA B 1 58 ? 42.72300 48.85000 39.39200 1.000 54.55128 58 ALA B N 1
ATOM 4938 C CA . ALA B 1 58 ? 41.78400 47.83000 39.83700 1.000 57.88326 58 ALA B CA 1
ATOM 4939 C C . ALA B 1 58 ? 42.48700 46.60000 40.39900 1.000 65.77368 58 ALA B C 1
ATOM 4940 O O . ALA B 1 58 ? 41.87000 45.85300 41.16700 1.000 67.02646 58 ALA B O 1
ATOM 4942 N N . GLY B 1 59 ? 43.77200 46.39800 40.08500 1.000 64.67618 59 GLY B N 1
ATOM 4943 C CA . GLY B 1 59 ? 44.47400 45.27100 40.67100 1.000 63.26022 59 GLY B CA 1
ATOM 4944 C C . GLY B 1 59 ? 44.71700 45.45500 42.15600 1.000 68.43452 59 GLY B C 1
ATOM 4945 O O . GLY B 1 59 ? 44.72200 44.47800 42.91300 1.000 68.16344 59 GLY B O 1
ATOM 4946 N N . LYS B 1 60 ? 44.88700 46.70500 42.59800 1.000 69.01880 60 LYS B N 1
ATOM 4947 C CA . LYS B 1 60 ? 45.02100 46.98800 44.02700 1.000 67.43703 60 LYS B CA 1
ATOM 4948 C C . LYS B 1 60 ? 43.81800 46.49700 44.82500 1.000 64.83935 60 LYS B C 1
ATOM 4949 O O . LYS B 1 60 ? 43.97500 45.91600 45.90500 1.000 69.20040 60 LYS B O 1
ATOM 4955 N N . VAL B 1 61 ? 42.61100 46.70500 44.29600 1.000 62.39695 61 VAL B N 1
ATOM 4956 C CA . VAL B 1 61 ? 41.39200 46.33100 45.00700 1.000 53.93805 61 VAL B CA 1
ATOM 4957 C C . VAL B 1 61 ? 41.35700 44.83100 45.18300 1.000 49.07430 61 VAL B C 1
ATOM 4958 O O . VAL B 1 61 ? 41.02900 44.29500 46.25700 1.000 44.70536 61 VAL B O 1
ATOM 4962 N N . LEU B 1 62 ? 41.77200 44.14300 44.13400 1.000 47.59255 62 LEU B N 1
ATOM 4963 C CA . LEU B 1 62 ? 41.52600 42.73000 44.00900 1.000 58.08854 62 LEU B CA 1
ATOM 4964 C C . LEU B 1 62 ? 42.58200 41.92500 44.78000 1.000 57.42794 62 LEU B C 1
ATOM 4965 O O . LEU B 1 62 ? 42.27100 40.88800 45.35000 1.000 57.82272 62 LEU B O 1
ATOM 4970 N N . LEU B 1 63 ? 43.77800 42.49500 44.94500 1.000 54.50917 63 LEU B N 1
ATOM 4971 C CA . LEU B 1 63 ? 44.76200 42.02800 45.93200 1.000 58.87811 63 LEU B CA 1
ATOM 4972 C C . LEU B 1 63 ? 44.25800 42.19900 47.36000 1.000 62.46012 63 LEU B C 1
ATOM 4973 O O . LEU B 1 63 ? 44.44900 41.31800 48.20900 1.000 62.91017 63 LEU B O 1
ATOM 4978 N N . ARG B 1 64 ? 43.63800 43.34600 47.64600 1.000 56.23306 64 ARG B N 1
ATOM 4979 C CA . ARG B 1 64 ? 43.10800 43.59400 48.98700 1.000 50.02968 64 ARG B CA 1
ATOM 4980 C C . ARG B 1 64 ? 41.95600 42.64400 49.29800 1.000 51.32721 64 ARG B C 1
ATOM 4981 O O . ARG B 1 64 ? 41.85600 42.11000 50.41400 1.000 40.86806 64 ARG B O 1
ATOM 4989 N N . GLU B 1 65 ? 41.06600 42.42500 48.32800 1.000 50.63765 65 GLU B N 1
ATOM 4990 C CA . GLU B 1 65 ? 40.01700 41.42900 48.52700 1.000 55.24083 65 GLU B CA 1
ATOM 4991 C C . GLU B 1 65 ? 40.61800 40.04900 48.78400 1.000 52.27469 65 GLU B C 1
ATOM 4992 O O . GLU B 1 65 ? 40.11200 39.28500 49.61500 1.000 55.38296 65 GLU B O 1
ATOM 4998 N N . ALA B 1 66 ? 41.72300 39.73000 48.10900 1.000 47.51096 66 ALA B N 1
ATOM 4999 C CA . ALA B 1 66 ? 42.37500 38.44600 48.33300 1.000 56.32781 66 ALA B CA 1
ATOM 5000 C C . ALA B 1 66 ? 42.96400 38.35000 49.73500 1.000 59.84665 66 ALA B C 1
ATOM 5001 O O . ALA B 1 66 ? 43.02000 37.25500 50.31000 1.000 55.37506 66 ALA B O 1
ATOM 5003 N N . ALA B 1 67 ? 43.38700 39.47400 50.30900 1.000 58.02801 67 ALA B N 1
ATOM 5004 C CA . ALA B 1 67 ? 43.98600 39.46900 51.63400 1.000 53.64854 67 ALA B CA 1
ATOM 5005 C C . ALA B 1 67 ? 42.96000 39.53800 52.76100 1.000 50.88768 67 ALA B C 1
ATOM 5006 O O . ALA B 1 67 ? 43.35300 39.46500 53.93100 1.000 55.56192 67 ALA B O 1
ATOM 5008 N N . ARG B 1 68 ? 41.66800 39.66400 52.45100 1.000 43.81315 68 ARG B N 1
ATOM 5009 C CA . ARG B 1 68 ? 40.65800 39.79700 53.50600 1.000 45.27385 68 ARG B CA 1
ATOM 5010 C C . ARG B 1 68 ? 40.53600 38.48700 54.28100 1.000 42.34718 68 ARG B C 1
ATOM 5011 O O . ARG B 1 68 ? 40.36000 37.42800 53.67200 1.000 44.59482 68 ARG B O 1
ATOM 5019 N N . PRO B 1 69 ? 40.60700 38.50900 55.60400 1.000 37.52555 69 PRO B N 1
ATOM 5020 C CA . PRO B 1 69 ? 40.52800 37.26200 56.36800 1.000 37.04655 69 PRO B CA 1
ATOM 5021 C C . PRO B 1 69 ? 39.08900 36.76600 56.46800 1.000 41.69447 69 PRO B C 1
ATOM 5022 O O . PRO B 1 69 ? 38.12600 37.47500 56.16400 1.000 30.43260 69 PRO B O 1
ATOM 5026 N N . GLU B 1 70 ? 38.96100 35.52800 56.93600 1.000 38.56252 70 GLU B N 1
ATOM 5027 C CA . GLU B 1 70 ? 37.65700 35.01000 57.30600 1.000 43.96317 70 GLU B CA 1
ATOM 5028 C C . GLU B 1 70 ? 37.20200 35.70500 58.58000 1.000 41.06808 70 GLU B C 1
ATOM 5029 O O . GLU B 1 70 ? 37.93300 35.74800 59.57300 1.000 39.02310 70 GLU B O 1
ATOM 5035 N N . ILE B 1 71 ? 35.99200 36.23800 58.55300 1.000 34.85155 71 ILE B N 1
ATOM 5036 C CA . ILE B 1 71 ? 35.45800 36.99700 59.67500 1.000 33.72773 71 ILE B CA 1
ATOM 5037 C C . ILE B 1 71 ? 34.75300 36.03500 60.61900 1.000 36.82284 71 ILE B C 1
ATOM 5038 O O . ILE B 1 71 ? 33.86900 35.27900 60.20200 1.000 43.16570 71 ILE B O 1
ATOM 5043 N N . THR B 1 72 ? 35.15500 36.04600 61.88600 1.000 27.49803 72 THR B N 1
ATOM 5044 C CA . THR B 1 72 ? 34.51100 35.24600 62.91500 1.000 27.84808 72 THR B CA 1
ATOM 5045 C C . THR B 1 72 ? 34.20100 36.10700 64.13500 1.000 31.49851 72 THR B C 1
ATOM 5046 O O . THR B 1 72 ? 34.80500 37.16300 64.35900 1.000 32.50127 72 THR B O 1
ATOM 5050 N N . TYR B 1 73 ? 33.27500 35.62200 64.95700 1.000 33.01975 73 TYR B N 1
ATOM 5051 C CA . TYR B 1 73 ? 32.84600 36.36100 66.13200 1.000 31.43272 73 TYR B CA 1
ATOM 5052 C C . TYR B 1 73 ? 32.77000 35.43000 67.33300 1.000 33.03291 73 TYR B C 1
ATOM 5053 O O . TYR B 1 73 ? 32.30400 34.29500 67.19700 1.000 38.07035 73 TYR B O 1
ATOM 5062 N N . PRO B 1 74 ? 33.13600 35.89400 68.52600 1.000 33.46717 74 PRO B N 1
ATOM 5063 C CA . PRO B 1 74 ? 32.87100 35.08000 69.72200 1.000 29.76673 74 PRO B CA 1
ATOM 5064 C C . PRO B 1 74 ? 31.37000 35.06700 69.99100 1.000 35.47794 74 PRO B C 1
ATOM 5065 O O . PRO B 1 74 ? 30.74700 36.12200 70.12700 1.000 37.89665 74 PRO B O 1
ATOM 5069 N N . ASP B 1 75 ? 30.79000 33.86400 70.08300 1.000 32.82762 75 ASP B N 1
ATOM 5070 C CA . ASP B 1 75 ? 29.33200 33.74000 70.13500 1.000 38.90203 75 ASP B CA 1
ATOM 5071 C C . ASP B 1 75 ? 28.72300 34.29700 71.42200 1.000 34.51466 75 ASP B C 1
ATOM 5072 O O . ASP B 1 75 ? 27.50600 34.49600 71.47200 1.000 39.92847 75 ASP B O 1
ATOM 5077 N N . ASN B 1 76 ? 29.51100 34.49100 72.47600 1.000 27.96125 76 ASN B N 1
ATOM 5078 C CA . ASN B 1 76 ? 28.98300 34.95400 73.75400 1.000 34.04619 76 ASN B CA 1
ATOM 5079 C C . ASN B 1 76 ? 28.83500 36.48100 73.83200 1.000 38.01245 76 ASN B C 1
ATOM 5080 O O . ASN B 1 76 ? 28.43700 36.99800 74.88100 1.000 34.94630 76 ASN B O 1
ATOM 5085 N N . LEU B 1 77 ? 29.16800 37.22300 72.77400 1.000 26.23999 77 LEU B N 1
ATOM 5086 C CA . LEU B 1 77 ? 29.02100 38.67000 72.92700 1.000 26.48475 77 LEU B CA 1
ATOM 5087 C C . LEU B 1 77 ? 27.67500 39.14200 72.37900 1.000 23.59757 77 LEU B C 1
ATOM 5088 O O . LEU B 1 77 ? 27.24000 38.68500 71.31600 1.000 26.03996 77 LEU B O 1
ATOM 5093 N N . PRO B 1 78 ? 26.98300 40.03800 73.08300 1.000 22.19213 78 PRO B N 1
ATOM 5094 C CA . PRO B 1 78 ? 25.72300 40.57100 72.53800 1.000 17.42314 78 PRO B CA 1
ATOM 5095 C C . PRO B 1 78 ? 25.85100 41.13400 71.12600 1.000 23.60546 78 PRO B C 1
ATOM 5096 O O . PRO B 1 78 ? 24.98600 40.85300 70.28700 1.000 16.88360 78 PRO B O 1
ATOM 5100 N N . VAL B 1 79 ? 26.93200 41.86400 70.81400 1.000 19.20230 79 VAL B N 1
ATOM 5101 C CA . VAL B 1 79 ? 27.06700 42.42500 69.46900 1.000 17.40209 79 VAL B CA 1
ATOM 5102 C C . VAL B 1 79 ? 27.20100 41.30800 68.43000 1.000 23.58177 79 VAL B C 1
ATOM 5103 O O . VAL B 1 79 ? 26.65500 41.40800 67.32800 1.000 19.31021 79 VAL B O 1
ATOM 5107 N N . SER B 1 80 ? 27.90600 40.21600 68.76300 1.000 21.41309 80 SER B N 1
ATOM 5108 C CA . SER B 1 80 ? 27.98200 39.10200 67.81800 1.000 23.05013 80 SER B CA 1
ATOM 5109 C C . SER B 1 80 ? 26.62000 38.46500 67.59100 1.000 19.88396 80 SER B C 1
ATOM 5110 O O . SER B 1 80 ? 26.26400 38.15500 66.44900 1.000 30.98793 80 SER B O 1
ATOM 5113 N N . GLN B 1 81 ? 25.83600 38.27600 68.65700 1.000 22.11318 81 GLN B N 1
ATOM 5114 C CA . 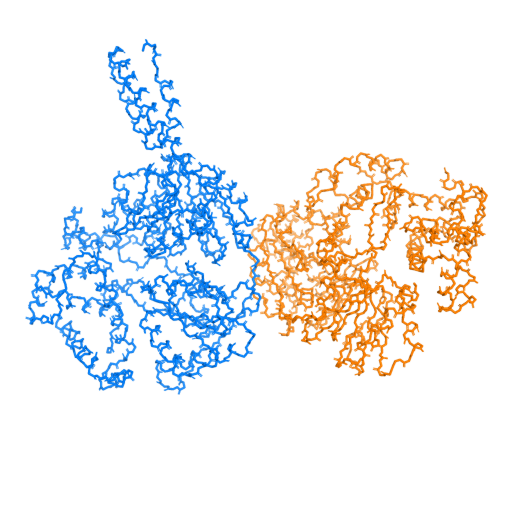GLN B 1 81 ? 24.50300 37.69500 68.50500 1.000 28.47183 81 GLN B CA 1
ATOM 5115 C C . GLN B 1 81 ? 23.56900 38.60700 67.72700 1.000 30.47207 81 GLN B C 1
ATOM 5116 O O . GLN B 1 81 ? 22.68600 38.12600 67.00800 1.000 26.70847 81 GLN B O 1
ATOM 5122 N N . LYS B 1 82 ? 23.76100 39.91900 67.83100 1.000 27.15589 82 LYS B N 1
ATOM 5123 C CA . LYS B 1 82 ? 22.85600 40.88400 67.22500 1.000 21.27097 82 LYS B CA 1
ATOM 5124 C C . LYS B 1 82 ? 23.40500 41.44800 65.92400 1.000 19.63656 82 LYS B C 1
ATOM 5125 O O . LYS B 1 82 ? 22.89300 42.45800 65.42700 1.000 16.94940 82 LYS B O 1
ATOM 5131 N N . LYS B 1 83 ? 24.40800 40.78700 65.34000 1.000 22.93433 83 LYS B N 1
ATOM 5132 C CA . LYS B 1 83 ? 25.17000 41.40300 64.25500 1.000 25.53201 83 LYS B CA 1
ATOM 5133 C C . LYS B 1 83 ? 24.32200 41.64000 63.01200 1.000 25.53464 83 LYS B C 1
ATOM 5134 O O . LYS B 1 83 ? 24.60400 42.57100 62.24900 1.000 20.83145 83 LYS B O 1
ATOM 5140 N N . GLN B 1 84 ? 23.26500 40.84700 62.79400 1.000 24.05288 84 GLN B N 1
ATOM 5141 C CA . GLN B 1 84 ? 22.51300 41.00500 61.54700 1.000 22.75273 84 GLN B CA 1
ATOM 5142 C C . GLN B 1 84 ? 21.72400 42.31100 61.52700 1.000 23.59757 84 GLN B C 1
ATOM 5143 O O . GLN B 1 84 ? 21.67700 42.99600 60.49700 1.000 28.20338 84 GLN B O 1
ATOM 5149 N N . ASP B 1 85 ? 21.11100 42.68600 62.65000 1.000 23.22647 85 ASP B N 1
ATOM 5150 C CA . ASP B 1 85 ? 20.41700 43.97300 62.71400 1.000 21.92368 85 ASP B CA 1
ATOM 5151 C C . ASP B 1 85 ? 21.40100 45.12800 62.58700 1.000 17.93110 85 ASP B C 1
ATOM 5152 O O . ASP B 1 85 ? 21.11200 46.14600 61.94000 1.000 19.72605 85 ASP B O 1
ATOM 5157 N N . ILE B 1 86 ? 22.57800 44.97600 63.18400 1.000 19.33390 86 ILE B N 1
ATOM 5158 C CA . ILE B 1 86 ? 23.60200 46.00500 63.09300 1.000 16.44408 86 ILE B CA 1
ATOM 5159 C C . ILE B 1 86 ? 24.07400 46.14800 61.65400 1.000 20.06820 86 ILE B C 1
ATOM 5160 O O . ILE B 1 86 ? 24.21200 47.26200 61.13200 1.000 20.40245 86 ILE B O 1
ATOM 5165 N N . LEU B 1 87 ? 24.33100 45.01200 60.99700 1.000 15.63082 87 LEU B N 1
ATOM 5166 C CA . LEU B 1 87 ? 24.77500 45.01800 59.61000 1.000 16.31511 87 LEU B CA 1
ATOM 5167 C C . LEU B 1 87 ? 23.78000 45.73500 58.71500 1.000 21.49205 87 LEU B C 1
ATOM 5168 O O . LEU B 1 87 ? 24.15900 46.56800 57.88100 1.000 22.40532 87 LEU B O 1
ATOM 5173 N N . GLU B 1 88 ? 22.49700 45.40300 58.86400 1.000 19.03649 88 GLU B N 1
ATOM 5174 C CA . GLU B 1 88 ? 21.47800 45.98400 58.00700 1.000 17.94426 88 GLU B CA 1
ATOM 5175 C C . GLU B 1 88 ? 21.33600 47.47000 58.27900 1.000 26.50581 88 GLU B C 1
ATOM 5176 O O . GLU B 1 88 ? 21.12700 48.25600 57.34600 1.000 20.99725 88 GLU B O 1
ATOM 5182 N N . ALA B 1 89 ? 21.46800 47.87900 59.54400 1.000 16.04403 89 ALA B N 1
ATOM 5183 C CA . ALA B 1 89 ? 21.39800 49.30400 59.84800 1.000 21.17096 89 ALA B CA 1
ATOM 5184 C C . ALA B 1 89 ? 22.53600 50.05300 59.16600 1.000 19.03649 89 ALA B C 1
ATOM 5185 O O . ALA B 1 89 ? 22.31500 51.07000 58.49400 1.000 17.46788 89 ALA B O 1
ATOM 5187 N N . ILE B 1 90 ? 23.76200 49.55000 59.30500 1.000 15.20182 90 ILE B N 1
ATOM 5188 C CA . ILE B 1 90 ? 24.89000 50.20100 58.64600 1.000 20.11031 90 ILE B CA 1
ATOM 5189 C C . ILE B 1 90 ? 24.69200 50.20000 57.13900 1.000 20.90251 90 ILE B C 1
ATOM 5190 O O . ILE B 1 90 ? 24.92400 51.21100 56.46600 1.000 21.89210 90 ILE B O 1
ATOM 5195 N N . ARG B 1 91 ? 24.23900 49.07300 56.58900 1.000 17.38630 91 ARG B N 1
ATOM 5196 C CA . ARG B 1 91 ? 24.03000 48.97400 55.14800 1.000 23.18436 91 ARG B CA 1
ATOM 5197 C C . ARG B 1 91 ? 23.07100 50.04400 54.64600 1.000 29.71409 91 ARG B C 1
ATOM 5198 O O . ARG B 1 91 ? 23.31300 50.68500 53.61200 1.000 23.22647 91 ARG B O 1
ATOM 5206 N N . ASP B 1 92 ? 21.96700 50.24500 55.35700 1.000 19.61025 92 ASP B N 1
ATOM 5207 C CA . ASP B 1 92 ? 20.87800 51.04900 54.82700 1.000 23.21857 92 ASP B CA 1
ATOM 5208 C C . ASP B 1 92 ? 20.91400 52.51100 55.26300 1.000 18.58381 92 ASP B C 1
ATOM 5209 O O . ASP B 1 92 ? 20.07000 53.29200 54.81500 1.000 27.63489 92 ASP B O 1
ATOM 5214 N N . HIS B 1 93 ? 21.87500 52.91100 56.08500 1.000 17.05204 93 HIS B N 1
ATOM 5215 C CA . HIS B 1 93 ? 21.94500 54.28100 56.57800 1.000 19.93134 93 HIS B CA 1
ATOM 5216 C C . HIS B 1 93 ? 23.37200 54.79300 56.49600 1.000 23.09751 93 HIS B C 1
ATOM 5217 O O . HIS B 1 93 ? 24.32300 54.05900 56.78300 1.000 19.19441 93 HIS B O 1
ATOM 5224 N N . GLN B 1 94 ? 23.51000 56.07800 56.16400 1.000 19.75500 94 GLN B N 1
ATOM 5225 C CA . GLN B 1 94 ? 24.83800 56.67500 56.12200 1.000 21.37625 94 GLN B CA 1
ATOM 5226 C C . GLN B 1 94 ? 25.41600 56.81800 57.52500 1.000 16.89939 94 GLN B C 1
ATOM 5227 O O . GLN B 1 94 ? 26.62800 56.63500 57.73300 1.000 20.65248 94 GLN B O 1
ATOM 5233 N N . VAL B 1 95 ? 24.56800 57.14100 58.50100 1.000 14.14117 95 VAL B N 1
ATOM 5234 C CA . VAL B 1 95 ? 24.97600 57.31500 59.89000 1.000 18.83910 95 VAL B CA 1
ATOM 5235 C C . VAL B 1 95 ? 24.16200 56.37600 60.77200 1.000 18.11533 95 VAL B C 1
ATOM 5236 O O . VAL B 1 95 ? 22.92800 56.36200 60.69600 1.000 20.16558 95 VAL B O 1
ATOM 5240 N N . VAL B 1 96 ? 24.84600 55.66100 61.66600 1.000 17.30471 96 VAL B N 1
ATOM 5241 C CA . VAL B 1 96 ? 24.20900 54.80000 62.65700 1.000 14.77809 96 VAL B CA 1
ATOM 5242 C C . VAL B 1 96 ? 24.81500 55.11200 64.01800 1.000 14.81230 96 VAL B C 1
ATOM 5243 O O . VAL B 1 96 ? 26.02600 55.31000 64.13400 1.000 19.79185 96 VAL B O 1
ATOM 5247 N N . ILE B 1 97 ? 23.98200 55.13600 65.05300 1.000 17.33366 97 ILE B N 1
ATOM 5248 C CA . ILE B 1 97 ? 24.44400 55.25200 66.43100 1.000 14.18065 97 ILE B CA 1
ATOM 5249 C C . ILE B 1 97 ? 24.30000 53.87800 67.06600 1.000 18.79699 97 ILE B C 1
ATOM 5250 O O . ILE B 1 97 ? 23.20400 53.30500 67.06700 1.000 13.86219 97 ILE B O 1
ATOM 5255 N N . VAL B 1 98 ? 25.40600 53.31100 67.54900 1.000 15.27815 98 VAL B N 1
ATOM 5256 C CA . VAL B 1 98 ? 25.37600 52.02800 68.24500 1.000 20.31559 98 VAL B CA 1
ATOM 5257 C C . VAL B 1 98 ? 25.64200 52.30100 69.72000 1.000 20.66564 98 VAL B C 1
ATOM 5258 O O . VAL B 1 98 ? 26.72700 52.76700 70.09000 1.000 15.45448 98 VAL B O 1
ATOM 5262 N N . ALA B 1 99 ? 24.65300 52.02300 70.55800 1.000 14.95442 99 ALA B N 1
ATOM 5263 C CA . ALA B 1 99 ? 24.73900 52.31500 71.97800 1.000 16.96519 99 ALA B CA 1
ATOM 5264 C C . ALA B 1 99 ? 24.52200 51.03700 72.77500 1.000 20.05767 99 ALA B C 1
ATOM 5265 O O . ALA B 1 99 ? 23.63700 50.24100 72.45200 1.000 19.67078 99 ALA B O 1
ATOM 5267 N N . GLY B 1 100 ? 25.30100 50.84400 73.83300 1.000 19.91555 100 GLY B N 1
ATOM 5268 C CA . GLY B 1 100 ? 25.17000 49.61100 74.59000 1.000 13.03051 100 GLY B CA 1
ATOM 5269 C C . GLY B 1 100 ? 26.06800 49.58400 75.80500 1.000 16.78359 100 GLY B C 1
ATOM 5270 O O . GLY B 1 100 ? 27.06700 50.31000 75.89300 1.000 17.04941 100 GLY B O 1
ATOM 5271 N N . GLU B 1 101 ? 25.68200 48.72900 76.74300 1.000 20.10767 101 GLU B N 1
ATOM 5272 C CA . GLU B 1 101 ? 26.46300 48.51000 77.94200 1.000 21.63417 101 GLU B CA 1
ATOM 5273 C C . GLU B 1 101 ? 27.88600 48.11600 77.57600 1.000 23.35806 101 GLU B C 1
ATOM 5274 O O . GLU B 1 101 ? 28.12800 47.40700 76.59300 1.000 19.93397 101 GLU B O 1
ATOM 5280 N N . THR B 1 102 ? 28.82300 48.57500 78.40600 1.000 19.75500 102 THR B N 1
ATOM 5281 C CA . THR B 1 102 ? 30.21700 48.19500 78.28600 1.000 22.25004 102 THR B CA 1
ATOM 5282 C C . THR B 1 102 ? 30.33200 46.67900 78.31600 1.000 19.98134 102 THR B C 1
ATOM 5283 O O . THR B 1 102 ? 29.59600 46.00600 79.04200 1.000 21.91315 102 THR B O 1
ATOM 5287 N N . GLY B 1 103 ? 31.19500 46.13000 77.46000 1.000 18.56275 103 GLY B N 1
ATOM 5288 C CA . GLY B 1 103 ? 31.31500 44.69200 77.38800 1.000 18.74698 103 GLY B CA 1
ATOM 5289 C C . GLY B 1 103 ? 30.39400 44.05800 76.38000 1.000 24.47662 103 GLY B C 1
ATOM 5290 O O . GLY B 1 103 ? 30.41300 42.83400 76.23600 1.000 27.21905 103 GLY B O 1
ATOM 5291 N N . SER B 1 104 ? 29.55400 44.84900 75.70800 1.000 19.62341 104 SER B N 1
ATOM 5292 C CA . SER B 1 104 ? 28.63600 44.29900 74.71200 1.000 22.26056 104 SER B CA 1
ATOM 5293 C C . SER B 1 104 ? 29.37200 43.71000 73.51800 1.000 19.67341 104 SER B C 1
ATOM 5294 O O . SER B 1 104 ? 28.82600 42.84700 72.82800 1.000 25.27408 104 SER B O 1
ATOM 5297 N N . GLY B 1 105 ? 30.59000 44.17100 73.24800 1.000 21.83683 105 GLY B N 1
ATOM 5298 C CA . GLY B 1 105 ? 31.31500 43.81100 72.04000 1.000 18.65224 105 GLY B CA 1
ATOM 5299 C C . GLY B 1 105 ? 31.33100 44.88700 70.96000 1.000 21.97369 105 GLY B C 1
ATOM 5300 O O . GLY B 1 105 ? 31.71000 44.59000 69.82100 1.000 20.14715 105 GLY B O 1
ATOM 5301 N N . LYS B 1 106 ? 30.97500 46.13000 71.29600 1.000 13.95167 106 LYS B N 1
ATOM 5302 C CA . LYS B 1 106 ? 30.94400 47.19500 70.29500 1.000 21.92631 106 LYS B CA 1
ATOM 5303 C C . LYS B 1 106 ? 32.32200 47.42300 69.69000 1.000 17.79161 106 LYS B C 1
ATOM 5304 O O . LYS B 1 106 ? 32.49500 47.38100 68.46600 1.000 15.78874 106 LYS B O 1
ATOM 5310 N N . THR B 1 107 ? 33.31500 47.67300 70.54100 1.000 16.70463 107 THR B N 1
ATOM 5311 C CA . THR B 1 107 ? 34.62600 48.08100 70.06100 1.000 16.87834 107 THR B CA 1
ATOM 5312 C C . THR B 1 107 ? 35.31800 46.96000 69.29400 1.000 20.16821 107 THR B C 1
ATOM 5313 O O . THR B 1 107 ? 35.84800 47.18900 68.19800 1.000 16.60989 107 THR B O 1
ATOM 5317 N N . THR B 1 108 ? 35.28300 45.73300 69.81200 1.000 15.97034 108 THR B N 1
ATOM 5318 C CA . THR B 1 108 ? 36.04700 44.69200 69.14000 1.000 20.45245 108 THR B CA 1
ATOM 5319 C C . THR B 1 108 ? 35.30800 44.08200 67.95400 1.000 18.32325 108 THR B C 1
ATOM 5320 O O . THR B 1 108 ? 35.96600 43.50700 67.08000 1.000 20.53141 108 THR B O 1
ATOM 5324 N N . GLN B 1 109 ? 33.97200 44.16500 67.89500 1.000 18.28114 109 GLN B N 1
ATOM 5325 C CA . GLN B 1 109 ? 33.23100 43.48000 66.83400 1.000 21.02884 109 GLN B CA 1
ATOM 5326 C C . GLN B 1 109 ? 32.68400 44.38500 65.73000 1.000 20.72617 109 GLN B C 1
ATOM 5327 O O . GLN B 1 109 ? 32.50900 43.90900 64.60500 1.000 17.79424 109 GLN B O 1
ATOM 5333 N N . LEU B 1 110 ? 32.40000 45.66400 66.00800 1.000 15.40974 110 LEU B N 1
ATOM 5334 C CA . LEU B 1 110 ? 31.85000 46.53400 64.96700 1.000 14.64912 110 LEU B CA 1
ATOM 5335 C C . LEU B 1 110 ? 32.72100 46.64000 63.72100 1.000 16.73359 110 LEU B C 1
ATOM 5336 O O . LEU B 1 110 ? 32.16200 46.60000 62.61100 1.000 18.09427 110 LEU B O 1
ATOM 5341 N N . PRO B 1 111 ? 34.04800 46.78400 63.80800 1.000 19.40759 111 PRO B N 1
ATOM 5342 C CA . PRO B 1 111 ? 34.84500 46.76800 62.57500 1.000 16.47566 111 PRO B CA 1
ATOM 5343 C C . PRO B 1 111 ? 34.69900 45.48200 61.77900 1.000 20.63932 111 PRO B C 1
ATOM 5344 O O . PRO B 1 111 ? 34.76500 45.53400 60.54700 1.000 16.38881 111 PRO B O 1
ATOM 5348 N N . LYS B 1 112 ? 34.54000 44.33000 62.44200 1.000 16.06772 112 LYS B N 1
ATOM 5349 C CA . LYS B 1 112 ? 34.32300 43.08300 61.71400 1.000 17.94952 112 LYS B CA 1
ATOM 5350 C C . LYS B 1 112 ? 33.01800 43.12700 60.92200 1.000 23.30543 112 LYS B C 1
ATOM 5351 O O . LYS B 1 112 ? 32.94000 42.59800 59.80700 1.000 22.64745 112 LYS B O 1
ATOM 5357 N N . ILE B 1 113 ? 31.96300 43.69400 61.52000 1.000 19.44970 113 ILE B N 1
ATOM 5358 C CA . ILE B 1 113 ? 30.66800 43.78500 60.85300 1.000 18.29693 113 ILE B CA 1
ATOM 5359 C C . ILE B 1 113 ? 30.79400 44.63700 59.60000 1.000 23.70021 113 ILE B C 1
ATOM 5360 O O . ILE B 1 113 ? 30.23100 44.31400 58.53900 1.000 25.10827 113 ILE B O 1
ATOM 5365 N N . CYS B 1 114 ? 31.58100 45.70900 59.68600 1.000 16.96782 114 CYS B N 1
ATOM 5366 C CA . CYS B 1 114 ? 31.82000 46.55300 58.52100 1.000 18.06006 114 CYS B CA 1
ATOM 5367 C C . CYS B 1 114 ? 32.53800 45.78800 57.42000 1.000 23.40544 114 CYS B C 1
ATOM 5368 O O . CYS B 1 114 ? 32.21900 45.93300 56.23400 1.000 18.67856 114 CYS B O 1
ATOM 5371 N N . MET B 1 115 ? 33.45900 44.91200 57.80500 1.000 19.92081 115 MET B N 1
ATOM 5372 C CA . MET B 1 115 ? 34.14700 44.07900 56.83000 1.000 25.50569 115 MET B CA 1
ATOM 5373 C C . MET B 1 115 ? 33.21100 43.04800 56.21200 1.000 29.74830 115 MET B C 1
ATOM 5374 O O . MET B 1 115 ? 33.26800 42.79400 55.00000 1.000 28.25339 115 MET B O 1
ATOM 5379 N N . GLU B 1 116 ? 32.35000 42.43500 57.02800 1.000 25.47937 116 GLU B N 1
ATOM 5380 C CA . GLU B 1 116 ? 31.41000 41.45500 56.48400 1.000 29.64566 116 GLU B CA 1
ATOM 5381 C C . GLU B 1 116 ? 30.46400 42.10900 55.49400 1.000 21.93158 116 GLU B C 1
ATOM 5382 O O . GLU B 1 116 ? 30.05000 41.48700 54.50800 1.000 29.73514 116 GLU B O 1
ATOM 5388 N N . LEU B 1 117 ? 30.10400 43.36200 55.74800 1.000 22.23951 117 LEU B N 1
ATOM 5389 C CA . LEU B 1 117 ? 29.28500 44.12200 54.82000 1.000 22.69219 117 LEU B CA 1
ATOM 5390 C C . LEU B 1 117 ? 30.02200 44.45900 53.52900 1.000 29.16665 117 LEU B C 1
ATOM 5391 O O . LEU B 1 117 ? 29.37300 44.83400 52.54600 1.000 25.70571 117 LEU B O 1
ATOM 5396 N N . GLY B 1 118 ? 31.34900 44.28200 53.49100 1.000 27.21905 118 GLY B N 1
ATOM 5397 C CA . GLY B 1 118 ? 32.15200 44.61600 52.32900 1.000 25.69519 118 GLY B CA 1
ATOM 5398 C C . GLY B 1 118 ? 32.92400 45.92300 52.39700 1.000 25.21618 118 GLY B C 1
ATOM 5399 O O . GLY B 1 118 ? 33.60000 46.26000 51.42000 1.000 28.17706 118 GLY B O 1
ATOM 5400 N N . ARG B 1 119 ? 32.85400 46.66900 53.50200 1.000 24.65559 119 ARG B N 1
ATOM 5401 C CA . ARG B 1 119 ? 33.64600 47.89400 53.60200 1.000 31.03267 119 ARG B CA 1
ATOM 5402 C C . ARG B 1 119 ? 35.11000 47.55900 53.90800 1.000 31.87224 119 ARG B C 1
ATOM 5403 O O . ARG B 1 119 ? 35.46600 46.42200 54.23300 1.000 25.47148 119 ARG B O 1
ATOM 5411 N N . GLY B 1 120 ? 35.96900 48.57100 53.80400 1.000 28.96663 120 GLY B N 1
ATOM 5412 C CA . GLY B 1 120 ? 37.37000 48.39300 54.10600 1.000 21.91315 120 GLY B CA 1
ATOM 5413 C C . GLY B 1 120 ? 38.22200 47.91500 52.95000 1.000 27.29011 120 GLY B C 1
ATOM 5414 O O . GLY B 1 120 ? 39.41000 47.63100 53.15300 1.000 31.66432 120 GLY B O 1
ATOM 5415 N N . ILE B 1 121 ? 37.65800 47.79500 51.75300 1.000 31.02214 121 ILE B N 1
ATOM 5416 C CA . ILE B 1 121 ? 38.43100 47.37900 50.59100 1.000 36.70177 121 ILE B CA 1
ATOM 5417 C C . ILE B 1 121 ? 38.81700 48.60200 49.77400 1.000 42.32876 121 ILE B C 1
ATOM 5418 O O . ILE B 1 121 ? 40.00100 48.84400 49.51400 1.000 38.42566 121 ILE B O 1
ATOM 5423 N N . LYS B 1 122 ? 37.82100 49.39400 49.38000 1.000 37.17025 122 LYS B N 1
ATOM 5424 C CA . LYS B 1 122 ? 38.09000 50.54200 48.52800 1.000 36.58333 122 LYS B CA 1
ATOM 5425 C C . LYS B 1 122 ? 38.50900 51.77500 49.31900 1.000 34.56204 122 LYS B C 1
ATOM 5426 O O . LYS B 1 122 ? 39.06300 52.71200 48.73400 1.000 29.62724 122 LYS B O 1
ATOM 5432 N N . GLY B 1 123 ? 38.24000 51.78800 50.62500 1.000 25.44779 123 GLY B N 1
ATOM 5433 C CA . GLY B 1 123 ? 38.81500 52.74300 51.54900 1.000 26.59003 123 GLY B CA 1
ATOM 5434 C C . GLY B 1 123 ? 38.98300 52.02800 52.87200 1.000 24.00025 123 GLY B C 1
ATOM 5435 O O . GLY B 1 123 ? 38.59900 50.87000 53.00900 1.000 32.36967 123 GLY B O 1
ATOM 5436 N N . LEU B 1 124 ? 39.58900 52.70800 53.83800 1.000 21.88947 124 LEU B N 1
ATOM 5437 C CA . LEU B 1 124 ? 39.81000 52.12500 55.15400 1.000 21.77630 124 LEU B CA 1
ATOM 5438 C C . LEU B 1 124 ? 38.58100 52.31600 56.03800 1.000 21.37888 124 LEU B C 1
ATOM 5439 O O . LEU B 1 124 ? 37.81500 53.27200 55.87900 1.000 18.30219 124 LEU B O 1
ATOM 5444 N N . ILE B 1 125 ? 38.39700 51.37800 56.96600 1.000 19.15493 125 ILE B N 1
ATOM 5445 C CA . ILE B 1 125 ? 37.49200 51.54100 58.09500 1.000 16.41249 125 ILE B CA 1
ATOM 5446 C C . ILE B 1 125 ? 38.30500 52.22200 59.19400 1.000 15.73083 125 ILE B C 1
ATOM 5447 O O . ILE B 1 125 ? 39.13800 51.59300 59.84500 1.000 17.76002 125 ILE B O 1
ATOM 5452 N N . GLY B 1 126 ? 38.09600 53.52000 59.39700 1.000 15.39132 126 GLY B N 1
ATOM 5453 C CA . GLY B 1 126 ? 38.82100 54.23900 60.43500 1.000 14.55174 126 GLY B CA 1
ATOM 5454 C C . GLY B 1 126 ? 38.07100 54.16100 61.75600 1.000 19.67868 126 GLY B C 1
ATOM 5455 O O . GLY B 1 126 ? 36.85500 54.32300 61.80700 1.000 19.68920 126 GLY B O 1
ATOM 5456 N N . HIS B 1 127 ? 38.81100 53.93000 62.83100 1.000 20.16031 127 HIS B N 1
ATOM 5457 C CA . HIS B 1 127 ? 38.18700 53.61400 64.11600 1.000 19.03912 127 HIS B CA 1
ATOM 5458 C C . HIS B 1 127 ? 38.93600 54.36700 65.21200 1.000 17.48894 127 HIS B C 1
ATOM 5459 O O . HIS B 1 127 ? 40.07200 54.01200 65.53400 1.000 18.08901 127 HIS B O 1
ATOM 5466 N N . THR B 1 128 ? 38.32000 55.41600 65.77100 1.000 13.20685 128 THR B N 1
ATOM 5467 C CA . THR B 1 128 ? 39.03100 56.28900 66.69700 1.000 15.64135 128 THR B CA 1
ATOM 5468 C C . THR B 1 128 ? 38.78100 55.86500 68.13900 1.000 16.97572 128 THR B C 1
ATOM 5469 O O . THR B 1 128 ? 37.70300 55.38200 68.48100 1.000 22.07107 128 THR B O 1
ATOM 5473 N N . GLN B 1 129 ? 39.78800 56.08700 68.98400 1.000 13.49372 129 GLN B N 1
ATOM 5474 C CA . GLN B 1 129 ? 39.76800 55.89000 70.42500 1.000 18.96543 129 GLN B CA 1
ATOM 5475 C C . GLN B 1 129 ? 40.23200 57.17200 71.09300 1.000 19.39706 129 GLN B C 1
ATOM 5476 O O . GLN B 1 129 ? 40.98100 57.95100 70.50200 1.000 26.22683 129 GLN B O 1
ATOM 5482 N N . PRO B 1 130 ? 39.78400 57.42800 72.31800 1.000 24.06078 130 PRO B N 1
ATOM 5483 C CA . PRO B 1 130 ? 40.29400 58.60100 73.04600 1.000 20.92093 130 PRO B CA 1
ATOM 5484 C C . PRO B 1 130 ? 41.74300 58.46900 73.45700 1.000 16.58094 130 PRO B C 1
ATOM 5485 O O . PRO B 1 130 ? 42.40500 59.48900 73.68800 1.000 22.10002 130 PRO B O 1
ATOM 5489 N N . ARG B 1 131 ? 42.23100 57.24900 73.64800 1.000 23.15014 131 ARG B N 1
ATOM 5490 C CA . ARG B 1 131 ? 43.54100 57.02600 74.24500 1.000 28.06915 131 ARG B CA 1
ATOM 5491 C C . ARG B 1 131 ? 44.43600 56.20300 73.33300 1.000 24.66348 131 ARG B C 1
ATOM 5492 O O . ARG B 1 131 ? 44.00100 55.21900 72.72200 1.000 19.52603 131 ARG B O 1
ATOM 5500 N N . ARG B 1 132 ? 45.70700 56.58700 73.32200 1.000 21.39467 132 ARG B N 1
ATOM 5501 C CA . ARG B 1 132 ? 46.70500 55.91100 72.51200 1.000 32.82236 132 ARG B CA 1
ATOM 5502 C C . ARG B 1 132 ? 46.81700 54.44000 72.87900 1.000 29.67724 132 ARG B C 1
ATOM 5503 O O . ARG B 1 132 ? 46.85000 53.57600 71.99700 1.000 27.59278 132 ARG B O 1
ATOM 5511 N N . LEU B 1 133 ? 46.80200 54.13300 74.17800 1.000 26.15577 133 LEU B N 1
ATOM 5512 C CA . LEU B 1 133 ? 46.90100 52.74400 74.62100 1.000 28.01915 133 LEU B CA 1
ATOM 5513 C C . LEU B 1 133 ? 45.72900 51.91100 74.11800 1.000 29.68251 133 LEU B C 1
ATOM 5514 O O . LEU B 1 133 ? 45.89600 50.74100 73.74500 1.000 31.30112 133 LEU B O 1
ATOM 5519 N N . ALA B 1 134 ? 44.53000 52.49300 74.10500 1.000 26.36895 134 ALA B N 1
ATOM 5520 C CA . ALA B 1 134 ? 43.36700 51.72300 73.69200 1.000 25.29514 134 ALA B CA 1
ATOM 5521 C C . ALA B 1 134 ? 43.40400 51.43900 72.19600 1.000 21.23412 134 ALA B C 1
ATOM 5522 O O . ALA B 1 134 ? 43.05800 50.33400 71.77000 1.000 18.91279 134 ALA B O 1
ATOM 5524 N N . ALA B 1 135 ? 43.88000 52.39600 71.39000 1.000 17.68633 135 ALA B N 1
ATOM 5525 C CA . ALA B 1 135 ? 43.94500 52.17400 69.94700 1.000 25.25566 135 ALA B CA 1
ATOM 5526 C C . ALA B 1 135 ? 44.84600 50.98400 69.61000 1.000 21.32887 135 ALA B C 1
ATOM 5527 O O . ALA B 1 135 ? 44.47600 50.11500 68.81400 1.000 28.67186 135 ALA B O 1
ATOM 5529 N N . ARG B 1 136 ? 46.03000 50.92100 70.21600 1.000 23.79496 136 ARG B N 1
ATOM 5530 C CA . ARG B 1 136 ? 46.92900 49.79400 69.96900 1.000 28.89031 136 ARG B CA 1
ATOM 5531 C C . ARG B 1 136 ? 46.36200 48.48100 70.51400 1.000 22.99486 136 ARG B C 1
ATOM 5532 O O . ARG B 1 136 ? 46.41600 47.44100 69.84300 1.000 24.06604 136 ARG B O 1
ATOM 5540 N N . THR B 1 137 ? 45.86300 48.49900 71.74900 1.000 27.57173 137 THR B N 1
ATOM 5541 C CA . THR B 1 137 ? 45.34400 47.28200 72.37100 1.000 29.25877 137 THR B CA 1
ATOM 5542 C C . THR B 1 137 ? 44.16000 46.71700 71.58700 1.000 29.74567 137 THR B C 1
ATOM 5543 O O . THR B 1 137 ? 44.05800 45.50000 71.38600 1.000 33.69878 137 THR B O 1
ATOM 5547 N N . VAL B 1 138 ? 43.26000 47.58800 71.12900 1.000 25.04248 138 VAL B N 1
ATOM 5548 C CA . VAL B 1 138 ? 42.11500 47.12100 70.35300 1.000 26.27947 138 VAL B CA 1
ATOM 5549 C C . VAL B 1 138 ? 42.56900 46.52200 69.02600 1.000 22.85011 138 VAL B C 1
ATOM 5550 O O . VAL B 1 138 ? 42.09200 45.45900 68.61400 1.000 25.42936 138 VAL B O 1
ATOM 5554 N N . ALA B 1 139 ? 43.51400 47.18000 68.34600 1.000 19.65762 139 ALA B N 1
ATOM 5555 C CA . ALA B 1 139 ? 43.98400 46.66200 67.06800 1.000 23.07645 139 ALA B CA 1
ATOM 5556 C C . ALA B 1 139 ? 44.59200 45.27400 67.24600 1.000 24.18711 139 ALA B C 1
ATOM 5557 O O . ALA B 1 139 ? 44.26100 44.33800 66.50700 1.000 24.60558 139 ALA B O 1
ATOM 5559 N N . ASN B 1 140 ? 45.45100 45.11100 68.25500 1.000 21.41309 140 ASN B N 1
ATOM 5560 C CA . ASN B 1 140 ? 46.04100 43.79700 68.52300 1.000 25.00037 140 ASN B CA 1
ATOM 5561 C C . ASN B 1 140 ? 44.97200 42.75400 68.82000 1.000 28.73502 140 ASN B C 1
ATOM 5562 O O . ASN B 1 140 ? 45.10000 41.59200 68.42300 1.000 29.05612 140 ASN B O 1
ATOM 5567 N N . ARG B 1 141 ? 43.92400 43.14400 69.54900 1.000 21.40783 141 ARG B N 1
ATOM 5568 C CA . ARG B 1 141 ? 42.91300 42.17800 69.95500 1.000 22.74746 141 ARG B CA 1
ATOM 5569 C C . ARG B 1 141 ? 42.07400 41.71700 68.76600 1.000 21.23412 141 ARG B C 1
ATOM 5570 O O . ARG B 1 141 ? 41.83000 40.51600 68.59400 1.000 33.18819 141 ARG B O 1
ATOM 5578 N N . ILE B 1 142 ? 41.63500 42.65100 67.92200 1.000 26.58740 142 ILE B N 1
ATOM 5579 C CA . ILE B 1 142 ? 40.85900 42.25600 66.75100 1.000 20.09188 142 ILE B CA 1
ATOM 5580 C C . ILE B 1 142 ? 41.71400 41.42000 65.80800 1.000 27.32170 142 ILE B C 1
ATOM 5581 O O . ILE B 1 142 ? 41.26400 40.38600 65.29600 1.000 24.87403 142 ILE B O 1
ATOM 5586 N N . ALA B 1 143 ? 42.97300 41.83000 65.58900 1.000 25.58991 143 ALA B N 1
ATOM 5587 C CA . ALA B 1 143 ? 43.86100 41.04500 64.73700 1.000 31.38008 143 ALA B CA 1
ATOM 5588 C C . ALA B 1 143 ? 44.01100 39.62300 65.25600 1.000 33.86459 143 ALA B C 1
ATOM 5589 O O . ALA B 1 143 ? 43.99600 38.66300 64.47300 1.000 34.40412 143 ALA B O 1
ATOM 5591 N N . GLU B 1 144 ? 44.17700 39.46900 66.57600 1.000 29.61671 144 GLU B N 1
ATOM 5592 C CA . GLU B 1 144 ? 44.31500 38.13300 67.15400 1.000 32.03805 144 GLU B CA 1
ATOM 5593 C C . GLU B 1 144 ? 43.03900 37.31600 66.99400 1.000 35.89115 144 GLU B C 1
ATOM 5594 O O . GLU B 1 144 ? 43.09500 36.13600 66.62500 1.000 36.31488 144 GLU B O 1
ATOM 5600 N N . GLU B 1 145 ? 41.88000 37.92100 67.27500 1.000 26.74531 145 GLU B N 1
ATOM 5601 C CA . GLU B 1 145 ? 40.62300 37.20100 67.10900 1.000 30.66683 145 GLU B CA 1
ATOM 5602 C C . GLU B 1 145 ? 40.43600 36.73100 65.67200 1.000 36.35962 145 GLU B C 1
ATOM 5603 O O . GLU B 1 145 ? 39.83600 35.67300 65.43500 1.000 31.81960 145 GLU B O 1
ATOM 5609 N N . LEU B 1 146 ? 40.92500 37.50100 64.70200 1.000 26.48212 146 LEU B N 1
ATOM 5610 C CA . LEU B 1 146 ? 40.85400 37.10200 63.30300 1.000 32.09069 146 LEU B CA 1
ATOM 5611 C C . LEU B 1 146 ? 42.04200 36.24100 62.88700 1.000 32.93026 146 LEU B C 1
ATOM 5612 O O . LEU B 1 146 ? 42.13400 35.85400 61.71800 1.000 38.19932 146 LEU B O 1
ATOM 5617 N N . LYS B 1 147 ? 42.93200 35.91800 63.82700 1.000 35.86746 147 LYS B N 1
ATOM 5618 C CA . LYS B 1 147 ? 44.13300 35.12600 63.56300 1.000 42.83145 147 LYS B CA 1
ATOM 5619 C C . LYS B 1 147 ? 44.97500 35.75100 62.44800 1.000 40.37853 147 LYS B C 1
ATOM 5620 O O . LYS B 1 147 ? 45.38900 35.08900 61.49500 1.000 38.59147 147 LYS B O 1
ATOM 5626 N N . THR B 1 148 ? 45.26800 37.03600 62.61100 1.000 39.01784 148 THR B N 1
ATOM 5627 C CA . THR B 1 148 ? 46.06200 37.81000 61.67300 1.000 34.95945 148 THR B CA 1
ATOM 5628 C C . THR B 1 148 ? 47.10700 38.58100 62.46200 1.000 34.11198 148 THR B C 1
ATOM 5629 O O . THR B 1 148 ? 47.05800 38.66400 63.69300 1.000 38.67832 148 THR B O 1
ATOM 5633 N N . GLU B 1 149 ? 48.00500 39.16700 61.75400 1.000 35.28055 149 GLU B N 1
ATOM 5634 C CA . GLU B 1 149 ? 49.07600 39.92800 62.37500 1.000 35.20685 149 GLU B CA 1
ATOM 5635 C C . GLU B 1 149 ? 48.68400 41.40000 62.43600 1.000 37.51502 149 GLU B C 1
ATOM 5636 O O . GLU B 1 149 ? 48.23100 41.95400 61.42500 1.000 31.51694 149 GLU B O 1
ATOM 5642 N N . PRO B 1 150 ? 48.82600 42.05800 63.59000 1.000 37.24920 150 PRO B N 1
ATOM 5643 C CA . PRO B 1 150 ? 48.56000 43.50400 63.65500 1.000 35.82798 150 PRO B CA 1
ATOM 5644 C C . PRO B 1 150 ? 49.46600 44.25000 62.68600 1.000 38.93362 150 PRO B C 1
ATOM 5645 O O . PRO B 1 150 ? 50.65100 43.95000 62.56800 1.000 35.89904 150 PRO B O 1
ATOM 5649 N N . GLY B 1 151 ? 48.88700 45.19600 61.95400 1.000 38.71254 151 GLY B N 1
ATOM 5650 C CA . GLY B 1 151 ? 49.55400 45.79800 60.82000 1.000 30.03255 151 GLY B CA 1
ATOM 5651 C C . GLY B 1 151 ? 49.15900 45.16800 59.50100 1.000 41.67342 151 GLY B C 1
ATOM 5652 O O . GLY B 1 151 ? 49.44100 45.73900 58.44100 1.000 32.09069 151 GLY B O 1
ATOM 5653 N N . GLY B 1 152 ? 48.49800 44.01700 59.54000 1.000 31.29323 152 GLY B N 1
ATOM 5654 C CA . GLY B 1 152 ? 47.92700 43.41700 58.35500 1.000 32.21702 152 GLY B CA 1
ATOM 5655 C C . GLY B 1 152 ? 46.53200 43.98300 58.18500 1.000 29.93254 152 GLY B C 1
ATOM 5656 O O . GLY B 1 152 ? 46.35200 45.20500 58.16900 1.000 30.22994 152 GLY B O 1
ATOM 5657 N N . CYS B 1 153 ? 45.53700 43.10400 58.08400 1.000 29.63776 153 CYS B N 1
ATOM 5658 C CA . CYS B 1 153 ? 44.15200 43.54200 57.91400 1.000 27.71122 153 CYS B CA 1
ATOM 5659 C C . CYS B 1 153 ? 43.73200 44.55200 58.98000 1.000 26.02944 153 CYS B C 1
ATOM 5660 O O . CYS B 1 153 ? 43.04500 45.53200 58.67600 1.000 28.19022 153 CYS B O 1
ATOM 5663 N N . ILE B 1 154 ? 44.15900 44.35000 60.22300 1.000 24.89246 154 ILE B N 1
ATOM 5664 C CA . ILE B 1 154 ? 43.93300 45.29500 61.31100 1.000 22.97907 154 ILE B CA 1
ATOM 5665 C C . ILE B 1 154 ? 45.24500 46.00500 61.59900 1.000 25.48990 154 ILE B C 1
ATOM 5666 O O . ILE B 1 154 ? 46.23900 45.36100 61.96600 1.000 27.10325 154 ILE B O 1
ATOM 5671 N N . GLY B 1 155 ? 45.25300 47.32800 61.44900 1.000 22.71851 155 GLY B N 1
ATOM 5672 C CA . GLY B 1 155 ? 46.41800 48.12800 61.76600 1.000 23.27648 155 GLY B CA 1
ATOM 5673 C C . GLY B 1 155 ? 46.05200 49.25100 62.72100 1.000 21.44994 155 GLY B C 1
ATOM 5674 O O . GLY B 1 155 ? 44.91700 49.34800 63.18300 1.000 19.94186 155 GLY B O 1
ATOM 5675 N N . TYR B 1 156 ? 47.04500 50.07900 63.02900 1.000 21.92895 156 TYR B N 1
ATOM 5676 C CA . TYR B 1 156 ? 46.76800 51.19500 63.92100 1.000 21.50784 156 TYR B CA 1
ATOM 5677 C C . TYR B 1 156 ? 47.76100 52.32000 63.67900 1.000 22.89222 156 TYR B C 1
ATOM 5678 O O . TYR B 1 156 ? 48.86600 52.10500 63.17300 1.000 23.60020 156 TYR B O 1
ATOM 5687 N N . LYS B 1 157 ? 47.35300 53.52900 64.05900 1.000 20.07609 157 LYS B N 1
ATOM 5688 C CA . LYS B 1 157 ? 48.21800 54.70200 63.95400 1.000 27.43487 157 LYS B CA 1
ATOM 5689 C C . LYS B 1 157 ? 48.03500 55.53800 65.20800 1.000 19.68920 157 LYS B C 1
ATOM 5690 O O . LYS B 1 157 ? 46.92700 55.99800 65.49200 1.000 18.19429 157 LYS B O 1
ATOM 5696 N N . VAL B 1 158 ? 49.09700 55.68700 65.98600 1.000 28.69291 158 VAL B N 1
ATOM 5697 C CA . VAL B 1 158 ? 49.11500 56.58800 67.12500 1.000 27.59278 158 VAL B CA 1
ATOM 5698 C C . VAL B 1 158 ? 50.38400 57.42600 67.04600 1.000 29.62197 158 VAL B C 1
ATOM 5699 O O . VAL B 1 158 ? 51.20000 57.26400 66.14200 1.000 24.98721 158 VAL B O 1
ATOM 5703 N N . ARG B 1 159 ? 50.53300 58.34500 67.99500 1.000 25.98469 159 ARG B N 1
ATOM 5704 C CA . ARG B 1 159 ? 51.74700 59.14100 68.02600 1.000 28.15864 159 ARG B CA 1
ATOM 5705 C C . ARG B 1 159 ? 52.94800 58.21500 68.14300 1.000 24.53715 159 ARG B C 1
ATOM 5706 O O . ARG B 1 159 ? 52.96000 57.30100 68.97600 1.000 29.39037 159 ARG B O 1
ATOM 5714 N N . PHE B 1 160 ? 53.91500 58.40200 67.24300 1.000 29.94043 160 PHE B N 1
ATOM 5715 C CA . PHE B 1 160 ? 55.17400 57.65500 67.15600 1.000 46.91089 160 PHE B CA 1
ATOM 5716 C C . PHE B 1 160 ? 55.03300 56.22400 66.63300 1.000 50.07969 160 PHE B C 1
ATOM 5717 O O . PHE B 1 160 ? 56.02600 55.48400 66.65300 1.000 42.86567 160 PHE B O 1
ATOM 5725 N N . SER B 1 161 ? 53.84900 55.79600 66.16700 1.000 44.21056 161 SER B N 1
ATOM 5726 C CA . SER B 1 161 ? 53.70800 54.43200 65.63900 1.000 41.55761 161 SER B CA 1
ATOM 5727 C C . SER B 1 161 ? 52.59400 54.40100 64.60800 1.000 36.13854 161 SER B C 1
ATOM 5728 O O . SER B 1 161 ? 51.42100 54.54500 64.96000 1.000 35.90957 161 SER B O 1
ATOM 5731 N N . ASN B 1 162 ? 52.96000 54.13300 63.35900 1.000 46.47136 162 ASN B N 1
ATOM 5732 C CA . ASN B 1 162 ? 52.04700 54.06400 62.22300 1.000 40.03112 162 ASN B CA 1
ATOM 5733 C C . ASN B 1 162 ? 52.18600 52.65100 61.65200 1.000 44.38690 162 ASN B C 1
ATOM 5734 O O . ASN B 1 162 ? 53.03100 52.41100 60.78400 1.000 47.72414 162 ASN B O 1
ATOM 5739 N N . HIS B 1 163 ? 51.39800 51.71200 62.19300 1.000 40.05743 163 HIS B N 1
ATOM 5740 C CA . HIS B 1 163 ? 51.42100 50.29500 61.79200 1.000 37.56503 163 HIS B CA 1
ATOM 5741 C C . HIS B 1 163 ? 50.31700 49.97400 60.78400 1.000 34.12514 163 HIS B C 1
ATOM 5742 O O . HIS B 1 163 ? 49.35900 49.26300 61.08100 1.000 37.32816 163 HIS B O 1
ATOM 5749 N N . VAL B 1 164 ? 50.45400 50.49900 59.57400 1.000 39.73898 164 VAL B N 1
ATOM 5750 C CA . VAL B 1 164 ? 49.44300 50.32000 58.53700 1.000 33.26978 164 VAL B CA 1
ATOM 5751 C C . VAL B 1 164 ? 50.15700 49.91800 57.25400 1.000 41.98924 164 VAL B C 1
ATOM 5752 O O . VAL B 1 164 ? 51.03700 50.64300 56.78000 1.000 48.71110 164 VAL B O 1
ATOM 5756 N N . SER B 1 165 ? 49.78400 48.76800 56.69800 1.000 38.30196 165 SER B N 1
ATOM 5757 C CA . SER B 1 165 ? 50.33900 48.28100 55.44500 1.000 40.07059 165 SER B CA 1
ATOM 5758 C C . SER B 1 165 ? 49.34200 48.49700 54.30900 1.000 41.75764 165 SER B C 1
ATOM 5759 O O . SER B 1 165 ? 48.23100 48.99600 54.50300 1.000 40.08112 165 SER B O 1
ATOM 5762 N N . ASP B 1 166 ? 49.75500 48.10800 53.10300 1.000 40.67067 166 ASP B N 1
ATOM 5763 C CA . ASP B 1 166 ? 48.87900 48.17700 51.93700 1.000 41.87607 166 ASP B CA 1
ATOM 5764 C C . ASP B 1 166 ? 47.68400 47.23800 52.04700 1.000 39.37577 166 ASP B C 1
ATOM 5765 O O . ASP B 1 166 ? 46.71300 47.39700 51.30000 1.000 40.27588 166 ASP B O 1
ATOM 5770 N N . ASN B 1 167 ? 47.72000 46.27500 52.96100 1.000 39.81793 167 ASN B N 1
ATOM 5771 C CA . ASN B 1 167 ? 46.62100 45.33500 53.11900 1.000 34.70679 167 ASN B CA 1
ATOM 5772 C C . ASN B 1 167 ? 45.69700 45.71600 54.25700 1.000 36.81494 167 ASN B C 1
ATOM 5773 O O . ASN B 1 167 ? 44.71800 45.00600 54.50800 1.000 40.21272 167 ASN B O 1
ATOM 5778 N N . THR B 1 168 ? 45.98400 46.80700 54.95500 1.000 30.29574 168 THR B N 1
ATOM 5779 C CA . THR B 1 168 ? 45.19400 47.14800 56.12200 1.000 27.70595 168 THR B CA 1
ATOM 5780 C C . THR B 1 168 ? 43.78900 47.55400 55.71400 1.000 26.25315 168 THR B C 1
ATOM 5781 O O . THR B 1 168 ? 43.59600 48.37800 54.81600 1.000 27.10851 168 THR B O 1
ATOM 5785 N N . MET B 1 169 ? 42.80700 46.95500 56.37400 1.000 24.91351 169 MET B N 1
ATOM 5786 C CA . MET B 1 169 ? 41.41000 47.28300 56.14300 1.000 23.55809 169 MET B CA 1
ATOM 5787 C C . MET B 1 169 ? 40.80200 48.11500 57.25000 1.000 25.17933 169 MET B C 1
ATOM 5788 O O . MET B 1 169 ? 39.95500 48.96400 56.97500 1.000 23.20805 169 MET B O 1
ATOM 5793 N N . VAL B 1 170 ? 41.21400 47.88600 58.49000 1.000 20.66037 170 VAL B N 1
ATOM 5794 C CA . VAL B 1 170 ? 40.70800 48.60000 59.65300 1.000 18.78909 170 VAL B CA 1
ATOM 5795 C C . VAL B 1 170 ? 41.88400 49.32800 60.28800 1.000 20.71038 170 VAL B C 1
ATOM 5796 O O . VAL B 1 170 ? 42.92200 48.71600 60.55900 1.000 20.12610 170 VAL B O 1
ATOM 5800 N N . LYS B 1 171 ? 41.73700 50.63000 60.49400 1.000 18.67592 171 LYS B N 1
ATOM 5801 C CA . LYS B 1 171 ? 42.81100 51.44800 61.04600 1.000 20.99989 171 LYS B CA 1
ATOM 5802 C C . LYS B 1 171 ? 42.35600 52.02400 62.38900 1.000 21.36572 171 LYS B C 1
ATOM 5803 O O . LYS B 1 171 ? 41.62600 53.01800 62.42800 1.000 15.53344 171 LYS B O 1
ATOM 5809 N N . LEU B 1 172 ? 42.80500 51.41900 63.48700 1.000 16.52040 172 LEU B N 1
ATOM 5810 C CA . LEU B 1 172 ? 42.56800 52.00200 64.79800 1.000 15.40711 172 LEU B CA 1
ATOM 5811 C C . LEU B 1 172 ? 43.47100 53.22100 64.96500 1.000 17.54947 172 LEU B C 1
ATOM 5812 O O . LEU B 1 172 ? 44.60400 53.24700 64.48400 1.000 19.12598 172 LEU B O 1
ATOM 5817 N N . MET B 1 173 ? 42.97200 54.23900 65.65400 1.000 18.17323 173 MET B N 1
ATOM 5818 C CA . MET B 1 173 ? 43.76700 55.44100 65.85800 1.000 20.27348 173 MET B CA 1
ATOM 5819 C C . MET B 1 173 ? 43.14300 56.22700 66.99700 1.000 19.93923 173 MET B C 1
ATOM 5820 O O . MET B 1 173 ? 42.03500 55.92700 67.42900 1.000 20.35507 173 MET B O 1
ATOM 5825 N N . THR B 1 174 ? 43.87400 57.22100 67.50700 1.000 14.32014 174 THR B N 1
ATOM 5826 C CA . THR B 1 174 ? 43.20600 58.13100 68.42200 1.000 19.06018 174 THR B CA 1
ATOM 5827 C C . THR B 1 174 ? 42.37400 59.13200 67.63400 1.000 19.83396 174 THR B C 1
ATOM 5828 O O . THR B 1 174 ? 42.62600 59.39100 66.45300 1.000 18.91806 174 THR B O 1
ATOM 5832 N N . ASP B 1 175 ? 41.38200 59.72700 68.30100 1.000 17.86004 175 ASP B N 1
ATOM 5833 C CA . ASP B 1 175 ? 40.64100 60.77500 67.60700 1.000 18.42853 175 ASP B CA 1
ATOM 5834 C C . ASP B 1 175 ? 41.55000 61.95600 67.26600 1.000 18.07585 175 ASP B C 1
ATOM 5835 O O . ASP B 1 175 ? 41.38100 62.58400 66.21600 1.000 20.92093 175 ASP B O 1
ATOM 5840 N N . GLY B 1 176 ? 42.55700 62.22700 68.09400 1.000 18.11007 176 GLY B N 1
ATOM 5841 C CA . GLY B 1 176 ? 43.52100 63.26900 67.75300 1.000 19.02597 176 GLY B CA 1
ATOM 5842 C C . GLY B 1 176 ? 44.27500 62.97300 66.46700 1.000 18.03900 176 GLY B C 1
ATOM 5843 O O . GLY B 1 176 ? 44.53700 63.87700 65.66500 1.000 23.24489 176 GLY B O 1
ATOM 5844 N N . ILE B 1 177 ? 44.63000 61.70100 66.24500 1.000 20.26559 177 ILE B N 1
ATOM 5845 C CA . ILE B 1 177 ? 45.30100 61.33000 64.99700 1.000 21.35256 177 ILE B CA 1
ATOM 5846 C C . ILE B 1 177 ? 44.40500 61.63100 63.79700 1.000 18.06796 177 ILE B C 1
ATOM 5847 O O . ILE B 1 177 ? 44.85600 62.19900 62.79500 1.000 17.73371 177 ILE B O 1
ATOM 5852 N N . LEU B 1 178 ? 43.11300 61.26700 63.88400 1.000 16.57567 178 LEU B N 1
ATOM 5853 C CA . LEU B 1 178 ? 42.22300 61.48500 62.74500 1.000 22.15266 178 LEU B CA 1
ATOM 5854 C C . LEU B 1 178 ? 42.02000 62.97400 62.49300 1.000 24.72402 178 LEU B C 1
ATOM 5855 O O . LEU B 1 178 ? 41.99600 63.41400 61.33600 1.000 20.01556 178 LEU B O 1
ATOM 5860 N N . LEU B 1 179 ? 41.87300 63.76500 63.55700 1.000 23.87392 179 LEU B N 1
ATOM 5861 C CA . LEU B 1 179 ? 41.77300 65.20900 63.37500 1.000 24.83719 179 LEU B CA 1
ATOM 5862 C C . LEU B 1 179 ? 43.00800 65.77100 62.67200 1.000 29.07454 179 LEU B C 1
ATOM 5863 O O . LEU B 1 179 ? 42.88000 66.56200 61.73000 1.000 18.52854 179 LEU B O 1
ATOM 5868 N N . ALA B 1 180 ? 44.20900 65.33100 63.06900 1.000 18.09691 180 ALA B N 1
ATOM 5869 C CA . ALA B 1 180 ? 45.42800 65.85700 62.44700 1.000 19.79448 180 ALA B CA 1
ATOM 5870 C C . ALA B 1 180 ? 45.54500 65.49200 60.97400 1.000 27.39276 180 ALA B C 1
ATOM 5871 O O . ALA B 1 180 ? 46.25400 66.18300 60.23400 1.000 25.76362 180 ALA B O 1
ATOM 5873 N N . GLU B 1 181 ? 44.87500 64.42600 60.52800 1.000 30.69315 181 GLU B N 1
ATOM 5874 C CA . GLU B 1 181 ? 44.93100 64.04400 59.12100 1.000 26.87691 181 GLU B CA 1
ATOM 5875 C C . GLU B 1 181 ? 44.06300 64.92400 58.23300 1.000 25.90574 181 GLU B C 1
ATOM 5876 O O . GLU B 1 181 ? 44.28600 64.95600 57.01500 1.000 22.92380 181 GLU B O 1
ATOM 5882 N N . ILE B 1 182 ? 43.11500 65.67000 58.81800 1.000 21.51047 182 ILE B N 1
ATOM 5883 C CA . ILE B 1 182 ? 42.15600 66.43300 58.01400 1.000 23.69231 182 ILE B CA 1
ATOM 5884 C C . ILE B 1 182 ? 42.87100 67.45600 57.14300 1.000 27.65068 182 ILE B C 1
ATOM 5885 O O . ILE B 1 182 ? 42.49700 67.67900 55.98300 1.000 39.72055 182 ILE B O 1
ATOM 5890 N N . GLN B 1 183 ? 43.93600 68.05700 57.66700 1.000 23.61073 183 GLN B N 1
ATOM 5891 C CA . GLN B 1 183 ? 44.62500 69.11900 56.93900 1.000 28.31655 183 GLN B CA 1
ATOM 5892 C C . GLN B 1 183 ? 45.15900 68.61400 55.60100 1.000 34.38833 183 GLN B C 1
ATOM 5893 O O . GLN B 1 183 ? 45.04400 69.29500 54.57200 1.000 37.57029 183 GLN B O 1
ATOM 5899 N N . GLN B 1 184 ? 45.78600 67.44000 55.60200 1.000 27.14273 184 GLN B N 1
ATOM 5900 C CA . GLN B 1 184 ? 46.33000 66.88900 54.37000 1.000 36.29383 184 GLN B CA 1
ATOM 5901 C C . GLN B 1 184 ? 45.29400 66.12100 53.56100 1.000 37.41238 184 GLN B C 1
ATOM 5902 O O . GLN B 1 184 ? 45.56800 65.78000 52.40600 1.000 40.08112 184 GLN B O 1
ATOM 5908 N N . ASP B 1 185 ? 44.13300 65.80800 54.14500 1.000 36.31751 185 ASP B N 1
ATOM 5909 C CA . ASP B 1 185 ? 43.08700 65.08500 53.41800 1.000 37.75189 185 ASP B CA 1
ATOM 5910 C C . ASP B 1 185 ? 41.74000 65.59500 53.94200 1.000 33.73562 185 ASP B C 1
ATOM 5911 O O . ASP B 1 185 ? 41.13800 64.98000 54.82600 1.000 23.89497 185 ASP B O 1
ATOM 5916 N N . ARG B 1 186 ? 41.18800 66.59700 53.24900 1.000 27.34012 186 ARG B N 1
ATOM 5917 C CA . ARG B 1 186 ? 40.05500 67.33600 53.79400 1.000 25.31619 186 ARG B CA 1
ATOM 5918 C C . ARG B 1 186 ? 38.75900 66.57800 53.58400 1.000 29.42195 186 ARG B C 1
ATOM 5919 O O . ARG B 1 186 ? 37.81900 66.72500 54.37400 1.000 25.65834 186 ARG B O 1
ATOM 5927 N N . LEU B 1 187 ? 38.70800 65.74600 52.55100 1.000 24.38187 187 LEU B N 1
ATOM 5928 C CA . LEU B 1 187 ? 37.56100 64.89200 52.28900 1.000 32.65128 187 LEU B CA 1
ATOM 5929 C C . LEU B 1 187 ? 37.70400 63.52300 52.93000 1.000 26.44001 187 LEU B C 1
ATOM 5930 O O . LEU B 1 187 ? 36.81200 62.68300 52.76200 1.000 28.33498 187 LEU B O 1
ATOM 5935 N N . LEU B 1 188 ? 38.81000 63.28200 53.64300 1.000 21.92895 188 LEU B N 1
ATOM 5936 C CA . LEU B 1 188 ? 39.06900 62.00900 54.32000 1.000 20.84987 188 LEU B CA 1
ATOM 5937 C C . LEU B 1 188 ? 38.87300 60.82600 53.36500 1.000 27.92440 188 LEU B C 1
ATOM 5938 O O . LEU B 1 188 ? 38.31600 59.78300 53.72500 1.000 20.59194 188 LEU B O 1
ATOM 5943 N N . MET B 1 189 ? 39.38100 60.98300 52.13800 1.000 23.50808 189 MET B N 1
ATOM 5944 C CA . MET B 1 189 ? 39.20300 60.01500 51.05900 1.000 31.01161 189 MET B CA 1
ATOM 5945 C C . MET B 1 189 ? 39.94500 58.71300 51.31900 1.000 36.93601 189 MET B C 1
ATOM 5946 O O . MET B 1 189 ? 39.75300 57.74300 50.57700 1.000 31.65906 189 MET B O 1
ATOM 5951 N N . GLN B 1 190 ? 40.83600 58.70100 52.30700 1.000 24.81087 190 GLN B N 1
ATOM 5952 C CA . GLN B 1 190 ? 41.44200 57.46300 52.77400 1.000 33.47507 190 GLN B CA 1
ATOM 5953 C C . GLN B 1 190 ? 40.39300 56.47100 53.28200 1.000 30.76158 190 GLN B C 1
ATOM 5954 O O . GLN B 1 190 ? 40.60400 55.25500 53.20200 1.000 26.61372 190 GLN B O 1
ATOM 5960 N N . TYR B 1 191 ? 39.24300 56.96000 53.75900 1.000 25.80836 191 TYR B N 1
ATOM 5961 C CA . TYR B 1 191 ? 38.28200 56.14800 54.49800 1.000 21.98421 191 TYR B CA 1
ATOM 5962 C C . TYR B 1 191 ? 36.96600 55.99000 53.75000 1.000 23.10277 191 TYR B C 1
ATOM 5963 O O . TYR B 1 191 ? 36.42100 56.95900 53.21500 1.000 22.94749 191 TYR B O 1
ATOM 5972 N N . ASP B 1 192 ? 36.43400 54.76800 53.74500 1.000 24.83982 192 ASP B N 1
ATOM 5973 C CA . ASP B 1 192 ? 35.04800 54.58000 53.35800 1.000 19.60498 192 ASP B CA 1
ATOM 5974 C C . ASP B 1 192 ? 34.12900 54.46500 54.56000 1.000 18.93122 192 ASP B C 1
ATOM 5975 O O . ASP B 1 192 ? 32.90800 54.49300 54.38800 1.000 17.60474 192 ASP B O 1
ATOM 5980 N N . THR B 1 193 ? 34.68400 54.32700 55.76500 1.000 21.13938 193 THR B N 1
ATOM 5981 C CA . THR B 1 193 ? 33.89300 54.14900 56.97300 1.000 17.29681 193 THR B CA 1
ATOM 5982 C C . THR B 1 193 ? 34.64600 54.75600 58.15000 1.000 16.80991 193 THR B C 1
ATOM 5983 O O . THR B 1 193 ? 35.85300 54.55400 58.28600 1.000 18.07848 193 THR B O 1
ATOM 5987 N N . ILE B 1 194 ? 33.93800 55.47600 59.01600 1.000 15.70188 194 ILE B N 1
ATOM 5988 C CA . ILE B 1 194 ? 34.56800 56.04200 60.19700 1.000 17.81529 194 ILE B CA 1
ATOM 5989 C C . ILE B 1 194 ? 33.74300 55.67700 61.42900 1.000 20.69195 194 ILE B C 1
ATOM 5990 O O . ILE B 1 194 ? 32.54900 55.98900 61.50400 1.000 17.15995 194 ILE B O 1
ATOM 5995 N N . ILE B 1 195 ? 34.37800 54.98500 62.37200 1.000 15.68609 195 ILE B N 1
ATOM 5996 C CA . ILE B 1 195 ? 33.78100 54.63200 63.65200 1.000 15.92823 195 ILE B CA 1
ATOM 5997 C C . ILE B 1 195 ? 34.35600 55.56900 64.70400 1.000 15.89664 195 ILE B C 1
ATOM 5998 O O . ILE B 1 195 ? 35.56800 55.57700 64.93400 1.000 14.46752 195 ILE B O 1
ATOM 6003 N N . ILE B 1 196 ? 33.49900 56.37600 65.31700 1.000 15.26236 196 ILE B N 1
ATOM 6004 C CA . ILE B 1 196 ? 33.86900 57.23200 66.43700 1.000 15.97823 196 ILE B CA 1
ATOM 6005 C C . ILE B 1 196 ? 33.50000 56.48500 67.71100 1.000 14.69124 196 ILE B C 1
ATOM 6006 O O . ILE B 1 196 ? 32.31300 56.36400 68.03300 1.000 14.02273 196 ILE B O 1
ATOM 6011 N N . ASP B 1 197 ? 34.49800 56.00000 68.45200 1.000 10.93815 197 ASP B N 1
ATOM 6012 C CA . ASP B 1 197 ? 34.25000 55.15000 69.61000 1.000 9.18268 197 ASP B CA 1
ATOM 6013 C C . ASP B 1 197 ? 34.32000 55.95900 70.90700 1.000 14.47279 197 ASP B C 1
ATOM 6014 O O . ASP B 1 197 ? 34.90100 57.05000 70.96500 1.000 12.49097 197 ASP B O 1
ATOM 6019 N N . GLU B 1 198 ? 33.69000 55.41400 71.94900 1.000 14.57806 198 GLU B N 1
ATOM 6020 C CA . GLU B 1 198 ? 33.61500 56.07500 73.25800 1.000 18.64960 198 GLU B CA 1
ATOM 6021 C C . GLU B 1 198 ? 32.99700 57.45900 73.13600 1.000 16.44144 198 GLU B C 1
ATOM 6022 O O . GLU B 1 198 ? 33.37900 58.38300 73.84700 1.000 15.14392 198 GLU B O 1
ATOM 6028 N N . ALA B 1 199 ? 32.05400 57.62600 72.21300 1.000 14.86494 199 ALA B N 1
ATOM 6029 C CA . ALA B 1 199 ? 31.63700 58.97200 71.84400 1.000 17.26523 199 ALA B CA 1
ATOM 6030 C C . ALA B 1 199 ? 30.96900 59.69400 72.99900 1.000 17.19943 199 ALA B C 1
ATOM 6031 O O . ALA B 1 199 ? 30.99600 60.93200 73.03600 1.000 15.93086 199 ALA B O 1
ATOM 6033 N N . HIS B 1 200 ? 30.40500 58.94700 73.95300 1.000 17.29418 200 HIS B N 1
ATOM 6034 C CA . HIS B 1 200 ? 29.77500 59.53500 75.13100 1.000 16.58620 200 HIS B CA 1
ATOM 6035 C C . HIS B 1 200 ? 30.75900 60.28200 76.02400 1.000 20.95778 200 HIS B C 1
ATOM 6036 O O . HIS B 1 200 ? 30.32100 61.01300 76.92200 1.000 19.48128 200 HIS B O 1
ATOM 6043 N N . GLU B 1 201 ? 32.07200 60.11000 75.82400 1.000 14.70439 201 GLU B N 1
ATOM 6044 C CA . GLU B 1 201 ? 33.01500 60.89600 76.61700 1.000 18.70224 201 GLU B CA 1
ATOM 6045 C C . GLU B 1 201 ? 32.94800 62.37300 76.27500 1.000 15.18077 201 GLU B C 1
ATOM 6046 O O . GLU B 1 201 ? 33.30500 63.19800 77.11800 1.000 16.59673 201 GLU B O 1
ATOM 6052 N N . ARG B 1 202 ? 32.47300 62.71500 75.06800 1.000 17.25733 202 ARG B N 1
ATOM 6053 C CA . ARG B 1 202 ? 32.24000 64.09800 74.63400 1.000 20.58405 202 ARG B CA 1
ATOM 6054 C C . ARG B 1 202 ? 33.43800 65.01700 74.93800 1.000 20.35770 202 ARG B C 1
ATOM 6055 O O . ARG B 1 202 ? 33.28900 66.15300 75.39900 1.000 16.35196 202 ARG B O 1
ATOM 6063 N N . SER B 1 203 ? 34.64200 64.52100 74.67300 1.000 16.97309 203 SER B N 1
ATOM 6064 C CA . SER B 1 203 ? 35.82200 65.37200 74.67700 1.000 12.68836 203 SER B CA 1
ATOM 6065 C C . SER B 1 203 ? 35.74500 66.37400 73.52700 1.000 14.55964 203 SER B C 1
ATOM 6066 O O . SER B 1 203 ? 34.90100 66.27900 72.63400 1.000 14.32803 203 SER B O 1
ATOM 6069 N N . LEU B 1 204 ? 36.65200 67.35300 73.55700 1.000 13.70691 204 LEU B N 1
ATOM 6070 C CA . LEU B 1 204 ? 36.78700 68.26500 72.43000 1.000 20.53667 204 LEU B CA 1
ATOM 6071 C C . LEU B 1 204 ? 37.07500 67.51000 71.13700 1.000 21.02094 204 LEU B C 1
ATOM 6072 O O . LEU B 1 204 ? 36.50800 67.82800 70.08200 1.000 17.56526 204 LEU B O 1
ATOM 6077 N N . ASN B 1 205 ? 37.96500 66.50800 71.19500 1.000 17.20469 205 ASN B N 1
ATOM 6078 C CA . ASN B 1 205 ? 38.33200 65.77700 69.98100 1.000 19.87080 205 ASN B CA 1
ATOM 6079 C C . ASN B 1 205 ? 37.12200 65.09700 69.37000 1.000 14.84389 205 ASN B C 1
ATOM 6080 O O . ASN B 1 205 ? 36.90000 65.18000 68.15500 1.000 17.13100 205 ASN B O 1
ATOM 6085 N N . ILE B 1 206 ? 36.31000 64.44800 70.20200 1.000 15.35710 206 ILE B N 1
ATOM 6086 C CA . ILE B 1 206 ? 35.11200 63.78400 69.70200 1.000 12.47518 206 ILE B CA 1
ATOM 6087 C C . ILE B 1 206 ? 34.15400 64.80300 69.09200 1.000 13.52004 206 ILE B C 1
ATOM 6088 O O . ILE B 1 206 ? 33.61600 64.59300 67.99500 1.000 14.67808 206 ILE B O 1
ATOM 6093 N N . ASP B 1 207 ? 33.94300 65.93400 69.77400 1.000 17.54158 207 ASP B N 1
ATOM 6094 C CA . ASP B 1 207 ? 33.01000 66.93200 69.24700 1.000 19.21020 207 ASP B CA 1
ATOM 6095 C C . ASP B 1 207 ? 33.55400 67.60000 67.98400 1.000 17.84424 207 ASP B C 1
ATOM 6096 O O . ASP B 1 207 ? 32.77900 67.93100 67.07900 1.000 18.85489 207 ASP B O 1
ATOM 6101 N N . PHE B 1 208 ? 34.87700 67.78100 67.87700 1.000 22.36321 208 PHE B N 1
ATOM 6102 C CA . PHE B 1 208 ? 35.42700 68.29700 66.62600 1.000 20.45245 208 PHE B CA 1
ATOM 6103 C C . PHE B 1 208 ? 35.15200 67.32500 65.47700 1.000 18.10743 208 PHE B C 1
ATOM 6104 O O . PHE B 1 208 ? 34.76900 67.74100 64.37800 1.000 16.53619 208 PHE B O 1
ATOM 6112 N N . LEU B 1 209 ? 35.33400 66.02500 65.72300 1.000 14.04642 209 LEU B N 1
ATOM 6113 C CA . LEU B 1 209 ? 35.07700 65.01700 64.69200 1.000 19.51813 209 LEU B CA 1
ATOM 6114 C C . LEU B 1 209 ? 33.60400 64.95800 64.31900 1.000 22.25004 209 LEU B C 1
ATOM 6115 O O . LEU B 1 209 ? 33.26500 64.85800 63.13400 1.000 18.80489 209 LEU B O 1
ATOM 6120 N N . LEU B 1 210 ? 32.71100 65.00300 65.31300 1.000 17.17048 210 LEU B N 1
ATOM 6121 C CA . LEU B 1 210 ? 31.29500 64.89100 64.98700 1.000 20.44982 210 LEU B CA 1
ATOM 6122 C C . LEU B 1 210 ? 30.84700 66.10000 64.19300 1.000 18.96017 210 LEU B C 1
ATOM 6123 O O . LEU B 1 210 ? 30.04600 65.97500 63.26100 1.000 16.87044 210 LEU B O 1
ATOM 6128 N N . GLY B 1 211 ? 31.40200 67.26900 64.51700 1.000 18.68119 211 GLY B N 1
ATOM 6129 C CA . GLY B 1 211 ? 31.09800 68.45800 63.74600 1.000 17.93636 211 GLY B CA 1
ATOM 6130 C C . GLY B 1 211 ? 31.68000 68.40000 62.34700 1.000 20.72880 211 GLY B C 1
ATOM 6131 O O . GLY B 1 211 ? 30.99600 68.69800 61.36600 1.000 18.39431 211 GLY B O 1
ATOM 6132 N N . TYR B 1 212 ? 32.95700 68.01700 62.23100 1.000 24.46609 212 TYR B N 1
ATOM 6133 C CA . TYR B 1 212 ? 33.55700 68.00200 60.90000 1.000 22.25793 212 TYR B CA 1
ATOM 6134 C C . TYR B 1 212 ? 32.88400 66.97000 60.00800 1.000 18.76278 212 TYR B C 1
ATOM 6135 O O . TYR B 1 212 ? 32.61900 67.23900 58.83000 1.000 23.96866 212 TYR B O 1
ATOM 6144 N N . LEU B 1 213 ? 32.55500 65.80500 60.56600 1.000 16.77043 213 LEU B N 1
ATOM 6145 C CA . LEU B 1 213 ? 31.91800 64.76000 59.77200 1.000 18.86279 213 LEU B CA 1
ATOM 6146 C C . LEU B 1 213 ? 30.55600 65.21400 59.25500 1.000 23.37386 213 LEU B C 1
ATOM 6147 O O . LEU B 1 213 ? 30.22100 64.98200 58.08500 1.000 22.60534 213 LEU B O 1
ATOM 6152 N N . LYS B 1 214 ? 29.75700 65.86900 60.10400 1.000 19.22862 214 LYS B N 1
ATOM 6153 C CA . LYS B 1 214 ? 28.47100 66.37600 59.63600 1.000 22.73430 214 LYS B CA 1
ATOM 6154 C C . LYS B 1 214 ? 28.66400 67.35900 58.48900 1.000 28.17706 214 LYS B C 1
ATOM 6155 O O . LYS B 1 214 ? 27.93500 67.31600 57.49300 1.000 34.21726 214 LYS B O 1
ATOM 6161 N N . GLU B 1 215 ? 29.64500 68.25400 58.62200 1.000 28.42183 215 GLU B N 1
ATOM 6162 C CA . GLU B 1 215 ? 30.00200 69.16400 57.54000 1.000 33.66456 215 GLU B CA 1
ATOM 6163 C C . GLU B 1 215 ? 30.39000 68.39700 56.27900 1.000 30.14835 215 GLU B C 1
ATOM 6164 O O . GLU B 1 215 ? 30.02900 68.78700 55.16500 1.000 33.40137 215 GLU B O 1
ATOM 6170 N N . LEU B 1 216 ? 31.09600 67.28100 56.44400 1.000 22.08686 216 LEU B N 1
ATOM 6171 C CA . LEU B 1 216 ? 31.69500 66.56800 55.32800 1.000 24.19764 216 LEU B CA 1
ATOM 6172 C C . LEU B 1 216 ? 30.68500 65.71800 54.55700 1.000 27.35591 216 LEU B C 1
ATOM 6173 O O . LEU B 1 216 ? 30.86500 65.49300 53.35200 1.000 31.11952 216 LEU B O 1
ATOM 6178 N N . LEU B 1 217 ? 29.63800 65.23000 55.22500 1.000 21.96579 217 LEU B N 1
ATOM 6179 C CA . LEU B 1 217 ? 28.78100 64.20800 54.62000 1.000 29.97465 217 LEU B CA 1
ATOM 6180 C C . LEU B 1 217 ? 28.14000 64.58800 53.28400 1.000 30.78527 217 LEU B C 1
ATOM 6181 O O . LEU B 1 217 ? 28.08400 63.71300 52.40300 1.000 34.46466 217 LEU B O 1
ATOM 6186 N N . PRO B 1 218 ? 27.62800 65.80900 53.06300 1.000 26.41369 218 PRO B N 1
ATOM 6187 C CA . PRO B 1 218 ? 27.04500 66.11300 51.74300 1.000 31.16689 218 PRO B CA 1
ATOM 6188 C C . PRO B 1 218 ? 27.99900 65.88100 50.59100 1.000 36.50438 218 PRO B C 1
ATOM 6189 O O . PRO B 1 218 ? 27.55200 65.65900 49.45800 1.000 37.31500 218 PRO B O 1
ATOM 6193 N N . ARG B 1 219 ? 29.30100 65.98300 50.83400 1.000 26.20051 219 ARG B N 1
ATOM 6194 C CA . ARG B 1 219 ? 30.29300 65.77400 49.79400 1.000 33.31452 219 ARG B CA 1
ATOM 6195 C C . ARG B 1 219 ? 30.92400 64.38900 49.81500 1.000 30.32206 219 ARG B C 1
ATOM 6196 O O . ARG B 1 219 ? 31.76300 64.10000 48.96100 1.000 32.37757 219 ARG B O 1
ATOM 6204 N N . ARG B 1 220 ? 30.55200 63.53400 50.76600 1.000 25.44252 220 ARG B N 1
ATOM 6205 C CA . ARG B 1 220 ? 31.03300 62.15300 50.83100 1.000 23.56335 220 ARG B CA 1
ATOM 6206 C C . ARG B 1 220 ? 29.82800 61.22100 50.93400 1.000 26.04786 220 ARG B C 1
ATOM 6207 O O . ARG B 1 220 ? 29.61900 60.55900 51.95900 1.000 25.74519 220 ARG B O 1
ATOM 6215 N N . PRO B 1 221 ? 28.99800 61.15600 49.89000 1.000 29.78515 221 PRO B N 1
ATOM 6216 C CA . PRO B 1 221 ? 27.82100 60.27200 49.95400 1.000 27.32170 221 PRO B CA 1
ATOM 6217 C C . PRO B 1 221 ? 28.17400 58.79000 50.02400 1.000 27.89282 221 PRO B C 1
ATOM 6218 O O . PRO B 1 221 ? 27.31400 57.98000 50.38600 1.000 35.16474 221 PRO B O 1
ATOM 6222 N N . ASP B 1 222 ? 29.41300 58.41800 49.72400 1.000 30.32206 222 ASP B N 1
ATOM 6223 C CA . ASP B 1 222 ? 29.89300 57.04800 49.82900 1.000 25.58991 222 ASP B CA 1
ATOM 6224 C C . ASP B 1 222 ? 30.41200 56.70700 51.22300 1.000 31.53799 222 ASP B C 1
ATOM 6225 O O . ASP B 1 222 ? 30.65300 55.53000 51.50500 1.000 29.82726 222 ASP B O 1
ATOM 6230 N N . LEU B 1 223 ? 30.58500 57.70700 52.09000 1.000 24.35029 223 LEU B N 1
ATOM 6231 C CA . LEU B 1 223 ? 31.15900 57.50800 53.41300 1.000 20.63405 223 LEU B CA 1
ATOM 6232 C C . LEU B 1 223 ? 30.07800 57.07700 54.38600 1.000 21.23149 223 LEU B C 1
ATOM 6233 O O . LEU B 1 223 ? 28.98100 57.63700 54.39000 1.000 24.39240 223 LEU B O 1
ATOM 6238 N N . LYS B 1 224 ? 30.40400 56.11400 55.24300 1.000 19.62604 224 LYS B N 1
ATOM 6239 C CA . LYS B 1 224 ? 29.49800 55.65900 56.29100 1.000 17.04941 224 LYS B CA 1
ATOM 6240 C C . LYS B 1 224 ? 30.08600 55.98200 57.66500 1.000 18.71014 224 LYS B C 1
ATOM 6241 O O . LYS B 1 224 ? 31.29600 55.88800 57.87300 1.000 17.65738 224 LYS B O 1
ATOM 6247 N N . ILE B 1 225 ? 29.23200 56.42200 58.58300 1.000 20.02609 225 ILE B N 1
ATOM 6248 C CA . ILE B 1 225 ? 29.64200 56.83900 59.91700 1.000 14.92811 225 ILE B CA 1
ATOM 6249 C C . ILE B 1 225 ? 28.95100 55.94600 60.94000 1.000 14.03063 225 ILE B C 1
ATOM 6250 O O . ILE B 1 225 ? 27.74300 55.69500 60.85100 1.000 11.65403 225 ILE B O 1
ATOM 6255 N N . ILE B 1 226 ? 29.70500 55.48300 61.92700 1.000 17.60211 226 ILE B N 1
ATOM 6256 C CA . ILE B 1 226 ? 29.12800 54.75200 63.04900 1.000 13.27528 226 ILE B CA 1
ATOM 6257 C C . ILE B 1 226 ? 29.59100 55.44800 64.31500 1.000 18.11007 226 ILE B C 1
ATOM 6258 O O . ILE B 1 226 ? 30.79400 55.49700 64.59100 1.000 16.08088 226 ILE B O 1
ATOM 6263 N N . ILE B 1 227 ? 28.64100 55.99300 65.07500 1.000 18.20745 227 ILE B N 1
ATOM 6264 C CA . ILE B 1 227 ? 28.92400 56.63300 66.35200 1.000 17.25733 227 ILE B CA 1
ATOM 6265 C C . ILE B 1 227 ? 28.67000 55.58300 67.42700 1.000 17.62580 227 ILE B C 1
ATOM 6266 O O . ILE B 1 227 ? 27.55100 55.06800 67.54700 1.000 15.44659 227 ILE B O 1
ATOM 6271 N N . THR B 1 228 ? 29.70800 55.24100 68.19000 1.000 9.61957 228 THR B N 1
ATOM 6272 C CA . THR B 1 228 ? 29.65800 54.13000 69.13100 1.000 16.65989 228 THR B CA 1
ATOM 6273 C C . THR B 1 228 ? 29.75700 54.67300 70.54400 1.000 18.48643 228 THR B C 1
ATOM 6274 O O . THR B 1 228 ? 30.63000 55.50700 70.82900 1.000 15.67820 228 THR B O 1
ATOM 6278 N N . SER B 1 229 ? 28.87300 54.19300 71.42400 1.000 15.87032 229 SER B N 1
ATOM 6279 C CA . SER B 1 229 ? 28.66100 54.89100 72.68300 1.000 20.27612 229 SER B CA 1
ATOM 6280 C C . SER B 1 229 ? 28.09300 53.96100 73.74600 1.000 23.34490 229 SER B C 1
ATOM 6281 O O . SER B 1 229 ? 27.40000 52.98800 73.43400 1.000 18.47327 229 SER B O 1
ATOM 6284 N N . ALA B 1 230 ? 28.38600 54.28900 75.00500 1.000 16.19142 230 ALA B N 1
ATOM 6285 C CA . ALA B 1 230 ? 27.54600 53.86400 76.11500 1.000 24.86877 230 ALA B CA 1
ATOM 6286 C C . ALA B 1 230 ? 26.14200 54.44700 75.94600 1.000 23.78180 230 ALA B C 1
ATOM 6287 O O . ALA B 1 230 ? 25.94500 55.47300 75.28800 1.000 20.19453 230 ALA B O 1
ATOM 6289 N N . THR B 1 231 ? 25.15500 53.80600 76.57000 1.000 17.47052 231 THR B N 1
ATOM 6290 C CA . THR B 1 231 ? 23.76300 54.25000 76.40500 1.000 19.65762 231 THR B CA 1
ATOM 6291 C C . THR B 1 231 ? 23.48400 55.44800 77.31400 1.000 21.68418 231 THR B C 1
ATOM 6292 O O . THR B 1 231 ? 22.76100 55.38100 78.30700 1.000 21.90263 231 THR B O 1
ATOM 6296 N N . ILE B 1 232 ? 24.04500 56.58600 76.92700 1.000 20.09978 232 ILE B N 1
ATOM 6297 C CA . ILE B 1 232 ? 23.91000 57.82600 77.68500 1.000 23.46334 232 ILE B CA 1
ATOM 6298 C C . ILE B 1 232 ? 23.43000 58.86200 76.68500 1.000 21.31308 232 ILE B C 1
ATOM 6299 O O . ILE B 1 232 ? 24.22900 59.39400 75.90500 1.000 22.77905 232 ILE B O 1
ATOM 6304 N N . ASP B 1 233 ? 22.13200 59.13300 76.67900 1.000 24.56084 233 ASP B N 1
ATOM 6305 C CA . ASP B 1 233 ? 21.54400 60.14000 75.81100 1.000 28.10337 233 ASP B CA 1
ATOM 6306 C C . ASP B 1 233 ? 21.98700 60.00500 74.34400 1.000 24.52926 233 ASP B C 1
ATOM 6307 O O . ASP B 1 233 ? 22.39500 60.97800 73.72500 1.000 22.41848 233 ASP B O 1
ATOM 6312 N N . PRO B 1 234 ? 21.91000 58.80100 73.76200 1.000 22.08159 234 PRO B N 1
ATOM 6313 C CA . PRO B 1 234 ? 22.28000 58.69000 72.33700 1.000 15.41764 234 PRO B CA 1
ATOM 6314 C C . PRO B 1 234 ? 21.33700 59.45300 71.41400 1.000 16.49935 234 PRO B C 1
ATOM 6315 O O . PRO B 1 234 ? 21.69700 59.69900 70.24800 1.000 17.16785 234 PRO B O 1
ATOM 6319 N N . GLU B 1 235 ? 20.17700 59.89000 71.90400 1.000 16.05982 235 GLU B N 1
ATOM 6320 C CA . GLU B 1 235 ? 19.28900 60.69500 71.06800 1.000 23.98182 235 GLU B CA 1
ATOM 6321 C C . GLU B 1 235 ? 19.95900 61.99500 70.62500 1.000 27.40592 235 GLU B C 1
ATOM 6322 O O . GLU B 1 235 ? 19.66900 62.49700 69.53200 1.000 26.04523 235 GLU B O 1
ATOM 6328 N N . ARG B 1 236 ? 20.85400 62.55000 71.45000 1.000 21.59206 236 ARG B N 1
ATOM 6329 C CA . ARG B 1 236 ? 21.53100 63.78500 71.06600 1.000 24.08447 236 ARG B CA 1
ATOM 6330 C C . ARG B 1 236 ? 22.43500 63.57100 69.85600 1.000 18.70224 236 ARG B C 1
ATOM 6331 O O . ARG B 1 236 ? 22.51000 64.43700 68.98200 1.000 17.77845 236 ARG B O 1
ATOM 6339 N N . PHE B 1 237 ? 23.13600 62.43400 69.79400 1.000 13.47267 237 PHE B N 1
ATOM 6340 C CA . PHE B 1 237 ? 23.89900 62.10700 68.59000 1.000 22.46322 237 PHE B CA 1
ATOM 6341 C C . PHE B 1 237 ? 22.97900 61.88300 67.39700 1.000 20.73933 237 PHE B C 1
ATOM 6342 O O . PHE B 1 237 ? 23.29500 62.28700 66.27100 1.000 15.62293 237 PHE B O 1
ATOM 6350 N N . SER B 1 238 ? 21.84500 61.21600 67.63000 1.000 21.27887 238 SER B N 1
ATOM 6351 C CA . SER B 1 238 ? 20.88300 60.96600 66.56400 1.000 22.41848 238 SER B CA 1
ATOM 6352 C C . SER B 1 238 ? 20.39100 62.27100 65.96200 1.000 22.22109 238 SER B C 1
ATOM 6353 O O . SER B 1 238 ? 20.41600 62.44100 64.73300 1.000 24.06078 238 SER B O 1
ATOM 6356 N N . ARG B 1 239 ? 19.93000 63.20400 66.81200 1.000 19.39706 239 ARG B N 1
ATOM 6357 C CA . ARG B 1 239 ? 19.43700 64.48500 66.31800 1.000 17.55474 239 ARG B CA 1
ATOM 6358 C C . ARG B 1 239 ? 20.52200 65.21900 65.54000 1.000 21.58417 239 ARG B C 1
ATOM 6359 O O . ARG B 1 239 ? 20.24400 65.84200 64.51400 1.000 19.24968 239 ARG B O 1
ATOM 6367 N N . HIS B 1 240 ? 21.76700 65.17700 66.02400 1.000 18.94174 240 HIS B N 1
ATOM 6368 C CA . HIS B 1 240 ? 22.83800 65.85400 65.30000 1.000 19.93397 240 HIS B CA 1
ATOM 6369 C C . HIS B 1 240 ? 22.97000 65.31300 63.87000 1.000 21.35256 240 HIS B C 1
ATOM 6370 O O . HIS B 1 240 ? 23.11300 66.08400 62.92100 1.000 20.60773 240 HIS B O 1
ATOM 6377 N N . PHE B 1 241 ? 22.93100 63.99900 63.68900 1.000 19.26547 241 PHE B N 1
ATOM 6378 C CA . PHE B 1 241 ? 23.04400 63.43500 62.33900 1.000 22.58955 241 PHE B CA 1
ATOM 6379 C C . PHE B 1 241 ? 21.69500 63.17900 61.64700 1.000 20.97883 241 PHE B C 1
ATOM 6380 O O . PHE B 1 241 ? 21.41200 62.06500 61.20000 1.000 25.42673 241 PHE B O 1
ATOM 6388 N N . ASN B 1 242 ? 20.84700 64.20000 61.57400 1.000 20.80513 242 ASN B N 1
ATOM 6389 C CA . ASN B 1 242 ? 19.61500 64.14900 60.78500 1.000 29.11928 242 ASN B CA 1
ATOM 6390 C C . ASN B 1 242 ? 18.77200 62.93700 61.17600 1.000 27.97967 242 ASN B C 1
ATOM 6391 O O . ASN B 1 242 ? 18.22300 62.21800 60.34000 1.000 26.31368 242 ASN B O 1
ATOM 6396 N N . ASN B 1 243 ? 18.62400 62.79600 62.48300 1.000 25.77414 243 ASN B N 1
ATOM 6397 C CA . ASN B 1 243 ? 17.77400 61.82800 63.12500 1.000 25.35567 243 ASN B CA 1
ATOM 6398 C C . ASN B 1 243 ? 18.20100 60.39400 62.71900 1.000 25.86626 243 ASN B C 1
ATOM 6399 O O . ASN B 1 243 ? 17.37500 59.54900 62.35100 1.000 24.23185 243 ASN B O 1
ATOM 6404 N N . ALA B 1 244 ? 19.50400 60.10900 62.82600 1.000 20.51562 244 ALA B N 1
ATOM 6405 C CA . ALA B 1 244 ? 20.04300 58.78300 62.52300 1.000 18.76804 244 ALA B CA 1
ATOM 6406 C C . ALA B 1 244 ? 19.49400 57.70700 63.46300 1.000 18.44168 244 ALA B C 1
ATOM 6407 O O . ALA B 1 244 ? 19.19800 57.98600 64.62500 1.000 19.61551 244 ALA B O 1
ATOM 6409 N N . PRO B 1 245 ? 19.31500 56.48400 62.97200 1.000 20.05504 245 PRO B N 1
ATOM 6410 C CA . PRO B 1 245 ? 18.79000 55.40500 63.82600 1.000 23.89760 245 PRO B CA 1
ATOM 6411 C C . PRO B 1 245 ? 19.73900 55.03800 64.95900 1.000 24.60295 245 PRO B C 1
ATOM 6412 O O . PRO B 1 245 ? 20.96400 55.10700 64.82500 1.000 17.04678 245 PRO B O 1
ATOM 6416 N N . ILE B 1 246 ? 19.15900 54.64000 66.08800 1.000 18.91806 246 ILE B N 1
ATOM 6417 C CA . ILE B 1 246 ? 19.91300 54.19100 67.25500 1.000 21.16570 246 ILE B CA 1
ATOM 6418 C C . ILE B 1 246 ? 19.67600 52.69100 67.42600 1.000 27.74280 246 ILE B C 1
ATOM 6419 O O . ILE B 1 246 ? 18.54700 52.25900 67.67300 1.000 22.51849 246 ILE B O 1
ATOM 6424 N N . ILE B 1 247 ? 20.73400 51.89700 67.31000 1.000 30.05097 247 ILE B N 1
ATOM 6425 C CA . ILE B 1 247 ? 20.67100 50.46800 67.59700 1.000 22.54481 247 ILE B CA 1
ATOM 6426 C C . ILE B 1 247 ? 21.23100 50.25000 68.99300 1.000 19.54445 247 ILE B C 1
ATOM 6427 O O . ILE B 1 247 ? 22.42600 50.45100 69.22800 1.000 20.17874 247 ILE B O 1
ATOM 6432 N N . GLU B 1 248 ? 20.39000 49.80100 69.90800 1.000 14.33856 248 GLU B N 1
ATOM 6433 C CA . GLU B 1 248 ? 20.80400 49.57100 71.28000 1.000 15.42553 248 GLU B CA 1
ATOM 6434 C C . GLU B 1 248 ? 21.13500 48.08900 71.39700 1.000 19.44707 248 GLU B C 1
ATOM 6435 O O . GLU B 1 248 ? 20.24800 47.23900 71.23600 1.000 17.18101 248 GLU B O 1
ATOM 6441 N N . VAL B 1 249 ? 22.38900 47.78200 71.72200 1.000 17.22575 249 VAL B N 1
ATOM 6442 C CA . VAL B 1 249 ? 22.90900 46.43200 71.53400 1.000 22.48427 249 VAL B CA 1
ATOM 6443 C C . VAL B 1 249 ? 23.23600 45.76100 72.86400 1.000 21.07621 249 VAL B C 1
ATOM 6444 O O . VAL B 1 249 ? 23.95500 44.77000 72.88600 1.000 20.58668 249 VAL B O 1
ATOM 6448 N N . SER B 1 250 ? 22.74800 46.30900 73.97500 1.000 19.75763 250 SER B N 1
ATOM 6449 C CA . SER B 1 250 ? 22.95600 45.69300 75.28000 1.000 21.19201 250 SER B CA 1
ATOM 6450 C C . SER B 1 250 ? 22.38700 44.27700 75.30500 1.000 21.39730 250 SER B C 1
ATOM 6451 O O . SER B 1 250 ? 21.32800 44.00800 74.73400 1.000 20.61563 250 SER B O 1
ATOM 6454 N N . GLY B 1 251 ? 23.11100 43.36000 75.95100 1.000 22.29741 251 GLY B N 1
ATOM 6455 C CA . GLY B 1 251 ? 22.58900 42.05500 76.28500 1.000 19.06544 251 GLY B CA 1
ATOM 6456 C C . GLY B 1 251 ? 21.94700 42.02700 77.65200 1.000 20.88671 251 GLY B C 1
ATOM 6457 O O . GLY B 1 251 ? 21.53400 43.05300 78.19800 1.000 30.46944 251 GLY B O 1
ATOM 6458 N N . ARG B 1 252 ? 21.89800 40.83300 78.23600 1.000 25.52148 252 ARG B N 1
ATOM 6459 C CA . ARG B 1 252 ? 21.30400 40.72000 79.56000 1.000 35.37266 252 ARG B CA 1
ATOM 6460 C C . ARG B 1 252 ? 22.19500 41.36300 80.62000 1.000 31.48009 252 ARG B C 1
ATOM 6461 O O . ARG B 1 252 ? 23.40400 41.12100 80.66600 1.000 33.89880 252 ARG B O 1
ATOM 6469 N N . THR B 1 253 ? 21.59100 42.20500 81.45700 1.000 35.67007 253 THR B N 1
ATOM 6470 C CA . THR B 1 253 ? 22.20600 42.76800 82.65300 1.000 35.88851 253 THR B CA 1
ATOM 6471 C C . THR B 1 253 ? 21.38000 42.37500 83.87200 1.000 38.91782 253 THR B C 1
ATOM 6472 O O . THR B 1 253 ? 20.15800 42.23200 83.78600 1.000 40.39695 253 THR B O 1
ATOM 6476 N N . TYR B 1 254 ? 22.05000 42.18200 85.00000 1.000 42.09452 254 TYR B N 1
ATOM 6477 C CA . TYR B 1 254 ? 21.38300 41.84800 86.25000 1.000 36.40963 254 TYR B CA 1
ATOM 6478 C C . TYR B 1 254 ? 21.38500 43.03600 87.20600 1.000 36.52806 254 TYR B C 1
ATOM 6479 O O . TYR B 1 254 ? 22.32600 43.83700 87.19600 1.000 34.86471 254 TYR B O 1
ATOM 6488 N N . PRO B 1 255 ? 20.30600 43.23400 87.96200 1.000 45.00013 255 PRO B N 1
ATOM 6489 C CA . PRO B 1 255 ? 20.27600 44.34200 88.92900 1.000 46.97405 255 PRO B CA 1
ATOM 6490 C C . PRO B 1 255 ? 21.42400 44.23900 89.92700 1.000 48.21368 255 PRO B C 1
ATOM 6491 O O . PRO B 1 255 ? 21.80600 43.14900 90.36200 1.000 47.19776 255 PRO B O 1
ATOM 6495 N N . VAL B 1 256 ? 21.97000 45.39300 90.29200 1.000 44.68694 256 VAL B N 1
ATOM 6496 C CA . VAL B 1 256 ? 23.13800 45.48200 91.15700 1.000 36.66492 256 VAL B CA 1
ATOM 6497 C C . VAL B 1 256 ? 22.69600 46.02400 92.50800 1.000 42.50246 256 VAL B C 1
ATOM 6498 O O . VAL B 1 256 ? 21.97100 47.02300 92.57300 1.000 44.07897 256 VAL B O 1
ATOM 6502 N N . GLU B 1 257 ? 23.13600 45.37700 93.58200 1.000 40.91017 257 GLU B N 1
ATOM 6503 C CA . GLU B 1 257 ? 22.90800 45.92400 94.91200 1.000 46.37661 257 GLU B CA 1
ATOM 6504 C C . GLU B 1 257 ? 23.85300 47.09900 95.14700 1.000 46.26607 257 GLU B C 1
ATOM 6505 O O . GLU B 1 257 ? 25.07600 46.95400 95.03600 1.000 45.68706 257 GLU B O 1
ATOM 6511 N N . VAL B 1 258 ? 23.28800 48.26000 95.46800 1.000 39.62844 258 VAL B N 1
ATOM 6512 C CA . VAL B 1 258 ? 24.05900 49.43600 95.85700 1.000 43.92369 258 VAL B CA 1
ATOM 6513 C C . VAL B 1 258 ? 24.09900 49.51200 97.37700 1.000 54.76183 258 VAL B C 1
ATOM 6514 O O . VAL B 1 258 ? 23.06100 49.39300 98.04300 1.000 53.49852 258 VAL B O 1
ATOM 6518 N N . ARG B 1 259 ? 25.29700 49.66700 97.93200 1.000 49.93230 259 ARG B N 1
ATOM 6519 C CA . ARG B 1 259 ? 25.46600 49.95400 99.34900 1.000 49.11115 259 ARG B CA 1
ATOM 6520 C C . ARG B 1 259 ? 26.12900 51.31800 99.48300 1.000 51.83779 259 ARG B C 1
ATOM 6521 O O . ARG B 1 259 ? 27.15200 51.58300 98.84000 1.000 51.66935 259 ARG B O 1
ATOM 6529 N N . TYR B 1 260 ? 25.53800 52.18300 100.29700 1.000 49.94546 260 TYR B N 1
ATOM 6530 C CA . TYR B 1 260 ? 26.06100 53.52100 100.53400 1.000 53.24059 260 TYR B CA 1
ATOM 6531 C C . TYR B 1 260 ? 26.88200 53.56000 101.81800 1.000 55.03818 260 TYR B C 1
ATOM 6532 O O . TYR B 1 260 ? 26.39000 53.18400 102.88600 1.000 66.90276 260 TYR B O 1
ATOM 6541 N N . ARG B 1 261 ? 28.12700 54.02300 101.70700 1.000 53.20375 261 ARG B N 1
ATOM 6542 C CA . ARG B 1 261 ? 29.07300 54.09100 102.82400 1.000 54.88026 261 ARG B CA 1
ATOM 6543 C C . ARG B 1 261 ? 29.71400 55.47600 102.81800 1.000 58.68862 261 ARG B C 1
ATOM 6544 O O . ARG B 1 261 ? 30.87800 55.63600 102.42600 1.000 59.73085 261 ARG B O 1
ATOM 6552 N N . PRO B 1 262 ? 28.97800 56.49900 103.26100 1.000 63.60763 262 PRO B N 1
ATOM 6553 C CA . PRO B 1 262 ? 29.48300 57.88100 103.21500 1.000 67.21859 262 PRO B CA 1
ATOM 6554 C C . PRO B 1 262 ? 30.82500 58.08300 103.90900 1.000 75.98806 262 PRO B C 1
ATOM 6555 O O . PRO B 1 262 ? 31.14600 57.43500 104.90800 1.000 72.49290 262 PRO B O 1
ATOM 6559 N N . ILE B 1 263 ? 31.59800 59.01800 103.35400 1.000 83.84690 263 ILE B N 1
ATOM 6560 C CA . ILE B 1 263 ? 32.95700 59.36100 103.77600 1.000 84.95755 263 ILE B CA 1
ATOM 6561 C C . ILE B 1 263 ? 33.90100 58.16700 103.70100 1.000 87.66314 263 ILE B C 1
ATOM 6562 O O . ILE B 1 263 ? 34.67000 58.04000 102.74300 1.000 85.72607 263 ILE B O 1
ATOM 6567 N N . GLU B 1 271 ? 41.91100 61.55700 104.30100 1.000 108.27877 271 GLU B N 1
ATOM 6568 C CA . GLU B 1 271 ? 43.07600 60.96400 103.68100 1.000 104.85994 271 GLU B CA 1
ATOM 6569 C C . GLU B 1 271 ? 43.14300 59.46900 103.98200 1.000 105.48896 271 GLU B C 1
ATOM 6570 O O . GLU B 1 271 ? 42.98500 58.68700 103.02400 1.000 101.03843 271 GLU B O 1
ATOM 6576 N N . ARG B 1 272 ? 43.44500 59.03200 105.23500 1.000 102.96498 272 ARG B N 1
ATOM 6577 C CA . ARG B 1 272 ? 43.09000 57.64100 105.47800 1.000 90.93196 272 ARG B CA 1
ATOM 6578 C C . ARG B 1 272 ? 41.61100 57.57900 105.70300 1.000 84.33906 272 ARG B C 1
ATOM 6579 O O . ARG B 1 272 ? 41.00200 56.55400 105.45300 1.000 84.64699 272 ARG B O 1
ATOM 6587 N N . ASP B 1 273 ? 41.01900 58.67100 106.17800 1.000 83.29683 273 ASP B N 1
ATOM 6588 C CA . ASP B 1 273 ? 39.56700 58.73000 106.24900 1.000 91.21620 273 ASP B CA 1
ATOM 6589 C C . ASP B 1 273 ? 39.01800 58.45500 104.86800 1.000 110.68959 273 ASP B C 1
ATOM 6590 O O . ASP B 1 273 ? 38.00700 57.77600 104.67600 1.000 101.17792 273 ASP B O 1
ATOM 6595 N N . GLN B 1 274 ? 39.67000 59.05100 103.91300 1.000 138.14814 274 GLN B N 1
ATOM 6596 C CA . GLN B 1 274 ? 39.59700 58.69100 102.51800 1.000 140.83268 274 GLN B CA 1
ATOM 6597 C C . GLN B 1 274 ? 40.16100 57.28600 102.20900 1.000 134.96355 274 GLN B C 1
ATOM 6598 O O . GLN B 1 274 ? 39.50200 56.49400 101.51900 1.000 137.09538 274 GLN B O 1
ATOM 6604 N N . LEU B 1 275 ? 41.35700 56.93800 102.69200 1.000 103.53347 275 LEU B N 1
ATOM 6605 C CA . LEU B 1 275 ? 41.86900 55.60100 102.37300 1.000 77.88302 275 LEU B CA 1
ATOM 6606 C C . LEU B 1 275 ? 41.17600 54.48600 103.17000 1.000 64.83409 275 LEU B C 1
ATOM 6607 O O . LEU B 1 275 ? 40.89100 53.41800 102.61900 1.000 62.53118 275 LEU B O 1
ATOM 6612 N N . GLN B 1 276 ? 40.88800 54.70900 104.45800 1.000 67.81076 276 GLN B N 1
ATOM 6613 C CA . GLN B 1 276 ? 40.29900 53.65600 105.29700 1.000 66.24742 276 GLN B CA 1
ATOM 6614 C C . GLN B 1 276 ? 38.92200 53.23400 104.81000 1.000 53.65117 276 GLN B C 1
ATOM 6615 O O . GLN B 1 276 ? 38.54700 52.06700 104.96400 1.000 58.26751 276 GLN B O 1
ATOM 6621 N N . ALA B 1 277 ? 38.15200 54.16000 104.24200 1.000 51.97202 277 ALA B N 1
ATOM 6622 C CA . ALA B 1 277 ? 36.86500 53.78200 103.67200 1.000 59.62557 277 ALA B CA 1
ATOM 6623 C C . ALA B 1 277 ? 37.04200 52.69300 102.61600 1.000 53.41167 277 ALA B C 1
ATOM 6624 O O . ALA B 1 277 ? 36.26600 51.72900 102.57100 1.000 51.54039 277 ALA B O 1
ATOM 6626 N N . ILE B 1 278 ? 38.10500 52.79200 101.81200 1.000 46.55032 278 ILE B N 1
ATOM 6627 C CA . ILE B 1 278 ? 38.41500 51.75800 100.82700 1.000 49.79018 278 ILE B CA 1
ATOM 6628 C C . ILE B 1 278 ? 38.80800 50.45200 101.51000 1.000 54.76183 278 ILE B C 1
ATOM 6629 O O . ILE B 1 278 ? 38.42200 49.36700 101.05800 1.000 46.23975 278 ILE B O 1
ATOM 6634 N N . PHE B 1 279 ? 39.62700 50.53000 102.56900 1.000 49.35065 279 PHE B N 1
ATOM 6635 C CA . PHE B 1 279 ? 39.98900 49.34200 103.34200 1.000 51.81411 279 PHE B CA 1
ATOM 6636 C C . PHE B 1 279 ? 38.74900 48.64100 103.88000 1.000 53.57484 279 PHE B C 1
ATOM 6637 O O . PHE B 1 279 ? 38.62700 47.41200 103.80900 1.000 53.73539 279 PHE B O 1
ATOM 6645 N N . ASP B 1 280 ? 37.83600 49.41600 104.46700 1.000 54.09859 280 ASP B N 1
ATOM 6646 C CA . ASP B 1 280 ? 36.61900 48.84500 105.02600 1.000 55.70931 280 ASP B CA 1
ATOM 6647 C C . ASP B 1 280 ? 35.76500 48.20200 103.93900 1.000 56.24885 280 ASP B C 1
ATOM 6648 O O . ASP B 1 280 ? 35.21800 47.11000 104.13300 1.000 54.47758 280 ASP B O 1
ATOM 6653 N N . ALA B 1 281 ? 35.64300 48.86400 102.78200 1.000 50.22181 281 ALA B N 1
ATOM 6654 C CA . ALA B 1 281 ? 34.87000 48.29000 101.68400 1.000 49.34276 281 ALA B CA 1
ATOM 6655 C C . ALA B 1 281 ? 35.51000 47.00900 101.16000 1.000 47.52149 281 ALA B C 1
ATOM 6656 O O . ALA B 1 281 ? 34.80500 46.04400 100.84600 1.000 47.45306 281 ALA B O 1
ATOM 6658 N N . VAL B 1 282 ? 36.83900 46.98700 101.03900 1.000 47.33462 282 VAL B N 1
ATOM 6659 C CA . VAL B 1 282 ? 37.52400 45.78700 100.56000 1.000 54.86447 282 VAL B CA 1
ATOM 6660 C C . VAL B 1 282 ? 37.32000 44.62200 101.52200 1.000 50.18233 282 VAL B C 1
ATOM 6661 O O . VAL B 1 282 ? 37.05400 43.48800 101.10200 1.000 56.01198 282 VAL B O 1
ATOM 6665 N N . ASP B 1 283 ? 37.42200 44.88000 102.82300 1.000 56.18305 283 ASP B N 1
ATOM 6666 C CA . ASP B 1 283 ? 37.22000 43.81100 103.79900 1.000 65.23677 283 ASP B CA 1
ATOM 6667 C C . ASP B 1 283 ? 35.80000 43.26800 103.71500 1.000 67.85550 283 ASP B C 1
ATOM 6668 O O . ASP B 1 283 ? 35.58300 42.04900 103.72400 1.000 65.33941 283 ASP B O 1
ATOM 6673 N N . GLU B 1 284 ? 34.82000 44.17300 103.66300 1.000 70.07419 284 GLU B N 1
ATOM 6674 C CA . GLU B 1 284 ? 33.42000 43.78600 103.51800 1.000 72.44290 284 GLU B CA 1
ATOM 6675 C C . GLU B 1 284 ? 33.20400 42.87200 102.31100 1.000 64.00241 284 GLU B C 1
ATOM 6676 O O . GLU B 1 284 ? 32.58200 41.80800 102.42200 1.000 64.26297 284 GLU B O 1
ATOM 6682 N N . LEU B 1 285 ? 33.73800 43.25900 101.15300 1.000 58.22540 285 LEU B N 1
ATOM 6683 C CA . LEU B 1 285 ? 33.47700 42.50800 99.93000 1.000 57.29634 285 LEU B CA 1
ATOM 6684 C C . LEU B 1 285 ? 34.25600 41.19700 99.86200 1.000 59.12288 285 LEU B C 1
ATOM 6685 O O . LEU B 1 285 ? 33.81600 40.25700 99.18900 1.000 58.03854 285 LEU B O 1
ATOM 6690 N N . SER B 1 286 ? 35.39500 41.09400 100.55400 1.000 59.70716 286 SER B N 1
ATOM 6691 C CA . SER B 1 286 ? 36.14600 39.84600 100.49400 1.000 56.45677 286 SER B CA 1
ATOM 6692 C C . SER B 1 286 ? 35.48200 38.74500 101.30000 1.000 61.29682 286 SER B C 1
ATOM 6693 O O . SER B 1 286 ? 35.94500 37.60200 101.26100 1.000 58.34384 286 SER B O 1
ATOM 6696 N N . GLN B 1 287 ? 34.40300 39.07400 102.01100 1.000 62.01796 287 GLN B N 1
ATOM 6697 C CA . GLN B 1 287 ? 33.53600 38.09700 102.64600 1.000 63.90766 287 GLN B CA 1
ATOM 6698 C C . GLN B 1 287 ? 32.51000 37.50300 101.68800 1.000 63.86292 287 GLN B C 1
ATOM 6699 O O . GLN B 1 287 ? 31.91800 36.46500 102.00600 1.000 70.03471 287 GLN B O 1
ATOM 6705 N N . GLU B 1 288 ? 32.27200 38.13600 100.53900 1.000 56.32254 288 GLU B N 1
ATOM 6706 C CA . GLU B 1 288 ? 31.23500 37.67700 99.62900 1.000 57.78588 288 GLU B CA 1
ATOM 6707 C C . GLU B 1 288 ? 31.75700 36.53700 98.75400 1.000 55.52508 288 GLU B C 1
ATOM 6708 O O . GLU B 1 288 ? 32.92700 36.15100 98.81800 1.000 54.45653 288 GLU B O 1
ATOM 6714 N N . SER B 1 289 ? 30.87300 36.01100 97.89600 1.000 52.23521 289 SER B N 1
ATOM 6715 C CA . SER B 1 289 ? 31.19800 34.86900 97.05300 1.000 51.07718 289 SER B CA 1
ATOM 6716 C C . SER B 1 289 ? 32.33100 35.22700 96.09000 1.000 62.31800 289 SER B C 1
ATOM 6717 O O . SER B 1 289 ? 32.61800 36.40700 95.87500 1.000 55.19346 289 SER B O 1
ATOM 6720 N N . PRO B 1 290 ? 32.98600 34.22500 95.49200 1.000 59.67294 290 PRO B N 1
ATOM 6721 C CA . PRO B 1 290 ? 34.11000 34.51700 94.58800 1.000 53.75908 290 PRO B CA 1
ATOM 6722 C C . PRO B 1 290 ? 33.73400 35.51600 93.49700 1.000 50.46658 290 PRO B C 1
ATOM 6723 O O . PRO B 1 290 ? 32.60700 35.54000 92.99900 1.000 53.73802 290 PRO B O 1
ATOM 6727 N N . GLY B 1 291 ? 34.68400 36.38100 93.16400 1.000 44.47639 291 GLY B N 1
ATOM 6728 C CA . GLY B 1 291 ? 34.45200 37.43800 92.20200 1.000 42.27086 291 GLY B CA 1
ATOM 6729 C C . GLY B 1 291 ? 35.37300 38.60700 92.47700 1.000 40.96544 291 GLY B C 1
ATOM 6730 O O . GLY B 1 291 ? 35.55600 38.99300 93.63200 1.000 41.88397 291 GLY B O 1
ATOM 6731 N N . ASP B 1 292 ? 35.92800 39.20200 91.43500 1.000 41.80764 292 ASP B N 1
ATOM 6732 C CA . ASP B 1 292 ? 36.92800 40.23500 91.62900 1.000 42.86567 292 ASP B CA 1
ATOM 6733 C C . ASP B 1 292 ? 36.28600 41.58800 91.93800 1.000 37.30710 292 ASP B C 1
ATOM 6734 O O . ASP B 1 292 ? 35.11600 41.84200 91.63200 1.000 34.86734 292 ASP B O 1
ATOM 6739 N N . ILE B 1 293 ? 37.07900 42.46100 92.55600 1.000 35.50426 293 ILE B N 1
ATOM 6740 C CA . ILE B 1 293 ? 36.64300 43.79200 92.95900 1.000 39.97058 293 ILE B CA 1
ATOM 6741 C C . ILE B 1 293 ? 37.36200 44.80100 92.08500 1.000 35.87535 293 ILE B C 1
ATOM 6742 O O . ILE B 1 293 ? 38.59200 44.75100 91.95300 1.000 37.33342 293 ILE B O 1
ATOM 6747 N N . LEU B 1 294 ? 36.60600 45.75200 91.54900 1.000 33.57508 294 LEU B N 1
ATOM 6748 C CA . LEU B 1 294 ? 37.14200 46.86200 90.77400 1.000 28.44025 294 LEU B CA 1
ATOM 6749 C C . LEU B 1 294 ? 36.99500 48.11600 91.61800 1.000 30.29047 294 LEU B C 1
ATOM 6750 O O . LEU B 1 294 ? 35.88300 48.43800 92.05500 1.000 30.12203 294 LEU B O 1
ATOM 6755 N N . ILE B 1 295 ? 38.10800 48.79600 91.87600 1.000 29.20087 295 ILE B N 1
ATOM 6756 C CA . ILE B 1 295 ? 38.12000 50.03000 92.65800 1.000 29.82200 295 ILE B CA 1
ATOM 6757 C C . ILE B 1 295 ? 38.47600 51.18600 91.73300 1.000 27.96914 295 ILE B C 1
ATOM 6758 O O . ILE B 1 295 ? 39.56800 51.20300 91.14600 1.000 29.61145 295 ILE B O 1
ATOM 6763 N N . PHE B 1 296 ? 37.58300 52.17000 91.63600 1.000 30.07466 296 PHE B N 1
ATOM 6764 C CA . PHE B 1 296 ? 37.83200 53.35200 90.81800 1.000 26.32421 296 PHE B CA 1
ATOM 6765 C C . PHE B 1 296 ? 38.62800 54.38900 91.60700 1.000 33.44875 296 PHE B C 1
ATOM 6766 O O . PHE B 1 296 ? 38.28600 54.71600 92.74800 1.000 41.20231 296 PHE B O 1
ATOM 6774 N N . MET B 1 297 ? 39.68700 54.91100 90.99300 1.000 30.31416 297 MET B N 1
ATOM 6775 C CA . MET B 1 297 ? 40.58300 55.84600 91.65300 1.000 28.79556 297 MET B CA 1
ATOM 6776 C C . MET B 1 297 ? 40.74900 57.11400 90.82100 1.000 34.67521 297 MET B C 1
ATOM 6777 O O . MET B 1 297 ? 40.47000 57.14100 89.62400 1.000 32.76709 297 MET B O 1
ATOM 6782 N N . SER B 1 298 ? 41.24500 58.16500 91.47300 1.000 37.88349 298 SER B N 1
ATOM 6783 C CA . SER B 1 298 ? 41.32600 59.47800 90.84800 1.000 40.52854 298 SER B CA 1
ATOM 6784 C C . SER B 1 298 ? 42.57600 59.67900 89.99400 1.000 45.65811 298 SER B C 1
ATOM 6785 O O . SER B 1 298 ? 42.60700 60.61100 89.18300 1.000 50.25866 298 SER B O 1
ATOM 6788 N N . GLY B 1 299 ? 43.60000 58.85300 90.16100 1.000 42.62353 299 GLY B N 1
ATOM 6789 C CA . GLY B 1 299 ? 44.85400 59.05200 89.45200 1.000 33.06449 299 GLY B CA 1
ATOM 6790 C C . GLY B 1 299 ? 45.79100 57.91000 89.77500 1.000 40.91280 299 GLY B C 1
ATOM 6791 O O . GLY B 1 299 ? 45.49600 57.04900 90.61400 1.000 37.52029 299 GLY B O 1
ATOM 6792 N N . GLU B 1 300 ? 46.94400 57.92000 89.09900 1.000 39.82320 300 GLU B N 1
ATOM 6793 C CA . GLU B 1 300 ? 47.86100 56.78700 89.19500 1.000 37.14656 300 GLU B CA 1
ATOM 6794 C C . GLU B 1 300 ? 48.68500 56.80000 90.47600 1.000 38.55199 300 GLU B C 1
ATOM 6795 O O . GLU B 1 300 ? 48.99700 55.72800 91.01200 1.000 37.61240 300 GLU B O 1
ATOM 6801 N N . ARG B 1 301 ? 49.00800 57.97600 91.01700 1.000 31.68011 301 ARG B N 1
ATOM 6802 C CA . ARG B 1 301 ? 49.69400 57.97800 92.30000 1.000 36.69914 301 ARG B CA 1
ATOM 6803 C C . ARG B 1 301 ? 48.78300 57.49400 93.41700 1.000 35.00683 301 ARG B C 1
ATOM 6804 O O . ARG B 1 301 ? 49.26300 56.88400 94.37900 1.000 37.02549 301 ARG B O 1
ATOM 6812 N N . GLU B 1 302 ? 47.48100 57.78400 93.32900 1.000 33.74878 302 GLU B N 1
ATOM 6813 C CA . GLU B 1 302 ? 46.54200 57.21100 94.28600 1.000 42.86567 302 GLU B CA 1
ATOM 6814 C C . GLU B 1 302 ? 46.45900 55.69600 94.12400 1.000 40.69698 302 GLU B C 1
ATOM 6815 O O . GLU B 1 302 ? 46.41300 54.95900 95.11600 1.000 44.18951 302 GLU B O 1
ATOM 6821 N N . ILE B 1 303 ? 46.47400 55.21300 92.87800 1.000 35.17527 303 ILE B N 1
ATOM 6822 C CA . ILE B 1 303 ? 46.47800 53.77300 92.63500 1.000 34.57783 303 ILE B CA 1
ATOM 6823 C C . ILE B 1 303 ? 47.70100 53.12700 93.28300 1.000 43.36573 303 ILE B C 1
ATOM 6824 O O . ILE B 1 303 ? 47.60500 52.07200 93.92400 1.000 40.25219 303 ILE B O 1
ATOM 6829 N N . ARG B 1 304 ? 48.86600 53.76500 93.14800 1.000 44.11845 304 ARG B N 1
ATOM 6830 C CA . ARG B 1 304 ? 50.09700 53.18000 93.66700 1.000 42.67091 304 ARG B CA 1
ATOM 6831 C C . ARG B 1 304 ? 50.08000 53.12200 95.18800 1.000 40.15218 304 ARG B C 1
ATOM 6832 O O . ARG B 1 304 ? 50.41400 52.08900 95.77800 1.000 41.93398 304 ARG B O 1
ATOM 6840 N N . ASP B 1 305 ? 49.69800 54.22600 95.84000 1.000 40.47327 305 ASP B N 1
ATOM 6841 C CA . ASP B 1 305 ? 49.60200 54.22600 97.29800 1.000 49.18484 305 ASP B CA 1
ATOM 6842 C C . ASP B 1 305 ? 48.60900 53.17200 97.77600 1.000 48.44265 305 ASP B C 1
ATOM 6843 O O . ASP B 1 305 ? 48.88500 52.43300 98.72800 1.000 45.62652 305 ASP B O 1
ATOM 6848 N N . THR B 1 306 ? 47.44700 53.08900 97.12300 1.000 41.13388 306 THR B N 1
ATOM 6849 C CA . THR B 1 306 ? 46.44900 52.10000 97.50600 1.000 41.45760 306 THR B CA 1
ATOM 6850 C C . THR B 1 306 ? 46.96100 50.68500 97.25800 1.000 51.52460 306 THR B C 1
ATOM 6851 O O . THR B 1 306 ? 46.71900 49.78400 98.07000 1.000 43.88158 306 THR B O 1
ATOM 6855 N N . ALA B 1 307 ? 47.67400 50.46700 96.14800 1.000 40.78121 307 ALA B N 1
ATOM 6856 C CA . ALA B 1 307 ? 48.22000 49.13600 95.89500 1.000 49.31381 307 ALA B CA 1
ATOM 6857 C C . ALA B 1 307 ? 49.28800 48.77700 96.91600 1.000 56.00672 307 ALA B C 1
ATOM 6858 O O . ALA B 1 307 ? 49.32800 47.64100 97.40100 1.000 46.37925 307 ALA B O 1
ATOM 6860 N N . ASP B 1 308 ? 50.14900 49.74000 97.26700 1.000 55.03818 308 ASP B N 1
ATOM 6861 C CA . ASP B 1 308 ? 51.15600 49.50000 98.29900 1.000 59.51766 308 ASP B CA 1
ATOM 6862 C C . ASP B 1 308 ? 50.49600 49.16200 99.63200 1.000 54.86974 308 ASP B C 1
ATOM 6863 O O . ASP B 1 308 ? 50.88300 48.19800 100.30000 1.000 54.83026 308 ASP B O 1
ATOM 6868 N N . ALA B 1 309 ? 49.48800 49.94400 100.03000 1.000 50.01916 309 ALA B N 1
ATOM 6869 C CA . ALA B 1 309 ? 48.82100 49.71600 101.30900 1.000 52.17204 309 ALA B CA 1
ATOM 6870 C C . ALA B 1 309 ? 48.08700 48.37800 101.33500 1.000 52.44839 309 ALA B C 1
ATOM 6871 O O . ALA B 1 309 ? 48.16400 47.64000 102.32600 1.000 55.17240 309 ALA B O 1
ATOM 6873 N N . LEU B 1 310 ? 47.36200 48.04800 100.26300 1.000 49.83229 310 LEU B N 1
ATOM 6874 C CA . LEU B 1 310 ? 46.63500 46.77900 100.24400 1.000 51.93517 310 LEU B CA 1
ATOM 6875 C C . LEU B 1 310 ? 47.58100 45.57800 100.22700 1.000 51.86675 310 LEU B C 1
ATOM 6876 O O . LEU B 1 310 ? 47.22100 44.50800 100.73700 1.000 54.55128 310 LEU B O 1
ATOM 6881 N N . ASN B 1 311 ? 48.78000 45.73200 99.65500 1.000 51.67725 311 ASN B N 1
ATOM 6882 C CA . ASN B 1 311 ? 49.75900 44.64400 99.64000 1.000 56.99104 311 ASN B CA 1
ATOM 6883 C C . ASN B 1 311 ? 50.35200 44.37400 101.03000 1.000 63.56815 311 ASN B C 1
ATOM 6884 O O . ASN B 1 311 ? 50.38700 43.22100 101.47400 1.000 59.43081 311 ASN B O 1
ATOM 6889 N N . LYS B 1 312 ? 50.73100 45.43400 101.78400 1.000 62.19956 312 LYS B N 1
ATOM 6890 C CA . LYS B 1 312 ? 51.22300 45.24300 103.15800 1.000 64.96042 312 LYS B CA 1
ATOM 6891 C C . LYS B 1 312 ? 50.12100 44.79100 104.09100 1.000 63.89713 312 LYS B C 1
ATOM 6892 O O . LYS B 1 312 ? 50.42700 44.40400 105.22600 1.000 69.66362 312 LYS B O 1
ATOM 6898 N N . LEU B 1 313 ? 48.87200 44.83500 103.64900 1.000 61.07838 313 LEU B N 1
ATOM 6899 C CA . LEU B 1 313 ? 47.80900 44.28000 104.47300 1.000 66.14740 313 LEU B CA 1
ATOM 6900 C C . LEU B 1 313 ? 47.77400 42.76500 104.39700 1.000 71.10063 313 LEU B C 1
ATOM 6901 O O . LEU B 1 313 ? 47.18300 42.12300 105.27300 1.000 73.79306 313 LEU B O 1
ATOM 6906 N N . ASN B 1 314 ? 48.44100 42.19800 103.39100 1.000 70.72953 314 ASN B N 1
ATOM 6907 C CA . ASN B 1 314 ? 48.53500 40.76100 103.17400 1.000 69.87943 314 ASN B CA 1
ATOM 6908 C C . ASN B 1 314 ? 47.16700 40.07900 103.23100 1.000 66.38428 314 ASN B C 1
ATOM 6909 O O . ASN B 1 314 ? 46.89200 39.23600 104.08600 1.000 74.40629 314 ASN B O 1
ATOM 6914 N N . LEU B 1 315 ? 46.29300 40.47300 102.31200 1.000 66.39217 315 LEU B N 1
ATOM 6915 C CA . LEU B 1 315 ? 44.97900 39.84900 102.24500 1.000 67.66864 315 LEU B CA 1
ATOM 6916 C C . LEU B 1 315 ? 45.13900 38.41500 101.75600 1.000 68.53716 315 LEU B C 1
ATOM 6917 O O . LEU B 1 315 ? 45.78100 38.17000 100.72800 1.000 64.37351 315 LEU B O 1
ATOM 6922 N N . ARG B 1 316 ? 44.52200 37.47600 102.47100 1.000 63.19179 316 ARG B N 1
ATOM 6923 C CA . ARG B 1 316 ? 44.66300 36.06400 102.13900 1.000 64.53669 316 ARG B CA 1
ATOM 6924 C C . ARG B 1 316 ? 44.02300 35.74200 100.79600 1.000 61.61791 316 ARG B C 1
ATOM 6925 O O . ARG B 1 316 ? 42.86400 36.08500 100.54200 1.000 59.78348 316 ARG B O 1
ATOM 6933 N N . HIS B 1 317 ? 44.78800 35.05700 99.94600 1.000 64.51037 317 HIS B N 1
ATOM 6934 C CA . HIS B 1 317 ? 44.31100 34.57400 98.65000 1.000 59.21499 317 HIS B CA 1
ATOM 6935 C C . HIS B 1 317 ? 43.70800 35.70800 97.82900 1.000 56.96209 317 HIS B C 1
ATOM 6936 O O . HIS B 1 317 ? 42.71200 35.53500 97.12100 1.000 53.65643 317 HIS B O 1
ATOM 6943 N N . THR B 1 318 ? 44.33700 36.88000 97.91200 1.000 57.44899 318 THR B N 1
ATOM 6944 C CA . THR B 1 318 ? 43.87500 38.07900 97.22500 1.000 56.66206 318 THR B CA 1
ATOM 6945 C C . THR B 1 318 ? 45.05400 38.69400 96.48500 1.000 58.06222 318 THR B C 1
ATOM 6946 O O . THR B 1 318 ? 46.12300 38.90300 97.06700 1.000 60.17827 318 THR B O 1
ATOM 6950 N N . GLU B 1 319 ? 44.86900 38.93700 95.19500 1.000 55.24610 319 GLU B N 1
ATOM 6951 C CA . GLU B 1 319 ? 45.87800 39.55400 94.34900 1.000 52.16941 319 GLU B CA 1
ATOM 6952 C C . GLU B 1 319 ? 45.46100 40.98500 94.03900 1.000 48.02418 319 GLU B C 1
ATOM 6953 O O . GLU B 1 319 ? 44.30400 41.23400 93.67700 1.000 43.40784 319 GLU B O 1
ATOM 6959 N N . ILE B 1 320 ? 46.39700 41.91800 94.18900 1.000 45.12120 320 ILE B N 1
ATOM 6960 C CA . ILE B 1 320 ? 46.17900 43.32200 93.86200 1.000 46.50821 320 ILE B CA 1
ATOM 6961 C C . ILE B 1 320 ? 46.76700 43.58500 92.48600 1.000 48.55056 320 ILE B C 1
ATOM 6962 O O . ILE B 1 320 ? 47.93700 43.26700 92.23300 1.000 55.04607 320 ILE B O 1
ATOM 6967 N N . LEU B 1 321 ? 45.97100 44.18200 91.60100 1.000 42.48404 321 LEU B N 1
ATOM 6968 C CA . LEU B 1 321 ? 46.39800 44.44900 90.22800 1.000 42.72091 321 LEU B CA 1
ATOM 6969 C C . LEU B 1 321 ? 46.14500 45.91400 89.88700 1.000 44.27373 321 LEU B C 1
ATOM 6970 O O . LEU B 1 321 ? 45.00100 46.29900 89.57800 1.000 44.28426 321 LEU B O 1
ATOM 6975 N N . PRO B 1 322 ? 47.17600 46.75900 89.95200 1.000 38.23616 322 PRO B N 1
ATOM 6976 C CA . PRO B 1 322 ? 47.01800 48.16800 89.56000 1.000 36.34120 322 PRO B CA 1
ATOM 6977 C C . PRO B 1 322 ? 47.08400 48.34000 88.04600 1.000 47.63203 322 PRO B C 1
ATOM 6978 O O . PRO B 1 322 ? 47.96600 47.79500 87.37900 1.000 53.67749 322 PRO B O 1
ATOM 6982 N N . LEU B 1 323 ? 46.14100 49.10300 87.50500 1.000 45.54493 323 LEU B N 1
ATOM 6983 C CA . LEU B 1 323 ? 46.11000 49.43400 86.08200 1.000 48.37159 323 LEU B CA 1
ATOM 6984 C C . LEU B 1 323 ? 46.69400 50.83300 85.89600 1.000 47.31620 323 LEU B C 1
ATOM 6985 O O . LEU B 1 323 ? 46.03300 51.83400 86.18200 1.000 49.71386 323 LEU B O 1
ATOM 6990 N N . TYR B 1 324 ? 47.93400 50.90800 85.42600 1.000 50.42710 324 TYR B N 1
ATOM 6991 C CA . TYR B 1 324 ? 48.54500 52.17900 85.06200 1.000 54.90658 324 TYR B CA 1
ATOM 6992 C C . TYR B 1 324 ? 48.59900 52.31900 83.54400 1.000 55.29874 324 TYR B C 1
ATOM 6993 O O . TYR B 1 324 ? 48.55500 51.33400 82.80500 1.000 51.77463 324 TYR B O 1
ATOM 7002 N N . ALA B 1 325 ? 48.67900 53.56600 83.07600 1.000 61.40999 325 ALA B N 1
ATOM 7003 C CA . ALA B 1 325 ? 48.89000 53.78500 81.64800 1.000 67.99236 325 ALA B CA 1
ATOM 7004 C C . ALA B 1 325 ? 50.20700 53.16300 81.18300 1.000 81.52820 325 ALA B C 1
ATOM 7005 O O . ALA B 1 325 ? 50.28700 52.64300 80.06300 1.000 80.29121 325 ALA B O 1
ATOM 7007 N N . ARG B 1 326 ? 51.23400 53.17800 82.03400 1.000 93.96653 326 ARG B N 1
ATOM 7008 C CA . ARG B 1 326 ? 52.57900 52.69500 81.70400 1.000 99.96725 326 ARG B CA 1
ATOM 7009 C C . ARG B 1 326 ? 52.75900 51.20800 82.02200 1.000 98.40127 326 ARG B C 1
ATOM 7010 O O . ARG B 1 326 ? 53.69800 50.82100 82.71700 1.000 103.04657 326 ARG B O 1
ATOM 7018 N N . LEU B 1 327 ? 51.90600 50.34000 81.48400 1.000 93.73755 327 LEU B N 1
ATOM 7019 C CA . LEU B 1 327 ? 52.01600 48.91200 81.76000 1.000 95.31406 327 LEU B CA 1
ATOM 7020 C C . LEU B 1 327 ? 52.73600 48.15000 80.65200 1.000 97.79067 327 LEU B C 1
ATOM 7021 O O . LEU B 1 327 ? 52.52500 48.40500 79.46000 1.000 95.01139 327 LEU B O 1
ATOM 7026 N N . SER B 1 328 ? 53.57500 47.20000 81.07900 1.000 104.63886 328 SER B N 1
ATOM 7027 C CA . SER B 1 328 ? 54.38300 46.31500 80.24200 1.000 110.76591 328 SER B CA 1
ATOM 7028 C C . SER B 1 328 ? 53.52700 45.34600 79.43000 1.000 118.49315 328 SER B C 1
ATOM 7029 O O . SER B 1 328 ? 52.35200 45.10800 79.72300 1.000 115.84810 328 SER B O 1
ATOM 7032 N N . ASN B 1 329 ? 54.15000 44.78100 78.39400 1.000 125.28081 329 ASN B N 1
ATOM 7033 C CA . ASN B 1 329 ? 53.46600 43.87000 77.49000 1.000 129.97874 329 ASN B CA 1
ATOM 7034 C C . ASN B 1 329 ? 53.19300 42.47700 78.07000 1.000 123.64904 329 ASN B C 1
ATOM 7035 O O . ASN B 1 329 ? 52.47200 41.70900 77.41800 1.000 127.96534 329 ASN B O 1
ATOM 7040 N N . SER B 1 330 ? 53.75600 42.12100 79.21900 1.000 117.78781 330 SER B N 1
ATOM 7041 C CA . SER B 1 330 ? 53.33800 40.91100 79.93700 1.000 106.91808 330 SER B CA 1
ATOM 7042 C C . SER B 1 330 ? 52.34300 41.23000 81.04800 1.000 107.57079 330 SER B C 1
ATOM 7043 O O . SER B 1 330 ? 51.76500 40.30500 81.63400 1.000 105.91796 330 SER B O 1
ATOM 7046 N N . GLU B 1 331 ? 52.09300 42.51200 81.29400 1.000 110.95278 331 GLU B N 1
ATOM 7047 C CA . GLU B 1 331 ? 51.04500 42.96100 82.19200 1.000 119.13270 331 GLU B CA 1
ATOM 7048 C C . GLU B 1 331 ? 49.71100 43.19000 81.50400 1.000 119.78541 331 GLU B C 1
ATOM 7049 O O . GLU B 1 331 ? 48.66700 43.12600 82.13800 1.000 116.75084 331 GLU B O 1
ATOM 7055 N N . GLN B 1 332 ? 49.75400 43.49600 80.21200 1.000 119.31957 332 GLN B N 1
ATOM 7056 C CA . GLN B 1 332 ? 48.54300 43.68100 79.40800 1.000 115.17170 332 GLN B CA 1
ATOM 7057 C C . GLN B 1 332 ? 47.53200 42.58000 79.64700 1.000 111.59496 332 GLN B C 1
ATOM 7058 O O . GLN B 1 332 ? 46.40500 42.84800 80.06700 1.000 113.06882 332 GLN B O 1
ATOM 7064 N N . ASN B 1 333 ? 47.91800 41.34100 79.36600 1.000 109.56840 333 ASN B N 1
ATOM 7065 C CA . ASN B 1 333 ? 46.92600 40.26900 79.33900 1.000 109.31574 333 ASN B CA 1
ATOM 7066 C C . ASN B 1 333 ? 46.66900 39.62700 80.70200 1.000 106.54699 333 ASN B C 1
ATOM 7067 O O . ASN B 1 333 ? 45.64000 38.96100 80.87200 1.000 106.80754 333 ASN B O 1
ATOM 7072 N N . ARG B 1 334 ? 47.56600 39.77600 81.68200 1.000 97.38273 334 ARG B N 1
ATOM 7073 C CA . ARG B 1 334 ? 47.25900 39.17000 82.98100 1.000 90.34241 334 ARG B CA 1
ATOM 7074 C C . ARG B 1 334 ? 46.00200 39.78500 83.57200 1.000 79.09106 334 ARG B C 1
ATOM 7075 O O . ARG B 1 334 ? 45.35700 39.16800 84.42600 1.000 81.46503 334 ARG B O 1
ATOM 7083 N N . VAL B 1 335 ? 45.66300 41.00100 83.14400 1.000 72.93769 335 VAL B N 1
ATOM 7084 C CA . VAL B 1 335 ? 44.30300 41.51600 83.29600 1.000 66.20267 335 VAL B CA 1
ATOM 7085 C C . VAL B 1 335 ? 43.28800 40.48100 82.81500 1.000 68.28187 335 VAL B C 1
ATOM 7086 O O . VAL B 1 335 ? 42.26100 40.24100 83.46300 1.000 68.54243 335 VAL B O 1
ATOM 7090 N N . PHE B 1 336 ? 43.54500 39.87400 81.65000 1.000 71.66386 336 PHE B N 1
ATOM 7091 C CA . PHE B 1 336 ? 42.62100 38.92600 81.02700 1.000 71.01378 336 PHE B CA 1
ATOM 7092 C C . PHE B 1 336 ? 43.00300 37.47400 81.25300 1.000 76.72499 336 PHE B C 1
ATOM 7093 O O . PHE B 1 336 ? 42.41900 36.58700 80.62200 1.000 76.54339 336 PHE B O 1
ATOM 7101 N N . GLN B 1 337 ? 43.94200 37.20000 82.14400 1.000 80.35437 337 GLN B N 1
ATOM 7102 C CA . GLN B 1 337 ? 44.32100 35.82400 82.39200 1.000 80.95444 337 GLN B CA 1
ATOM 7103 C C . GLN B 1 337 ? 43.46800 35.29300 83.52400 1.000 79.39899 337 GLN B C 1
ATOM 7104 O O . GLN B 1 337 ? 42.99800 36.05100 84.37500 1.000 84.78648 337 GLN B O 1
ATOM 7110 N N . SER B 1 338 ? 43.26100 33.98500 83.52700 1.000 75.09321 338 SER B N 1
ATOM 7111 C CA . SER B 1 338 ? 42.49800 33.43000 84.62100 1.000 78.32255 338 SER B CA 1
ATOM 7112 C C . SER B 1 338 ? 43.35200 33.53700 85.87700 1.000 81.51504 338 SER B C 1
ATOM 7113 O O . SER B 1 338 ? 44.57100 33.71800 85.81300 1.000 89.24754 338 SER B O 1
ATOM 7116 N N . HIS B 1 339 ? 42.71200 33.40100 87.02900 1.000 70.85586 339 HIS B N 1
ATOM 7117 C CA . HIS B 1 339 ? 43.42900 33.63600 88.27100 1.000 69.92417 339 HIS B CA 1
ATOM 7118 C C . HIS B 1 339 ? 42.68400 32.93200 89.37900 1.000 78.07252 339 HIS B C 1
ATOM 7119 O O . HIS B 1 339 ? 41.47800 32.67000 89.28000 1.000 71.25854 339 HIS B O 1
ATOM 7126 N N . SER B 1 340 ? 43.43000 32.62600 90.43100 1.000 79.06211 340 SER B N 1
ATOM 7127 C CA . SER B 1 340 ? 42.92500 31.66300 91.39800 1.000 83.21524 340 SER B CA 1
ATOM 7128 C C . SER B 1 340 ? 42.03800 32.28500 92.47000 1.000 76.08017 340 SER B C 1
ATOM 7129 O O . SER B 1 340 ? 40.87500 31.93300 92.61200 1.000 88.06056 340 SER B O 1
ATOM 7132 N N . GLY B 1 341 ? 42.54700 33.25600 93.19600 1.000 58.04907 341 GLY B N 1
ATOM 7133 C CA . GLY B 1 341 ? 41.79100 33.70500 94.35300 1.000 54.23808 341 GLY B CA 1
ATOM 7134 C C . GLY B 1 341 ? 40.85500 34.83400 94.01500 1.000 55.57508 341 GLY B C 1
ATOM 7135 O O . GLY B 1 341 ? 40.16500 34.79300 92.99300 1.000 53.19848 341 GLY B O 1
ATOM 7136 N N . ARG B 1 342 ? 40.86200 35.85900 94.84400 1.000 50.20076 342 ARG B N 1
ATOM 7137 C CA . ARG B 1 342 ? 40.15700 37.09100 94.55800 1.000 50.35604 342 ARG B CA 1
ATOM 7138 C C . ARG B 1 342 ? 41.16500 38.08400 94.01200 1.000 47.57149 342 ARG B C 1
ATOM 7139 O O . ARG B 1 342 ? 42.29500 38.17200 94.50600 1.000 51.22456 342 ARG B O 1
ATOM 7147 N N . ARG B 1 343 ? 40.75500 38.85100 93.01300 1.000 43.54469 343 ARG B N 1
ATOM 7148 C CA . ARG B 1 343 ? 41.62200 39.85900 92.42500 1.000 41.81554 343 ARG B CA 1
ATOM 7149 C C . ARG B 1 343 ? 40.99500 41.22200 92.66700 1.000 42.95252 343 ARG B C 1
ATOM 7150 O O . ARG B 1 343 ? 39.78700 41.40300 92.47700 1.000 39.34156 343 ARG B O 1
ATOM 7158 N N . ILE B 1 344 ? 41.81200 42.17400 93.09600 1.000 40.50749 344 ILE B N 1
ATOM 7159 C CA . ILE B 1 344 ? 41.37000 43.54300 93.33600 1.000 38.33091 344 ILE B CA 1
ATOM 7160 C C . ILE B 1 344 ? 42.05100 44.40600 92.29100 1.000 36.39910 344 ILE B C 1
ATOM 7161 O O . ILE B 1 344 ? 43.27500 44.60000 92.32500 1.000 47.49254 344 ILE B O 1
ATOM 7166 N N . VAL B 1 345 ? 41.26100 44.92500 91.36500 1.000 34.56204 345 VAL B N 1
ATOM 7167 C CA . VAL B 1 345 ? 41.76300 45.74000 90.26900 1.000 37.29658 345 VAL B CA 1
ATOM 7168 C C . VAL B 1 345 ? 41.54900 47.19700 90.64200 1.000 33.93828 345 VAL B C 1
ATOM 7169 O O . VAL B 1 345 ? 40.43200 47.59900 90.98600 1.000 35.69639 345 VAL B O 1
ATOM 7173 N N . LEU B 1 346 ? 42.62100 47.97900 90.60500 1.000 34.07777 346 LEU B N 1
ATOM 7174 C CA . LEU B 1 346 ? 42.56300 49.40300 90.87500 1.000 30.41944 346 LEU B CA 1
ATOM 7175 C C . LEU B 1 346 ? 42.74400 50.14600 89.56500 1.000 30.96950 346 LEU B C 1
ATOM 7176 O O . LEU B 1 346 ? 43.73100 49.92600 88.85600 1.000 33.48559 346 LEU B O 1
ATOM 7181 N N . ALA B 1 347 ? 41.82000 51.05200 89.25900 1.000 28.00599 347 ALA B N 1
ATOM 7182 C CA . ALA B 1 347 ? 41.86500 51.70800 87.96300 1.000 27.22695 347 ALA B CA 1
ATOM 7183 C C . ALA B 1 347 ? 41.27000 53.10500 88.06800 1.000 32.97764 347 ALA B C 1
ATOM 7184 O O . ALA B 1 347 ? 40.47700 53.40400 88.96900 1.000 28.07705 347 ALA B O 1
ATOM 7186 N N . THR B 1 348 ? 41.69900 53.96800 87.15000 1.000 26.74005 348 THR B N 1
ATOM 7187 C CA . THR B 1 348 ? 41.05000 55.25300 86.93600 1.000 30.60367 348 THR B CA 1
ATOM 7188 C C . THR B 1 348 ? 39.75900 55.00600 86.16100 1.000 30.73526 348 THR B C 1
ATOM 7189 O O . THR B 1 348 ? 39.38300 53.86000 85.88700 1.000 28.59027 348 THR B O 1
ATOM 7193 N N . ASN B 1 349 ? 39.07900 56.08300 85.76900 1.000 30.64578 349 ASN B N 1
ATOM 7194 C CA . ASN B 1 349 ? 37.81600 55.90800 85.05600 1.000 29.90095 349 ASN B CA 1
ATOM 7195 C C . ASN B 1 349 ? 38.00000 55.40500 83.60800 1.000 29.12981 349 ASN B C 1
ATOM 7196 O O . ASN B 1 349 ? 36.98600 55.35800 82.89500 1.000 25.36883 349 ASN B O 1
ATOM 7201 N N . VAL B 1 350 ? 39.20900 55.07000 83.14800 1.000 24.73454 350 VAL B N 1
ATOM 7202 C CA . VAL B 1 350 ? 39.35200 54.31100 81.90200 1.000 27.47171 350 VAL B CA 1
ATOM 7203 C C . VAL B 1 350 ? 38.58500 52.99700 81.97400 1.000 25.62939 350 VAL B C 1
ATOM 7204 O O . VAL B 1 350 ? 38.17400 52.44500 80.94800 1.000 21.67628 350 VAL B O 1
ATOM 7208 N N . ALA B 1 351 ? 38.40600 52.46400 83.17200 1.000 25.17144 351 ALA B N 1
ATOM 7209 C CA . ALA B 1 351 ? 37.67000 51.22600 83.35100 1.000 24.74770 351 ALA B CA 1
ATOM 7210 C C . ALA B 1 351 ? 36.17800 51.46100 83.53200 1.000 25.84520 351 ALA B C 1
ATOM 7211 O O . ALA B 1 351 ? 35.42100 50.50400 83.73800 1.000 26.48212 351 ALA B O 1
ATOM 7213 N N . GLU B 1 352 ? 35.73900 52.70900 83.41700 1.000 22.43164 352 GLU B N 1
ATOM 7214 C CA . GLU B 1 352 ? 34.32200 53.00900 83.56400 1.000 34.87260 352 GLU B CA 1
ATOM 7215 C C . GLU B 1 352 ? 33.53600 52.49000 82.36400 1.000 35.90694 352 GLU B C 1
ATOM 7216 O O . GLU B 1 352 ? 32.59200 51.70600 82.51200 1.000 31.50641 352 GLU B O 1
ATOM 7222 N N . THR B 1 353 ? 33.92300 52.90800 81.15700 1.000 31.40113 353 THR B N 1
ATOM 7223 C CA . THR B 1 353 ? 33.23500 52.47100 79.94900 1.000 31.99331 353 THR B CA 1
ATOM 7224 C C . THR B 1 353 ? 34.13700 51.98000 78.82500 1.000 34.44360 353 THR B C 1
ATOM 7225 O O . THR B 1 353 ? 33.63600 51.26900 77.94900 1.000 36.85179 353 THR B O 1
ATOM 7229 N N . SER B 1 354 ? 35.41900 52.36500 78.78300 1.000 28.98769 354 SER B N 1
ATOM 7230 C CA . SER B 1 354 ? 36.25100 52.04300 77.61900 1.000 30.93792 354 SER B CA 1
ATOM 7231 C C . SER B 1 354 ? 36.85200 50.64300 77.72900 1.000 29.20877 354 SER B C 1
ATOM 7232 O O . SER B 1 354 ? 36.92600 49.91200 76.74200 1.000 33.34084 354 SER B O 1
ATOM 7235 N N . LEU B 1 355 ? 37.33200 50.28400 78.90800 1.000 37.34921 355 LEU B N 1
ATOM 7236 C CA . LEU B 1 355 ? 37.92600 48.97900 79.17500 1.000 42.97094 355 LEU B CA 1
ATOM 7237 C C . LEU B 1 355 ? 36.93800 48.12500 79.96100 1.000 37.23604 355 LEU B C 1
ATOM 7238 O O . LEU B 1 355 ? 36.20900 48.63500 80.81600 1.000 37.82559 355 LEU B O 1
ATOM 7243 N N . THR B 1 356 ? 36.88600 46.83800 79.65800 1.000 35.16737 356 THR B N 1
ATOM 7244 C CA . THR B 1 356 ? 36.11400 45.91200 80.47700 1.000 33.61982 356 THR B CA 1
ATOM 7245 C C . THR B 1 356 ? 37.08600 44.95200 81.13800 1.000 39.07047 356 THR B C 1
ATOM 7246 O O . THR B 1 356 ? 37.70000 44.11200 80.47500 1.000 44.68957 356 THR B O 1
ATOM 7250 N N . VAL B 1 357 ? 37.22300 45.08400 82.44100 1.000 42.30244 357 VAL B N 1
ATOM 7251 C CA . VAL B 1 357 ? 38.01000 44.12500 83.20600 1.000 47.29778 357 VAL B CA 1
ATOM 7252 C C . VAL B 1 357 ? 37.17100 42.86500 83.39300 1.000 48.04260 357 VAL B C 1
ATOM 7253 O O . VAL B 1 357 ? 36.01500 42.96300 83.83200 1.000 46.16606 357 VAL B O 1
ATOM 7257 N N . PRO B 1 358 ? 37.68400 41.69100 83.03700 1.000 47.54254 358 PRO B N 1
ATOM 7258 C CA . PRO B 1 358 ? 36.88700 40.46800 83.17000 1.000 46.29766 358 PRO B CA 1
ATOM 7259 C C . PRO B 1 358 ? 36.66700 40.11800 84.63000 1.000 44.45533 358 PRO B C 1
ATOM 7260 O O . PRO B 1 358 ? 37.34700 40.62100 85.52700 1.000 46.62927 358 PRO B O 1
ATOM 7264 N N . GLY B 1 359 ? 35.66100 39.27500 84.86100 1.000 49.66911 359 GLY B N 1
ATOM 7265 C CA . GLY B 1 359 ? 35.43700 38.68200 86.16400 1.000 36.03590 359 GLY B CA 1
ATOM 7266 C C . GLY B 1 359 ? 35.01300 39.63500 87.25600 1.000 37.93350 359 GLY B C 1
ATOM 7267 O O . GLY B 1 359 ? 35.06100 39.26500 88.43000 1.000 44.64746 359 GLY B O 1
ATOM 7268 N N . ILE B 1 360 ? 34.61000 40.85300 86.92500 1.000 34.79365 360 ILE B N 1
ATOM 7269 C CA . ILE B 1 360 ? 34.24100 41.81700 87.95400 1.000 38.67569 360 ILE B CA 1
ATOM 7270 C C . ILE B 1 360 ? 32.85000 41.49900 88.48800 1.000 34.72785 360 ILE B C 1
ATOM 7271 O O . ILE B 1 360 ? 31.86900 41.47900 87.74100 1.000 43.35520 360 ILE B O 1
ATOM 7276 N N . LYS B 1 361 ? 32.75300 41.32700 89.80100 1.000 36.26487 361 LYS B N 1
ATOM 7277 C CA . LYS B 1 361 ? 31.47200 41.17700 90.46500 1.000 37.44133 361 LYS B CA 1
ATOM 7278 C C . LYS B 1 361 ? 31.17700 42.30300 91.43800 1.000 37.40448 361 LYS B C 1
ATOM 7279 O O . LYS B 1 361 ? 30.00600 42.53200 91.74800 1.000 37.94929 361 LYS B O 1
ATOM 7285 N N . TYR B 1 362 ? 32.19100 43.04200 91.88600 1.000 40.59960 362 TYR B N 1
ATOM 7286 C CA . TYR B 1 362 ? 32.02500 44.04600 92.92400 1.000 37.19657 362 TYR B CA 1
ATOM 7287 C C . TYR B 1 362 ? 32.76700 45.31000 92.52600 1.000 35.31213 362 TYR B C 1
ATOM 7288 O O . TYR B 1 362 ? 33.84100 45.24800 91.92100 1.000 34.39886 362 TYR B O 1
ATOM 7297 N N . VAL B 1 363 ? 32.19700 46.45000 92.88700 1.000 34.93840 363 VAL B N 1
ATOM 7298 C CA . VAL B 1 363 ? 32.78700 47.74600 92.60100 1.000 33.37769 363 VAL B CA 1
ATOM 7299 C C . VAL B 1 363 ? 32.83200 48.55900 93.88600 1.000 36.87811 363 VAL B C 1
ATOM 7300 O O . VAL B 1 363 ? 31.86600 48.57100 94.65900 1.000 35.80429 363 VAL B O 1
ATOM 7304 N N . ILE B 1 364 ? 33.95600 49.23200 94.11100 1.000 33.95670 364 ILE B N 1
ATOM 7305 C CA . ILE B 1 364 ? 34.07900 50.28300 95.11400 1.000 34.62520 364 ILE B CA 1
ATOM 7306 C C . ILE B 1 364 ? 34.20600 51.61100 94.37000 1.000 32.78288 364 ILE B C 1
ATOM 7307 O O . ILE B 1 364 ? 35.09900 51.77900 93.52700 1.000 31.36955 364 ILE B O 1
ATOM 7312 N N . ASP B 1 365 ? 33.27500 52.52700 94.63000 1.000 32.94079 365 ASP B N 1
ATOM 7313 C CA . ASP B 1 365 ? 33.17700 53.79600 93.90200 1.000 31.40903 365 ASP B CA 1
ATOM 7314 C C . ASP B 1 365 ? 33.34700 54.97100 94.85600 1.000 39.73898 365 ASP B C 1
ATOM 7315 O O . ASP B 1 365 ? 32.38600 55.35000 95.55000 1.000 37.15709 365 ASP B O 1
ATOM 7320 N N . PRO B 1 366 ? 34.53600 55.57900 94.93300 1.000 33.30399 366 PRO B N 1
ATOM 7321 C CA . PRO B 1 366 ? 34.67500 56.82100 95.71300 1.000 36.24382 366 PRO B CA 1
ATOM 7322 C C . PRO B 1 366 ? 33.84600 57.97200 95.16800 1.000 31.72749 366 PRO B C 1
ATOM 7323 O O . PRO B 1 366 ? 33.60000 58.93900 95.89600 1.000 35.84377 366 PRO B O 1
ATOM 7327 N N . GLY B 1 367 ? 33.41700 57.91200 93.91400 1.000 30.13782 367 GLY B N 1
ATOM 7328 C CA . GLY B 1 367 ? 32.49600 58.90000 93.39900 1.000 32.07227 367 GLY B CA 1
ATOM 7329 C C . GLY B 1 367 ? 33.11900 60.16900 92.86700 1.000 31.81960 367 GLY B C 1
ATOM 7330 O O . GLY B 1 367 ? 32.39900 61.16000 92.69100 1.000 32.33546 367 GLY B O 1
ATOM 7331 N N . THR B 1 368 ? 34.42800 60.18100 92.61500 1.000 31.66169 368 THR B N 1
ATOM 7332 C CA . THR B 1 368 ? 35.12600 61.37900 92.16800 1.000 32.22755 368 THR B CA 1
ATOM 7333 C C . THR B 1 368 ? 35.92100 61.08600 90.90200 1.000 31.32218 368 THR B C 1
ATOM 7334 O O . THR B 1 368 ? 36.20700 59.93300 90.57000 1.000 33.04080 368 THR B O 1
ATOM 7338 N N . ALA B 1 369 ? 36.27900 62.15200 90.19100 1.000 25.36357 369 ALA B N 1
ATOM 7339 C CA . ALA B 1 369 ? 37.12400 62.00300 89.01800 1.000 24.28186 369 ALA B CA 1
ATOM 7340 C C . ALA B 1 369 ? 37.74800 63.34800 88.68800 1.000 25.54517 369 ALA B C 1
ATOM 7341 O O . ALA B 1 369 ? 37.14400 64.39500 88.92600 1.000 28.61922 369 ALA B O 1
ATOM 7343 N N . ARG B 1 370 ? 38.95500 63.30400 88.12800 1.000 29.07717 370 ARG B N 1
ATOM 7344 C CA . ARG B 1 370 ? 39.53100 64.49300 87.51700 1.000 35.16474 370 ARG B CA 1
ATOM 7345 C C . ARG B 1 370 ? 38.70100 64.88400 86.30600 1.000 25.37146 370 ARG B C 1
ATOM 7346 O O . ARG B 1 370 ? 38.38200 64.04400 85.46400 1.000 26.41106 370 ARG B O 1
ATOM 7354 N N . ILE B 1 371 ? 38.39400 66.16300 86.18000 1.000 22.79747 371 ILE B N 1
ATOM 7355 C CA . ILE B 1 371 ? 37.71400 66.63000 84.98200 1.000 21.88157 371 ILE B CA 1
ATOM 7356 C C . ILE B 1 371 ? 38.22900 68.02600 84.66700 1.000 23.53966 371 ILE B C 1
ATOM 7357 O O . ILE B 1 371 ? 38.38700 68.85900 85.56300 1.000 26.72689 371 ILE B O 1
ATOM 7362 N N . SER B 1 372 ? 38.43000 68.29300 83.38200 1.000 19.37338 372 SER B N 1
ATOM 7363 C CA . SER B 1 372 ? 38.93600 69.58100 82.94300 1.000 21.65260 372 SER B CA 1
ATOM 7364 C C . SER B 1 372 ? 37.82000 70.59800 83.05200 1.000 20.58931 372 SER B C 1
ATOM 7365 O O . SER B 1 372 ? 36.73500 70.38700 82.50300 1.000 28.82977 372 SER B O 1
ATOM 7368 N N . ARG B 1 373 ? 38.06600 71.68200 83.78100 1.000 21.18412 373 ARG B N 1
ATOM 7369 C CA . ARG B 1 373 ? 37.02600 72.67700 83.98100 1.000 22.09212 373 ARG B CA 1
ATOM 7370 C C . ARG B 1 373 ? 37.65200 74.05600 84.13800 1.000 26.82164 373 ARG B C 1
ATOM 7371 O O . ARG B 1 373 ? 38.54400 74.25000 84.97100 1.000 27.17694 373 ARG B O 1
ATOM 7379 N N . TYR B 1 374 ? 37.18600 75.00500 83.33400 1.000 27.69806 374 TYR B N 1
ATOM 7380 C CA . TYR B 1 374 ? 37.63900 76.38400 83.45400 1.000 24.26080 374 TYR B CA 1
ATOM 7381 C C . TYR B 1 374 ? 37.11600 77.00900 84.74000 1.000 27.89282 374 TYR B C 1
ATOM 7382 O O . TYR B 1 374 ? 35.92300 76.92100 85.05200 1.000 27.87176 374 TYR B O 1
ATOM 7391 N N . SER B 1 375 ? 37.98700 77.68100 85.47600 1.000 26.80321 375 SER B N 1
ATOM 7392 C CA . SER B 1 375 ? 37.57000 78.34400 86.70200 1.000 34.59625 375 SER B CA 1
ATOM 7393 C C . SER B 1 375 ? 37.40100 79.83000 86.41200 1.000 35.91483 375 SER B C 1
ATOM 7394 O O . SER B 1 375 ? 38.34100 80.49600 85.96500 1.000 34.93577 375 SER B O 1
ATOM 7397 N N . TYR B 1 376 ? 36.18600 80.33000 86.63700 1.000 38.28617 376 TYR B N 1
ATOM 7398 C CA . TYR B 1 376 ? 35.89600 81.74400 86.44300 1.000 42.79460 376 TYR B CA 1
ATOM 7399 C C . TYR B 1 376 ? 36.50000 82.59400 87.55000 1.000 47.98207 376 TYR B C 1
ATOM 7400 O O . TYR B 1 376 ? 36.77000 83.77600 87.33800 1.000 47.84784 376 TYR B O 1
ATOM 7409 N N . ARG B 1 377 ? 36.69600 82.02700 88.73800 1.000 47.36357 377 ARG B N 1
ATOM 7410 C CA . ARG B 1 377 ? 37.43300 82.73800 89.77600 1.000 47.88469 377 ARG B CA 1
ATOM 7411 C C . ARG B 1 377 ? 38.89000 82.97500 89.38500 1.000 47.31883 377 ARG B C 1
ATOM 7412 O O . ARG B 1 377 ? 39.38500 84.10300 89.46800 1.000 46.00815 377 ARG B O 1
ATOM 7420 N N . THR B 1 378 ? 39.61100 81.92000 88.99800 1.000 46.16869 378 THR B N 1
ATOM 7421 C CA . THR B 1 378 ? 41.04600 82.03400 88.74700 1.000 41.50498 378 THR B CA 1
ATOM 7422 C C . THR B 1 378 ? 41.41400 82.29300 87.28500 1.000 44.35532 378 THR B C 1
ATOM 7423 O O . THR B 1 378 ? 42.58500 82.56600 87.00100 1.000 37.22025 378 THR B O 1
ATOM 7427 N N . LYS B 1 379 ? 40.44100 82.27700 86.37400 1.000 47.06880 379 LYS B N 1
ATOM 7428 C CA . LYS B 1 379 ? 40.64000 82.40000 84.92000 1.000 44.56587 379 LYS B CA 1
ATOM 7429 C C . LYS B 1 379 ? 41.72100 81.44900 84.40700 1.000 38.85992 379 LYS B C 1
ATOM 7430 O O . LYS B 1 379 ? 42.54500 81.79200 83.55200 1.000 31.97225 379 LYS B O 1
ATOM 7436 N N . VAL B 1 380 ? 41.62600 80.19800 84.83800 1.000 33.60140 380 VAL B N 1
ATOM 7437 C CA . VAL B 1 380 ? 42.59800 79.17000 84.49000 1.000 32.96711 380 VAL B CA 1
ATOM 7438 C C . VAL B 1 380 ? 41.81300 77.91500 84.15200 1.000 25.62676 380 VAL B C 1
ATOM 7439 O O . VAL B 1 380 ? 40.83300 77.59100 84.82800 1.000 26.22683 380 VAL B O 1
ATOM 7443 N N . GLN B 1 381 ? 42.23400 77.21600 83.10600 1.000 24.37661 381 GLN B N 1
ATOM 7444 C CA . GLN B 1 381 ? 41.73500 75.87300 82.86000 1.000 25.90047 381 GLN B CA 1
ATOM 7445 C C . GLN B 1 381 ? 42.32500 74.94000 83.90900 1.000 26.10313 381 GLN B C 1
ATOM 7446 O O . GLN B 1 381 ? 43.54700 74.77300 83.98000 1.000 32.73550 381 GLN B O 1
ATOM 7452 N N . ARG B 1 382 ? 41.47700 74.37700 84.76100 1.000 23.33701 382 ARG B N 1
ATOM 7453 C CA . ARG B 1 382 ? 41.93300 73.54200 85.86800 1.000 23.66073 382 ARG B CA 1
ATOM 7454 C C . ARG B 1 382 ? 41.52200 72.08100 85.69100 1.000 29.92201 382 ARG B C 1
ATOM 7455 O O . ARG B 1 382 ? 40.78500 71.70700 84.77200 1.000 29.39563 382 ARG B O 1
ATOM 7463 N N . LEU B 1 383 ? 42.00700 71.24500 86.61000 1.000 28.74555 383 LEU B N 1
ATOM 7464 C CA . LEU B 1 383 ? 41.65100 69.82600 86.66600 1.000 22.39216 383 LEU B CA 1
ATOM 7465 C C . LEU B 1 383 ? 41.12500 69.49000 88.05200 1.000 32.25650 383 LEU B C 1
ATOM 7466 O O . LEU B 1 383 ? 41.71300 68.67800 88.77100 1.000 30.15888 383 LEU B O 1
ATOM 7471 N N . PRO B 1 384 ? 40.01600 70.09200 88.46900 1.000 24.09236 384 PRO B N 1
ATOM 7472 C CA . PRO B 1 384 ? 39.51300 69.78900 89.80700 1.000 28.31129 384 PRO B CA 1
ATOM 7473 C C . PRO B 1 384 ? 39.12200 68.32000 89.89500 1.000 35.70691 384 PRO B C 1
ATOM 7474 O O . PRO B 1 384 ? 38.79500 67.67800 88.89300 1.000 32.67760 384 PRO B O 1
ATOM 7478 N N . ILE B 1 385 ? 39.23200 67.77200 91.09900 1.000 39.64949 385 ILE B N 1
ATOM 7479 C CA . ILE B 1 385 ? 38.63300 66.48400 91.42800 1.000 38.71780 385 ILE B CA 1
ATOM 7480 C C . ILE B 1 385 ? 37.22500 66.77200 91.92700 1.000 34.96735 385 ILE B C 1
ATOM 7481 O O . ILE B 1 385 ? 37.04600 67.44600 92.94600 1.000 35.63585 385 ILE B O 1
ATOM 7486 N N . GLU B 1 386 ? 36.22900 66.25200 91.22900 1.000 29.51670 386 GLU B N 1
ATOM 7487 C CA . GLU B 1 386 ? 34.84600 66.59800 91.50100 1.000 31.75907 386 GLU B CA 1
ATOM 7488 C C . GLU B 1 386 ? 34.00700 65.34700 91.65100 1.000 33.91459 386 GLU B C 1
ATOM 7489 O O . GLU B 1 386 ? 34.34500 64.29100 91.10400 1.000 28.76924 386 GLU B O 1
ATOM 7495 N N . PRO B 1 387 ? 32.86000 65.45600 92.31500 1.000 34.79628 387 PRO B N 1
ATOM 7496 C CA . PRO B 1 387 ? 31.91100 64.34300 92.29800 1.000 29.56670 387 PRO B CA 1
ATOM 7497 C C . PRO B 1 387 ? 31.47200 64.08700 90.86600 1.000 35.18053 387 PRO B C 1
ATOM 7498 O O . PRO B 1 387 ? 31.22200 65.02000 90.09600 1.000 37.63609 387 PRO B O 1
ATOM 7502 N N . ILE B 1 388 ? 31.41500 62.80800 90.50600 1.000 35.78061 388 ILE B N 1
ATOM 7503 C CA . ILE B 1 388 ? 31.01100 62.42400 89.16600 1.000 33.71983 388 ILE B CA 1
ATOM 7504 C C . ILE B 1 388 ? 29.50100 62.57900 89.01700 1.000 32.10648 388 ILE B C 1
ATOM 7505 O O . ILE B 1 388 ? 28.74000 62.55200 89.99100 1.000 29.46932 388 ILE B O 1
ATOM 7510 N N . SER B 1 389 ? 29.06500 62.69600 87.76300 1.000 26.84269 389 SER B N 1
ATOM 7511 C CA . SER B 1 389 ? 27.64800 62.75700 87.44700 1.000 26.21893 389 SER B CA 1
ATOM 7512 C C . SER B 1 389 ? 26.95300 61.44600 87.81900 1.000 33.36716 389 SER B C 1
ATOM 7513 O O . SER B 1 389 ? 27.58700 60.41100 88.05900 1.000 30.44839 389 SER B O 1
ATOM 7516 N N . GLN B 1 390 ? 25.62300 61.50500 87.87600 1.000 31.24059 390 GLN B N 1
ATOM 7517 C CA . GLN B 1 390 ? 24.84400 60.28800 88.06700 1.000 31.90909 390 GLN B CA 1
ATOM 7518 C C . GLN B 1 390 ? 25.06700 59.30000 86.92800 1.000 27.05588 390 GLN B C 1
ATOM 7519 O O . GLN B 1 390 ? 25.15600 58.08900 87.15900 1.000 31.34060 390 GLN B O 1
ATOM 7525 N N . ALA B 1 391 ? 25.16000 59.79700 85.68900 1.000 28.80345 391 ALA B N 1
ATOM 7526 C CA . ALA B 1 391 ? 25.39400 58.91600 84.54500 1.000 29.06927 391 ALA B CA 1
ATOM 7527 C C . ALA B 1 391 ? 26.70400 58.15400 84.70300 1.000 30.38785 391 ALA B C 1
ATOM 7528 O O . ALA B 1 391 ? 26.75900 56.93900 84.47300 1.000 27.73227 391 ALA B O 1
ATOM 7530 N N . SER B 1 392 ? 27.75700 58.84900 85.13900 1.000 24.01867 392 SER B N 1
ATOM 7531 C CA . SER B 1 392 ? 29.05700 58.20800 85.31100 1.000 26.58213 392 SER B CA 1
ATOM 7532 C C . SER B 1 392 ? 29.03900 57.22500 86.47600 1.000 26.94007 392 SER B C 1
ATOM 7533 O O . SER B 1 392 ? 29.61500 56.13500 86.38700 1.000 25.92942 392 SER B O 1
ATOM 7536 N N . ALA B 1 393 ? 28.38000 57.59600 87.57300 1.000 25.32146 393 ALA B N 1
ATOM 7537 C CA . ALA B 1 393 ? 28.24600 56.69600 88.71600 1.000 26.72952 393 ALA B CA 1
ATOM 7538 C C . ALA B 1 393 ? 27.45200 55.45200 88.35500 1.000 27.16642 393 ALA B C 1
ATOM 7539 O O . ALA B 1 393 ? 27.73800 54.35400 88.85100 1.000 27.81912 393 ALA B O 1
ATOM 7541 N N . ASN B 1 394 ? 26.45200 55.59900 87.49300 1.000 26.97165 394 ASN B N 1
ATOM 7542 C CA . ASN B 1 394 ? 25.69600 54.42700 87.07000 1.000 28.51921 394 ASN B CA 1
ATOM 7543 C C . ASN B 1 394 ? 26.50600 53.55500 86.10800 1.000 30.03781 394 ASN B C 1
ATOM 7544 O O . ASN B 1 394 ? 26.35300 52.32600 86.10800 1.000 32.10911 394 ASN B O 1
ATOM 7549 N N . GLN B 1 395 ? 27.41400 54.14800 85.33000 1.000 24.75823 395 GLN B N 1
ATOM 7550 C CA . GLN B 1 395 ? 28.30600 53.32300 84.51800 1.000 23.87655 395 GLN B CA 1
ATOM 7551 C C . GLN B 1 395 ? 29.25200 52.51100 85.40300 1.000 27.33749 395 GLN B C 1
ATOM 7552 O O . GLN B 1 395 ? 29.48800 51.32400 85.14900 1.000 25.87679 395 GLN B O 1
ATOM 7558 N N . ARG B 1 396 ? 29.80100 53.13300 86.44800 1.000 24.76350 396 ARG B N 1
ATOM 7559 C CA . ARG B 1 396 ? 30.67000 52.40700 87.36700 1.000 26.47159 396 ARG B CA 1
ATOM 7560 C C . ARG B 1 396 ? 29.91900 51.26300 88.03400 1.000 32.40652 396 ARG B C 1
ATOM 7561 O O . ARG B 1 396 ? 30.42300 50.13300 88.10600 1.000 29.63776 396 ARG B O 1
ATOM 7569 N N . LYS B 1 397 ? 28.70400 51.54300 88.52300 1.000 31.24585 397 LYS B N 1
ATOM 7570 C CA . LYS B 1 397 ? 27.84400 50.50000 89.08100 1.000 34.54625 397 LYS B CA 1
ATOM 7571 C C . LYS B 1 397 ? 27.58600 49.39500 88.06600 1.000 35.11474 397 LYS B C 1
ATOM 7572 O O . LYS B 1 397 ? 27.63500 48.20500 88.40500 1.000 31.92751 397 LYS B O 1
ATOM 7578 N N . GLY B 1 398 ? 27.32600 49.77000 86.81100 1.000 28.16654 398 GLY B N 1
ATOM 7579 C CA . GLY B 1 398 ? 26.93100 48.79700 85.80500 1.000 29.01664 398 GLY B CA 1
ATOM 7580 C C . GLY B 1 398 ? 27.97500 47.74500 85.50300 1.000 27.98757 398 GLY B C 1
ATOM 7581 O O . GLY B 1 398 ? 27.64300 46.71500 84.91200 1.000 28.46394 398 GLY B O 1
ATOM 7582 N N . ARG B 1 399 ? 29.23300 47.98300 85.88000 1.000 27.50330 399 ARG B N 1
ATOM 7583 C CA . ARG B 1 399 ? 30.28800 46.99800 85.66500 1.000 33.24609 399 ARG B CA 1
ATOM 7584 C C . ARG B 1 399 ? 30.14100 45.75700 86.55100 1.000 43.60786 399 ARG B C 1
ATOM 7585 O O . ARG B 1 399 ? 30.85200 44.77000 86.32600 1.000 44.40006 399 ARG B O 1
ATOM 7593 N N . CYS B 1 400 ? 29.22400 45.75300 87.52000 1.000 30.71684 400 CYS B N 1
ATOM 7594 C CA . CYS B 1 400 ? 28.91200 44.52600 88.24800 1.000 35.40951 400 CYS B CA 1
ATOM 7595 C C . CYS B 1 400 ? 27.69600 43.81100 87.71400 1.000 36.83863 400 CYS B C 1
ATOM 7596 O O . CYS B 1 400 ? 27.33200 42.76900 88.26900 1.000 42.74460 400 CYS B O 1
ATOM 7599 N N . GLY B 1 401 ? 27.06300 44.31900 86.66100 1.000 37.38080 401 GLY B N 1
ATOM 7600 C CA . GLY B 1 401 ? 25.77900 43.75000 86.31600 1.000 37.90454 401 GLY B CA 1
ATOM 7601 C C . GLY B 1 401 ? 25.76300 42.76500 85.17500 1.000 36.68861 401 GLY B C 1
ATOM 7602 O O . GLY B 1 401 ? 24.69100 42.46800 84.64100 1.000 37.23341 401 GLY B O 1
ATOM 7603 N N . ARG B 1 402 ? 26.92600 42.23200 84.79500 1.000 33.72510 402 ARG B N 1
ATOM 7604 C CA . ARG B 1 402 ? 26.96500 41.15700 83.81200 1.000 37.25973 402 ARG B CA 1
ATOM 7605 C C . ARG B 1 402 ? 26.82300 39.78600 84.45500 1.000 40.17324 402 ARG B C 1
ATOM 7606 O O . ARG B 1 402 ? 26.62900 38.80200 83.73900 1.000 45.60547 402 ARG B O 1
ATOM 7614 N N . VAL B 1 403 ? 26.93100 39.70000 85.78600 1.000 36.40700 403 VAL B N 1
ATOM 7615 C CA . VAL B 1 403 ? 26.55900 38.50400 86.53800 1.000 42.18664 403 VAL B CA 1
ATOM 7616 C C . VAL B 1 403 ? 25.53600 38.89500 87.59000 1.000 46.75824 403 VAL B C 1
ATOM 7617 O O . VAL B 1 403 ? 25.39000 40.06900 87.95300 1.000 42.50773 403 VAL B O 1
ATOM 7621 N N . SER B 1 404 ? 24.82700 37.88600 88.09600 1.000 41.93661 404 SER B N 1
ATOM 7622 C CA . SER B 1 404 ? 23.85500 38.18400 89.13300 1.000 48.59267 404 SER B CA 1
ATOM 7623 C C . SER B 1 404 ? 24.56000 38.45800 90.46500 1.000 43.96317 404 SER B C 1
ATOM 7624 O O . SER B 1 404 ? 25.63600 37.92400 90.76200 1.000 58.83600 404 SER B O 1
ATOM 7627 N N . GLU B 1 405 ? 23.89100 39.27200 91.27600 1.000 44.45270 405 GLU B N 1
ATOM 7628 C CA . GLU B 1 405 ? 24.21800 39.62600 92.65800 1.000 51.38774 405 GLU B CA 1
ATOM 7629 C C . GLU B 1 405 ? 25.53600 40.36000 92.79800 1.000 58.48596 405 GLU B C 1
ATOM 7630 O O . GLU B 1 405 ? 26.30400 40.08500 93.72900 1.000 45.03172 405 GLU B O 1
ATOM 7636 N N . GLY B 1 406 ? 25.83100 41.20800 91.83100 1.000 41.62868 406 GLY B N 1
ATOM 7637 C CA . GLY B 1 406 ? 26.94000 42.11300 91.98200 1.000 48.62951 406 GLY B CA 1
ATOM 7638 C C . GLY B 1 406 ? 26.60800 43.20100 92.98300 1.000 46.83456 406 GLY B C 1
ATOM 7639 O O . GLY B 1 406 ? 25.44500 43.52200 93.23200 1.000 41.63394 406 GLY B O 1
ATOM 7640 N N . ILE B 1 407 ? 27.65100 43.74300 93.59600 1.000 48.23473 407 ILE B N 1
ATOM 7641 C CA . ILE B 1 407 ? 27.52200 44.68400 94.70100 1.000 52.45629 407 ILE B CA 1
ATOM 7642 C C . ILE B 1 407 ? 28.38800 45.89600 94.40400 1.000 39.09416 407 ILE B C 1
ATOM 7643 O O . ILE B 1 407 ? 29.57700 45.75700 94.10700 1.000 44.92381 407 ILE B O 1
ATOM 7648 N N . CYS B 1 408 ? 27.79100 47.07900 94.47500 1.000 38.63095 408 CYS B N 1
ATOM 7649 C CA . CYS B 1 408 ? 28.49600 48.33300 94.25300 1.000 37.00970 408 CYS B CA 1
ATOM 7650 C C . CYS B 1 408 ? 28.42700 49.13900 95.53500 1.000 43.78946 408 CYS B C 1
ATOM 7651 O O . CYS B 1 408 ? 27.33200 49.47300 95.99900 1.000 54.38547 408 CYS B O 1
ATOM 7654 N N . ILE B 1 409 ? 29.58600 49.43100 96.11300 1.000 42.16032 409 ILE B N 1
ATOM 7655 C CA . ILE B 1 409 ? 29.67800 50.24800 97.31400 1.000 42.26823 409 ILE B CA 1
ATOM 7656 C C . ILE B 1 409 ? 30.07700 51.65700 96.89700 1.000 44.53692 409 ILE B C 1
ATOM 7657 O O . ILE B 1 409 ? 31.14800 51.85900 96.31200 1.000 36.56754 409 ILE B O 1
ATOM 7662 N N . ARG B 1 410 ? 29.21300 52.62800 97.18600 1.000 40.61276 410 ARG B N 1
ATOM 7663 C CA . ARG B 1 410 ? 29.47800 54.03400 96.90600 1.000 39.39683 410 ARG B CA 1
ATOM 7664 C C . ARG B 1 410 ? 29.92000 54.70600 98.19500 1.000 49.01377 410 ARG B C 1
ATOM 7665 O O . ARG B 1 410 ? 29.20100 54.66200 99.19800 1.000 53.46167 410 ARG B O 1
ATOM 7673 N N . LEU B 1 411 ? 31.10200 55.31800 98.17100 1.000 53.69854 411 LEU B N 1
ATOM 7674 C CA . LEU B 1 411 ? 31.64200 55.94200 99.37300 1.000 39.78635 411 LEU B CA 1
ATOM 7675 C C . LEU B 1 411 ? 31.05500 57.33600 99.53500 1.000 40.09428 411 LEU B C 1
ATOM 7676 O O . LEU B 1 411 ? 31.78100 58.33000 99.64600 1.000 43.61576 411 LEU B O 1
ATOM 7681 N N . TYR B 1 412 ? 29.73100 57.40700 99.52600 1.000 46.41083 412 TYR B N 1
ATOM 7682 C CA . TYR B 1 412 ? 28.99800 58.65200 99.69300 1.000 41.55235 412 TYR B CA 1
ATOM 7683 C C . TYR B 1 412 ? 27.55000 58.26800 99.93600 1.000 51.92465 412 TYR B C 1
ATOM 7684 O O . TYR B 1 412 ? 27.17300 57.10000 99.81900 1.000 56.58836 412 TYR B O 1
ATOM 7693 N N . SER B 1 413 ? 26.73800 59.26000 100.26400 1.000 55.19083 413 SER B N 1
ATOM 7694 C CA . SER B 1 413 ? 25.37100 58.97300 100.66100 1.000 54.69603 413 SER B CA 1
ATOM 7695 C C . SER B 1 413 ? 24.44400 58.95600 99.45500 1.000 54.17492 413 SER B C 1
ATOM 7696 O O . SER B 1 413 ? 24.71200 59.58500 98.42600 1.000 50.46131 413 SER B O 1
ATOM 7699 N N . GLU B 1 414 ? 23.35000 58.20400 99.59300 1.000 54.31967 414 GLU B N 1
ATOM 7700 C CA . GLU B 1 414 ? 22.27900 58.25200 98.60600 1.000 60.32302 414 GLU B CA 1
ATOM 7701 C C . GLU B 1 414 ? 21.80300 59.68300 98.38800 1.000 62.80753 414 GLU B C 1
ATOM 7702 O O . GLU B 1 414 ? 21.49600 60.07900 97.25800 1.000 63.98925 414 GLU B O 1
ATOM 7708 N N . ASP B 1 415 ? 21.71400 60.46400 99.46900 1.000 68.96616 415 ASP B N 1
ATOM 7709 C CA . ASP B 1 415 ? 21.37300 61.88100 99.36900 1.000 69.84522 415 ASP B CA 1
ATOM 7710 C C . ASP B 1 415 ? 22.27300 62.59600 98.37200 1.000 63.22600 415 ASP B C 1
ATOM 7711 O O . ASP B 1 415 ? 21.80000 63.32800 97.49600 1.000 62.10745 415 ASP B O 1
ATOM 7716 N N . ASP B 1 416 ? 23.58500 62.41600 98.51900 1.000 57.57532 416 ASP B N 1
ATOM 7717 C CA . ASP B 1 416 ? 24.53100 62.98500 97.56900 1.000 60.95994 416 ASP B CA 1
ATOM 7718 C C . ASP B 1 416 ? 24.22200 62.55200 96.13800 1.000 56.30149 416 ASP B C 1
ATOM 7719 O O . ASP B 1 416 ? 24.13200 63.38900 95.23200 1.000 46.92405 416 ASP B O 1
ATOM 7724 N N . PHE B 1 417 ? 24.06100 61.24200 95.91900 1.000 58.41753 417 PHE B N 1
ATOM 7725 C CA . PHE B 1 417 ? 23.85900 60.72600 94.56800 1.000 52.17468 417 PHE B CA 1
ATOM 7726 C C . PHE B 1 417 ? 22.66800 61.38600 93.88400 1.000 58.65703 417 PHE B C 1
ATOM 7727 O O . PHE B 1 417 ? 22.76000 61.80600 92.72300 1.000 53.84330 417 PHE B O 1
ATOM 7735 N N . LEU B 1 418 ? 21.54100 61.50400 94.59200 1.000 57.58322 418 LEU B N 1
ATOM 7736 C CA . LEU B 1 418 ? 20.34800 62.06200 93.96500 1.000 58.35963 418 LEU B CA 1
ATOM 7737 C C . LEU B 1 418 ? 20.47000 63.56000 93.72100 1.000 62.31273 418 LEU B C 1
ATOM 7738 O O . LEU B 1 418 ? 19.71400 64.10600 92.91000 1.000 63.10230 418 LEU B O 1
ATOM 7743 N N . SER B 1 419 ? 21.39000 64.23200 94.41900 1.000 63.03124 419 SER B N 1
ATOM 7744 C CA . SER B 1 419 ? 21.65800 65.65100 94.20000 1.000 68.13712 419 SER B CA 1
ATOM 7745 C C . SER B 1 419 ? 22.49900 65.90800 92.95200 1.000 62.72857 419 SER B C 1
ATOM 7746 O O . SER B 1 419 ? 22.38800 66.98100 92.34600 1.000 63.68132 419 SER B O 1
ATOM 7749 N N . ARG B 1 420 ? 23.34200 64.95100 92.56400 1.000 57.80430 420 ARG B N 1
ATOM 7750 C CA . ARG B 1 420 ? 24.28500 65.14300 91.47300 1.000 50.96137 420 ARG B CA 1
ATOM 7751 C C . ARG B 1 420 ? 23.55500 65.34100 90.14000 1.000 51.67462 420 ARG B C 1
ATOM 7752 O O . ARG B 1 420 ? 22.39600 64.94300 89.98900 1.000 50.89558 420 ARG B O 1
ATOM 7760 N N . PRO B 1 421 ? 24.20100 65.99200 89.16700 1.000 54.64339 421 PRO B N 1
ATOM 7761 C CA . PRO B 1 421 ? 23.58000 66.13700 87.84400 1.000 55.04081 421 PRO B CA 1
ATOM 7762 C C . PRO B 1 421 ? 23.32100 64.78800 87.18900 1.000 49.72701 421 PRO B C 1
ATOM 7763 O O . PRO B 1 421 ? 23.96400 63.78200 87.49400 1.000 44.27636 421 PRO B O 1
ATOM 7767 N N . GLU B 1 422 ? 22.34300 64.77600 86.27900 1.000 50.25076 422 GLU B N 1
ATOM 7768 C CA . GLU B 1 422 ? 22.04800 63.55500 85.54000 1.000 49.21380 422 GLU B CA 1
ATOM 7769 C C . GLU B 1 422 ? 23.19900 63.18600 84.60600 1.000 46.00552 422 GLU B C 1
ATOM 7770 O O . GLU B 1 422 ? 23.59200 62.01600 84.53200 1.000 40.44432 422 GLU B O 1
ATOM 7776 N N . PHE B 1 423 ? 23.80600 64.18000 83.95300 1.000 37.22552 423 PHE B N 1
ATOM 7777 C CA . PHE B 1 423 ? 24.86000 63.94700 82.97900 1.000 30.14572 423 PHE B CA 1
ATOM 7778 C C . PHE B 1 423 ? 26.09000 64.77900 83.30800 1.000 30.09835 423 PHE B C 1
ATOM 7779 O O . PHE B 1 423 ? 26.01600 65.78300 84.01500 1.000 30.32469 423 PHE B O 1
ATOM 7787 N N . THR B 1 424 ? 27.22900 64.33000 82.78200 1.000 26.11366 424 THR B N 1
ATOM 7788 C CA . THR B 1 424 ? 28.46000 65.10600 82.79300 1.000 27.11115 424 THR B CA 1
ATOM 7789 C C . THR B 1 424 ? 28.40100 66.19600 81.72600 1.000 31.36692 424 THR B C 1
ATOM 7790 O O . THR B 1 424 ? 27.93900 65.95700 80.60500 1.000 21.02621 424 THR B O 1
ATOM 7794 N N . ASP B 1 425 ? 28.85900 67.39300 82.08700 1.000 21.79472 425 ASP B N 1
ATOM 7795 C CA . ASP B 1 425 ? 29.03400 68.46800 81.11200 1.000 30.52208 425 ASP B CA 1
ATOM 7796 C C . ASP B 1 425 ? 30.00100 68.03000 80.02000 1.000 20.16031 425 ASP B C 1
ATOM 7797 O O . ASP B 1 425 ? 31.10800 67.57600 80.33200 1.000 27.82702 425 ASP B O 1
ATOM 7802 N N . PRO B 1 426 ? 29.66200 68.20600 78.74900 1.000 22.40269 426 PRO B N 1
ATOM 7803 C CA . PRO B 1 426 ? 30.65100 67.96300 77.69700 1.000 18.81278 426 PRO B CA 1
ATOM 7804 C C . PRO B 1 426 ? 31.80100 68.96100 77.79700 1.000 20.58931 426 PRO B C 1
ATOM 7805 O O . PRO B 1 426 ? 31.62100 70.10500 78.21600 1.000 23.73969 426 PRO B O 1
ATOM 7809 N N . GLU B 1 427 ? 32.99500 68.51000 77.39200 1.000 20.75249 427 GLU B N 1
ATOM 7810 C CA . GLU B 1 427 ? 34.20400 69.31700 77.57200 1.000 22.20793 427 GLU B CA 1
ATOM 7811 C C . GLU B 1 427 ? 34.08300 70.67800 76.89300 1.000 26.72426 427 GLU B C 1
ATOM 7812 O O . GLU B 1 427 ? 34.57100 71.69100 77.42300 1.000 18.89963 427 GLU B O 1
ATOM 7818 N N . ILE B 1 428 ? 33.40300 70.72300 75.73400 1.000 20.73406 428 ILE B N 1
ATOM 7819 C CA . ILE B 1 428 ? 33.21800 71.96400 74.96800 1.000 22.83432 428 ILE B CA 1
ATOM 7820 C C . ILE B 1 428 ? 32.54500 73.04700 75.80400 1.000 25.28724 428 ILE B C 1
ATOM 7821 O O . ILE B 1 428 ? 32.72700 74.24100 75.54800 1.000 21.17886 428 ILE B O 1
ATOM 7826 N N . LEU B 1 429 ? 31.75200 72.66500 76.79800 1.000 20.46561 429 LEU B N 1
ATOM 7827 C CA . LEU B 1 429 ? 31.02300 73.63800 77.59200 1.000 21.77103 429 LEU B CA 1
ATOM 7828 C C . LEU B 1 429 ? 31.75300 74.02400 78.87900 1.000 26.78742 429 LEU B C 1
ATOM 7829 O O . LEU B 1 429 ? 31.26300 74.87800 79.61700 1.000 27.11115 429 LEU B O 1
ATOM 7834 N N . ARG B 1 430 ? 32.93000 73.44200 79.15000 1.000 24.26870 430 ARG B N 1
ATOM 7835 C CA . ARG B 1 430 ? 33.69700 73.75300 80.35300 1.000 27.12957 430 ARG B CA 1
ATOM 7836 C C . ARG B 1 430 ? 35.15800 74.06100 80.02500 1.000 25.73466 430 ARG B C 1
ATOM 7837 O O . ARG B 1 430 ? 36.03900 73.87400 80.87200 1.000 25.54517 430 ARG B O 1
ATOM 7845 N N . THR B 1 431 ? 35.44100 74.47200 78.79300 1.000 25.34514 431 THR B N 1
ATOM 7846 C CA . THR B 1 431 ? 36.78900 74.79800 78.36000 1.000 21.84472 431 THR B CA 1
ATOM 7847 C C . THR B 1 431 ? 36.81700 76.25500 77.93700 1.000 28.94294 431 THR B C 1
ATOM 7848 O O . THR B 1 431 ? 35.92900 76.71000 77.20200 1.000 23.97130 431 THR B O 1
ATOM 7852 N N . ASN B 1 432 ? 37.83000 76.98200 78.40200 1.000 29.65619 432 ASN B N 1
ATOM 7853 C CA . ASN B 1 432 ? 37.98500 78.36200 77.97400 1.000 36.40173 432 ASN B CA 1
ATOM 7854 C C . ASN B 1 432 ? 38.12500 78.41400 76.45900 1.000 25.01616 432 ASN B C 1
ATOM 7855 O O . ASN B 1 432 ? 38.70900 77.52400 75.83300 1.000 25.73993 432 ASN B O 1
ATOM 7860 N N . LEU B 1 433 ? 37.54900 79.45000 75.86700 1.000 24.31871 433 LEU B N 1
ATOM 7861 C CA . LEU B 1 433 ? 37.48300 79.48900 74.41900 1.000 27.85860 433 LEU B CA 1
ATOM 7862 C C . LEU B 1 433 ? 38.83900 79.74200 73.77900 1.000 29.51670 433 LEU B C 1
ATOM 7863 O O . LEU B 1 433 ? 39.02600 79.39500 72.60700 1.000 26.77426 433 LEU B O 1
ATOM 7868 N N . ALA B 1 434 ? 39.81100 80.27100 74.52300 1.000 24.18711 434 ALA B N 1
ATOM 7869 C CA . ALA B 1 434 ? 41.14900 80.38800 73.95600 1.000 27.77701 434 ALA B CA 1
ATOM 7870 C C . ALA B 1 434 ? 41.70600 79.01600 73.59700 1.000 31.20637 434 ALA B C 1
ATOM 7871 O O . ALA B 1 434 ? 42.22800 78.81500 72.49200 1.000 22.95275 434 ALA B O 1
ATOM 7873 N N . SER B 1 435 ? 41.55700 78.04500 74.50400 1.000 22.16582 435 SER B N 1
ATOM 7874 C CA . SER B 1 435 ? 42.02200 76.69300 74.22100 1.000 21.11569 435 SER B CA 1
ATOM 7875 C C . SER B 1 435 ? 41.26300 76.09300 73.05000 1.000 21.49468 435 SER B C 1
ATOM 7876 O O . SER B 1 435 ? 41.85700 75.44700 72.18200 1.000 27.41645 435 SER B O 1
ATOM 7879 N N . VAL B 1 436 ? 39.94600 76.28900 73.01800 1.000 20.64458 436 VAL B N 1
ATOM 7880 C CA . VAL B 1 436 ? 39.13900 75.74000 71.92800 1.000 30.31942 436 VAL B CA 1
ATOM 7881 C C . VAL B 1 436 ? 39.58700 76.32200 70.58800 1.000 24.68454 436 VAL B C 1
ATOM 7882 O O . VAL B 1 436 ? 39.84000 75.59000 69.62400 1.000 27.21642 436 VAL B O 1
ATOM 7886 N N . ILE B 1 437 ? 39.72100 77.64900 70.52000 1.000 25.89258 437 ILE B N 1
ATOM 7887 C CA . ILE B 1 437 ? 40.10800 78.30300 69.26800 1.000 22.90275 437 ILE B CA 1
ATOM 7888 C C . ILE B 1 437 ? 41.51900 77.89800 68.85700 1.000 24.49767 437 ILE B C 1
ATOM 7889 O O . ILE B 1 437 ? 41.80000 77.68200 67.67300 1.000 23.11856 437 ILE B O 1
ATOM 7894 N N . LEU B 1 438 ? 42.43100 77.81300 69.82600 1.000 22.61324 438 LEU B N 1
ATOM 7895 C CA . LEU B 1 438 ? 43.79600 77.40300 69.53000 1.000 26.80848 438 LEU B CA 1
ATOM 7896 C C . LEU B 1 438 ? 43.83100 76.03000 68.85900 1.000 27.76386 438 LEU B C 1
ATOM 7897 O O . LEU B 1 438 ? 44.53000 75.83900 67.85100 1.000 22.42637 438 LEU B O 1
ATOM 7902 N N . GLN B 1 439 ? 43.05200 75.07100 69.37300 1.000 22.85537 439 GLN B N 1
ATOM 7903 C CA . GLN B 1 439 ? 43.09600 73.72800 68.79500 1.000 27.68227 439 GLN B CA 1
ATOM 7904 C C . GLN B 1 439 ? 42.40200 73.69300 67.44000 1.000 24.52662 439 GLN B C 1
ATOM 7905 O O . GLN B 1 439 ? 42.92300 73.09400 66.49200 1.000 27.40855 439 GLN B O 1
ATOM 7911 N N . MET B 1 440 ? 41.28700 74.41800 67.29900 1.000 20.84197 440 MET B N 1
ATOM 7912 C CA . MET B 1 440 ? 40.62600 74.50500 66.00000 1.000 33.65667 440 MET B CA 1
ATOM 7913 C C . MET B 1 440 ? 41.55000 75.13500 64.96900 1.000 29.43248 440 MET B C 1
ATOM 7914 O O . MET B 1 440 ? 41.60400 74.68900 63.81600 1.000 31.26164 440 MET B O 1
ATOM 7919 N N . THR B 1 441 ? 42.29400 76.16500 65.37000 1.000 27.75333 441 THR B N 1
ATOM 7920 C CA . THR B 1 441 ? 43.24100 76.77900 64.44700 1.000 24.45293 441 THR B CA 1
ATOM 7921 C C . THR B 1 441 ? 44.38000 75.82600 64.12400 1.000 25.39515 441 THR B C 1
ATOM 7922 O O . THR B 1 441 ? 44.78800 75.71700 62.96500 1.000 26.42422 441 THR B O 1
ATOM 7926 N N . ALA B 1 442 ? 44.85900 75.07200 65.11900 1.000 23.48176 442 ALA B N 1
ATOM 7927 C CA . ALA B 1 442 ? 45.92300 74.11800 64.83800 1.000 29.07717 442 ALA B CA 1
ATOM 7928 C C . ALA B 1 442 ? 45.47600 73.04400 63.85000 1.000 31.03267 442 ALA B C 1
ATOM 7929 O O . ALA B 1 442 ? 46.28900 72.57400 63.05000 1.000 30.01412 442 ALA B O 1
ATOM 7931 N N . LEU B 1 443 ? 44.19900 72.65000 63.88500 1.000 28.93505 443 LEU B N 1
ATOM 7932 C CA . LEU B 1 443 ? 43.67400 71.59700 63.02000 1.000 26.12418 443 LEU B CA 1
ATOM 7933 C C . LEU B 1 443 ? 43.10300 72.11500 61.70600 1.000 30.37469 443 LEU B C 1
ATOM 7934 O O . LEU B 1 443 ? 42.75000 71.30600 60.84200 1.000 31.46693 443 LEU B O 1
ATOM 7939 N N . GLY B 1 444 ? 43.00000 73.42800 61.53700 1.000 34.25148 444 GLY B N 1
ATOM 7940 C CA . GLY B 1 444 ? 42.37900 73.99800 60.35800 1.000 31.96436 444 GLY B CA 1
ATOM 7941 C C . GLY B 1 444 ? 40.88100 73.77700 60.28300 1.000 35.08315 444 GLY B C 1
ATOM 7942 O O . GLY B 1 444 ? 40.34400 73.59600 59.18400 1.000 33.38821 444 GLY B O 1
ATOM 7943 N N . LEU B 1 445 ? 40.18300 73.81900 61.41900 1.000 23.96866 445 LEU B N 1
ATOM 7944 C CA . LEU B 1 445 ? 38.74100 73.59000 61.41500 1.000 37.80190 445 LEU B CA 1
ATOM 7945 C C . LEU B 1 445 ? 37.92700 74.84200 61.10500 1.000 34.93050 445 LEU B C 1
ATOM 7946 O O . LEU B 1 445 ? 36.70000 74.75200 61.00800 1.000 40.64171 445 LEU B O 1
ATOM 7951 N N . GLY B 1 446 ? 38.55600 75.99900 60.96800 1.000 29.82726 446 GLY B N 1
ATOM 7952 C CA . GLY B 1 446 ? 37.83200 77.19200 60.56400 1.000 32.07490 446 GLY B CA 1
ATOM 7953 C C . GLY B 1 446 ? 37.24700 77.95400 61.73700 1.000 40.35747 446 GLY B C 1
ATOM 7954 O O . GLY B 1 446 ? 37.59000 77.74300 62.90500 1.000 42.08136 446 GLY B O 1
ATOM 7955 N N . ASP B 1 447 ? 36.30900 78.83500 61.41900 1.000 44.58692 447 ASP B N 1
ATOM 7956 C CA . ASP B 1 447 ? 35.84600 79.76100 62.43500 1.000 47.56623 447 ASP B CA 1
ATOM 7957 C C . ASP B 1 447 ? 34.90700 79.06700 63.40100 1.000 41.47866 447 ASP B C 1
ATOM 7958 O O . ASP B 1 447 ? 33.98500 78.35500 62.99000 1.000 31.05899 447 ASP B O 1
ATOM 7963 N N . ILE B 1 448 ? 35.14500 79.29800 64.69400 1.000 42.38403 448 ILE B N 1
ATOM 7964 C CA . ILE B 1 448 ? 34.40000 78.63100 65.74600 1.000 44.64746 448 ILE B CA 1
ATOM 7965 C C . ILE B 1 448 ? 32.92000 78.98900 65.70000 1.000 43.38415 448 ILE B C 1
ATOM 7966 O O . ILE B 1 448 ? 32.08600 78.21700 66.17700 1.000 43.69208 448 ILE B O 1
ATOM 7971 N N . ALA B 1 449 ? 32.56400 80.12700 65.10100 1.000 46.25291 449 ALA B N 1
ATOM 7972 C CA . ALA B 1 449 ? 31.16400 80.52800 65.02600 1.000 45.94761 449 ALA B CA 1
ATOM 7973 C C . ALA B 1 449 ? 30.40900 79.87300 63.87600 1.000 46.35819 449 ALA B C 1
ATOM 7974 O O . ALA B 1 449 ? 29.17500 79.86600 63.89500 1.000 48.15051 449 ALA B O 1
ATOM 7976 N N . ALA B 1 450 ? 31.09900 79.35100 62.86500 1.000 41.32338 450 ALA B N 1
ATOM 7977 C CA . ALA B 1 450 ? 30.43100 78.63800 61.78100 1.000 41.47076 450 ALA B CA 1
ATOM 7978 C C . ALA B 1 450 ? 30.48300 77.12200 61.95100 1.000 34.36728 450 ALA B C 1
ATOM 7979 O O . ALA B 1 450 ? 29.95200 76.39500 61.10900 1.000 38.00982 450 ALA B O 1
ATOM 7981 N N . PHE B 1 451 ? 31.13700 76.63800 62.97200 1.000 27.04798 451 PHE B N 1
ATOM 7982 C CA . PHE B 1 451 ? 31.33300 75.20700 63.11600 1.000 27.80333 451 PHE B CA 1
ATOM 7983 C C . PHE B 1 451 ? 30.05600 74.54800 63.63200 1.000 33.76457 451 PHE B C 1
ATOM 7984 O O . PHE B 1 451 ? 29.45400 75.04200 64.59000 1.000 36.15170 451 PHE B O 1
ATOM 7992 N N . PRO B 1 452 ? 29.61700 73.44100 63.03200 1.000 29.58776 452 PRO B N 1
ATOM 7993 C CA . PRO B 1 452 ? 28.37200 72.77300 63.46700 1.000 34.16989 452 PRO B CA 1
ATOM 7994 C C . PRO B 1 452 ? 28.58600 71.85800 64.66900 1.000 31.64327 452 PRO B C 1
ATOM 7995 O O . PRO B 1 452 ? 28.55200 70.63200 64.58300 1.000 30.39049 452 PRO B O 1
ATOM 7999 N N . PHE B 1 453 ? 28.82200 72.46900 65.82500 1.000 26.83480 453 PHE B N 1
ATOM 8000 C CA . PHE B 1 453 ? 28.95600 71.72500 67.07000 1.000 28.64817 453 PHE B CA 1
ATOM 8001 C C . PHE B 1 453 ? 27.67200 70.95600 67.39500 1.000 27.64542 453 PHE B C 1
ATOM 8002 O O . PHE B 1 453 ? 26.56100 71.42300 67.12500 1.000 25.52148 453 PHE B O 1
ATOM 8010 N N . VAL B 1 454 ? 27.83100 69.76100 67.96200 1.000 21.03410 454 VAL B N 1
ATOM 8011 C CA . VAL B 1 454 ? 26.71600 69.11500 68.65000 1.000 23.98445 454 VAL B CA 1
ATOM 8012 C C . VAL B 1 454 ? 26.13500 70.06400 69.69700 1.000 30.93792 454 VAL B C 1
ATOM 8013 O O . VAL B 1 454 ? 24.91300 70.20500 69.81800 1.000 23.61862 454 VAL B O 1
ATOM 8017 N N . GLU B 1 455 ? 27.00600 70.72600 70.47200 1.000 21.64207 455 GLU B N 1
ATOM 8018 C CA . GLU B 1 455 ? 26.61400 71.74000 71.45400 1.000 28.68239 455 GLU B CA 1
ATOM 8019 C C . GLU B 1 455 ? 27.62100 72.87400 71.35200 1.000 25.67413 455 GLU B C 1
ATOM 8020 O O . GLU B 1 455 ? 28.80200 72.68400 71.67000 1.000 25.47411 455 GLU B O 1
ATOM 8026 N N . ALA B 1 456 ? 27.14800 74.04000 70.92700 1.000 27.30064 456 ALA B N 1
ATOM 8027 C CA . ALA B 1 456 ? 28.02600 75.17300 70.67200 1.000 32.21439 456 ALA B CA 1
ATOM 8028 C C . ALA B 1 456 ? 28.52600 75.78600 71.97900 1.000 32.27229 456 ALA B C 1
ATOM 8029 O O . ALA B 1 456 ? 27.77000 75.89100 72.94900 1.000 30.25626 456 ALA B O 1
ATOM 8031 N N . PRO B 1 457 ? 29.77100 76.24700 72.02200 1.000 33.46454 457 PRO B N 1
ATOM 8032 C CA . PRO B 1 457 ? 30.23500 76.99900 73.19000 1.000 25.39252 457 PRO B CA 1
ATOM 8033 C C . PRO B 1 457 ? 29.57400 78.36700 73.22200 1.000 32.79341 457 PRO B C 1
ATOM 8034 O O . PRO B 1 457 ? 28.92800 78.80500 72.26700 1.000 28.98242 457 PRO B O 1
ATOM 8038 N N . ASP B 1 458 ? 29.73900 79.04400 74.35600 1.000 38.42566 458 ASP B N 1
ATOM 8039 C CA . ASP B 1 458 ? 29.13600 80.35700 74.56800 1.000 31.39587 458 ASP B CA 1
ATOM 8040 C C . ASP B 1 458 ? 29.77400 81.38100 73.63500 1.000 32.71971 458 ASP B C 1
ATOM 8041 O O . ASP B 1 458 ? 30.94800 81.73300 73.79300 1.000 30.61157 458 ASP B O 1
ATOM 8046 N N . LYS B 1 459 ? 28.99600 81.88300 72.67400 1.000 37.95455 459 LYS B N 1
ATOM 8047 C CA . LYS B 1 459 ? 29.53300 82.82900 71.70300 1.000 37.76769 459 LYS B CA 1
ATOM 8048 C C . LYS B 1 459 ? 30.00500 84.13000 72.34500 1.000 45.16594 459 LYS B C 1
ATOM 8049 O O . LYS B 1 459 ? 30.81200 84.84400 71.74200 1.000 46.31871 459 LYS B O 1
ATOM 8055 N N . ARG B 1 460 ? 29.55100 84.44000 73.56500 1.000 43.89210 460 ARG B N 1
ATOM 8056 C CA . ARG B 1 460 ? 29.95300 85.68100 74.21300 1.000 51.59566 460 ARG B CA 1
ATOM 8057 C C . ARG B 1 460 ? 31.41500 85.66800 74.64300 1.000 47.49517 460 ARG B C 1
ATOM 8058 O O . ARG B 1 460 ? 31.98600 86.73700 74.87400 1.000 48.72163 460 ARG B O 1
ATOM 8066 N N . ASN B 1 461 ? 32.04200 84.49900 74.71900 1.000 41.50761 461 ASN B N 1
ATOM 8067 C CA . ASN B 1 461 ? 33.42900 84.40300 75.14200 1.000 36.74651 461 ASN B CA 1
ATOM 8068 C C . ASN B 1 461 ? 34.40700 84.33500 73.97400 1.000 40.85227 461 ASN B C 1
ATOM 8069 O O . ASN B 1 461 ? 35.62000 84.29200 74.20700 1.000 45.49493 461 ASN B O 1
ATOM 8074 N N . ILE B 1 462 ? 33.91700 84.36000 72.73000 1.000 39.29155 462 ILE B N 1
ATOM 8075 C CA . ILE B 1 462 ? 34.78700 84.12300 71.57700 1.000 39.57053 462 ILE B CA 1
ATOM 8076 C C . ILE B 1 462 ? 35.85100 85.21300 71.48000 1.000 40.42327 462 ILE B C 1
ATOM 8077 O O . ILE B 1 462 ? 37.04700 84.93000 71.32100 1.000 35.12263 462 ILE B O 1
ATOM 8082 N N . GLN B 1 463 ? 35.42900 86.47900 71.56100 1.000 40.25219 463 GLN B N 1
ATOM 8083 C CA . GLN B 1 463 ? 36.35500 87.57900 71.32300 1.000 46.55295 463 GLN B CA 1
ATOM 8084 C C . GLN B 1 463 ? 37.42400 87.67000 72.40400 1.000 42.56563 463 GLN B C 1
ATOM 8085 O O . GLN B 1 463 ? 38.57600 87.99200 72.10100 1.000 41.99977 463 GLN B O 1
ATOM 8091 N N . ASP B 1 464 ? 37.09400 87.32900 73.64900 1.000 40.23377 464 ASP B N 1
ATOM 8092 C CA . ASP B 1 464 ? 38.13900 87.29800 74.66900 1.000 40.55749 464 ASP B CA 1
ATOM 8093 C C . ASP B 1 464 ? 39.11900 86.15400 74.43200 1.000 39.14417 464 ASP B C 1
ATOM 8094 O O . ASP B 1 464 ? 40.31500 86.30300 74.70700 1.000 45.23174 464 ASP B O 1
ATOM 8099 N N . GLY B 1 465 ? 38.64400 85.02700 73.89600 1.000 35.94905 465 GLY B N 1
ATOM 8100 C CA . GLY B 1 465 ? 39.55400 83.95000 73.54300 1.000 34.60152 465 GLY B CA 1
ATOM 8101 C C . GLY B 1 465 ? 40.51000 84.34600 72.43800 1.000 36.58070 465 GLY B C 1
ATOM 8102 O O . GLY B 1 465 ? 41.71300 84.06300 72.50400 1.000 28.35077 465 GLY B O 1
ATOM 8103 N N . VAL B 1 466 ? 39.98500 84.99700 71.39700 1.000 29.61671 466 VAL B N 1
ATOM 8104 C CA . VAL B 1 466 ? 40.84500 85.49300 70.31100 1.000 36.46227 466 VAL B CA 1
ATOM 8105 C C . VAL B 1 466 ? 41.85200 86.53300 70.80700 1.000 38.19668 466 VAL B C 1
ATOM 8106 O O . VAL B 1 466 ? 43.04200 86.46100 70.51900 1.000 44.35532 466 VAL B O 1
ATOM 8110 N N . ARG B 1 467 ? 41.37500 87.51600 71.54400 1.000 34.72785 467 ARG B N 1
ATOM 8111 C CA . ARG B 1 467 ? 42.20600 88.52800 72.18900 1.000 43.37099 467 ARG B CA 1
ATOM 8112 C C . ARG B 1 467 ? 43.34300 87.86900 73.03000 1.000 42.35508 467 ARG B C 1
ATOM 8113 O O . ARG B 1 467 ? 44.53500 88.17200 72.81700 1.000 35.96484 467 ARG B O 1
ATOM 8121 N N . LEU B 1 468 ? 43.01200 86.92400 73.93600 1.000 32.05121 468 LEU B N 1
ATOM 8122 C CA . LEU B 1 468 ? 44.05100 86.25300 74.72300 1.000 36.38331 468 LEU B CA 1
ATOM 8123 C C . LEU B 1 468 ? 45.13700 85.60900 73.82900 1.000 42.35771 468 LEU B C 1
ATOM 8124 O O . LEU B 1 468 ? 46.33800 85.79800 74.06600 1.000 31.27217 468 LEU B O 1
ATOM 8129 N N . LEU B 1 469 ? 44.73300 84.85000 72.78600 1.000 29.71672 469 LEU B N 1
ATOM 8130 C CA . LEU B 1 469 ? 45.69800 84.13200 71.94700 1.000 33.97513 469 LEU B CA 1
ATOM 8131 C C . LEU B 1 469 ? 46.60300 85.08900 71.19000 1.000 38.66516 469 LEU B C 1
ATOM 8132 O O . LEU B 1 469 ? 47.79100 84.80900 71.01400 1.000 35.19369 469 LEU B O 1
ATOM 8137 N N . GLU B 1 470 ? 46.05900 86.22100 70.73600 1.000 34.25148 470 GLU B N 1
ATOM 8138 C CA . GLU B 1 470 ? 46.88900 87.25200 70.12800 1.000 39.29682 470 GLU B CA 1
ATOM 8139 C C . GLU B 1 470 ? 47.88400 87.80300 71.13900 1.000 40.16797 470 GLU B C 1
ATOM 8140 O O . GLU B 1 470 ? 49.08800 87.87600 70.87000 1.000 46.95563 470 GLU B O 1
ATOM 8146 N N . GLU B 1 471 ? 47.39400 88.20000 72.31500 1.000 42.19980 471 GLU B N 1
ATOM 8147 C CA . GLU B 1 471 ? 48.27700 88.72200 73.35600 1.000 41.23126 471 GLU B CA 1
ATOM 8148 C C . GLU B 1 471 ? 49.33600 87.70500 73.77100 1.000 44.08423 471 GLU B C 1
ATOM 8149 O O . GLU B 1 471 ? 50.43300 88.08800 74.19100 1.000 43.71314 471 GLU B O 1
ATOM 8155 N N . LEU B 1 472 ? 49.03400 86.41000 73.66800 1.000 39.61264 472 LEU B N 1
ATOM 8156 C CA . LEU B 1 472 ? 50.03200 85.40400 74.00000 1.000 39.10206 472 LEU B CA 1
ATOM 8157 C C . LEU B 1 472 ? 51.01400 85.15700 72.86300 1.000 43.67629 472 LEU B C 1
ATOM 8158 O O . LEU B 1 472 ? 51.97300 84.39900 73.05000 1.000 35.64112 472 LEU B O 1
ATOM 8163 N N . GLY B 1 473 ? 50.78300 85.74800 71.69400 1.000 33.56192 473 GLY B N 1
ATOM 8164 C CA . GLY B 1 473 ? 51.65200 85.51600 70.56500 1.000 34.14094 473 GLY B CA 1
ATOM 8165 C C . GLY B 1 473 ? 51.38100 84.20600 69.87300 1.000 37.43344 473 GLY B C 1
ATOM 8166 O O . GLY B 1 473 ? 52.27000 83.67700 69.20100 1.000 43.44468 473 GLY B O 1
ATOM 8167 N N . ALA B 1 474 ? 50.17100 83.66700 70.02000 1.000 42.27612 474 ALA B N 1
ATOM 8168 C CA . ALA B 1 474 ? 49.84000 82.32700 69.55500 1.000 29.82726 474 ALA B CA 1
ATOM 8169 C C . ALA B 1 474 ? 49.29000 82.29000 68.13600 1.000 35.54900 474 ALA B C 1
ATOM 8170 O O . ALA B 1 474 ? 49.40500 81.24700 67.47900 1.000 29.36931 474 ALA B O 1
ATOM 8172 N N . ILE B 1 475 ? 48.65700 83.37600 67.66200 1.000 30.95898 475 ILE B N 1
ATOM 8173 C CA . ILE B 1 475 ? 47.96900 83.39200 66.37200 1.000 34.17515 475 ILE B CA 1
ATOM 8174 C C . ILE B 1 475 ? 48.27100 84.68300 65.61600 1.000 44.83432 475 ILE B C 1
ATOM 8175 O O . ILE B 1 475 ? 48.82200 85.64200 66.16000 1.000 50.54290 475 ILE B O 1
ATOM 8180 N N . THR B 1 476 ? 47.86600 84.70100 64.34600 1.000 52.99056 476 THR B N 1
ATOM 8181 C CA . THR B 1 476 ? 47.79400 85.91500 63.53000 1.000 64.23928 476 THR B CA 1
ATOM 8182 C C . THR B 1 476 ? 46.50800 85.88500 62.70600 1.000 66.76590 476 THR B C 1
ATOM 8183 O O . THR B 1 476 ? 45.97600 84.80800 62.40500 1.000 68.15554 476 THR B O 1
ATOM 8187 N N . TYR B 1 484 ? 42.37700 82.81300 60.92600 1.000 62.78911 484 TYR B N 1
ATOM 8188 C CA . TYR B 1 484 ? 43.48100 82.70600 61.87400 1.000 60.67043 484 TYR B CA 1
ATOM 8189 C C . TYR B 1 484 ? 44.47900 81.64900 61.45400 1.000 51.57987 484 TYR B C 1
ATOM 8190 O O . TYR B 1 484 ? 44.11200 80.61000 60.90300 1.000 40.13376 484 TYR B O 1
ATOM 8199 N N . LYS B 1 485 ? 45.74800 81.90200 61.76700 1.000 53.56695 485 LYS B N 1
ATOM 8200 C CA . LYS B 1 485 ? 46.79100 80.90600 61.59800 1.000 48.01365 485 LYS B CA 1
ATOM 8201 C C . LYS B 1 485 ? 47.65600 80.87500 62.85000 1.000 35.72797 485 LYS B C 1
ATOM 8202 O O . LYS B 1 485 ? 47.88300 81.89700 63.50200 1.000 34.53835 485 LYS B O 1
ATOM 8208 N N . LEU B 1 486 ? 48.15600 79.68800 63.16000 1.000 35.15421 486 LEU B N 1
ATOM 8209 C CA . LEU B 1 486 ? 49.10400 79.51300 64.24400 1.000 32.08543 486 LEU B CA 1
ATOM 8210 C C . LEU B 1 486 ? 50.42100 80.21500 63.94600 1.000 34.75943 486 LEU B C 1
ATOM 8211 O O . LEU B 1 486 ? 50.84000 80.32300 62.79600 1.000 35.72270 486 LEU B O 1
ATOM 8216 N N . THR B 1 487 ? 51.07600 80.69300 65.00500 1.000 31.44851 487 THR B N 1
ATOM 8217 C CA . THR B 1 487 ? 52.47400 81.09600 64.92900 1.000 32.98817 487 THR B CA 1
ATOM 8218 C C . THR B 1 487 ? 53.32400 79.90900 65.35900 1.000 32.45915 487 THR B C 1
ATOM 8219 O O . THR B 1 487 ? 52.80700 78.96700 65.96600 1.000 30.87475 487 THR B O 1
ATOM 8223 N N . PRO B 1 488 ? 54.63500 79.91100 65.09300 1.000 33.90143 488 PRO B N 1
ATOM 8224 C CA . PRO B 1 488 ? 55.46200 78.82400 65.65500 1.000 38.27038 488 PRO B CA 1
ATOM 8225 C C . PRO B 1 488 ? 55.34300 78.71200 67.16700 1.000 39.08363 488 PRO B C 1
ATOM 8226 O O . PRO B 1 488 ? 55.31400 77.59500 67.70100 1.000 35.27528 488 PRO B O 1
ATOM 8230 N N . LEU B 1 489 ? 55.21300 79.84100 67.86600 1.000 36.08064 489 LEU B N 1
ATOM 8231 C CA . LEU B 1 489 ? 54.97600 79.79100 69.30200 1.000 38.98889 489 LEU B CA 1
ATOM 8232 C C . LEU B 1 489 ? 53.62600 79.15300 69.59600 1.000 29.94306 489 LEU B C 1
ATOM 8233 O O . LEU B 1 489 ? 53.51800 78.29000 70.47900 1.000 33.20398 489 LEU B O 1
ATOM 8238 N N . GLY B 1 490 ? 52.59200 79.54700 68.84600 1.000 29.64303 490 GLY B N 1
ATOM 8239 C CA . GLY B 1 490 ? 51.27300 78.95600 69.02700 1.000 28.72976 490 GLY B CA 1
ATOM 8240 C C . GLY B 1 490 ? 51.25600 77.44500 68.85400 1.000 32.09859 490 GLY B C 1
ATOM 8241 O O . GLY B 1 490 ? 50.52600 76.73700 69.55500 1.000 30.33522 490 GLY B O 1
ATOM 8242 N N . ARG B 1 491 ? 52.02500 76.93400 67.89200 1.000 31.16953 491 ARG B N 1
ATOM 8243 C CA . ARG B 1 491 ? 52.06500 75.49000 67.69100 1.000 33.96986 491 ARG B CA 1
ATOM 8244 C C . ARG B 1 491 ? 52.62700 74.79000 68.92300 1.000 34.77522 491 ARG B C 1
ATOM 8245 O O . ARG B 1 491 ? 52.08800 73.76800 69.37200 1.000 31.99857 491 ARG B O 1
ATOM 8253 N N . GLN B 1 492 ? 53.66800 75.37100 69.52200 1.000 29.40353 492 GLN B N 1
ATOM 8254 C CA . GLN B 1 492 ? 54.21600 74.80600 70.74700 1.000 34.61468 492 GLN B CA 1
ATOM 8255 C C . GLN B 1 492 ? 53.22400 74.91400 71.89400 1.000 31.58800 492 GLN B C 1
ATOM 8256 O O . GLN B 1 492 ? 53.10300 73.97500 72.69300 1.000 31.18795 492 GLN B O 1
ATOM 8262 N N . LEU B 1 493 ? 52.44400 76.00000 71.93800 1.000 26.04786 493 LEU B N 1
ATOM 8263 C CA . LEU B 1 493 ? 51.41700 76.13500 72.96800 1.000 25.10827 493 LEU B CA 1
ATOM 8264 C C . LEU B 1 493 ? 50.35300 75.06300 72.81900 1.000 31.39587 493 LEU B C 1
ATOM 8265 O O . LEU B 1 493 ? 49.86500 74.52300 73.82000 1.000 29.14823 493 LEU B O 1
ATOM 8270 N N . SER B 1 494 ? 49.94400 74.78000 71.57600 1.000 23.48439 494 SER B N 1
ATOM 8271 C CA . SER B 1 494 ? 48.92500 73.76000 71.32800 1.000 22.30531 494 SER B CA 1
ATOM 8272 C C . SER B 1 494 ? 49.37600 72.37200 71.76200 1.000 21.86315 494 SER B C 1
ATOM 8273 O O . SER B 1 494 ? 48.53700 71.48500 71.94100 1.000 28.75345 494 SER B O 1
ATOM 8276 N N . GLN B 1 495 ? 50.67600 72.14800 71.88700 1.000 25.67413 495 GLN B N 1
ATOM 8277 C CA . GLN B 1 495 ? 51.19100 70.83800 72.25600 1.000 33.58034 495 GLN B CA 1
ATOM 8278 C C . GLN B 1 495 ? 51.34300 70.67000 73.76700 1.000 38.94941 495 GLN B C 1
ATOM 8279 O O . GLN B 1 495 ? 51.72100 69.58600 74.22000 1.000 36.91495 495 GLN B O 1
ATOM 8285 N N . LEU B 1 496 ? 51.07100 71.71300 74.55700 1.000 33.77773 496 LEU B N 1
ATOM 8286 C CA . LEU B 1 496 ? 51.18800 71.61500 76.00400 1.000 40.01532 496 LEU B CA 1
ATOM 8287 C C . LEU B 1 496 ? 49.79800 71.48500 76.60500 1.000 35.82535 496 LEU B C 1
ATOM 8288 O O . LEU B 1 496 ? 48.94600 72.36000 76.37700 1.000 33.79353 496 LEU B O 1
ATOM 8293 N N . PRO B 1 497 ? 49.51200 70.42500 77.32800 1.000 40.82858 497 PRO B N 1
ATOM 8294 C CA . PRO B 1 497 ? 48.15700 70.18100 77.83900 1.000 44.17372 497 PRO B CA 1
ATOM 8295 C C . PRO B 1 497 ? 47.83100 70.90500 79.14800 1.000 37.35448 497 PRO B C 1
ATOM 8296 O O . PRO B 1 497 ? 47.34000 70.30800 80.10400 1.000 47.86363 497 PRO B O 1
ATOM 8300 N N . VAL B 1 498 ? 48.12700 72.20200 79.19800 1.000 38.67043 498 VAL B N 1
ATOM 8301 C CA . VAL B 1 498 ? 47.74200 73.05600 80.31300 1.000 29.31930 498 VAL B CA 1
ATOM 8302 C C . VAL B 1 498 ? 47.09500 74.30400 79.72900 1.000 33.07502 498 VAL B C 1
ATOM 8303 O O . VAL B 1 498 ? 47.15800 74.55700 78.52500 1.000 26.30579 498 VAL B O 1
ATOM 8307 N N . ASP B 1 499 ? 46.50300 75.09800 80.61200 1.000 22.56850 499 ASP B N 1
ATOM 8308 C CA . ASP B 1 499 ? 45.93800 76.37700 80.22400 1.000 23.07382 499 ASP B CA 1
ATOM 8309 C C . ASP B 1 499 ? 46.92100 77.16500 79.35000 1.000 29.36405 499 ASP B C 1
ATOM 8310 O O . ASP B 1 499 ? 48.11800 77.24100 79.67000 1.000 25.74256 499 ASP B O 1
ATOM 8315 N N . PRO B 1 500 ? 46.45000 77.78800 78.26100 1.000 33.98565 500 PRO B N 1
ATOM 8316 C CA . PRO B 1 500 ? 47.38400 78.46700 77.33800 1.000 26.71373 500 PRO B CA 1
ATOM 8317 C C . PRO B 1 500 ? 48.20300 79.56200 77.99900 1.000 29.55618 500 PRO B C 1
ATOM 8318 O O . PRO B 1 500 ? 49.37800 79.75500 77.64800 1.000 27.65068 500 PRO B O 1
ATOM 8322 N N . ARG B 1 501 ? 47.61600 80.30500 78.93900 1.000 26.50581 501 ARG B N 1
ATOM 8323 C CA . ARG B 1 501 ? 48.40000 81.34400 79.59600 1.000 31.69854 501 ARG B CA 1
ATOM 8324 C C . ARG B 1 501 ? 49.49000 80.73400 80.45700 1.000 32.82762 501 ARG B C 1
ATOM 8325 O O . ARG B 1 501 ? 50.61800 81.23900 80.48000 1.000 30.75369 501 ARG B O 1
ATOM 8333 N N . LEU B 1 502 ? 49.19300 79.61300 81.12500 1.000 27.41118 502 LEU B N 1
ATOM 8334 C CA . LEU B 1 502 ? 50.23700 78.91500 81.86700 1.000 28.91926 502 LEU B CA 1
ATOM 8335 C C . LEU B 1 502 ? 51.25000 78.28400 80.92400 1.000 28.56658 502 LEU B C 1
ATOM 8336 O O . LEU B 1 502 ? 52.45500 78.28500 81.20500 1.000 28.41130 502 LEU B O 1
ATOM 8341 N N . ALA B 1 503 ? 50.78800 77.76200 79.78800 1.000 26.35316 503 ALA B N 1
ATOM 8342 C CA . ALA B 1 503 ? 51.72200 77.19600 78.82500 1.000 26.32158 503 ALA B CA 1
ATOM 8343 C C . ALA B 1 503 ? 52.66300 78.26200 78.28100 1.000 27.67700 503 ALA B C 1
ATOM 8344 O O . ALA B 1 503 ? 53.86600 78.01700 78.11700 1.000 33.71720 503 ALA B O 1
ATOM 8346 N N . ARG B 1 504 ? 52.14100 79.46200 78.02400 1.000 28.16917 504 ARG B N 1
ATOM 8347 C CA . ARG B 1 504 ? 52.99100 80.55700 77.56900 1.000 29.66145 504 ARG B CA 1
ATOM 8348 C C . ARG B 1 504 ? 54.11100 80.83100 78.55900 1.000 36.89390 504 ARG B C 1
ATOM 8349 O O . ARG B 1 504 ? 55.25200 81.11800 78.16700 1.000 34.30674 504 ARG B O 1
ATOM 8357 N N . MET B 1 505 ? 53.80300 80.75200 79.85200 1.000 31.00109 505 MET B N 1
ATOM 8358 C CA . MET B 1 505 ? 54.82700 81.00200 80.85600 1.000 35.49899 505 MET B CA 1
ATOM 8359 C C . MET B 1 505 ? 55.87300 79.89000 80.85300 1.000 36.60439 505 MET B C 1
ATOM 8360 O O . MET B 1 505 ? 57.06600 80.15000 81.05600 1.000 33.87248 505 MET B O 1
ATOM 8365 N N . VAL B 1 506 ? 55.44800 78.64300 80.62800 1.000 32.80393 506 VAL B N 1
ATOM 8366 C CA . VAL B 1 506 ? 56.41500 77.55300 80.51900 1.000 34.66995 506 VAL B CA 1
ATOM 8367 C C . VAL B 1 506 ? 57.35700 77.80800 79.34800 1.000 32.17491 506 VAL B C 1
ATOM 8368 O O . VAL B 1 506 ? 58.58000 77.66700 79.47400 1.000 33.26188 506 VAL B O 1
ATOM 8372 N N . LEU B 1 507 ? 56.81300 78.21500 78.19700 1.000 31.42745 507 LEU B N 1
ATOM 8373 C CA . LEU B 1 507 ? 57.68300 78.48300 77.05300 1.000 35.47531 507 LEU B CA 1
ATOM 8374 C C . LEU B 1 507 ? 58.63500 79.63000 77.35200 1.000 37.60714 507 LEU B C 1
ATOM 8375 O O . LEU B 1 507 ? 59.80500 79.59000 76.95800 1.000 42.50510 507 LEU B O 1
ATOM 8380 N N . GLU B 1 508 ? 58.15500 80.66700 78.04800 1.000 37.32553 508 GLU B N 1
ATOM 8381 C CA . GLU B 1 508 ? 59.03700 81.78000 78.38800 1.000 36.70440 508 GLU B CA 1
ATOM 8382 C C . GLU B 1 508 ? 60.14400 81.36300 79.34500 1.000 42.62353 508 GLU B C 1
ATOM 8383 O O . GLU B 1 508 ? 61.26000 81.89200 79.26200 1.000 43.93948 508 GLU B O 1
ATOM 8389 N N . ALA B 1 509 ? 59.87100 80.40900 80.23900 1.000 36.94917 509 ALA B N 1
ATOM 8390 C CA . ALA B 1 509 ? 60.89200 79.94700 81.17300 1.000 41.35759 509 ALA B CA 1
ATOM 8391 C C . ALA B 1 509 ? 62.03900 79.25400 80.45500 1.000 39.52053 509 ALA B C 1
ATOM 8392 O O . ALA B 1 509 ? 63.15300 79.19200 80.98700 1.000 40.58645 509 ALA B O 1
ATOM 8394 N N . GLN B 1 510 ? 61.78000 78.74800 79.25300 1.000 37.96245 510 GLN B N 1
ATOM 8395 C CA . GLN B 1 510 ? 62.81100 78.09100 78.46500 1.000 50.43499 510 GLN B CA 1
ATOM 8396 C C . GLN B 1 510 ? 63.93600 79.05600 78.10800 1.000 62.92597 510 GLN B C 1
ATOM 8397 O O . GLN B 1 510 ? 65.10000 78.64800 78.02700 1.000 71.95600 510 GLN B O 1
ATOM 8403 N N . LYS B 1 511 ? 63.61700 80.34000 77.92000 1.000 64.69460 511 LYS B N 1
ATOM 8404 C CA . LYS B 1 511 ? 64.64600 81.35800 77.71000 1.000 63.42866 511 LYS B CA 1
ATOM 8405 C C . LYS B 1 511 ? 65.48900 81.60800 78.95300 1.000 59.45450 511 LYS B C 1
ATOM 8406 O O . LYS B 1 511 ? 66.57200 82.19200 78.84000 1.000 64.09453 511 LYS B O 1
ATOM 8412 N N . HIS B 1 512 ? 65.01700 81.21400 80.13900 1.000 60.03351 512 HIS B N 1
ATOM 8413 C CA . HIS B 1 512 ? 65.68200 81.61400 81.37500 1.000 66.24215 512 HIS B CA 1
ATOM 8414 C C . HIS B 1 512 ? 66.06600 80.44200 82.26900 1.000 63.56025 512 HIS B C 1
ATOM 8415 O O . HIS B 1 512 ? 66.37600 80.65900 83.44800 1.000 59.77296 512 HIS B O 1
ATOM 8422 N N . GLY B 1 513 ? 66.05200 79.21800 81.74800 1.000 58.65703 513 GLY B N 1
ATOM 8423 C CA . GLY B 1 513 ? 66.54500 78.07500 82.49600 1.000 56.26990 513 GLY B CA 1
ATOM 8424 C C . GLY B 1 513 ? 65.77700 77.75300 83.75800 1.000 59.09130 513 GLY B C 1
ATOM 8425 O O . GLY B 1 513 ? 66.38000 77.29300 84.73500 1.000 58.17803 513 GLY B O 1
ATOM 8426 N N . CYS B 1 514 ? 64.46200 77.99600 83.77600 1.000 49.80334 514 CYS B N 1
ATOM 8427 C CA . CYS B 1 514 ? 63.63800 77.68200 84.94000 1.000 45.17121 514 CYS B CA 1
ATOM 8428 C C . CYS B 1 514 ? 62.33400 77.01900 84.52100 1.000 47.85837 514 CYS B C 1
ATOM 8429 O O . CYS B 1 514 ? 61.26900 77.30000 85.08100 1.000 42.44983 514 CYS B O 1
ATOM 8432 N N . VAL B 1 515 ? 62.39300 76.13800 83.51800 1.000 47.51622 515 VAL B N 1
ATOM 8433 C CA . VAL B 1 515 ? 61.20100 75.39700 83.12300 1.000 37.85454 515 VAL B CA 1
ATOM 8434 C C . VAL B 1 515 ? 60.74200 74.46100 84.23800 1.000 42.12084 515 VAL B C 1
ATOM 8435 O O . VAL B 1 515 ? 59.54000 74.20100 84.38400 1.000 38.15721 515 VAL B O 1
ATOM 8439 N N . ARG B 1 516 ? 61.67500 73.94100 85.04000 1.000 44.03160 516 ARG B N 1
ATOM 8440 C CA . ARG B 1 516 ? 61.28200 73.11900 86.18200 1.000 50.47974 516 ARG B CA 1
ATOM 8441 C C . ARG B 1 516 ? 60.35300 73.88700 87.11500 1.000 47.76362 516 ARG B C 1
ATOM 8442 O O . ARG B 1 516 ? 59.29500 73.38300 87.51000 1.000 44.90802 516 ARG B O 1
ATOM 8450 N N . GLU B 1 517 ? 60.72400 75.12700 87.45600 1.000 41.42602 517 GLU B N 1
ATOM 8451 C CA . GLU B 1 517 ? 59.89100 75.92800 88.34400 1.000 39.35735 517 GLU B CA 1
ATOM 8452 C C . GLU B 1 517 ? 58.61100 76.37000 87.65200 1.000 43.02621 517 GLU B C 1
ATOM 8453 O O . GLU B 1 517 ? 57.55900 76.45800 88.29700 1.000 37.22025 517 GLU B O 1
ATOM 8459 N N . ALA B 1 518 ? 58.67200 76.62100 86.34200 1.000 35.82272 518 ALA B N 1
ATOM 8460 C CA . ALA B 1 518 ? 57.45800 76.94600 85.61100 1.000 37.93086 518 ALA B CA 1
ATOM 8461 C C . ALA B 1 518 ? 56.46000 75.80100 85.67300 1.000 34.17515 518 ALA B C 1
ATOM 8462 O O . ALA B 1 518 ? 55.25700 76.02900 85.82800 1.000 34.92261 518 ALA B O 1
ATOM 8464 N N . MET B 1 519 ? 56.94600 74.55900 85.62900 1.000 34.78838 519 MET B N 1
ATOM 8465 C CA . MET B 1 519 ? 56.03100 73.42300 85.59300 1.000 35.58585 519 MET B CA 1
ATOM 8466 C C . MET B 1 519 ? 55.45500 73.11900 86.97100 1.000 31.14058 519 MET B C 1
ATOM 8467 O O . MET B 1 519 ? 54.28800 72.72200 87.07400 1.000 29.98517 519 MET B O 1
ATOM 8472 N N . ILE B 1 520 ? 56.23700 73.34800 88.02500 1.000 32.80657 520 ILE B N 1
ATOM 8473 C CA . ILE B 1 520 ? 55.72800 73.22800 89.38700 1.000 41.12598 520 ILE B CA 1
ATOM 8474 C C . ILE B 1 520 ? 54.59600 74.21600 89.61900 1.000 35.32529 520 ILE B C 1
ATOM 8475 O O . ILE B 1 520 ? 53.53100 73.86300 90.14200 1.000 34.39360 520 ILE B O 1
ATOM 8480 N N . ILE B 1 521 ? 54.81200 75.47100 89.22400 1.000 36.13591 521 ILE B N 1
ATOM 8481 C CA . ILE B 1 521 ? 53.80000 76.50300 89.41100 1.000 33.59877 521 ILE B CA 1
ATOM 8482 C C . ILE B 1 521 ? 52.57800 76.20400 88.55100 1.000 44.57377 521 ILE B C 1
ATOM 8483 O O . ILE B 1 521 ? 51.44600 76.15900 89.05200 1.000 35.99116 521 ILE B O 1
ATOM 8488 N N . THR B 1 522 ? 52.78500 75.98300 87.24700 1.000 30.64052 522 THR B N 1
ATOM 8489 C CA . THR B 1 522 ? 51.64500 75.78900 86.35900 1.000 29.03769 522 THR B CA 1
ATOM 8490 C C . THR B 1 522 ? 50.79600 74.60400 86.80900 1.000 34.52519 522 THR B C 1
ATOM 8491 O O . THR B 1 522 ? 49.56500 74.67900 86.79800 1.000 27.42697 522 THR B O 1
ATOM 8495 N N . SER B 1 523 ? 51.43300 73.49300 87.19000 1.000 28.22180 523 SER B N 1
ATOM 8496 C CA . SER B 1 523 ? 50.66400 72.34600 87.67200 1.000 30.30627 523 SER B CA 1
ATOM 8497 C C . SER B 1 523 ? 49.95300 72.67600 88.98400 1.000 29.06138 523 SER B C 1
ATOM 8498 O O . SER B 1 523 ? 48.81600 72.24000 89.21100 1.000 27.82702 523 SER B O 1
ATOM 8501 N N . ALA B 1 524 ? 50.60500 73.45900 89.84800 1.000 30.02465 524 ALA B N 1
ATOM 8502 C CA . ALA B 1 524 ? 49.96600 73.91600 91.07800 1.000 31.16163 524 ALA B CA 1
ATOM 8503 C C . ALA B 1 524 ? 48.75500 74.79200 90.77700 1.000 30.75632 524 ALA B C 1
ATOM 8504 O O . ALA B 1 524 ? 47.73500 74.71200 91.46600 1.000 31.02477 524 ALA B O 1
ATOM 8506 N N . LEU B 1 525 ? 48.83900 75.61900 89.73600 1.000 35.96484 525 LEU B N 1
ATOM 8507 C CA . LEU B 1 525 ? 47.71100 76.46900 89.38000 1.000 36.98075 525 LEU B CA 1
ATOM 8508 C C . LEU B 1 525 ? 46.63200 75.72700 88.59600 1.000 34.93314 525 LEU B C 1
ATOM 8509 O O . LEU B 1 525 ? 45.55300 76.28500 88.39200 1.000 28.26918 525 LEU B O 1
ATOM 8514 N N . SER B 1 526 ? 46.87300 74.48300 88.18700 1.000 27.26116 526 SER B N 1
ATOM 8515 C CA . SER B 1 526 ? 45.86300 73.70100 87.48200 1.000 25.83204 526 SER B CA 1
ATOM 8516 C C . SER B 1 526 ? 45.02800 72.83900 88.41100 1.000 32.49337 526 SER B C 1
ATOM 8517 O O . SER B 1 526 ? 44.19400 72.07000 87.93400 1.000 29.90622 526 SER B O 1
ATOM 8520 N N . ILE B 1 527 ? 45.20600 72.95800 89.71900 1.000 27.32170 527 ILE B N 1
ATOM 8521 C CA . ILE B 1 527 ? 44.40400 72.20100 90.65600 1.000 34.83049 527 ILE B CA 1
ATOM 8522 C C . ILE B 1 527 ? 43.77800 73.16300 91.65200 1.000 32.23544 527 ILE B C 1
ATOM 8523 O O . ILE B 1 527 ? 44.08400 74.35300 91.68700 1.000 31.29586 527 ILE B O 1
ATOM 8528 N N . GLN B 1 528 ? 42.97300 72.60400 92.53500 1.000 39.29945 528 GLN B N 1
ATOM 8529 C CA . GLN B 1 528 ? 42.47600 73.38500 93.64400 1.000 45.01329 528 GLN B CA 1
ATOM 8530 C C . GLN B 1 528 ? 43.53800 73.36800 94.72900 1.000 35.35687 528 GLN B C 1
ATOM 8531 O O . GLN B 1 528 ? 44.31100 72.41200 94.83700 1.000 32.91447 528 GLN B O 1
ATOM 8537 N N . ASP B 1 529 ? 43.64100 74.47500 95.46100 1.000 36.24119 529 ASP B N 1
ATOM 8538 C CA . ASP B 1 529 ? 44.76300 74.70700 96.36100 1.000 43.07359 529 ASP B CA 1
ATOM 8539 C C . ASP B 1 529 ? 44.92700 73.52900 97.32400 1.000 42.26559 529 ASP B C 1
ATOM 8540 O O . ASP B 1 529 ? 43.97600 73.18700 98.04100 1.000 40.88385 529 ASP B O 1
ATOM 8545 N N . PRO B 1 530 ? 46.10100 72.88900 97.36600 1.000 43.57101 530 PRO B N 1
ATOM 8546 C CA . PRO B 1 530 ? 46.32100 71.79200 98.32600 1.000 46.64507 530 PRO B CA 1
ATOM 8547 C C . PRO B 1 530 ? 46.37500 72.22900 99.77700 1.000 53.30902 530 PRO B C 1
ATOM 8548 O O . PRO B 1 530 ? 46.28400 71.36800 100.66300 1.000 54.79341 530 PRO B O 1
ATOM 8552 N N . ARG B 1 531 ? 46.48500 73.52500 100.05500 1.000 54.72761 531 ARG B N 1
ATOM 8553 C CA . ARG B 1 531 ? 46.62700 74.01000 101.42500 1.000 60.68886 531 ARG B CA 1
ATOM 8554 C C . ARG B 1 531 ? 45.23500 74.22700 102.00100 1.000 57.61217 531 ARG B C 1
ATOM 8555 O O . ARG B 1 531 ? 44.56900 75.21800 101.69600 1.000 55.26978 531 ARG B O 1
ATOM 8563 N N . GLU B 1 532 ? 44.78700 73.27400 102.81800 1.000 60.65990 532 GLU B N 1
ATOM 8564 C CA . GLU B 1 532 ? 43.51500 73.41900 103.50800 1.000 63.22600 532 GLU B CA 1
ATOM 8565 C C . GLU B 1 532 ? 43.66400 74.41000 104.65300 1.000 69.05828 532 GLU B C 1
ATOM 8566 O O . GLU B 1 532 ? 44.67500 74.42100 105.36200 1.000 69.26094 532 GLU B O 1
ATOM 8572 N N . ARG B 1 533 ? 42.66200 75.27100 104.81400 1.000 77.50403 533 ARG B N 1
ATOM 8573 C CA . ARG B 1 533 ? 42.53600 76.10600 106.00300 1.000 92.74796 533 ARG B CA 1
ATOM 8574 C C . ARG B 1 533 ? 41.14800 75.86600 106.57900 1.000 96.06415 533 ARG B C 1
ATOM 8575 O O . ARG B 1 533 ? 40.21800 76.65500 106.34700 1.000 96.19311 533 ARG B O 1
ATOM 8583 N N . PRO B 1 534 ? 40.97100 74.78100 107.32900 1.000 100.59101 534 PRO B N 1
ATOM 8584 C CA . PRO B 1 534 ? 39.70300 74.57300 108.03300 1.000 105.05207 534 PRO B CA 1
ATOM 8585 C C . PRO B 1 534 ? 39.49200 75.67600 109.05600 1.000 110.00529 534 PRO B C 1
ATOM 8586 O O . PRO B 1 534 ? 40.35200 75.93400 109.90200 1.000 111.60285 534 PRO B O 1
ATOM 8590 N N . MET B 1 535 ? 38.33900 76.34200 108.97200 1.000 111.27387 535 MET B N 1
ATOM 8591 C CA . MET B 1 535 ? 38.01600 77.28400 110.03400 1.000 121.01188 535 MET B CA 1
ATOM 8592 C C . MET B 1 535 ? 37.71700 76.54400 111.33100 1.000 117.75359 535 MET B C 1
ATOM 8593 O O . MET B 1 535 ? 37.62200 77.16800 112.39200 1.000 120.65657 535 MET B O 1
ATOM 8598 N N . ASP B 1 536 ? 37.68000 75.21300 111.27700 1.000 114.64269 536 ASP B N 1
ATOM 8599 C CA . ASP B 1 536 ? 37.72800 74.44500 112.49900 1.000 110.90540 536 ASP B CA 1
ATOM 8600 C C . ASP B 1 536 ? 39.07300 74.58900 113.19300 1.000 110.91330 536 ASP B C 1
ATOM 8601 O O . ASP B 1 536 ? 39.14000 74.39300 114.41100 1.000 102.32279 536 ASP B O 1
ATOM 8606 N N . LYS B 1 537 ? 40.15500 74.91200 112.46800 1.000 116.37711 537 LYS B N 1
ATOM 8607 C CA . LYS B 1 537 ? 41.28500 75.45800 113.19800 1.000 123.23583 537 LYS B CA 1
ATOM 8608 C C . LYS B 1 537 ? 41.62000 76.90800 112.89400 1.000 121.63564 537 LYS B C 1
ATOM 8609 O O . LYS B 1 537 ? 41.61900 77.75100 113.78400 1.000 124.21226 537 LYS B O 1
ATOM 8615 N N . GLN B 1 538 ? 41.91800 77.18700 111.63000 1.000 114.07947 538 GLN B N 1
ATOM 8616 C CA . GLN B 1 538 ? 42.28200 78.46800 111.02100 1.000 110.35797 538 GLN B CA 1
ATOM 8617 C C . GLN B 1 538 ? 43.60800 78.85200 111.69000 1.000 110.37639 538 GLN B C 1
ATOM 8618 O O . GLN B 1 538 ? 44.20100 79.89700 111.39900 1.000 113.48203 538 GLN B O 1
ATOM 8624 N N . GLN B 1 539 ? 44.08200 77.98100 112.59200 1.000 108.22087 539 GLN B N 1
ATOM 8625 C CA . GLN B 1 539 ? 45.09800 78.37000 113.56500 1.000 101.86484 539 GLN B CA 1
ATOM 8626 C C . GLN B 1 539 ? 46.45400 77.75600 113.25800 1.000 94.43764 539 GLN B C 1
ATOM 8627 O O . GLN B 1 539 ? 47.44600 78.46300 113.09200 1.000 88.92119 539 GLN B O 1
ATOM 8633 N N . ALA B 1 540 ? 46.49600 76.43000 113.13800 1.000 91.62941 540 ALA B N 1
ATOM 8634 C CA . ALA B 1 540 ? 47.71900 75.71200 112.82600 1.000 91.12145 540 ALA B CA 1
ATOM 8635 C C . ALA B 1 540 ? 47.87900 75.53500 111.33400 1.000 84.25221 540 ALA B C 1
ATOM 8636 O O . ALA B 1 540 ? 49.00700 75.36000 110.85700 1.000 85.02335 540 ALA B O 1
ATOM 8638 N N . SER B 1 541 ? 46.76800 75.56300 110.59600 1.000 79.82799 541 SER B N 1
ATOM 8639 C CA . SER B 1 541 ? 46.84500 75.38800 109.15500 1.000 71.29276 541 SER B CA 1
ATOM 8640 C C . SER B 1 541 ? 47.63000 76.52500 108.50300 1.000 72.77452 541 SER B C 1
ATOM 8641 O O . SER B 1 541 ? 48.62600 76.28000 107.81400 1.000 69.49254 541 SER B O 1
ATOM 8644 N N . ASP B 1 542 ? 47.25300 77.78200 108.76600 1.000 80.57545 542 ASP B N 1
ATOM 8645 C CA . ASP B 1 542 ? 47.97200 78.87900 108.11000 1.000 87.95002 542 ASP B CA 1
ATOM 8646 C C . ASP B 1 542 ? 49.37300 79.07700 108.68300 1.000 84.59172 542 ASP B C 1
ATOM 8647 O O . ASP B 1 542 ? 50.27300 79.51600 107.96200 1.000 82.49410 542 ASP B O 1
ATOM 8652 N N . GLU B 1 543 ? 49.58700 78.76000 109.96000 1.000 81.91508 543 GLU B N 1
ATOM 8653 C CA . GLU B 1 543 ? 50.93500 78.87000 110.50700 1.000 84.48381 543 GLU B CA 1
ATOM 8654 C C . GLU B 1 543 ? 51.84400 77.74600 110.02500 1.000 78.85419 543 GLU B C 1
ATOM 8655 O O . GLU B 1 54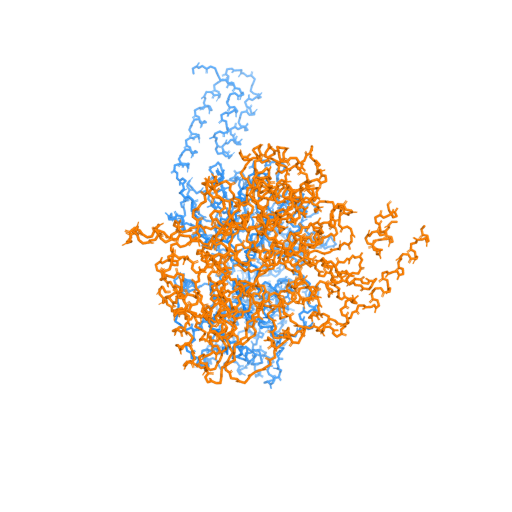3 ? 53.05700 77.93800 109.91900 1.000 87.00780 543 GLU B O 1
ATOM 8661 N N . LYS B 1 544 ? 51.28400 76.58600 109.68700 1.000 71.71386 544 LYS B N 1
ATOM 8662 C CA . LYS B 1 544 ? 52.07800 75.54700 109.03800 1.000 72.57975 544 LYS B CA 1
ATOM 8663 C C . LYS B 1 544 ? 52.26500 75.83700 107.55200 1.000 67.47125 544 LYS B C 1
ATOM 8664 O O . LYS B 1 544 ? 53.28300 75.45300 106.97000 1.000 67.51073 544 LYS B O 1
ATOM 8670 N N . HIS B 1 545 ? 51.31200 76.53900 106.92900 1.000 58.69125 545 HIS B N 1
ATOM 8671 C CA . HIS B 1 545 ? 51.45200 76.89800 105.52100 1.000 62.52855 545 HIS B CA 1
ATOM 8672 C C . HIS B 1 545 ? 52.42700 78.05300 105.32000 1.000 67.12384 545 HIS B C 1
ATOM 8673 O O . HIS B 1 545 ? 53.05200 78.15200 104.25900 1.000 59.93350 545 HIS B O 1
ATOM 8680 N N . ARG B 1 546 ? 52.58600 78.92700 106.31600 1.000 73.24036 546 ARG B N 1
ATOM 8681 C CA . ARG B 1 546 ? 53.49900 80.05600 106.15700 1.000 82.75992 546 ARG B CA 1
ATOM 8682 C C . ARG B 1 546 ? 54.96500 79.64200 106.21100 1.000 77.49877 546 ARG B C 1
ATOM 8683 O O . ARG B 1 546 ? 55.83400 80.46900 105.91600 1.000 74.61158 546 ARG B O 1
ATOM 8691 N N . ARG B 1 547 ? 55.25700 78.38700 106.56700 1.000 78.80682 547 ARG B N 1
ATOM 8692 C CA . ARG B 1 547 ? 56.61800 77.87000 106.46900 1.000 78.75944 547 ARG B CA 1
ATOM 8693 C C . ARG B 1 547 ? 57.18600 77.97400 105.05600 1.000 76.08281 547 ARG B C 1
ATOM 8694 O O . ARG B 1 547 ? 58.41100 77.98200 104.89400 1.000 79.56743 547 ARG B O 1
ATOM 8702 N N . PHE B 1 548 ? 56.33300 78.05000 104.03400 1.000 69.00301 548 PHE B N 1
ATOM 8703 C CA . PHE B 1 548 ? 56.77700 78.12000 102.64700 1.000 70.76375 548 PHE B CA 1
ATOM 8704 C C . PHE B 1 548 ? 56.51200 79.47800 102.00700 1.000 74.75370 548 PHE B C 1
ATOM 8705 O O . PHE B 1 548 ? 56.64200 79.61100 100.78500 1.000 78.32781 548 PHE B O 1
ATOM 8713 N N . HIS B 1 549 ? 56.14700 80.48600 102.79600 1.000 69.53465 549 HIS B N 1
ATOM 8714 C CA . HIS B 1 549 ? 55.93800 81.81900 102.25200 1.000 71.47962 549 HIS B CA 1
ATOM 8715 C C . HIS B 1 549 ? 57.23900 82.35600 101.66400 1.000 75.21428 549 HIS B C 1
ATOM 8716 O O . HIS B 1 549 ? 58.33400 82.06600 102.15500 1.000 76.42232 549 HIS B O 1
ATOM 8723 N N . ASP B 1 550 ? 57.11500 83.14900 100.60100 1.000 75.25639 550 ASP B N 1
ATOM 8724 C CA . ASP B 1 550 ? 58.26900 83.68500 99.89000 1.000 81.41239 550 ASP B CA 1
ATOM 8725 C C . ASP B 1 550 ? 58.18400 85.20800 99.81500 1.000 78.14095 550 ASP B C 1
ATOM 8726 O O . ASP B 1 550 ? 57.13100 85.81100 100.04300 1.000 79.90695 550 ASP B O 1
ATOM 8731 N N . LYS B 1 551 ? 59.31500 85.82900 99.46400 1.000 77.15136 551 LYS B N 1
ATOM 8732 C CA . LYS B 1 551 ? 59.43200 87.28000 99.54000 1.000 71.97179 551 LYS B CA 1
ATOM 8733 C C . LYS B 1 551 ? 58.63600 87.97800 98.43800 1.000 82.83098 551 LYS B C 1
ATOM 8734 O O . LYS B 1 551 ? 57.76200 88.80500 98.72600 1.000 73.94308 551 LYS B O 1
ATOM 8740 N N . GLU B 1 552 ? 58.93900 87.69500 97.16400 1.000 101.35689 552 GLU B N 1
ATOM 8741 C CA . GLU B 1 552 ? 58.33300 88.51600 96.11400 1.000 109.33153 552 GLU B CA 1
ATOM 8742 C C . GLU B 1 552 ? 56.91100 88.07900 95.77300 1.000 103.42556 552 GLU B C 1
ATOM 8743 O O . GLU B 1 552 ? 55.96400 88.85800 95.91900 1.000 109.04465 552 GLU B O 1
ATOM 8749 N N . SER B 1 553 ? 56.73600 86.83300 95.32800 1.000 94.88243 553 SER B N 1
ATOM 8750 C CA . SER B 1 553 ? 55.46900 86.38400 94.75900 1.000 82.38619 553 SER B CA 1
ATOM 8751 C C . SER B 1 553 ? 54.96100 85.14600 95.47600 1.000 73.69305 553 SER B C 1
ATOM 8752 O O . SER B 1 553 ? 55.74100 84.31200 95.93700 1.000 65.28151 553 SER B O 1
ATOM 8755 N N . ASP B 1 554 ? 53.63300 85.02700 95.51300 1.000 71.44278 554 ASP B N 1
ATOM 8756 C CA . ASP B 1 554 ? 52.98700 83.87500 96.12100 1.000 72.65082 554 ASP B CA 1
ATOM 8757 C C . ASP B 1 554 ? 53.21500 82.60300 95.32000 1.000 65.41574 554 ASP B C 1
ATOM 8758 O O . ASP B 1 554 ? 53.12600 81.50500 95.87900 1.000 72.94296 554 ASP B O 1
ATOM 8763 N N . PHE B 1 555 ? 53.48300 82.71900 94.01800 1.000 49.31907 555 PHE B N 1
ATOM 8764 C CA . PHE B 1 555 ? 53.71400 81.51700 93.22600 1.000 46.23186 555 PHE B CA 1
ATOM 8765 C C . PHE B 1 555 ? 54.94300 80.72800 93.67700 1.000 46.02131 555 PHE B C 1
ATOM 8766 O O . PHE B 1 555 ? 54.98700 79.51200 93.45300 1.000 43.13938 555 PHE B O 1
ATOM 8774 N N . LEU B 1 556 ? 55.90400 81.34300 94.36800 1.000 44.49481 556 LEU B N 1
ATOM 8775 C CA . LEU B 1 556 ? 57.03300 80.53100 94.81600 1.000 51.35616 556 LEU B CA 1
ATOM 8776 C C . LEU B 1 556 ? 56.81700 79.86700 96.16200 1.000 56.30938 556 LEU B C 1
ATOM 8777 O O . LEU B 1 556 ? 57.61100 78.99400 96.52800 1.000 57.13053 556 LEU B O 1
ATOM 8782 N N . ALA B 1 557 ? 55.75200 80.21800 96.88500 1.000 46.71086 557 ALA B N 1
ATOM 8783 C CA . ALA B 1 557 ? 55.31900 79.34600 97.97000 1.000 58.24909 557 ALA B CA 1
ATOM 8784 C C . ALA B 1 557 ? 55.03600 77.94500 97.44200 1.000 45.10804 557 ALA B C 1
ATOM 8785 O O . ALA B 1 557 ? 55.33400 76.95300 98.11600 1.000 52.61947 557 ALA B O 1
ATOM 8787 N N . PHE B 1 558 ? 54.46800 77.84700 96.23400 1.000 42.89988 558 PHE B N 1
ATOM 8788 C CA . PHE B 1 558 ? 54.27000 76.54100 95.60000 1.000 47.59518 558 PHE B CA 1
ATOM 8789 C C . PHE B 1 558 ? 55.60200 75.83300 95.36800 1.000 41.31548 558 PHE B C 1
ATOM 8790 O O . PHE B 1 558 ? 55.70600 74.61300 95.54200 1.000 42.21559 558 PHE B O 1
ATOM 8798 N N . VAL B 1 559 ? 56.62100 76.57300 94.93100 1.000 42.07347 559 VAL B N 1
ATOM 8799 C CA . VAL B 1 559 ? 57.94300 75.97900 94.74300 1.000 50.89558 559 VAL B CA 1
ATOM 8800 C C . VAL B 1 559 ? 58.50700 75.49700 96.07600 1.000 53.28534 559 VAL B C 1
ATOM 8801 O O . VAL B 1 559 ? 59.05600 74.39200 96.17000 1.000 56.06725 559 VAL B O 1
ATOM 8805 N N . ASN B 1 560 ? 58.39300 76.31800 97.12400 1.000 51.55618 560 ASN B N 1
ATOM 8806 C CA . ASN B 1 560 ? 58.92600 75.91500 98.42300 1.000 53.28270 560 ASN B CA 1
ATOM 8807 C C . ASN B 1 560 ? 58.14400 74.73900 98.98800 1.000 59.23868 560 ASN B C 1
ATOM 8808 O O . ASN B 1 560 ? 58.73500 73.79300 99.52500 1.000 56.46203 560 ASN B O 1
ATOM 8813 N N . LEU B 1 561 ? 56.81200 74.78300 98.88000 1.000 52.62473 561 LEU B N 1
ATOM 8814 C CA . LEU B 1 561 ? 56.00600 73.64600 99.30700 1.000 49.05851 561 LEU B CA 1
ATOM 8815 C C . LEU B 1 561 ? 56.35300 72.40400 98.49600 1.000 55.18030 561 LEU B C 1
ATOM 8816 O O . LEU B 1 561 ? 56.36500 71.28700 99.02900 1.000 58.70704 561 LEU B O 1
ATOM 8821 N N . TRP B 1 562 ? 56.66100 72.58200 97.21000 1.000 51.03243 562 TRP B N 1
ATOM 8822 C CA . TRP B 1 562 ? 57.00400 71.43800 96.37200 1.000 51.41406 562 TRP B CA 1
ATOM 8823 C C . TRP B 1 562 ? 58.31800 70.80700 96.82100 1.000 47.70572 562 TRP B C 1
ATOM 8824 O O . TRP B 1 562 ? 58.42700 69.58000 96.91700 1.000 54.37494 562 TRP B O 1
ATOM 8835 N N . ASN B 1 563 ? 59.33200 71.63100 97.08600 1.000 47.29514 563 ASN B N 1
ATOM 8836 C CA . ASN B 1 563 ? 60.60100 71.10400 97.58300 1.000 58.66756 563 ASN B CA 1
ATOM 8837 C C . ASN B 1 563 ? 60.42600 70.47900 98.96000 1.000 67.91341 563 ASN B C 1
ATOM 8838 O O . ASN B 1 563 ? 61.05000 69.45900 99.27000 1.000 71.63754 563 ASN B O 1
ATOM 8843 N N . TYR B 1 564 ? 59.60500 71.10300 99.80900 1.000 68.46347 564 TYR B N 1
ATOM 8844 C CA . TYR B 1 564 ? 59.28000 70.53800 101.11400 1.000 65.74736 564 TYR B CA 1
ATOM 8845 C C . TYR B 1 564 ? 58.50400 69.23000 100.98400 1.000 70.37686 564 TYR B C 1
ATOM 8846 O O . TYR B 1 564 ? 58.64200 68.34400 101.83400 1.000 79.68587 564 TYR B O 1
ATOM 8855 N N . LEU B 1 565 ? 57.58800 69.13200 100.01100 1.000 59.55188 565 LEU B N 1
ATOM 8856 C CA . LEU B 1 565 ? 56.88500 67.86200 99.83100 1.000 56.76207 565 LEU B CA 1
ATOM 8857 C C . LEU B 1 565 ? 57.82300 66.78300 99.29900 1.000 64.43931 565 LEU B C 1
ATOM 8858 O O . LEU B 1 565 ? 57.60300 65.59300 99.55000 1.000 63.93135 565 LEU B O 1
ATOM 8863 N N . GLY B 1 566 ? 58.84700 67.17600 98.54300 1.000 70.39791 566 GLY B N 1
ATOM 8864 C CA . GLY B 1 566 ? 60.03200 66.35900 98.42700 1.000 79.25424 566 GLY B CA 1
ATOM 8865 C C . GLY B 1 566 ? 60.78300 66.45600 99.74200 1.000 89.00278 566 GLY B C 1
ATOM 8866 O O . GLY B 1 566 ? 60.47200 67.28000 100.58900 1.000 96.45367 566 GLY B O 1
ATOM 8867 N N . GLU B 1 567 ? 61.75700 65.58600 99.94600 1.000 90.35294 567 GLU B N 1
ATOM 8868 C CA . GLU B 1 567 ? 62.57100 65.48200 101.15300 1.000 87.10781 567 GLU B CA 1
ATOM 8869 C C . GLU B 1 567 ? 61.74300 64.84700 102.27500 1.000 86.97095 567 GLU B C 1
ATOM 8870 O O . GLU B 1 567 ? 62.27700 64.58600 103.35600 1.000 96.68001 567 GLU B O 1
ATOM 8876 N N . GLN B 1 568 ? 60.46000 64.59500 102.05500 1.000 81.82823 568 GLN B N 1
ATOM 8877 C CA . GLN B 1 568 ? 59.55000 64.12300 103.08600 1.000 80.27805 568 GLN B CA 1
ATOM 8878 C C . GLN B 1 568 ? 58.87900 62.83400 102.67500 1.000 79.58323 568 GLN B C 1
ATOM 8879 O O . GLN B 1 568 ? 58.67300 61.95800 103.51100 1.000 79.30161 568 GLN B O 1
ATOM 8885 N N . GLN B 1 569 ? 58.53700 62.69900 101.39800 1.000 79.78851 569 GLN B N 1
ATOM 8886 C CA . GLN B 1 569 ? 58.13200 61.40100 100.90100 1.000 87.09202 569 GLN B CA 1
ATOM 8887 C C . GLN B 1 569 ? 59.34900 60.54700 100.58600 1.000 88.28164 569 GLN B C 1
ATOM 8888 O O . GLN B 1 569 ? 59.20100 59.40900 100.13000 1.000 89.43178 569 GLN B O 1
ATOM 8894 N N . LYS B 1 570 ? 60.54500 61.06700 100.87500 1.000 84.79175 570 LYS B N 1
ATOM 8895 C CA . LYS B 1 570 ? 61.78300 60.29900 100.89200 1.000 85.48657 570 LYS B CA 1
ATOM 8896 C C . LYS B 1 570 ? 62.16600 59.86000 102.30000 1.000 82.32040 570 LYS B C 1
ATOM 8897 O O . LYS B 1 570 ? 62.59800 58.71900 102.48500 1.000 81.79928 570 LYS B O 1
ATOM 8903 N N . ALA B 1 571 ? 61.98700 60.73300 103.29700 1.000 83.49685 571 ALA B N 1
ATOM 8904 C CA . ALA B 1 571 ? 62.23900 60.34800 104.68400 1.000 86.76303 571 ALA B CA 1
ATOM 8905 C C . ALA B 1 571 ? 61.14800 59.42500 105.21700 1.000 88.53167 571 ALA B C 1
ATOM 8906 O O . ALA B 1 571 ? 61.43700 58.38200 105.81900 1.000 90.06606 571 ALA B O 1
ATOM 8908 N N . LEU B 1 572 ? 59.88900 59.80600 105.01900 1.000 86.03926 572 LEU B N 1
ATOM 8909 C CA . LEU B 1 572 ? 58.75600 59.15500 105.65800 1.000 84.25484 572 LEU B CA 1
ATOM 8910 C C . LEU B 1 572 ? 58.24100 57.97900 104.84300 1.000 87.23941 572 LEU B C 1
ATOM 8911 O O . LEU B 1 572 ? 58.39600 57.92300 103.62000 1.000 86.46037 572 LEU B O 1
ATOM 8916 N N . SER B 1 573 ? 57.63400 57.02600 105.54500 1.000 89.13700 573 SER B N 1
ATOM 8917 C CA . SER B 1 573 ? 56.96900 55.93000 104.86500 1.000 87.78158 573 SER B CA 1
ATOM 8918 C C . SER B 1 573 ? 55.81900 56.49100 104.03200 1.000 86.27087 573 SER B C 1
ATOM 8919 O O . SER B 1 573 ? 55.34300 57.60900 104.25700 1.000 82.89415 573 SER B O 1
ATOM 8922 N N . SER B 1 574 ? 55.36000 55.69400 103.06500 1.000 100.09358 574 SER B N 1
ATOM 8923 C CA . SER B 1 574 ? 54.25700 56.14300 102.22300 1.000 93.42436 574 SER B CA 1
ATOM 8924 C C . SER B 1 574 ? 52.97900 56.33000 103.02700 1.000 93.62175 574 SER B C 1
ATOM 8925 O O . SER B 1 574 ? 52.16700 57.20300 102.71000 1.000 91.47149 574 SER B O 1
ATOM 8928 N N . A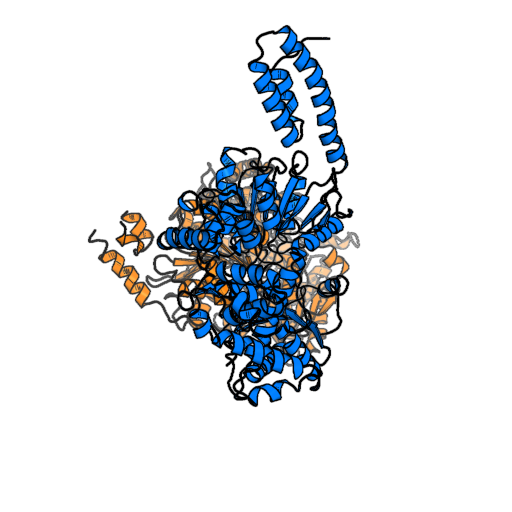SN B 1 575 ? 52.79700 55.54700 104.08800 1.000 96.21417 575 ASN B N 1
ATOM 8929 C CA . ASN B 1 575 ? 51.65500 55.73800 104.97400 1.000 99.14610 575 ASN B CA 1
ATOM 8930 C C . ASN B 1 575 ? 51.88600 56.82300 106.01600 1.000 100.61996 575 ASN B C 1
ATOM 8931 O O . ASN B 1 575 ? 50.91100 57.39600 106.51200 1.000 95.07456 575 ASN B O 1
ATOM 8936 N N . ALA B 1 576 ? 53.13900 57.12700 106.35400 1.000 106.03377 576 ALA B N 1
ATOM 8937 C CA . ALA B 1 576 ? 53.41700 58.22600 107.26600 1.000 108.51564 576 ALA B CA 1
ATOM 8938 C C . ALA B 1 576 ? 53.83500 59.49700 106.54000 1.000 102.57019 576 ALA B C 1
ATOM 8939 O O . ALA B 1 576 ? 53.94200 60.55100 107.17700 1.000 106.76280 576 ALA B O 1
ATOM 8941 N N . PHE B 1 577 ? 54.06300 59.43100 105.22900 1.000 92.22422 577 PHE B N 1
ATOM 8942 C CA . PHE B 1 577 ? 54.05900 60.66900 104.46400 1.000 88.36586 577 PHE B CA 1
ATOM 8943 C C . PHE B 1 577 ? 52.62500 61.10900 104.22400 1.000 78.22254 577 PHE B C 1
ATOM 8944 O O . PHE B 1 577 ? 52.31000 62.30300 104.28200 1.000 78.32518 577 PHE B O 1
ATOM 8952 N N . ARG B 1 578 ? 51.74600 60.13700 103.97400 1.000 70.36896 578 ARG B N 1
ATOM 8953 C CA . ARG B 1 578 ? 50.31600 60.39600 103.95000 1.000 61.13891 578 ARG B CA 1
ATOM 8954 C C . ARG B 1 578 ? 49.87400 61.05700 105.24600 1.000 69.33989 578 ARG B C 1
ATOM 8955 O O . ARG B 1 578 ? 49.31500 62.15800 105.23600 1.000 70.35317 578 ARG B O 1
ATOM 8963 N N . ARG B 1 579 ? 50.19700 60.42800 106.38100 1.000 75.54590 579 ARG B N 1
ATOM 8964 C CA . ARG B 1 579 ? 49.87900 60.99600 107.68900 1.000 79.78062 579 ARG B CA 1
ATOM 8965 C C . ARG B 1 579 ? 50.35900 62.44000 107.81100 1.000 75.65644 579 ARG B C 1
ATOM 8966 O O . ARG B 1 579 ? 49.73000 63.25700 108.49500 1.000 67.78707 579 ARG B O 1
ATOM 8974 N N . LEU B 1 580 ? 51.49500 62.76500 107.18200 1.000 76.12755 580 LEU B N 1
ATOM 8975 C CA . LEU B 1 580 ? 52.04100 64.11800 107.24200 1.000 77.72248 580 LEU B CA 1
ATOM 8976 C C . LEU B 1 580 ? 51.09100 65.16200 106.65300 1.000 73.85622 580 LEU B C 1
ATOM 8977 O O . LEU B 1 580 ? 51.16300 66.33400 107.04700 1.000 62.97860 580 LEU B O 1
ATOM 8982 N N . CYS B 1 581 ? 50.16000 64.75600 105.77700 1.000 73.07455 581 CYS B N 1
ATOM 8983 C CA . CYS B 1 581 ? 49.34000 65.73700 105.07100 1.000 71.27960 581 CYS B CA 1
ATOM 8984 C C . CYS B 1 581 ? 48.11800 66.17700 105.87000 1.000 66.30795 581 CYS B C 1
ATOM 8985 O O . CYS B 1 581 ? 47.68000 67.32200 105.74000 1.000 62.38906 581 CYS B O 1
ATOM 8988 N N . ARG B 1 582 ? 47.58200 65.32800 106.74800 1.000 66.61062 582 ARG B N 1
ATOM 8989 C CA . ARG B 1 582 ? 46.65000 65.87300 107.73300 1.000 70.37686 582 ARG B CA 1
ATOM 8990 C C . ARG B 1 582 ? 47.38800 66.61000 108.84100 1.000 70.68742 582 ARG B C 1
ATOM 8991 O O . ARG B 1 582 ? 46.92500 67.65600 109.30500 1.000 74.54052 582 ARG B O 1
ATOM 8999 N N . THR B 1 583 ? 48.52700 66.06800 109.28400 1.000 71.97968 583 THR B N 1
ATOM 9000 C CA . THR B 1 583 ? 49.36700 66.76800 110.25500 1.000 77.20399 583 THR B CA 1
ATOM 9001 C C . THR B 1 583 ? 49.69800 68.17700 109.76300 1.000 76.91449 583 THR B C 1
ATOM 9002 O O . THR B 1 583 ? 49.71500 69.13400 110.54400 1.000 71.01378 583 THR B O 1
ATOM 9006 N N . ASP B 1 584 ? 49.93100 68.33000 108.45800 1.000 74.64053 584 ASP B N 1
ATOM 9007 C CA . ASP B 1 584 ? 50.30000 69.61900 107.88700 1.000 72.90874 584 ASP B CA 1
ATOM 9008 C C . ASP B 1 584 ? 49.16100 70.28700 107.12800 1.000 64.52089 584 ASP B C 1
ATOM 9009 O O . ASP B 1 584 ? 49.40700 71.24000 106.38000 1.000 63.72606 584 ASP B O 1
ATOM 9014 N N . TYR B 1 585 ? 47.93200 69.79400 107.28100 1.000 60.90467 585 TYR B N 1
ATOM 9015 C CA . TYR B 1 585 ? 46.74300 70.41400 106.68800 1.000 61.68634 585 TYR B CA 1
ATOM 9016 C C . TYR B 1 585 ? 46.79400 70.48500 105.15800 1.000 60.30197 585 TYR B C 1
ATOM 9017 O O . TYR B 1 585 ? 46.22400 71.39700 104.55000 1.000 60.49936 585 TYR B O 1
ATOM 9026 N N . LEU B 1 586 ? 47.54400 69.57000 104.54200 1.000 58.28594 586 LEU B N 1
ATOM 9027 C CA . LEU B 1 586 ? 47.63900 69.41800 103.09100 1.000 50.40604 586 LEU B CA 1
ATOM 9028 C C . LEU B 1 586 ? 46.60500 68.40200 102.61500 1.000 53.48799 586 LEU B C 1
ATOM 9029 O O . LEU B 1 586 ? 46.45300 67.33800 103.21800 1.000 52.70632 586 LEU B O 1
ATOM 9034 N N . ASN B 1 587 ? 45.89600 68.72100 101.53000 1.000 46.50558 587 ASN B N 1
ATOM 9035 C CA . ASN B 1 587 ? 44.94100 67.76600 100.96600 1.000 50.96664 587 ASN B CA 1
ATOM 9036 C C . ASN B 1 587 ? 45.69600 66.66600 100.21900 1.000 54.44337 587 ASN B C 1
ATOM 9037 O O . ASN B 1 587 ? 46.25000 66.89200 99.13700 1.000 50.01389 587 ASN B O 1
ATOM 9042 N N . TYR B 1 588 ? 45.65300 65.45300 100.78400 1.000 56.43835 588 TYR B N 1
ATOM 9043 C CA . TYR B 1 588 ? 46.42300 64.32500 100.26700 1.000 51.11402 588 TYR B CA 1
ATOM 9044 C C . TYR B 1 588 ? 46.17900 64.09500 98.78300 1.000 48.10840 588 TYR B C 1
ATOM 9045 O O . TYR B 1 588 ? 47.12200 63.85700 98.02000 1.000 60.55989 588 TYR B O 1
ATOM 9054 N N . LEU B 1 589 ? 44.91500 64.13200 98.35500 1.000 44.08423 589 LEU B N 1
ATOM 9055 C CA . LEU B 1 589 ? 44.62200 63.87000 96.94600 1.000 51.66935 589 LEU B CA 1
ATOM 9056 C C . LEU B 1 589 ? 45.09200 64.95500 96.01800 1.000 37.40975 589 LEU B C 1
ATOM 9057 O O . LEU B 1 589 ? 45.47000 64.67700 94.87400 1.000 41.22073 589 LEU B O 1
ATOM 9062 N N . ARG B 1 590 ? 45.06600 66.18400 96.48300 1.000 37.45449 590 ARG B N 1
ATOM 9063 C CA . ARG B 1 590 ? 45.51600 67.26200 95.62200 1.000 42.87093 590 ARG B CA 1
ATOM 9064 C C . ARG B 1 590 ? 47.02700 67.23700 95.47500 1.000 37.14393 590 ARG B C 1
ATOM 9065 O O . ARG B 1 590 ? 47.54700 67.45000 94.37600 1.000 39.27050 590 ARG B O 1
ATOM 9073 N N . VAL B 1 591 ? 47.74100 66.93000 96.55900 1.000 42.14716 591 VAL B N 1
ATOM 9074 C CA . VAL B 1 591 ? 49.19000 66.79900 96.46000 1.000 38.21774 591 VAL B CA 1
ATOM 9075 C C . VAL B 1 591 ? 49.53800 65.69500 95.46900 1.000 39.95216 591 VAL B C 1
ATOM 9076 O O . VAL B 1 591 ? 50.34300 65.89100 94.55000 1.000 37.76242 591 VAL B O 1
ATOM 9080 N N . ARG B 1 592 ? 48.89600 64.52900 95.60900 1.000 38.65200 592 ARG B N 1
ATOM 9081 C CA . ARG B 1 592 ? 49.12200 63.45200 94.64500 1.000 43.45258 592 ARG B CA 1
ATOM 9082 C C . ARG B 1 592 ? 48.72900 63.88600 93.23900 1.000 45.71864 592 ARG B C 1
ATOM 9083 O O . ARG B 1 592 ? 49.39700 63.53300 92.25800 1.000 44.73694 592 ARG B O 1
ATOM 9091 N N . GLU B 1 593 ? 47.65000 64.66100 93.12100 1.000 33.40927 593 GLU B N 1
ATOM 9092 C CA . GLU B 1 593 ? 47.26700 65.16000 91.81000 1.000 37.78085 593 GLU B CA 1
ATOM 9093 C C . GLU B 1 593 ? 48.26900 66.19900 91.31200 1.000 30.05887 593 GLU B C 1
ATOM 9094 O O . GLU B 1 593 ? 48.62200 66.21200 90.13000 1.000 32.61444 593 GLU B O 1
ATOM 9100 N N . TRP B 1 594 ? 48.72900 67.08300 92.19600 1.000 31.04056 594 TRP B N 1
ATOM 9101 C CA . TRP B 1 594 ? 49.81800 67.99100 91.85100 1.000 30.70368 594 TRP B CA 1
ATOM 9102 C C . TRP B 1 594 ? 51.01100 67.22900 91.26700 1.000 35.69639 594 TRP B C 1
ATOM 9103 O O . TRP B 1 594 ? 51.54900 67.59900 90.21800 1.000 29.62197 594 TRP B O 1
ATOM 9114 N N . GLN B 1 595 ? 51.41600 66.13700 91.91500 1.000 32.47758 595 GLN B N 1
ATOM 9115 C CA . GLN B 1 595 ? 52.57500 65.38900 91.43100 1.000 33.00659 595 GLN B CA 1
ATOM 9116 C C . GLN B 1 595 ? 52.27600 64.68400 90.11200 1.000 41.19441 595 GLN B C 1
ATOM 9117 O O . GLN B 1 595 ? 53.13400 64.64800 89.21800 1.000 35.54900 595 GLN B O 1
ATOM 9123 N N . ASP B 1 596 ? 51.06900 64.12100 89.96800 1.000 36.82547 596 ASP B N 1
ATOM 9124 C CA . ASP B 1 596 ? 50.69600 63.47300 88.70900 1.000 36.45174 596 ASP B CA 1
ATOM 9125 C C . ASP B 1 596 ? 50.73000 64.46300 87.54800 1.000 35.57005 596 ASP B C 1
ATOM 9126 O O . ASP B 1 596 ? 51.24200 64.15000 86.47000 1.000 35.59111 596 ASP B O 1
ATOM 9131 N N . ILE B 1 597 ? 50.14600 65.64800 87.73900 1.000 26.78742 597 ILE B N 1
ATOM 9132 C CA . ILE B 1 597 ? 50.09500 66.64200 86.67100 1.000 25.10564 597 ILE B CA 1
ATOM 9133 C C . ILE B 1 597 ? 51.49800 67.11700 86.31600 1.000 26.88480 597 ILE B C 1
ATOM 9134 O O . ILE B 1 597 ? 51.84400 67.25800 85.13600 1.000 27.81649 597 ILE B O 1
ATOM 9139 N N . TYR B 1 598 ? 52.32200 67.39700 87.32500 1.000 26.78742 598 TYR B N 1
ATOM 9140 C CA . TYR B 1 598 ? 53.69900 67.78900 87.04500 1.000 35.84114 598 TYR B CA 1
ATOM 9141 C C . TYR B 1 598 ? 54.43300 66.70000 86.26200 1.000 36.24908 598 TYR B C 1
ATOM 9142 O O . TYR B 1 598 ? 55.09200 66.98300 85.25500 1.000 35.82272 598 TYR B O 1
ATOM 9151 N N . THR B 1 599 ? 54.34500 65.44900 86.72500 1.000 28.70344 599 THR B N 1
ATOM 9152 C CA . THR B 1 599 ? 55.02200 64.34300 86.04500 1.000 35.81745 599 THR B CA 1
ATOM 9153 C C . THR B 1 599 ? 54.60900 64.25100 84.57800 1.000 34.78312 599 THR B C 1
ATOM 9154 O O . THR B 1 599 ? 55.45900 64.11200 83.69000 1.000 35.81219 599 THR B O 1
ATOM 9158 N N . GLN B 1 600 ? 53.30600 64.33300 84.30000 1.000 30.45892 600 GLN B N 1
ATOM 9159 C CA . GLN B 1 600 ? 52.85800 64.22600 82.91600 1.000 36.67545 600 GLN B CA 1
ATOM 9160 C C . GLN B 1 600 ? 53.30600 65.43100 82.09700 1.000 32.86973 600 GLN B C 1
ATOM 9161 O O . GLN B 1 600 ? 53.74900 65.27900 80.95200 1.000 31.36165 600 GLN B O 1
ATOM 9167 N N . LEU B 1 601 ? 53.22100 66.62900 82.67800 1.000 24.58716 601 LEU B N 1
ATOM 9168 C CA . LEU B 1 601 ? 53.67700 67.83100 81.99000 1.000 25.47411 601 LEU B CA 1
ATOM 9169 C C . LEU B 1 601 ? 55.16600 67.76400 81.67800 1.000 29.82463 601 LEU B C 1
ATOM 9170 O O . LEU B 1 601 ? 55.59300 68.14100 80.58000 1.000 31.42482 601 LEU B O 1
ATOM 9175 N N . ARG B 1 602 ? 55.97600 67.29800 82.63500 1.000 33.78037 602 ARG B N 1
ATOM 9176 C CA . ARG B 1 602 ? 57.41700 67.22700 82.40500 1.000 34.11198 602 ARG B CA 1
ATOM 9177 C C . ARG B 1 602 ? 57.74300 66.27200 81.27000 1.000 38.68095 602 ARG B C 1
ATOM 9178 O O . ARG B 1 602 ? 58.61800 66.55800 80.43800 1.000 32.65918 602 ARG B O 1
ATOM 9186 N N . GLN B 1 603 ? 57.02900 65.14500 81.20000 1.000 27.62700 603 GLN B N 1
ATOM 9187 C CA . GLN B 1 603 ? 57.26100 64.20000 80.11500 1.000 31.07741 603 GLN B CA 1
ATOM 9188 C C . GLN B 1 603 ? 56.98500 64.84700 78.76100 1.000 32.21702 603 GLN B C 1
ATOM 9189 O O . GLN B 1 603 ? 57.78100 64.71400 77.82400 1.000 30.87212 603 GLN B O 1
ATOM 9195 N N . VAL B 1 604 ? 55.87300 65.57500 78.64800 1.000 30.64052 604 VAL B N 1
ATOM 9196 C CA . VAL B 1 604 ? 55.53800 66.21400 77.37700 1.000 34.65942 604 VAL B CA 1
ATOM 9197 C C . VAL B 1 604 ? 56.57300 67.27700 77.02800 1.000 29.07980 604 VAL B C 1
ATOM 9198 O O . VAL B 1 604 ? 57.12900 67.28900 75.92400 1.000 30.62472 604 VAL B O 1
ATOM 9202 N N . VAL B 1 605 ? 56.90300 68.12600 77.99700 1.000 25.21618 605 VAL B N 1
ATOM 9203 C CA . VAL B 1 605 ? 57.90000 69.17400 77.79500 1.000 34.92524 605 VAL B CA 1
ATOM 9204 C C . VAL B 1 605 ? 59.21700 68.57900 77.29900 1.000 38.54146 605 VAL B C 1
ATOM 9205 O O . VAL B 1 605 ? 59.83100 69.08200 76.35000 1.000 39.69423 605 VAL B O 1
ATOM 9209 N N . LYS B 1 606 ? 59.67000 67.49500 77.93500 1.000 29.22982 606 LYS B N 1
ATOM 9210 C CA . LYS B 1 606 ? 60.91900 66.86500 77.52000 1.000 29.34562 606 LYS B CA 1
ATOM 9211 C C . LYS B 1 606 ? 60.80500 66.28600 76.11300 1.000 41.20494 606 LYS B C 1
ATOM 9212 O O . LYS B 1 606 ? 61.73100 66.42500 75.30100 1.000 30.16941 606 LYS B O 1
ATOM 9218 N N . GLU B 1 607 ? 59.67600 65.62000 75.81500 1.000 30.96424 607 GLU B N 1
ATOM 9219 C CA . GLU B 1 607 ? 59.45800 65.04000 74.48900 1.000 37.03602 607 GLU B CA 1
ATOM 9220 C C . GLU B 1 607 ? 59.50400 66.09200 73.38200 1.000 34.13304 607 GLU B C 1
ATOM 9221 O O . GLU B 1 607 ? 59.86500 65.78100 72.24200 1.000 27.74543 607 GLU B O 1
ATOM 9227 N N . LEU B 1 608 ? 59.13300 67.33100 73.68700 1.000 26.01891 608 LEU B N 1
ATOM 9228 C CA . LEU B 1 608 ? 59.22600 68.40300 72.70600 1.000 33.15924 608 LEU B CA 1
ATOM 9229 C C . LEU B 1 608 ? 60.61600 69.01500 72.62600 1.000 35.19896 608 LEU B C 1
ATOM 9230 O O . LEU B 1 608 ? 60.79400 69.99800 71.90800 1.000 38.16247 608 LEU B O 1
ATOM 9235 N N . GLY B 1 609 ? 61.59000 68.47900 73.35800 1.000 36.05695 609 GLY B N 1
ATOM 9236 C CA . GLY B 1 609 ? 62.92200 69.04200 73.35600 1.000 32.52495 609 GLY B CA 1
ATOM 9237 C C . GLY B 1 609 ? 63.05600 70.33400 74.12800 1.000 33.49349 609 GLY B C 1
ATOM 9238 O O . GLY B 1 609 ? 64.07100 71.02400 73.98900 1.000 35.35161 609 GLY B O 1
ATOM 9239 N N . ILE B 1 610 ? 62.08000 70.67600 74.95200 1.000 33.86985 610 ILE B N 1
ATOM 9240 C CA . ILE B 1 610 ? 62.18000 71.89700 75.75300 1.000 36.98601 610 ILE B CA 1
ATOM 9241 C C . ILE B 1 610 ? 63.12400 71.62300 76.92000 1.000 41.87607 610 ILE B C 1
ATOM 9242 O O . ILE B 1 610 ? 62.94900 70.61500 77.61800 1.000 42.04978 610 ILE B O 1
ATOM 9247 N N . PRO B 1 611 ? 64.16100 72.43600 77.12900 1.000 55.22241 611 PRO B N 1
ATOM 9248 C CA . PRO B 1 611 ? 65.14400 72.10000 78.16700 1.000 52.00360 611 PRO B CA 1
ATOM 9249 C C . PRO B 1 611 ? 64.58000 72.31300 79.56300 1.000 47.12933 611 PRO B C 1
ATOM 9250 O O . PRO B 1 611 ? 63.86300 73.28100 79.82200 1.000 45.86076 611 PRO B O 1
ATOM 9254 N N . VAL B 1 612 ? 64.92600 71.40100 80.46900 1.000 49.41645 612 VAL B N 1
ATOM 9255 C CA . VAL B 1 612 ? 64.47800 71.44300 81.85600 1.000 45.80812 612 VAL B CA 1
ATOM 9256 C C . VAL B 1 612 ? 65.72600 71.46000 82.72400 1.000 48.18472 612 VAL B C 1
ATOM 9257 O O . VAL B 1 612 ? 66.57600 70.56700 82.61000 1.000 56.43835 612 VAL B O 1
ATOM 9261 N N . ASN B 1 613 ? 65.83400 72.46500 83.59200 1.000 43.35257 613 ASN B N 1
ATOM 9262 C CA . ASN B 1 613 ? 67.02600 72.60600 84.41600 1.000 61.00205 613 ASN B CA 1
ATOM 9263 C C . ASN B 1 613 ? 67.16800 71.41200 85.35200 1.000 70.87692 613 ASN B C 1
ATOM 9264 O O . ASN B 1 613 ? 66.20600 71.00500 86.00900 1.000 62.92597 613 ASN B O 1
ATOM 9269 N N . SER B 1 614 ? 68.37100 70.82500 85.37700 1.000 83.34684 614 SER B N 1
ATOM 9270 C CA . SER B 1 614 ? 68.64500 69.75000 86.32400 1.000 91.09513 614 SER B CA 1
ATOM 9271 C C . SER B 1 614 ? 68.74500 70.28500 87.74500 1.000 92.29001 614 SER B C 1
ATOM 9272 O O . SER B 1 614 ? 68.37200 69.59100 88.69800 1.000 91.79522 614 SER B O 1
ATOM 9275 N N . GLU B 1 615 ? 69.25100 71.50400 87.90300 1.000 95.05877 615 GLU B N 1
ATOM 9276 C CA . GLU B 1 615 ? 69.44200 72.14100 89.19100 1.000 99.18821 615 GLU B CA 1
ATOM 9277 C C . GLU B 1 615 ? 68.40700 73.24100 89.38400 1.000 91.91628 615 GLU B C 1
ATOM 9278 O O . GLU B 1 615 ? 68.12600 73.98800 88.44000 1.000 91.88733 615 GLU B O 1
ATOM 9284 N N . PRO B 1 616 ? 67.80000 73.33900 90.56500 1.000 84.95755 616 PRO B N 1
ATOM 9285 C CA . PRO B 1 616 ? 66.83000 74.41500 90.81400 1.000 80.70178 616 PRO B CA 1
ATOM 9286 C C . PRO B 1 616 ? 67.39600 75.78600 90.46600 1.000 71.70860 616 PRO B C 1
ATOM 9287 O O . PRO B 1 616 ? 68.47600 76.16500 90.92200 1.000 70.24000 616 PRO B O 1
ATOM 9291 N N . ALA B 1 617 ? 66.66500 76.52900 89.63500 1.000 65.65261 617 ALA B N 1
ATOM 9292 C CA . ALA B 1 617 ? 67.09700 77.86600 89.26500 1.000 72.61923 617 ALA B CA 1
ATOM 9293 C C . ALA B 1 617 ? 66.86500 78.82400 90.43000 1.000 83.13892 617 ALA B C 1
ATOM 9294 O O . ALA B 1 617 ? 66.15000 78.52200 91.38700 1.000 86.46563 617 ALA B O 1
ATOM 9296 N N . GLU B 1 618 ? 67.47500 79.99700 90.35000 1.000 88.07898 618 GLU B N 1
ATOM 9297 C CA . GLU B 1 618 ? 67.29900 80.97900 91.40600 1.000 102.32806 618 GLU B CA 1
ATOM 9298 C C . GLU B 1 618 ? 66.37500 82.09300 90.93700 1.000 112.09502 618 GLU B C 1
ATOM 9299 O O . GLU B 1 618 ? 65.98200 82.16600 89.77200 1.000 107.61553 618 GLU B O 1
ATOM 9305 N N . TYR B 1 619 ? 66.07400 82.99000 91.87600 1.000 122.76735 619 TYR B N 1
ATOM 9306 C CA . TYR B 1 619 ? 64.84200 83.76600 91.85500 1.000 125.60190 619 TYR B CA 1
ATOM 9307 C C . TYR B 1 619 ? 64.74600 84.78400 90.71900 1.000 122.13833 619 TYR B C 1
ATOM 9308 O O . TYR B 1 619 ? 63.62400 85.10300 90.30200 1.000 123.01738 619 TYR B O 1
ATOM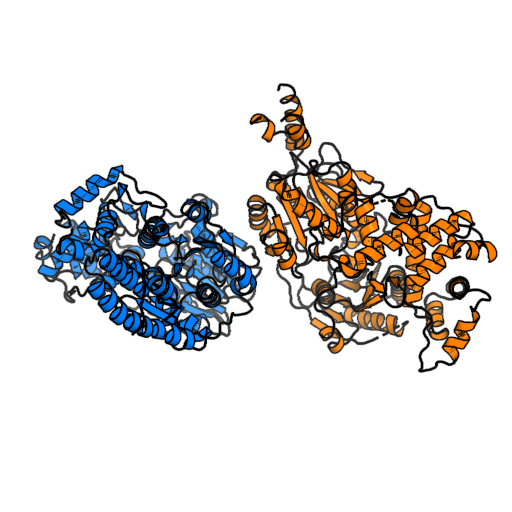 9317 N N . ARG B 1 620 ? 65.85600 85.24900 90.14000 1.000 113.53203 620 ARG B N 1
ATOM 9318 C CA . ARG B 1 620 ? 65.69600 86.33100 89.16500 1.000 105.84953 620 ARG B CA 1
ATOM 9319 C C . ARG B 1 620 ? 65.12000 85.84700 87.83500 1.000 107.65501 620 ARG B C 1
ATOM 9320 O O . ARG B 1 620 ? 64.15600 86.44000 87.33300 1.000 102.73337 620 ARG B O 1
ATOM 9328 N N . GLU B 1 621 ? 65.66700 84.77900 87.25700 1.000 116.73505 621 GLU B N 1
ATOM 9329 C CA . GLU B 1 621 ? 65.20400 84.32300 85.95200 1.000 113.37675 621 GLU B CA 1
ATOM 9330 C C . GLU B 1 621 ? 63.89300 83.57100 86.03900 1.000 100.38046 621 GLU B C 1
ATOM 9331 O O . GLU B 1 621 ? 63.26300 83.32700 85.01600 1.000 101.00948 621 GLU B O 1
ATOM 9337 N N . ILE B 1 622 ? 63.44500 83.28600 87.25700 1.000 95.17457 622 ILE B N 1
ATOM 9338 C CA . ILE B 1 622 ? 62.10600 82.74600 87.46100 1.000 90.77141 622 ILE B CA 1
ATOM 9339 C C . ILE B 1 622 ? 61.05000 83.82300 87.30300 1.000 102.86496 622 ILE B C 1
ATOM 9340 O O . ILE B 1 622 ? 59.96200 83.54900 86.79800 1.000 94.04549 622 ILE B O 1
ATOM 9345 N N . HIS B 1 623 ? 61.34900 85.05900 87.68200 1.000 124.71232 623 HIS B N 1
ATOM 9346 C CA . HIS B 1 623 ? 60.34500 86.11200 87.66000 1.000 131.61052 623 HIS B CA 1
ATOM 9347 C C . HIS B 1 623 ? 60.36800 86.96200 86.40900 1.000 124.20437 623 HIS B C 1
ATOM 9348 O O . HIS B 1 623 ? 59.31600 87.46700 86.00800 1.000 125.88351 623 HIS B O 1
ATOM 9355 N N . ILE B 1 624 ? 61.52200 87.13200 85.77100 1.000 102.47281 624 ILE B N 1
ATOM 9356 C CA . ILE B 1 624 ? 61.50100 87.75200 84.45100 1.000 86.95516 624 ILE B CA 1
ATOM 9357 C C . ILE B 1 624 ? 60.67400 86.89400 83.49800 1.000 79.23055 624 ILE B C 1
ATOM 9358 O O . ILE B 1 624 ? 60.08300 87.40400 82.53700 1.000 72.39552 624 ILE B O 1
ATOM 9363 N N . ALA B 1 625 ? 60.60300 85.58200 83.76200 1.000 75.50905 625 ALA B N 1
ATOM 9364 C CA . ALA B 1 625 ? 59.77500 84.66700 82.98200 1.000 70.45845 625 ALA B CA 1
ATOM 9365 C C . ALA B 1 625 ? 58.28900 84.81500 83.31200 1.000 68.22134 625 ALA B C 1
ATOM 9366 O O . ALA B 1 625 ? 57.45000 84.80900 82.40300 1.000 63.56288 625 ALA B O 1
ATOM 9368 N N . LEU B 1 626 ? 57.93200 84.94000 84.59500 1.000 70.45845 626 LEU B N 1
ATOM 9369 C CA . LEU B 1 626 ? 56.52300 85.15400 84.92300 1.000 70.10314 626 LEU B CA 1
ATOM 9370 C C . LEU B 1 626 ? 56.09200 86.56900 84.54400 1.000 73.29037 626 LEU B C 1
ATOM 9371 O O . LEU B 1 626 ? 55.06100 86.75800 83.88900 1.000 73.20351 626 LEU B O 1
ATOM 9376 N N . LEU B 1 627 ? 56.86900 87.57600 84.94000 1.000 74.04309 627 LEU B N 1
ATOM 9377 C CA . LEU B 1 627 ? 56.62100 88.94000 84.49200 1.000 76.89080 627 LEU B CA 1
ATOM 9378 C C . LEU B 1 627 ? 56.80800 89.02700 82.98200 1.000 72.39815 627 LEU B C 1
ATOM 9379 O O . LEU B 1 627 ? 56.44600 90.02400 82.36000 1.000 73.30879 627 LEU B O 1
#